Protein AF-0000000083391655 (afdb_homodimer)

Organism: Coprinellus micaceus (NCBI:txid71717)

InterPro domains:
  IPR000073 Alpha/beta hydrolase fold-1 [PF00561] (102-287)
  IPR013595 Peptidase S33 tripeptidyl aminopeptidase-like, C-terminal [PF08386] (429-527)
  IPR029058 Alpha/Beta hydrolase fold [G3DSA:3.40.50.1820] (92-511)
  IPR029058 Alpha/Beta hydrolase fold [SSF53474] (101-500)
  IPR051601 Serine protease/Carboxylesterase S33 [PTHR43248] (58-519)

Radius of gyration: 35.99 Å; Cα contacts (8 Å, |Δi|>4): 2440; chains: 2; bounding box: 152×105×74 Å

Structure (mmCIF, N/CA/C/O backbone):
data_AF-0000000083391655-model_v1
#
loop_
_entity.id
_entity.type
_entity.pdbx_description
1 polymer Alpha/beta-hydrolase
#
loop_
_atom_site.group_PDB
_atom_site.id
_atom_site.type_symbol
_atom_site.label_atom_id
_atom_site.label_alt_id
_atom_site.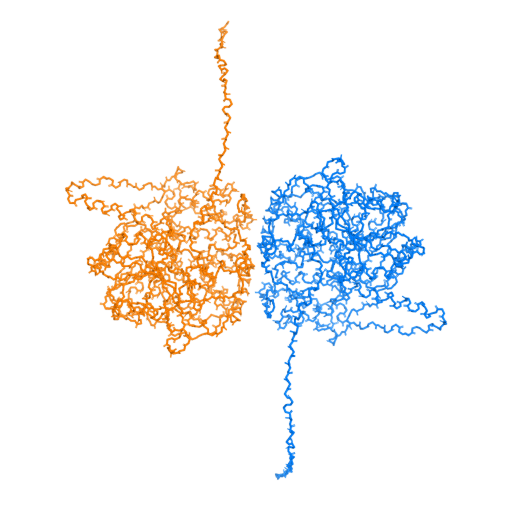label_comp_id
_atom_site.label_asym_id
_atom_site.label_entity_id
_atom_site.label_seq_id
_atom_site.pdbx_PDB_ins_code
_atom_site.Cartn_x
_atom_site.Cartn_y
_atom_site.Cartn_z
_atom_site.occupancy
_atom_site.B_iso_or_equiv
_atom_site.auth_seq_id
_atom_site.auth_comp_id
_atom_site.auth_asym_id
_atom_site.auth_atom_id
_atom_site.pdbx_PDB_model_num
ATOM 1 N N . MET A 1 1 ? -73.75 -12.852 11.758 1 25.83 1 MET A N 1
ATOM 2 C CA . MET A 1 1 ? -74.375 -12.477 10.508 1 25.83 1 MET A CA 1
ATOM 3 C C . MET A 1 1 ? -73.562 -11.414 9.773 1 25.83 1 MET A C 1
ATOM 5 O O . MET A 1 1 ? -73.125 -10.453 10.391 1 25.83 1 MET A O 1
ATOM 9 N N . PRO A 1 2 ? -73.25 -11.711 8.469 1 28.41 2 PRO A N 1
ATOM 10 C CA . PRO A 1 2 ? -72.188 -11.391 7.52 1 28.41 2 PRO A CA 1
ATOM 11 C C . PRO A 1 2 ? -72.375 -10.039 6.832 1 28.41 2 PRO A C 1
ATOM 13 O O . PRO A 1 2 ? -73.375 -9.875 6.066 1 28.41 2 PRO A O 1
ATOM 16 N N . LEU A 1 3 ? -72.438 -8.977 7.676 1 23.72 3 LEU A N 1
ATOM 17 C CA . LEU A 1 3 ? -72.812 -7.723 7.02 1 23.72 3 LEU A CA 1
ATOM 18 C C . LEU A 1 3 ? -71.875 -7.469 5.832 1 23.72 3 LEU A C 1
ATOM 20 O O . LEU A 1 3 ? -70.625 -7.457 5.98 1 23.72 3 LEU A O 1
ATOM 24 N N . LYS A 1 4 ? -72.438 -7.613 4.594 1 23.05 4 LYS A N 1
ATOM 25 C CA . LYS A 1 4 ? -72.062 -7.621 3.178 1 23.05 4 LYS A CA 1
ATOM 26 C C . LYS A 1 4 ? -71.625 -6.246 2.713 1 23.05 4 LYS A C 1
ATOM 28 O O . LYS A 1 4 ? -72.438 -5.391 2.369 1 23.05 4 LYS A O 1
ATOM 33 N N . LEU A 1 5 ? -70.688 -5.496 3.426 1 23.28 5 LEU A N 1
ATOM 34 C CA . LEU A 1 5 ? -70.5 -4.094 3.082 1 23.28 5 LEU A CA 1
ATOM 35 C C . LEU A 1 5 ? -70 -3.955 1.646 1 23.28 5 LEU A C 1
ATOM 37 O O . LEU A 1 5 ? -69 -4.555 1.271 1 23.28 5 LEU A O 1
ATOM 41 N N . THR A 1 6 ? -70.875 -3.666 0.737 1 23.81 6 THR A N 1
ATOM 42 C CA . THR A 1 6 ? -70.812 -3.537 -0.716 1 23.81 6 THR A CA 1
ATOM 43 C C . THR A 1 6 ? -69.875 -2.436 -1.142 1 23.81 6 THR A C 1
ATOM 45 O O . THR A 1 6 ? -70.125 -1.248 -0.982 1 23.81 6 THR A O 1
ATOM 48 N N . LEU A 1 7 ? -68.75 -2.201 -0.583 1 24.27 7 LEU A N 1
ATOM 49 C CA . LEU A 1 7 ? -68.062 -0.954 -0.898 1 24.27 7 LEU A CA 1
ATOM 50 C C . LEU A 1 7 ? -67.812 -0.833 -2.398 1 24.27 7 LEU A C 1
ATOM 52 O O . LEU A 1 7 ? -67.188 -1.735 -3.014 1 24.27 7 LEU A O 1
ATOM 56 N N . ARG A 1 8 ? -68.688 -0.028 -2.951 1 22.31 8 ARG A N 1
ATOM 57 C CA . ARG A 1 8 ? -68.875 0.4 -4.336 1 22.31 8 ARG A CA 1
ATOM 58 C C . ARG A 1 8 ? -67.5 0.636 -5.012 1 22.31 8 ARG A C 1
ATOM 60 O O . ARG A 1 8 ? -66.5 0.827 -4.34 1 22.31 8 ARG A O 1
ATOM 67 N N . THR A 1 9 ? -67.562 0.966 -6.289 1 24.11 9 THR A N 1
ATOM 68 C CA . THR A 1 9 ? -66.938 0.84 -7.609 1 24.11 9 THR A CA 1
ATOM 69 C C . THR A 1 9 ? -65.938 1.951 -7.844 1 24.11 9 THR A C 1
ATOM 71 O O . THR A 1 9 ? -66.312 3.105 -8.062 1 24.11 9 THR A O 1
ATOM 74 N N . ILE A 1 10 ? -65.062 2.365 -6.898 1 24.84 10 ILE A N 1
ATOM 75 C CA . ILE A 1 10 ? -64.312 3.594 -7.141 1 24.84 10 ILE A CA 1
ATOM 76 C C . ILE A 1 10 ? -63.625 3.514 -8.492 1 24.84 10 ILE A C 1
ATOM 78 O O . ILE A 1 10 ? -62.844 2.598 -8.734 1 24.84 10 ILE A O 1
ATOM 82 N N . SER A 1 11 ? -64.438 3.887 -9.477 1 22.22 11 SER A N 1
ATOM 83 C CA . SER A 1 11 ? -64 3.949 -10.875 1 22.22 11 SER A CA 1
ATOM 84 C C . SER A 1 11 ? -62.625 4.641 -11.008 1 22.22 11 SER A C 1
ATOM 86 O O . SER A 1 11 ? -62.438 5.762 -10.531 1 22.22 11 SER A O 1
ATOM 88 N N . ALA A 1 12 ? -61.625 3.895 -10.984 1 25.08 12 ALA A N 1
ATOM 89 C CA . ALA A 1 12 ? -60.219 4.285 -11.078 1 25.08 12 ALA A CA 1
ATOM 90 C C . ALA A 1 12 ? -59.938 5.086 -12.344 1 25.08 12 ALA A C 1
ATOM 92 O O . ALA A 1 12 ? -60.125 4.586 -13.453 1 25.08 12 ALA A O 1
ATOM 93 N N . ILE A 1 13 ? -60.406 6.371 -12.266 1 25.03 13 ILE A N 1
ATOM 94 C CA . ILE A 1 13 ? -60.125 7.328 -13.336 1 25.03 13 ILE A CA 1
ATOM 95 C C . ILE A 1 13 ? -58.719 7.102 -13.906 1 25.03 13 ILE A C 1
ATOM 97 O O . ILE A 1 13 ? -57.781 6.887 -13.148 1 25.03 13 ILE A O 1
ATOM 101 N N . SER A 1 14 ? -58.75 6.715 -15.125 1 23.45 14 SER A N 1
ATOM 102 C CA . SER A 1 14 ? -57.719 6.418 -16.109 1 23.45 14 SER A CA 1
ATOM 103 C C . SER A 1 14 ? -56.719 7.57 -16.234 1 23.45 14 SER A C 1
ATOM 105 O O . SER A 1 14 ? -57.062 8.625 -16.781 1 23.45 14 SER A O 1
ATOM 107 N N . LEU A 1 15 ? -56.125 7.891 -15.047 1 23.47 15 LEU A N 1
ATOM 108 C CA . LEU A 1 15 ? -55.219 9.016 -15.156 1 23.47 15 LEU A CA 1
ATOM 109 C C . LEU A 1 15 ? -54.312 8.867 -16.375 1 23.47 15 LEU A C 1
ATOM 111 O O . LEU A 1 15 ? -53.625 7.852 -16.531 1 23.47 15 LEU A O 1
ATOM 115 N N . ALA A 1 16 ? -54.812 9.406 -17.484 1 24.67 16 ALA A N 1
ATOM 116 C CA . ALA A 1 16 ? -54.125 9.578 -18.75 1 24.67 16 ALA A CA 1
ATOM 117 C C . ALA A 1 16 ? -52.719 10.078 -18.547 1 24.67 16 ALA A C 1
ATOM 119 O O . ALA A 1 16 ? -52.5 11.258 -18.266 1 24.67 16 ALA A O 1
ATOM 120 N N . LEU A 1 17 ? -52.031 9.469 -17.625 1 24.33 17 LEU A N 1
ATOM 121 C CA . LEU A 1 17 ? -50.75 10.117 -17.438 1 24.33 17 LEU A CA 1
ATOM 122 C C . LEU A 1 17 ? -50 10.242 -18.766 1 24.33 17 LEU A C 1
ATOM 124 O O . LEU A 1 17 ? -49.688 9.227 -19.391 1 24.33 17 LEU A O 1
ATOM 128 N N . SER A 1 18 ? -50.469 11.203 -19.578 1 24.89 18 SER A N 1
ATOM 129 C CA . SER A 1 18 ? -49.75 11.57 -20.781 1 24.89 18 SER A CA 1
ATOM 130 C C . SER A 1 18 ? -48.219 11.516 -20.562 1 24.89 18 SER A C 1
ATOM 132 O O . SER A 1 18 ? -47.75 11.875 -19.5 1 24.89 18 SER A O 1
ATOM 134 N N . HIS A 1 19 ? -47.656 10.523 -21.203 1 26.23 19 HIS A N 1
ATOM 135 C CA . HIS A 1 19 ? -46.25 10.195 -21.297 1 26.23 19 HIS A CA 1
ATOM 136 C C . HIS A 1 19 ? -45.438 11.414 -21.734 1 26.23 19 HIS A C 1
ATOM 138 O O . HIS A 1 19 ? -45.562 11.875 -22.875 1 26.23 19 HIS A O 1
ATOM 144 N N . LEU A 1 20 ? -45.656 12.523 -20.969 1 27.97 20 LEU A N 1
ATOM 145 C CA . LEU A 1 20 ? -44.812 13.578 -21.5 1 27.97 20 LEU A CA 1
ATOM 146 C C . LEU A 1 20 ? -43.406 13.055 -21.766 1 27.97 20 LEU A C 1
ATOM 148 O O . LEU A 1 20 ? -42.812 12.359 -20.938 1 27.97 20 LEU A O 1
ATOM 152 N N . PRO A 1 21 ? -43.125 12.984 -23.094 1 28.03 21 PRO A N 1
ATOM 153 C CA . PRO A 1 21 ? -41.812 12.5 -23.484 1 28.03 21 PRO A CA 1
ATOM 154 C C . PRO A 1 21 ? -40.688 13.195 -22.719 1 28.03 21 PRO A C 1
ATOM 156 O O . PRO A 1 21 ? -40.594 14.422 -22.75 1 28.03 21 PRO A O 1
ATOM 159 N N . LEU A 1 22 ? -40.5 12.867 -21.484 1 24.36 22 LEU A N 1
ATOM 160 C CA . LEU A 1 22 ? -39.406 13.586 -20.875 1 24.36 22 LEU A CA 1
ATOM 161 C C . LEU A 1 22 ? -38.125 13.453 -21.719 1 24.36 22 LEU A C 1
ATOM 163 O O . LEU A 1 22 ? -37.531 12.375 -21.797 1 24.36 22 LEU A O 1
ATOM 167 N N . ALA A 1 23 ? -38.156 13.945 -22.891 1 26.12 23 ALA A N 1
ATOM 168 C CA . ALA A 1 23 ? -36.875 14.008 -23.594 1 26.12 23 ALA A CA 1
ATOM 169 C C . ALA A 1 23 ? -35.812 14.633 -22.719 1 26.12 23 ALA A C 1
ATOM 171 O O . ALA A 1 23 ? -35.812 15.836 -22.484 1 26.12 23 ALA A O 1
ATOM 172 N N . PHE A 1 24 ? -35.562 14.031 -21.625 1 24.94 24 PHE A N 1
ATOM 173 C CA . PHE A 1 24 ? -34.469 14.648 -20.891 1 24.94 24 PHE A CA 1
ATOM 174 C C . PHE A 1 24 ? -33.25 14.758 -21.75 1 24.94 24 PHE A C 1
ATOM 176 O O . PHE A 1 24 ? -32.594 13.758 -22.047 1 24.94 24 PHE A O 1
ATOM 183 N N . GLY A 1 25 ? -33.375 15.5 -22.797 1 24.89 25 GLY A N 1
ATOM 184 C CA . GLY A 1 25 ? -32.188 15.805 -23.594 1 24.89 25 GLY A CA 1
ATOM 185 C C . GLY A 1 25 ? -31.031 16.328 -22.75 1 24.89 25 GLY A C 1
ATOM 186 O O . GLY A 1 25 ? -30.906 17.547 -22.547 1 24.89 25 GLY A O 1
ATOM 187 N N . SER A 1 26 ? -30.906 15.992 -21.516 1 24.52 26 SER A N 1
ATOM 188 C CA . SER A 1 26 ? -29.844 16.828 -20.969 1 24.52 26 SER A CA 1
ATOM 189 C C . SER A 1 26 ? -28.562 16.688 -21.766 1 24.52 26 SER A C 1
ATOM 191 O O . SER A 1 26 ? -27.906 15.641 -21.719 1 24.52 26 SER A O 1
ATOM 193 N N . SER A 1 27 ? -28.594 17.078 -22.984 1 26.95 27 SER A N 1
ATOM 194 C CA . SER A 1 27 ? -27.328 17.328 -23.656 1 26.95 27 SER A CA 1
ATOM 195 C C . SER A 1 27 ? -26.359 18.078 -22.734 1 26.95 27 SER A C 1
ATOM 197 O O . SER A 1 27 ? -26.562 19.25 -22.438 1 26.95 27 SER A O 1
ATOM 199 N N . CYS A 1 28 ? -25.969 17.422 -21.672 1 26.75 28 CYS A N 1
ATOM 200 C CA . CYS A 1 28 ? -24.844 18.094 -21.031 1 26.75 28 CYS A CA 1
ATOM 201 C C . CYS A 1 28 ? -23.844 18.594 -22.078 1 26.75 28 CYS A C 1
ATOM 203 O O . CYS A 1 28 ? -23.219 17.781 -22.781 1 26.75 28 CYS A O 1
ATOM 205 N N . ASP A 1 29 ? -24.328 19.562 -22.812 1 26.3 29 ASP A N 1
ATOM 206 C CA . ASP A 1 29 ? -23.406 20.375 -23.609 1 26.3 29 ASP A CA 1
ATOM 207 C C . ASP A 1 29 ? -22.125 20.656 -22.844 1 26.3 29 ASP A C 1
ATOM 209 O O . ASP A 1 29 ? -22.078 21.547 -21.984 1 26.3 29 ASP A O 1
ATOM 213 N N . PHE A 1 30 ? -21.438 19.625 -22.531 1 26.75 30 PHE A N 1
ATOM 214 C CA . PHE A 1 30 ? -20.016 19.812 -22.219 1 26.75 30 PHE A CA 1
ATOM 215 C C . PHE A 1 30 ? -19.359 20.719 -23.266 1 26.75 30 PHE A C 1
ATOM 217 O O . PHE A 1 30 ? -18.703 20.219 -24.188 1 26.75 30 PHE A O 1
ATOM 224 N N . SER A 1 31 ? -20.047 21.609 -23.938 1 28.62 31 SER A N 1
ATOM 225 C CA . SER A 1 31 ? -19.281 22.641 -24.641 1 28.62 31 SER A CA 1
ATOM 226 C C . SER A 1 31 ? -18.016 23 -23.891 1 28.62 31 SER A C 1
ATOM 228 O O . SER A 1 31 ? -18.016 23.141 -22.672 1 28.62 31 SER A O 1
ATOM 230 N N . LYS A 1 32 ? -16.891 22.781 -24.594 1 30.56 32 LYS A N 1
ATOM 231 C CA . LYS A 1 32 ? -15.492 23.203 -24.547 1 30.56 32 LYS A CA 1
ATOM 232 C C . LYS A 1 32 ? -15.375 24.688 -24.188 1 30.56 32 LYS A C 1
ATOM 234 O O . LYS A 1 32 ? -15.266 25.547 -25.062 1 30.56 32 LYS A O 1
ATOM 239 N N . ARG A 1 33 ? -16.297 25.312 -23.703 1 28.95 33 ARG A N 1
ATOM 240 C CA . ARG A 1 33 ? -15.688 26.609 -23.453 1 28.95 33 ARG A CA 1
ATOM 241 C C . ARG A 1 33 ? -14.297 26.438 -22.844 1 28.95 33 ARG A C 1
ATOM 243 O O . ARG A 1 33 ? -14.133 25.781 -21.812 1 28.95 33 ARG A O 1
ATOM 250 N N . ALA A 1 34 ? -13.211 26.469 -23.609 1 33.47 34 ALA A N 1
ATOM 251 C CA . ALA A 1 34 ? -11.805 26.734 -23.328 1 33.47 34 ALA A CA 1
ATOM 252 C C . ALA A 1 34 ? -11.633 27.531 -22.047 1 33.47 34 ALA A C 1
ATOM 254 O O . ALA A 1 34 ? -11.68 28.766 -22.062 1 33.47 34 ALA A O 1
ATOM 255 N N . ASN A 1 35 ? -12.367 27.453 -21.188 1 33.75 35 ASN A N 1
ATOM 256 C CA . ASN A 1 35 ? -12.125 28.219 -19.969 1 33.75 35 ASN A CA 1
ATOM 257 C C . ASN A 1 35 ? -10.648 28.172 -19.562 1 33.75 35 ASN A C 1
ATOM 259 O O . ASN A 1 35 ? -10.062 27.094 -19.453 1 33.75 35 ASN A O 1
ATOM 263 N N . THR A 1 36 ? -9.781 29.188 -19.812 1 43.34 36 THR A N 1
ATOM 264 C CA . THR A 1 36 ? -8.445 29.75 -19.656 1 43.34 36 THR A CA 1
ATOM 265 C C . THR A 1 36 ? -7.93 29.516 -18.234 1 43.34 36 THR A C 1
ATOM 267 O O . THR A 1 36 ? -7.145 30.312 -17.703 1 43.34 36 THR A O 1
ATOM 270 N N . THR A 1 37 ? -8.492 28.891 -17.375 1 50.72 37 THR A N 1
ATOM 271 C CA . THR A 1 37 ? -8 28.656 -16.016 1 50.72 37 THR A CA 1
ATOM 272 C C . THR A 1 37 ? -6.621 28.016 -16.047 1 50.72 37 THR A C 1
ATOM 274 O O . THR A 1 37 ? -6.449 26.922 -16.594 1 50.72 37 THR A O 1
ATOM 277 N N . LYS A 1 38 ? -5.715 28.844 -15.75 1 60.44 38 LYS A N 1
ATOM 278 C CA . LYS A 1 38 ? -4.34 28.359 -15.68 1 60.44 38 LYS A CA 1
ATOM 279 C C . LYS A 1 38 ? -4.215 27.203 -14.695 1 60.44 38 LYS A C 1
ATOM 281 O O . LYS A 1 38 ? -4.758 27.266 -13.586 1 60.44 38 LYS A O 1
ATOM 286 N N . THR A 1 39 ? -3.625 26.266 -15.141 1 71.88 39 THR A N 1
ATOM 287 C CA . THR A 1 39 ? -3.219 25.172 -14.258 1 71.88 39 THR A CA 1
ATOM 288 C C . THR A 1 39 ? -2.219 25.672 -13.211 1 71.88 39 THR A C 1
ATOM 290 O O . THR A 1 39 ? -1.712 26.797 -13.32 1 71.88 39 THR A O 1
ATOM 293 N N . GLU A 1 40 ? -2.143 25 -12.102 1 82.5 40 GLU A N 1
ATOM 294 C CA . GLU A 1 40 ? -1.107 25.312 -11.125 1 82.5 40 GLU A CA 1
ATOM 295 C C . GLU A 1 40 ? 0.254 25.484 -11.789 1 82.5 40 GLU A C 1
ATOM 297 O O . GLU A 1 40 ? 1.01 26.391 -11.445 1 82.5 40 GLU A O 1
ATOM 302 N N . ALA A 1 41 ? 0.476 24.656 -12.812 1 79.06 41 ALA A N 1
ATOM 303 C CA . ALA A 1 41 ? 1.75 24.703 -13.523 1 79.06 41 ALA A CA 1
ATOM 304 C C . ALA A 1 41 ? 1.901 26.016 -14.297 1 79.06 41 ALA A C 1
ATOM 306 O O . ALA A 1 41 ? 2.988 26.594 -14.336 1 79.06 41 ALA A O 1
ATOM 307 N N . GLU A 1 42 ? 0.851 26.484 -14.852 1 81.12 42 GLU A N 1
ATOM 308 C CA . GLU A 1 42 ? 0.891 27.734 -15.586 1 81.12 42 GLU A CA 1
ATOM 309 C C . GLU A 1 42 ? 1.055 28.922 -14.648 1 81.12 42 GLU A C 1
ATOM 311 O O . GLU A 1 42 ? 1.771 29.875 -14.961 1 81.12 42 GLU A O 1
ATOM 316 N N . THR A 1 43 ? 0.42 28.766 -13.492 1 87.56 43 THR A N 1
ATOM 317 C CA . THR A 1 43 ? 0.482 29.859 -12.539 1 87.56 43 THR A CA 1
ATOM 318 C C . THR A 1 43 ? 1.88 29.969 -11.938 1 87.56 43 THR A C 1
ATOM 320 O O . THR A 1 43 ? 2.564 30.984 -12.125 1 87.56 43 THR A O 1
ATOM 323 N N . TRP A 1 44 ? 2.32 29.031 -11.391 1 92.94 44 TRP A N 1
ATOM 324 C CA . TRP A 1 44 ? 3.551 29.094 -10.609 1 92.94 44 TRP A CA 1
ATOM 325 C C . TRP A 1 44 ? 4.773 28.906 -11.5 1 92.94 44 TRP A C 1
ATOM 327 O O . TRP A 1 44 ? 5.84 29.469 -11.227 1 92.94 44 TRP A O 1
ATOM 337 N N . GLY A 1 45 ? 4.641 28.062 -12.531 1 89.44 45 GLY A N 1
ATOM 338 C CA . GLY A 1 45 ? 5.719 27.938 -13.5 1 89.44 45 GLY A CA 1
ATOM 339 C C . GLY A 1 45 ? 5.961 29.219 -14.289 1 89.44 45 GLY A C 1
ATOM 340 O O . GLY A 1 45 ? 7.066 29.438 -14.781 1 89.44 45 GLY A O 1
ATOM 341 N N . GLY A 1 46 ? 4.996 30.031 -14.367 1 91.38 46 GLY A N 1
ATOM 342 C CA . GLY A 1 46 ? 5.086 31.266 -15.117 1 91.38 46 GLY A CA 1
ATOM 343 C C . GLY A 1 46 ? 5.629 32.438 -14.305 1 91.38 46 GLY A C 1
ATOM 344 O O . GLY A 1 46 ? 5.945 33.469 -14.859 1 91.38 46 GLY A O 1
ATOM 345 N N . ILE A 1 47 ? 5.746 32.281 -13.055 1 95.88 47 ILE A N 1
ATOM 346 C CA . ILE A 1 47 ? 6.258 33.344 -12.203 1 95.88 47 ILE A CA 1
ATOM 347 C C . ILE A 1 47 ? 7.734 33.125 -11.898 1 95.88 47 ILE A C 1
ATOM 349 O O . ILE A 1 47 ? 8.078 32.156 -11.203 1 95.88 47 ILE A O 1
ATOM 353 N N . THR A 1 48 ? 8.57 33.969 -12.398 1 96.25 48 THR A N 1
ATOM 354 C CA . THR A 1 48 ? 10 33.906 -12.109 1 96.25 48 THR A CA 1
ATOM 355 C C . THR A 1 48 ? 10.297 34.469 -10.727 1 96.25 48 THR A C 1
ATOM 357 O O . THR A 1 48 ? 9.859 35.562 -10.383 1 96.25 48 THR A O 1
ATOM 360 N N . PRO A 1 49 ? 10.977 33.688 -9.938 1 97.81 49 PRO A N 1
ATOM 361 C CA . PRO A 1 49 ? 11.344 34.219 -8.625 1 97.81 49 PRO A CA 1
ATOM 362 C C . PRO A 1 49 ? 12.195 35.469 -8.727 1 97.81 49 PRO A C 1
ATOM 364 O O . PRO A 1 49 ? 13.07 35.562 -9.594 1 97.81 49 PRO A O 1
ATOM 367 N N . THR A 1 50 ? 11.961 36.438 -7.852 1 97.81 50 THR A N 1
ATOM 368 C CA . THR A 1 50 ? 12.719 37.688 -7.836 1 97.81 50 THR A CA 1
ATOM 369 C C . THR A 1 50 ? 13.086 38.062 -6.41 1 97.81 50 THR A C 1
ATOM 371 O O . THR A 1 50 ? 12.453 37.625 -5.453 1 97.81 50 THR A O 1
ATOM 374 N N . LYS A 1 51 ? 14.055 38.906 -6.25 1 96.31 51 LYS A N 1
ATOM 375 C CA . LYS A 1 51 ? 14.484 39.406 -4.945 1 96.31 51 LYS A CA 1
ATOM 376 C C . LYS A 1 51 ? 13.547 40.469 -4.418 1 96.31 51 LYS A C 1
ATOM 378 O O . LYS A 1 51 ? 13.438 40.688 -3.205 1 96.31 51 LYS A O 1
ATOM 383 N N . ASP A 1 52 ? 12.945 41.156 -5.43 1 96.38 52 ASP A N 1
ATOM 384 C CA . ASP A 1 52 ? 11.867 42.062 -5.059 1 96.38 52 ASP A CA 1
ATOM 385 C C . ASP A 1 52 ? 10.508 41.375 -5.129 1 96.38 52 ASP A C 1
ATOM 387 O O . ASP A 1 52 ? 10.32 40.438 -5.902 1 96.38 52 ASP A O 1
ATOM 391 N N . LEU A 1 53 ? 9.664 41.812 -4.266 1 96.44 53 LEU A N 1
ATOM 392 C CA . LEU A 1 53 ? 8.32 41.25 -4.285 1 96.44 53 LEU A CA 1
ATOM 393 C C . LEU A 1 53 ? 7.512 41.812 -5.449 1 96.44 53 LEU A C 1
ATOM 395 O O . LEU A 1 53 ? 7.137 42.969 -5.445 1 96.44 53 LEU A O 1
ATOM 399 N N . VAL A 1 54 ? 7.281 41 -6.488 1 97.31 54 VAL A N 1
ATOM 400 C CA . VAL A 1 54 ? 6.508 41.375 -7.672 1 97.31 54 VAL A CA 1
ATOM 401 C C . VAL A 1 54 ? 5.238 40.531 -7.742 1 97.31 54 VAL A C 1
ATOM 403 O O . VAL A 1 54 ? 5.301 39.312 -7.93 1 97.31 54 VAL A O 1
ATOM 406 N N . TRP A 1 55 ? 4.133 41.188 -7.645 1 97.5 55 TRP A N 1
ATOM 407 C CA . TRP A 1 55 ? 2.848 40.5 -7.582 1 97.5 55 TRP A CA 1
ATOM 408 C C . TRP A 1 55 ? 2.258 40.312 -8.977 1 97.5 55 TRP A C 1
ATOM 410 O O . TRP A 1 55 ? 2.346 41.219 -9.812 1 97.5 55 TRP A O 1
ATOM 420 N N . HIS A 1 56 ? 1.67 39.156 -9.219 1 96.81 56 HIS A N 1
ATOM 421 C CA . HIS A 1 56 ? 0.976 38.812 -10.453 1 96.81 56 HIS A CA 1
ATOM 422 C C . HIS A 1 56 ? -0.436 38.312 -10.172 1 96.81 56 HIS A C 1
ATOM 424 O O . HIS A 1 56 ? -0.653 37.562 -9.219 1 96.81 56 HIS A O 1
ATOM 430 N N . PRO A 1 57 ? -1.421 38.75 -11.047 1 95.88 57 PRO A N 1
ATOM 431 C CA . PRO A 1 57 ? -2.746 38.156 -10.867 1 95.88 57 PRO A CA 1
ATOM 432 C C . PRO A 1 57 ? -2.732 36.656 -10.984 1 95.88 57 PRO A C 1
ATOM 434 O O . PRO A 1 57 ? -2.031 36.094 -11.836 1 95.88 57 PRO A O 1
ATOM 437 N N . CYS A 1 58 ? -3.412 36 -10.125 1 95.31 58 CYS A N 1
ATOM 438 C CA . CYS A 1 58 ? -3.477 34.531 -10.133 1 95.31 58 CYS A CA 1
ATOM 439 C C . CYS A 1 58 ? -4.82 34.031 -9.602 1 95.31 58 CYS A C 1
ATOM 441 O O . CYS A 1 58 ? -5.559 34.812 -8.977 1 95.31 58 CYS A O 1
ATOM 443 N N . TYR A 1 59 ? -5.184 32.812 -9.961 1 94.38 59 TYR A N 1
ATOM 444 C CA . TYR A 1 59 ? -6.383 32.125 -9.508 1 94.38 59 TYR A CA 1
ATOM 445 C C . TYR A 1 59 ? -7.625 32.969 -9.758 1 94.38 59 TYR A C 1
ATOM 447 O O . TYR A 1 59 ? -8.445 33.156 -8.852 1 94.38 59 TYR A O 1
ATOM 455 N N . ALA A 1 60 ? -7.781 33.469 -10.891 1 91 60 ALA A N 1
ATOM 456 C CA . ALA A 1 60 ? -8.859 34.375 -11.25 1 91 60 ALA A CA 1
ATOM 457 C C . ALA A 1 60 ? -10.219 33.688 -11.172 1 91 60 ALA A C 1
ATOM 459 O O . ALA A 1 60 ? -11.25 34.312 -10.977 1 91 60 ALA A O 1
ATOM 460 N N . GLN A 1 61 ? -10.164 32.344 -11.25 1 86.81 61 GLN A N 1
ATOM 461 C CA . GLN A 1 61 ? -11.406 31.594 -11.219 1 86.81 61 GLN A CA 1
ATOM 462 C C . GLN A 1 61 ? -11.938 31.469 -9.789 1 86.81 61 GLN A C 1
ATOM 464 O O . GLN A 1 61 ? -13.109 31.156 -9.586 1 86.81 61 GLN A O 1
ATOM 469 N N . VAL A 1 62 ? -11.109 31.672 -8.898 1 88.44 62 VAL A N 1
ATOM 470 C CA . VAL A 1 62 ? -11.484 31.516 -7.5 1 88.44 62 VAL A CA 1
ATOM 471 C C . VAL A 1 62 ? -11.828 32.875 -6.906 1 88.44 62 VAL A C 1
ATOM 473 O O . VAL A 1 62 ? -12.789 33 -6.148 1 88.44 62 VAL A O 1
ATOM 476 N N . GLY A 1 63 ? -11.055 33.906 -7.203 1 90.75 63 GLY A N 1
ATOM 477 C CA . GLY A 1 63 ? -11.234 35.25 -6.672 1 90.75 63 GLY A CA 1
ATOM 478 C C . GLY A 1 63 ? -10.156 36.219 -7.121 1 90.75 63 GLY A C 1
ATOM 479 O O . GLY A 1 63 ? -9.484 35.969 -8.125 1 90.75 63 GLY A O 1
ATOM 480 N N . THR A 1 64 ? -10.18 37.312 -6.398 1 93.25 64 THR A N 1
ATOM 481 C CA . THR A 1 64 ? -9.164 38.312 -6.684 1 93.25 64 THR A CA 1
ATOM 482 C C . THR A 1 64 ? -7.93 38.094 -5.812 1 93.25 64 THR A C 1
ATOM 484 O O . THR A 1 64 ? -7.906 38.5 -4.648 1 93.25 64 THR A O 1
ATOM 487 N N . PHE A 1 65 ? -6.922 37.469 -6.434 1 97 65 PHE A N 1
ATOM 488 C CA . PHE A 1 65 ? -5.684 37.156 -5.723 1 97 65 PHE A CA 1
ATOM 489 C C . PHE A 1 65 ? -4.473 37.594 -6.551 1 97 65 PHE A C 1
ATOM 491 O O . PHE A 1 65 ? -4.578 37.781 -7.766 1 97 65 PHE A O 1
ATOM 498 N N . GLU A 1 66 ? -3.432 37.812 -5.871 1 97.75 66 GLU A N 1
ATOM 499 C CA . GLU A 1 66 ? -2.119 38.031 -6.477 1 97.75 66 GLU A CA 1
ATOM 500 C C . GLU A 1 66 ? -1.09 37.062 -5.895 1 97.75 66 GLU A C 1
ATOM 502 O O . GLU A 1 66 ? -1.139 36.75 -4.707 1 97.75 66 GLU A O 1
ATOM 507 N N . CYS A 1 67 ? -0.218 36.562 -6.773 1 98 67 CYS A N 1
ATOM 508 C CA . CYS A 1 67 ? 0.804 35.625 -6.371 1 98 67 CYS A CA 1
ATOM 509 C C . CYS A 1 67 ? 2.199 36.125 -6.707 1 98 67 CYS A C 1
ATOM 511 O O . CYS A 1 67 ? 2.354 37 -7.582 1 98 67 CYS A O 1
ATOM 513 N N . ALA A 1 68 ? 3.152 35.656 -6.023 1 98.44 68 ALA A N 1
ATOM 514 C CA . ALA A 1 68 ? 4.551 36 -6.25 1 98.44 68 ALA A CA 1
ATOM 515 C C . ALA A 1 68 ? 5.477 34.875 -5.84 1 98.44 68 ALA A C 1
ATOM 517 O O . ALA A 1 68 ? 5.102 34.031 -5.035 1 98.44 68 ALA A O 1
ATOM 518 N N . ARG A 1 69 ? 6.594 34.75 -6.422 1 98.44 69 ARG A N 1
ATOM 519 C CA . ARG A 1 69 ? 7.711 33.938 -5.969 1 98.44 69 ARG A CA 1
ATOM 520 C C . ARG A 1 69 ? 8.883 34.781 -5.52 1 98.44 69 ARG A C 1
ATOM 522 O O . ARG A 1 69 ? 9.539 35.438 -6.348 1 98.44 69 ARG A O 1
ATOM 529 N N . PHE A 1 70 ? 9.125 34.812 -4.254 1 98.75 70 PHE A N 1
ATOM 530 C CA . PHE A 1 70 ? 10.078 35.688 -3.609 1 98.75 70 PHE A CA 1
ATOM 531 C C . PHE A 1 70 ? 11.398 34.969 -3.338 1 98.75 70 PHE A C 1
ATOM 533 O O . PHE A 1 70 ? 11.422 33.938 -2.66 1 98.75 70 PHE A O 1
ATOM 540 N N . GLN A 1 71 ? 12.484 35.5 -3.877 1 98.44 71 GLN A N 1
ATOM 541 C CA . GLN A 1 71 ? 13.789 34.875 -3.75 1 98.44 71 GLN A CA 1
ATOM 542 C C . GLN A 1 71 ? 14.469 35.281 -2.443 1 98.44 71 GLN A C 1
ATOM 544 O O . GLN A 1 71 ? 14.586 36.469 -2.139 1 98.44 71 GLN A O 1
ATOM 549 N N . VAL A 1 72 ? 14.906 34.281 -1.683 1 98.56 72 VAL A N 1
ATOM 550 C CA . VAL A 1 72 ? 15.641 34.469 -0.437 1 98.56 72 VAL A CA 1
ATOM 551 C C . VAL A 1 72 ? 16.828 33.5 -0.383 1 98.56 72 VAL A C 1
ATOM 553 O O . VAL A 1 72 ? 16.859 32.531 -1.12 1 98.56 72 VAL A O 1
ATOM 556 N N . PRO A 1 73 ? 17.828 33.844 0.51 1 97.94 73 PRO A N 1
ATOM 557 C CA . PRO A 1 73 ? 18.906 32.875 0.646 1 97.94 73 PRO A CA 1
ATOM 558 C C . PRO A 1 73 ? 18.422 31.531 1.157 1 97.94 73 PRO A C 1
ATOM 560 O O . PRO A 1 73 ? 17.562 31.469 2.051 1 97.94 73 PRO A O 1
ATOM 563 N N . LEU A 1 74 ? 18.906 30.453 0.561 1 97.81 74 LEU A N 1
ATOM 564 C CA . LEU A 1 74 ? 18.609 29.125 1.093 1 97.81 74 LEU A CA 1
ATOM 565 C C . LEU A 1 74 ? 19.203 28.969 2.49 1 97.81 74 LEU A C 1
ATOM 567 O O . LEU A 1 74 ? 18.578 28.359 3.363 1 97.81 74 LEU A O 1
ATOM 571 N N . ASP A 1 75 ? 20.359 29.453 2.648 1 95.81 75 ASP A N 1
ATOM 572 C CA . ASP A 1 75 ? 21.094 29.516 3.908 1 95.81 75 ASP A CA 1
ATOM 573 C C . ASP A 1 75 ? 21.406 30.953 4.289 1 95.81 75 ASP A C 1
ATOM 575 O O . ASP A 1 75 ? 22.281 31.578 3.68 1 95.81 75 ASP A O 1
ATOM 579 N N . TYR A 1 76 ? 20.828 31.406 5.312 1 96 76 TYR A N 1
ATOM 580 C CA . TYR A 1 76 ? 21.016 32.812 5.688 1 96 76 TYR A CA 1
ATOM 581 C C . TYR A 1 76 ? 22.422 33.031 6.242 1 96 76 TYR A C 1
ATOM 583 O O . TYR A 1 76 ? 22.859 34.188 6.359 1 96 76 TYR A O 1
ATOM 591 N N . SER A 1 77 ? 23.109 32.031 6.625 1 93.69 77 SER A N 1
ATOM 592 C CA . SER A 1 77 ? 24.516 32.188 7.035 1 93.69 77 SER A CA 1
ATOM 593 C C . SER A 1 77 ? 25.438 32.312 5.828 1 93.69 77 SER A C 1
ATOM 595 O O . SER A 1 77 ? 26.594 32.719 5.969 1 93.69 77 SER A O 1
ATOM 597 N N . ASP A 1 78 ? 24.922 31.938 4.723 1 95.06 78 ASP A N 1
ATOM 598 C CA . ASP A 1 78 ? 25.609 32.125 3.447 1 95.06 78 ASP A CA 1
ATOM 599 C C . ASP A 1 78 ? 24.703 32.812 2.436 1 95.06 78 ASP A C 1
ATOM 601 O O . ASP A 1 78 ? 24.297 32.219 1.436 1 95.06 78 ASP A O 1
ATOM 605 N N . PRO A 1 79 ? 24.484 34.062 2.594 1 95.19 79 PRO A N 1
ATOM 606 C CA . PRO A 1 79 ? 23.453 34.781 1.819 1 95.19 79 PRO A CA 1
ATOM 607 C C . PRO A 1 79 ? 23.797 34.844 0.332 1 95.19 79 PRO A C 1
ATOM 609 O O . PRO A 1 79 ? 22.922 35.125 -0.49 1 95.19 79 PRO A O 1
ATOM 612 N N . ASP A 1 80 ? 25.062 34.625 -0.083 1 95.25 80 ASP A N 1
ATOM 613 C CA . ASP A 1 80 ? 25.469 34.719 -1.483 1 95.25 80 ASP A CA 1
ATOM 614 C C . ASP A 1 80 ? 25.438 33.344 -2.135 1 95.25 80 ASP A C 1
ATOM 616 O O . ASP A 1 80 ? 25.766 33.188 -3.316 1 95.25 80 ASP A O 1
ATOM 620 N N . GLY A 1 81 ? 25.062 32.375 -1.361 1 96.19 81 GLY A N 1
ATOM 621 C CA . GLY A 1 81 ? 24.969 31.031 -1.894 1 96.19 81 GLY A CA 1
ATOM 622 C C . GLY A 1 81 ? 23.703 30.781 -2.678 1 96.19 81 GLY A C 1
ATOM 623 O O . GLY A 1 81 ? 23.234 31.672 -3.398 1 96.19 81 GLY A O 1
ATOM 624 N N . ARG A 1 82 ? 23.203 29.531 -2.598 1 96.69 82 ARG A N 1
ATOM 625 C CA . ARG A 1 82 ? 21.984 29.125 -3.295 1 96.69 82 ARG A CA 1
ATOM 626 C C . ARG A 1 82 ? 20.766 29.844 -2.73 1 96.69 82 ARG A C 1
ATOM 628 O O . ARG A 1 82 ? 20.75 30.234 -1.562 1 96.69 82 ARG A O 1
ATOM 635 N N . ASP A 1 83 ? 19.766 30.016 -3.561 1 98 83 ASP A N 1
ATOM 636 C CA . ASP A 1 83 ? 18.531 30.688 -3.154 1 98 83 ASP A CA 1
ATOM 637 C C . ASP A 1 83 ? 17.375 29.703 -3.01 1 98 83 ASP A C 1
ATOM 639 O O . ASP A 1 83 ? 17.438 28.594 -3.537 1 98 83 ASP A O 1
ATOM 643 N N . ALA A 1 84 ? 16.469 30.141 -2.203 1 98.44 84 ALA A N 1
ATOM 644 C CA . ALA A 1 84 ? 15.141 29.562 -2.18 1 98.44 84 ALA A CA 1
ATOM 645 C C . ALA A 1 84 ? 14.102 30.516 -2.758 1 98.44 84 ALA A C 1
ATOM 647 O O . ALA A 1 84 ? 14.312 31.734 -2.766 1 98.44 84 ALA A O 1
ATOM 648 N N . ALA A 1 85 ? 13.07 29.969 -3.361 1 98.44 85 ALA A N 1
ATOM 649 C CA . ALA A 1 85 ? 11.938 30.75 -3.85 1 98.44 85 ALA A CA 1
ATOM 650 C C . ALA A 1 85 ? 10.688 30.484 -3.025 1 98.44 85 ALA A C 1
ATOM 652 O O . ALA A 1 85 ? 10.148 29.375 -3.041 1 98.44 85 ALA A O 1
ATOM 653 N N . ILE A 1 86 ? 10.227 31.516 -2.342 1 98.81 86 ILE A N 1
ATOM 654 C CA . ILE A 1 86 ? 9.062 31.391 -1.474 1 98.81 86 ILE A CA 1
ATOM 655 C C . ILE A 1 86 ? 7.805 31.797 -2.244 1 98.81 86 ILE A C 1
ATOM 657 O O . ILE A 1 86 ? 7.711 32.906 -2.748 1 98.81 86 ILE A O 1
ATOM 661 N N . ALA A 1 87 ? 6.82 30.859 -2.312 1 98.44 87 ALA A N 1
ATOM 662 C CA . ALA A 1 87 ? 5.555 31.141 -2.984 1 98.44 87 ALA A CA 1
ATOM 663 C C . ALA A 1 87 ? 4.605 31.906 -2.066 1 98.44 87 ALA A C 1
ATOM 665 O O . ALA A 1 87 ? 4.305 31.453 -0.958 1 98.44 87 ALA A O 1
ATOM 666 N N . LEU A 1 88 ? 4.094 33.031 -2.527 1 98.69 88 LEU A N 1
ATOM 667 C CA . LEU A 1 88 ? 3.188 33.875 -1.751 1 98.69 88 LEU A CA 1
ATOM 668 C C . LEU A 1 88 ? 1.868 34.094 -2.49 1 98.69 88 LEU A C 1
ATOM 670 O O . LEU A 1 88 ? 1.828 34.031 -3.721 1 98.69 88 LEU A O 1
ATOM 674 N N . ILE A 1 89 ? 0.871 34.281 -1.67 1 98.38 89 ILE A N 1
ATOM 675 C CA . ILE A 1 89 ? -0.434 34.688 -2.176 1 98.38 89 ILE A CA 1
ATOM 676 C C . ILE A 1 89 ? -0.965 35.875 -1.339 1 98.38 89 ILE A C 1
ATOM 678 O O . ILE A 1 89 ? -0.723 35.938 -0.131 1 98.38 89 ILE A O 1
ATOM 682 N N . ARG A 1 90 ? -1.67 36.75 -1.973 1 97.88 90 ARG A N 1
ATOM 683 C CA . ARG A 1 90 ? -2.25 37.906 -1.291 1 97.88 90 ARG A CA 1
ATOM 684 C C . ARG A 1 90 ? -3.664 38.188 -1.787 1 97.88 90 ARG A C 1
A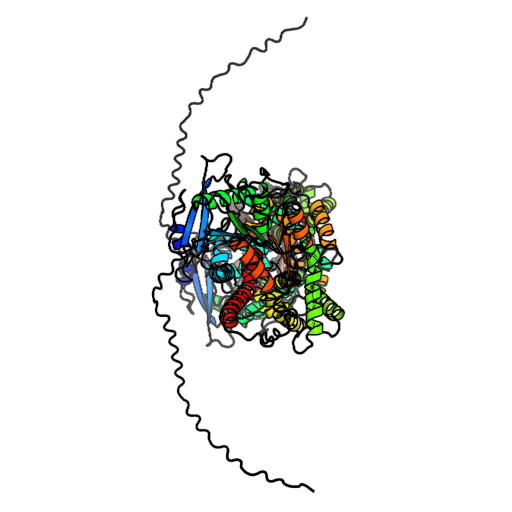TOM 686 O O . ARG A 1 90 ? -3.941 38.062 -2.984 1 97.88 90 ARG A O 1
ATOM 693 N N . LYS A 1 91 ? -4.52 38.344 -0.85 1 97.5 91 LYS A N 1
ATOM 694 C CA . LYS A 1 91 ? -5.77 39.031 -1.115 1 97.5 91 LYS A CA 1
ATOM 695 C C . LYS A 1 91 ? -5.637 40.531 -0.803 1 97.5 91 LYS A C 1
ATOM 697 O O . LYS A 1 91 ? -5.637 40.906 0.364 1 97.5 91 LYS A O 1
ATOM 702 N N . PRO A 1 92 ? -5.656 41.344 -1.836 1 96.75 92 PRO A N 1
ATOM 703 C CA . PRO A 1 92 ? -5.395 42.75 -1.601 1 96.75 92 PRO A CA 1
ATOM 704 C C . PRO A 1 92 ? -6.508 43.438 -0.814 1 96.75 92 PRO A C 1
ATOM 706 O O . PRO A 1 92 ? -7.684 43.125 -0.997 1 96.75 92 PRO A O 1
ATOM 709 N N . ALA A 1 93 ? -6.004 44.406 -0.019 1 96.56 93 ALA A N 1
ATOM 710 C CA . ALA A 1 93 ? -6.965 45.281 0.655 1 96.56 93 ALA A CA 1
ATOM 711 C C . ALA A 1 93 ? -7.891 45.969 -0.352 1 96.56 93 ALA A C 1
ATOM 713 O O . ALA A 1 93 ? -7.465 46.312 -1.454 1 96.56 93 ALA A O 1
ATOM 714 N N . THR A 1 94 ? -9.102 46.094 0.051 1 92.88 94 THR A N 1
ATOM 715 C CA . THR A 1 94 ? -10.047 46.75 -0.861 1 92.88 94 THR A CA 1
ATOM 716 C C . THR A 1 94 ? -10.195 48.219 -0.539 1 92.88 94 THR A C 1
ATOM 718 O O . THR A 1 94 ? -10.719 49 -1.353 1 92.88 94 THR A O 1
ATOM 721 N N . THR A 1 95 ? -9.844 48.594 0.596 1 88.56 95 THR A N 1
ATOM 722 C CA . THR A 1 95 ? -9.875 50 0.982 1 88.56 95 THR A CA 1
ATOM 723 C C . THR A 1 95 ? -8.484 50.594 0.912 1 88.56 95 THR A C 1
ATOM 725 O O . THR A 1 95 ? -7.555 50.125 1.572 1 88.56 95 THR A O 1
ATOM 728 N N . LYS A 1 96 ? -8.414 51.719 0.144 1 86.44 96 LYS A N 1
ATOM 729 C CA . LYS A 1 96 ? -7.109 52.375 0.002 1 86.44 96 LYS A CA 1
ATOM 730 C C . LYS A 1 96 ? -6.898 53.438 1.088 1 86.44 96 LYS A C 1
ATOM 732 O O . LYS A 1 96 ? -5.789 53.594 1.605 1 86.44 96 LYS A O 1
ATOM 737 N N . GLU A 1 97 ? -7.98 54.094 1.412 1 88.81 97 GLU A N 1
ATOM 738 C CA . GLU A 1 97 ? -7.891 55.062 2.504 1 88.81 97 GLU A CA 1
ATOM 739 C C . GLU A 1 97 ? -7.727 54.344 3.85 1 88.81 97 GLU A C 1
ATOM 741 O O . GLU A 1 97 ? -8.562 53.531 4.23 1 88.81 97 GLU A O 1
ATOM 746 N N . GLY A 1 98 ? -6.566 54.562 4.453 1 90.75 98 GLY A N 1
ATOM 747 C CA . GLY A 1 98 ? -6.324 53.938 5.742 1 90.75 98 GLY A CA 1
ATOM 748 C C . GLY A 1 98 ? -5.637 52.562 5.625 1 90.75 98 GLY A C 1
ATOM 749 O O . GLY A 1 98 ? -5.672 51.781 6.559 1 90.75 98 GLY A O 1
ATOM 750 N N . TYR A 1 99 ? -5.129 52.375 4.52 1 94.12 99 TYR A N 1
ATOM 751 C CA . TYR A 1 99 ? -4.367 51.156 4.305 1 94.12 99 TYR A CA 1
ATOM 752 C C . TYR A 1 99 ? -3.426 50.875 5.473 1 94.12 99 TYR A C 1
ATOM 754 O O . TYR A 1 99 ? -2.727 51.781 5.938 1 94.12 99 TYR A O 1
ATOM 762 N N . ARG A 1 100 ? -3.463 49.625 5.93 1 95.25 100 ARG A N 1
ATOM 763 C CA . ARG A 1 100 ? -2.717 49.281 7.141 1 95.25 100 ARG A CA 1
ATOM 764 C C . ARG A 1 100 ? -1.699 48.188 6.875 1 95.25 100 ARG A C 1
ATOM 766 O O . ARG A 1 100 ? -1.17 47.594 7.816 1 95.25 100 ARG A O 1
ATOM 773 N N . GLY A 1 101 ? -1.438 47.812 5.66 1 95.69 101 GLY A N 1
ATOM 774 C CA . GLY A 1 101 ? -0.375 46.875 5.324 1 95.69 101 GLY A CA 1
ATOM 775 C C . GLY A 1 101 ? -0.817 45.438 5.375 1 95.69 101 GLY A C 1
ATOM 776 O O . GLY A 1 101 ? -2.01 45.156 5.504 1 95.69 101 GLY A O 1
ATOM 777 N N . PRO A 1 102 ? 0.178 44.5 5.246 1 98.06 102 PRO A N 1
ATOM 778 C CA . PRO A 1 102 ? -0.117 43.062 5.188 1 98.06 102 PRO A CA 1
ATOM 779 C C . PRO A 1 102 ? -0.186 42.438 6.57 1 98.06 102 PRO A C 1
ATOM 781 O O . PRO A 1 102 ? 0.578 42.812 7.465 1 98.06 102 PRO A O 1
ATOM 784 N N . ILE A 1 103 ? -1.077 41.5 6.734 1 98.75 103 ILE A N 1
ATOM 785 C CA . ILE A 1 103 ? -1.041 40.531 7.809 1 98.75 103 ILE A CA 1
ATOM 786 C C . ILE A 1 103 ? -0.619 39.156 7.246 1 98.75 103 ILE A C 1
ATOM 788 O O . ILE A 1 103 ? -1.252 38.656 6.328 1 98.75 103 ILE A O 1
ATOM 792 N N . LEU A 1 104 ? 0.453 38.594 7.746 1 98.88 104 LEU A N 1
ATOM 793 C CA . LEU A 1 104 ? 0.928 37.281 7.32 1 98.88 104 LEU A CA 1
ATOM 794 C C . LEU A 1 104 ? 0.215 36.188 8.086 1 98.88 104 LEU A C 1
ATOM 796 O O . LEU A 1 104 ? 0.014 36.281 9.297 1 98.88 104 LEU A O 1
ATOM 800 N N . PHE A 1 105 ? -0.12 35.125 7.328 1 98.62 105 PHE A N 1
ATOM 801 C CA . PHE A 1 105 ? -0.796 33.969 7.918 1 98.62 105 PHE A CA 1
ATOM 802 C C . PHE A 1 105 ? 0.032 32.688 7.734 1 98.62 105 PHE A C 1
ATOM 804 O O . PHE A 1 105 ? 0.798 32.594 6.773 1 98.62 105 PHE A O 1
ATOM 811 N N . ASN A 1 106 ? -0.093 31.797 8.609 1 98.19 106 ASN A N 1
ATOM 812 C CA . ASN A 1 106 ? 0.424 30.438 8.492 1 98.19 106 ASN A CA 1
ATOM 813 C C . ASN A 1 106 ? -0.586 29.406 8.992 1 98.19 106 ASN A C 1
ATOM 815 O O . ASN A 1 106 ? -1.072 29.5 10.117 1 98.19 106 ASN A O 1
ATOM 819 N N . PRO A 1 107 ? -0.883 28.422 8.195 1 95.69 107 PRO A N 1
ATOM 820 C CA . PRO A 1 107 ? -1.947 27.484 8.539 1 95.69 107 PRO A CA 1
ATOM 821 C C . PRO A 1 107 ? -1.488 26.406 9.523 1 95.69 107 PRO A C 1
ATOM 823 O O . PRO A 1 107 ? -2.314 25.672 10.07 1 95.69 107 PRO A O 1
ATOM 826 N N . GLY A 1 108 ? -0.283 26.281 9.711 1 95.88 108 GLY A N 1
ATOM 827 C CA . GLY A 1 108 ? 0.227 25.219 10.562 1 95.88 108 GLY A CA 1
ATOM 828 C C . GLY A 1 108 ? 0.73 24.016 9.781 1 95.88 108 GLY A C 1
ATOM 829 O O . GLY A 1 108 ? 1.295 24.172 8.695 1 95.88 108 GLY A O 1
ATOM 830 N N . GLY A 1 109 ? 0.658 22.969 10.414 1 92.12 109 GLY A N 1
ATOM 831 C CA . GLY A 1 109 ? 1.237 21.719 9.945 1 92.12 109 GLY A CA 1
ATOM 832 C C . GLY A 1 109 ? 2.201 21.094 10.938 1 92.12 109 GLY A C 1
ATOM 833 O O . GLY A 1 109 ? 1.787 20.609 11.992 1 92.12 109 GLY A O 1
ATOM 834 N N . PRO A 1 110 ? 3.455 21.5 10.906 1 93.56 110 PRO A N 1
ATOM 835 C CA . PRO A 1 110 ? 4.133 22.125 9.773 1 93.56 110 PRO A CA 1
ATOM 836 C C . PRO A 1 110 ? 3.918 21.375 8.461 1 93.56 110 PRO A C 1
ATOM 838 O O . PRO A 1 110 ? 3.523 20.219 8.469 1 93.56 110 PRO A O 1
ATOM 841 N N . GLY A 1 111 ? 4.074 22.125 7.438 1 94 111 GLY A N 1
ATOM 842 C CA . GLY A 1 111 ? 3.916 21.547 6.113 1 94 111 GLY A CA 1
ATOM 843 C C . GLY A 1 111 ? 2.662 22.031 5.406 1 94 111 GLY A C 1
ATOM 844 O O . GLY A 1 111 ? 2.432 21.688 4.242 1 94 111 GLY A O 1
ATOM 845 N N . GLY A 1 112 ? 1.857 22.766 6.129 1 94.69 112 GLY A N 1
ATOM 846 C CA . GLY A 1 112 ? 0.662 23.312 5.508 1 94.69 112 GLY A CA 1
ATOM 847 C C . GLY A 1 112 ? 0.96 24.406 4.496 1 94.69 112 GLY A C 1
ATOM 848 O O . GLY A 1 112 ? 1.887 25.188 4.684 1 94.69 112 GLY A O 1
ATOM 849 N N . SER A 1 113 ? 0.09 24.484 3.498 1 95.5 113 SER A N 1
ATOM 850 C CA . SER A 1 113 ? 0.249 25.484 2.447 1 95.5 113 SER A CA 1
ATOM 851 C C . SER A 1 113 ? -0.486 26.781 2.799 1 95.5 113 SER A C 1
ATOM 853 O O . SER A 1 113 ? -1.706 26.781 2.969 1 95.5 113 SER A O 1
ATOM 855 N N . GLY A 1 114 ? 0.268 27.812 2.842 1 97.12 114 GLY A N 1
ATOM 856 C CA . GLY A 1 114 ? -0.358 29.125 3.039 1 97.12 114 GLY A CA 1
ATOM 857 C C . GLY A 1 114 ? -1.173 29.578 1.843 1 97.12 114 GLY A C 1
ATOM 858 O O . GLY A 1 114 ? -2.16 30.297 1.998 1 97.12 114 GLY A O 1
ATOM 859 N N . VAL A 1 115 ? -0.742 29.156 0.666 1 96.56 115 VAL A N 1
ATOM 860 C CA . VAL A 1 115 ? -1.492 29.484 -0.543 1 96.56 115 VAL A CA 1
ATOM 861 C C . VAL A 1 115 ? -2.875 28.844 -0.482 1 96.56 115 VAL A C 1
ATOM 863 O O . VAL A 1 115 ? -3.887 29.5 -0.734 1 96.56 115 VAL A O 1
ATOM 866 N N . ASP A 1 116 ? -2.9 27.594 -0.079 1 94 116 ASP A N 1
ATOM 867 C CA . ASP A 1 116 ? -4.18 26.906 0.029 1 94 116 ASP A CA 1
ATOM 868 C C . ASP A 1 116 ? -5.062 27.547 1.097 1 94 116 ASP A C 1
ATOM 870 O O . ASP A 1 116 ? -6.285 27.609 0.944 1 94 116 ASP A O 1
ATOM 874 N N . LEU A 1 117 ? -4.438 27.984 2.174 1 95.06 117 LEU A N 1
ATOM 875 C CA . LEU A 1 117 ? -5.18 28.625 3.252 1 95.06 117 LEU A CA 1
ATOM 876 C C . LEU A 1 117 ? -5.922 29.859 2.74 1 95.06 117 LEU A C 1
ATOM 878 O O . LEU A 1 117 ? -7.117 30.016 2.998 1 95.06 117 LEU A O 1
ATOM 882 N N . ILE A 1 118 ? -5.25 30.719 2.021 1 96.62 118 ILE A N 1
ATOM 883 C CA . ILE A 1 118 ? -5.828 31.984 1.588 1 96.62 118 ILE A CA 1
ATOM 884 C C . ILE A 1 118 ? -6.844 31.734 0.477 1 96.62 118 ILE A C 1
ATOM 886 O O . ILE A 1 118 ? -7.867 32.438 0.398 1 96.62 118 ILE A O 1
ATOM 890 N N . LEU A 1 119 ? -6.562 30.75 -0.372 1 94.19 119 LEU A N 1
ATOM 891 C CA . LEU A 1 119 ? -7.547 30.406 -1.396 1 94.19 119 LEU A CA 1
ATOM 892 C C . LEU A 1 119 ? -8.867 29.984 -0.762 1 94.19 119 LEU A C 1
ATOM 894 O O . LEU A 1 119 ? -9.938 30.312 -1.28 1 94.19 119 LEU A O 1
ATOM 898 N N . ALA A 1 120 ? -8.742 29.359 0.369 1 92.56 120 ALA A N 1
ATOM 899 C CA . ALA A 1 120 ? -9.938 28.812 1.008 1 92.56 120 ALA A CA 1
ATOM 900 C C . ALA A 1 120 ? -10.594 29.859 1.906 1 92.56 120 ALA A C 1
ATOM 902 O O . ALA A 1 120 ? -11.828 29.922 1.994 1 92.56 120 ALA A O 1
ATOM 903 N N . LEU A 1 121 ? -9.766 30.703 2.627 1 94.38 121 LEU A N 1
ATOM 904 C CA . LEU A 1 121 ? -10.336 31.469 3.736 1 94.38 121 LEU A CA 1
ATOM 905 C C . LEU A 1 121 ? -9.984 32.938 3.625 1 94.38 121 LEU A C 1
ATOM 907 O O . LEU A 1 121 ? -10.344 33.75 4.496 1 94.38 121 LEU A O 1
ATOM 911 N N . GLY A 1 122 ? -9.336 33.344 2.609 1 94.75 122 GLY A N 1
ATOM 912 C CA . GLY A 1 122 ? -8.883 34.719 2.467 1 94.75 122 GLY A CA 1
ATOM 913 C C . GLY A 1 122 ? -10.008 35.75 2.559 1 94.75 122 GLY A C 1
ATOM 914 O O . GLY A 1 122 ? -9.859 36.781 3.201 1 94.75 122 GLY A O 1
ATOM 915 N N . ASP A 1 123 ? -11.125 35.438 1.931 1 93.31 123 ASP A N 1
ATOM 916 C CA . ASP A 1 123 ? -12.266 36.344 1.955 1 93.31 123 ASP A CA 1
ATOM 917 C C . ASP A 1 123 ? -12.828 36.469 3.369 1 93.31 123 ASP A C 1
ATOM 919 O O . ASP A 1 123 ? -13.141 37.594 3.812 1 93.31 123 ASP A O 1
ATOM 923 N N . ALA A 1 124 ? -12.938 35.375 4.047 1 93.38 124 ALA A N 1
ATOM 924 C CA . ALA A 1 124 ? -13.469 35.375 5.41 1 93.38 124 ALA A CA 1
ATOM 925 C C . ALA A 1 124 ? -12.531 36.125 6.352 1 93.38 124 ALA A C 1
ATOM 927 O O . ALA A 1 124 ? -12.984 36.875 7.219 1 93.38 124 ALA A O 1
ATOM 928 N N . PHE A 1 125 ? -11.242 36 6.211 1 95.44 125 PHE A N 1
ATOM 929 C CA . PHE A 1 125 ? -10.266 36.688 7.047 1 95.44 125 PHE A CA 1
ATOM 930 C C . PHE A 1 125 ? -10.328 38.188 6.797 1 95.44 125 PHE A C 1
ATOM 932 O O . PHE A 1 125 ? -10.234 39 7.738 1 95.44 125 PHE A O 1
ATOM 939 N N . ALA A 1 126 ? -10.469 38.531 5.543 1 94.62 126 ALA A N 1
ATOM 940 C CA . ALA A 1 126 ? -10.578 39.969 5.215 1 94.62 126 ALA A CA 1
ATOM 941 C C . ALA A 1 126 ? -11.805 40.594 5.875 1 94.62 126 ALA A C 1
ATOM 943 O O . ALA A 1 126 ? -11.758 41.719 6.336 1 94.62 126 ALA A O 1
ATOM 944 N N . THR A 1 127 ? -12.844 39.781 5.883 1 92.94 127 THR A N 1
ATOM 945 C CA . THR A 1 127 ? -14.07 40.281 6.52 1 92.94 127 THR A CA 1
ATOM 946 C C . THR A 1 127 ? -13.883 40.406 8.023 1 92.94 127 THR A C 1
ATOM 948 O O . THR A 1 127 ? -14.312 41.375 8.625 1 92.94 127 THR A O 1
ATOM 951 N N . ILE A 1 128 ? -13.273 39.5 8.656 1 93.44 128 ILE A N 1
ATOM 952 C CA . ILE A 1 128 ? -13.086 39.469 10.102 1 93.44 128 ILE A CA 1
ATOM 953 C C . ILE A 1 128 ? -12.172 40.594 10.539 1 93.44 128 ILE A C 1
ATOM 955 O O . ILE A 1 128 ? -12.453 41.281 11.516 1 93.44 128 ILE A O 1
ATOM 959 N N . LEU A 1 129 ? -11.117 40.812 9.805 1 95.94 129 LEU A N 1
ATOM 960 C CA . LEU A 1 129 ? -10.062 41.719 10.258 1 95.94 129 LEU A CA 1
ATOM 961 C C . LEU A 1 129 ? -10.312 43.125 9.766 1 95.94 129 LEU A C 1
ATOM 963 O O . LEU A 1 129 ? -9.875 44.094 10.406 1 95.94 129 LEU A O 1
ATOM 967 N N . GLY A 1 130 ? -10.898 43.219 8.578 1 93.38 130 GLY A N 1
ATOM 968 C CA . GLY A 1 130 ? -11.148 44.531 7.988 1 93.38 130 GLY A CA 1
ATOM 969 C C . GLY A 1 130 ? -10.562 44.688 6.594 1 93.38 130 GLY A C 1
ATOM 970 O O . GLY A 1 130 ? -9.562 44.031 6.266 1 93.38 130 GLY A O 1
ATOM 971 N N . SER A 1 131 ? -11.062 45.594 5.797 1 92.44 131 SER A N 1
ATOM 972 C CA . SER A 1 131 ? -10.75 45.75 4.383 1 92.44 131 SER A CA 1
ATOM 973 C C . SER A 1 131 ? -9.477 46.562 4.191 1 92.44 131 SER A C 1
ATOM 975 O O . SER A 1 131 ? -9.008 46.75 3.066 1 92.44 131 SER A O 1
ATOM 977 N N . GLN A 1 132 ? -8.914 47.031 5.254 1 95.69 132 GLN A N 1
ATOM 978 C CA . GLN A 1 132 ? -7.738 47.906 5.184 1 95.69 132 GLN A CA 1
ATOM 979 C C . GLN A 1 132 ? -6.453 47.062 5.164 1 95.69 132 GLN A C 1
ATOM 981 O O . GLN A 1 132 ? -5.355 47.625 5.043 1 95.69 132 GLN A O 1
ATOM 986 N N . PHE A 1 133 ? -6.559 45.781 5.328 1 97.62 133 PHE A N 1
ATOM 987 C CA . PHE A 1 133 ? -5.379 44.906 5.391 1 97.62 133 PHE A CA 1
ATOM 988 C C . PHE A 1 133 ? -5.246 44.094 4.121 1 97.62 133 PHE A C 1
ATOM 990 O O . PHE A 1 133 ? -6.246 43.625 3.562 1 97.62 133 PHE A O 1
ATOM 997 N N . ASP A 1 134 ? -3.977 43.875 3.627 1 97.88 134 ASP A N 1
ATOM 998 C CA . ASP A 1 134 ? -3.686 42.75 2.748 1 97.88 134 ASP A CA 1
ATOM 999 C C . ASP A 1 134 ? -3.648 41.438 3.533 1 97.88 134 ASP A C 1
ATOM 1001 O O . ASP A 1 134 ? -3.004 41.344 4.582 1 97.88 134 ASP A O 1
ATOM 1005 N N . ILE A 1 135 ? -4.406 40.5 3.047 1 98.25 135 ILE A N 1
ATOM 1006 C CA . ILE A 1 135 ? -4.34 39.156 3.619 1 98.25 135 ILE A CA 1
ATOM 1007 C C . ILE A 1 135 ? -3.305 38.312 2.865 1 98.25 135 ILE A C 1
ATOM 1009 O O . ILE A 1 135 ? -3.531 37.938 1.717 1 98.25 135 ILE A O 1
ATOM 1013 N N . VAL A 1 136 ? -2.191 38.062 3.553 1 98.75 136 VAL A N 1
ATOM 1014 C CA . VAL A 1 136 ? -1.047 37.469 2.867 1 98.75 136 VAL A CA 1
ATOM 1015 C C . VAL A 1 136 ? -0.66 36.156 3.541 1 98.75 136 VAL A C 1
ATOM 1017 O O . VAL A 1 136 ? -0.67 36.031 4.77 1 98.75 136 VAL A O 1
ATOM 1020 N N . SER A 1 137 ? -0.452 35.125 2.787 1 98.62 137 SER A N 1
ATOM 1021 C CA . SER A 1 137 ? 0.198 33.906 3.277 1 98.62 137 SER A CA 1
ATOM 1022 C C . SER A 1 137 ? 1.262 33.438 2.301 1 98.62 137 SER A C 1
ATOM 1024 O O . SER A 1 137 ? 1.545 34.094 1.3 1 98.62 137 SER A O 1
ATOM 1026 N N . PHE A 1 138 ? 1.909 32.406 2.668 1 98.75 138 PHE A N 1
ATOM 1027 C CA . PHE A 1 138 ? 3.01 31.828 1.892 1 98.75 138 PHE A CA 1
ATOM 1028 C C . PHE A 1 138 ? 3.16 30.344 2.168 1 98.75 138 PHE A C 1
ATOM 1030 O O . PHE A 1 138 ? 2.719 29.844 3.209 1 98.75 138 PHE A O 1
ATOM 1037 N N . ASP A 1 139 ? 3.635 29.672 1.146 1 98 139 ASP A N 1
ATOM 1038 C CA . ASP A 1 139 ? 4.152 28.328 1.403 1 98 139 ASP A CA 1
ATOM 1039 C C . ASP A 1 139 ? 5.543 28.391 2.027 1 98 139 ASP A C 1
ATOM 1041 O O . ASP A 1 139 ? 6.496 28.859 1.391 1 98 139 ASP A O 1
ATOM 1045 N N . PRO A 1 140 ? 5.648 27.953 3.246 1 98.38 140 PRO A N 1
ATOM 1046 C CA . PRO A 1 140 ? 6.984 27.984 3.844 1 98.38 140 PRO A CA 1
ATOM 1047 C C . PRO A 1 140 ? 8.039 27.297 2.979 1 98.38 140 PRO A C 1
ATOM 1049 O O . PRO A 1 140 ? 7.695 26.516 2.096 1 98.38 140 PRO A O 1
ATOM 1052 N N . ARG A 1 141 ? 9.305 27.719 3.219 1 98.19 141 ARG A N 1
ATOM 1053 C CA . ARG A 1 141 ? 10.383 27.047 2.51 1 98.19 141 ARG A CA 1
ATOM 1054 C C . ARG A 1 141 ? 10.234 25.531 2.615 1 98.19 141 ARG A C 1
ATOM 1056 O O . ARG A 1 141 ? 9.922 25 3.684 1 98.19 141 ARG A O 1
ATOM 1063 N N . GLY A 1 142 ? 10.391 24.844 1.438 1 96.94 142 GLY A N 1
ATOM 1064 C CA . GLY A 1 142 ? 10.32 23.391 1.389 1 96.94 142 GLY A CA 1
ATOM 1065 C C . GLY A 1 142 ? 8.914 22.875 1.221 1 96.94 142 GLY A C 1
ATOM 1066 O O . GLY A 1 142 ? 8.711 21.672 1.016 1 96.94 142 GLY A O 1
ATOM 1067 N N . ILE A 1 143 ? 7.922 23.75 1.26 1 96.75 143 ILE A N 1
ATOM 1068 C CA . ILE A 1 143 ? 6.539 23.297 1.331 1 96.75 143 ILE A CA 1
ATOM 1069 C C . ILE A 1 143 ? 5.805 23.672 0.046 1 96.75 143 ILE A C 1
ATOM 1071 O O . ILE A 1 143 ? 5.863 24.828 -0.396 1 96.75 143 ILE A O 1
ATOM 1075 N N . ALA A 1 144 ? 5.07 22.719 -0.507 1 94.44 144 ALA A N 1
ATOM 1076 C CA . ALA A 1 144 ? 4.133 22.906 -1.611 1 94.44 144 ALA A CA 1
ATOM 1077 C C . ALA A 1 144 ? 4.797 23.625 -2.781 1 94.44 144 ALA A C 1
ATOM 1079 O O . ALA A 1 144 ? 5.68 23.078 -3.441 1 94.44 144 ALA A O 1
ATOM 1080 N N . ARG A 1 145 ? 4.457 24.984 -3.021 1 96.06 145 ARG A N 1
ATOM 1081 C CA . ARG A 1 145 ? 4.879 25.688 -4.23 1 96.06 145 ARG A CA 1
ATOM 1082 C C . ARG A 1 145 ? 6.23 26.359 -4.035 1 96.06 145 ARG A C 1
ATOM 1084 O O . ARG A 1 145 ? 6.816 26.875 -4.988 1 96.06 145 ARG A O 1
ATOM 1091 N N . SER A 1 146 ? 6.715 26.281 -2.863 1 97.5 146 SER A N 1
ATOM 1092 C CA . SER A 1 146 ? 8.047 26.828 -2.625 1 97.5 146 SER A CA 1
ATOM 1093 C C . SER A 1 146 ? 9.133 25.828 -3.018 1 97.5 146 SER A C 1
ATOM 1095 O O . SER A 1 146 ? 8.906 24.609 -2.977 1 97.5 146 SER A O 1
ATOM 1097 N N . THR A 1 147 ? 10.312 26.391 -3.436 1 96.06 147 THR A N 1
ATOM 1098 C CA . THR A 1 147 ? 11.398 25.547 -3.908 1 96.06 147 THR A CA 1
ATOM 1099 C C . THR A 1 147 ? 12.719 25.938 -3.27 1 96.06 147 THR A C 1
ATOM 1101 O O . THR A 1 147 ? 12.961 27.125 -3.008 1 96.06 147 THR A O 1
ATOM 1104 N N . PRO A 1 148 ? 13.609 25.047 -3.053 1 95.94 148 PRO A N 1
ATOM 1105 C CA . PRO A 1 148 ? 13.422 23.609 -3.238 1 95.94 148 PRO A CA 1
ATOM 1106 C C . PRO A 1 148 ? 12.375 23.016 -2.287 1 95.94 148 PRO A C 1
ATOM 1108 O O . PRO A 1 148 ? 12.164 23.562 -1.198 1 95.94 148 PRO A O 1
ATOM 1111 N N . ARG A 1 149 ? 11.797 21.891 -2.672 1 93.81 149 ARG A N 1
ATOM 1112 C CA . ARG A 1 149 ? 10.734 21.234 -1.915 1 93.81 149 ARG A CA 1
ATOM 1113 C C . ARG A 1 149 ? 11.273 20.062 -1.124 1 93.81 149 ARG A C 1
ATOM 1115 O O . ARG A 1 149 ? 12.125 19.312 -1.617 1 93.81 149 ARG A O 1
ATOM 1122 N N . GLY A 1 150 ? 10.773 19.984 0.131 1 93.5 150 GLY A N 1
ATOM 1123 C CA . GLY A 1 150 ? 11.016 18.719 0.798 1 93.5 150 GLY A CA 1
ATOM 1124 C C . GLY A 1 150 ? 10.367 17.547 0.094 1 93.5 150 GLY A C 1
ATOM 1125 O O . GLY A 1 150 ? 9.148 17.359 0.167 1 93.5 150 GLY A O 1
ATOM 1126 N N . ASN A 1 151 ? 11.109 16.812 -0.653 1 92.94 151 ASN A N 1
ATOM 1127 C CA . ASN A 1 151 ? 10.656 15.688 -1.468 1 92.94 151 ASN A CA 1
ATOM 1128 C C . ASN A 1 151 ? 11.555 14.461 -1.278 1 92.94 151 ASN A C 1
ATOM 1130 O O . ASN A 1 151 ? 12.742 14.508 -1.593 1 92.94 151 ASN A O 1
ATOM 1134 N N . HIS A 1 152 ? 10.906 13.398 -0.843 1 95.19 152 HIS A N 1
ATOM 1135 C CA . HIS A 1 152 ? 11.711 12.242 -0.467 1 95.19 152 HIS A CA 1
ATOM 1136 C C . HIS A 1 152 ? 11.5 11.078 -1.436 1 95.19 152 HIS A C 1
ATOM 1138 O O . HIS A 1 152 ? 12 9.977 -1.208 1 95.19 152 HIS A O 1
ATOM 1144 N N . PHE A 1 153 ? 10.75 11.297 -2.498 1 93.25 153 PHE A N 1
ATOM 1145 C CA . PHE A 1 153 ? 10.422 10.25 -3.463 1 93.25 153 PHE A CA 1
ATOM 1146 C C . PHE A 1 153 ? 10.586 10.766 -4.891 1 93.25 153 PHE A C 1
ATOM 1148 O O . PHE A 1 153 ? 10.477 11.969 -5.137 1 93.25 153 PHE A O 1
ATOM 1155 N N . ASP A 1 154 ? 10.766 9.891 -5.805 1 90.25 154 ASP A N 1
ATOM 1156 C CA . ASP A 1 154 ? 10.945 10.273 -7.203 1 90.25 154 ASP A CA 1
ATOM 1157 C C . ASP A 1 154 ? 9.602 10.578 -7.863 1 90.25 154 ASP A C 1
ATOM 1159 O O . ASP A 1 154 ? 9.523 11.422 -8.758 1 90.25 154 ASP A O 1
ATOM 1163 N N . THR A 1 155 ? 8.586 9.828 -7.477 1 89.19 155 THR A N 1
ATOM 1164 C CA . THR A 1 155 ? 7.273 9.984 -8.102 1 89.19 155 THR A CA 1
ATOM 1165 C C . THR A 1 155 ? 6.168 9.992 -7.055 1 89.19 155 THR A C 1
ATOM 1167 O O . THR A 1 155 ? 6.367 9.523 -5.934 1 89.19 155 THR A O 1
ATOM 1170 N N . ASP A 1 156 ? 5.004 10.492 -7.43 1 88.69 156 ASP A N 1
ATOM 1171 C CA . ASP A 1 156 ? 3.855 10.539 -6.531 1 88.69 156 ASP A CA 1
ATOM 1172 C C . ASP A 1 156 ? 3.338 9.133 -6.227 1 88.69 156 ASP A C 1
ATOM 1174 O O . ASP A 1 156 ? 2.867 8.859 -5.121 1 88.69 156 ASP A O 1
ATOM 1178 N N . VAL A 1 157 ? 3.383 8.273 -7.207 1 90.06 157 VAL A N 1
ATOM 1179 C CA . VAL A 1 157 ? 2.902 6.918 -6.98 1 90.06 157 VAL A CA 1
ATOM 1180 C C . VAL A 1 157 ? 3.814 6.207 -5.984 1 90.06 157 VAL A C 1
ATOM 1182 O O . VAL A 1 157 ? 3.348 5.422 -5.156 1 90.06 157 VAL A O 1
ATOM 1185 N N . GLU A 1 158 ? 5.117 6.445 -6.086 1 91.75 158 GLU A N 1
ATOM 1186 C CA . GLU A 1 158 ? 6.051 5.871 -5.121 1 91.75 158 GLU A CA 1
ATOM 1187 C C . GLU A 1 158 ? 5.723 6.324 -3.701 1 91.75 158 GLU A C 1
ATOM 1189 O O . GLU A 1 158 ? 5.73 5.516 -2.77 1 91.75 158 GLU A O 1
ATOM 1194 N N . ARG A 1 159 ? 5.414 7.594 -3.555 1 92.5 159 ARG A N 1
ATOM 1195 C CA . ARG A 1 159 ? 5.02 8.148 -2.266 1 92.5 159 ARG A CA 1
ATOM 1196 C C . ARG A 1 159 ? 3.752 7.484 -1.743 1 92.5 159 ARG A C 1
ATOM 1198 O O . ARG A 1 159 ? 3.67 7.133 -0.564 1 92.5 159 ARG A O 1
ATOM 1205 N N . THR A 1 160 ? 2.838 7.332 -2.631 1 91.44 160 THR A N 1
ATOM 1206 C CA . THR A 1 160 ? 1.552 6.746 -2.27 1 91.44 160 THR A CA 1
ATOM 1207 C C . THR A 1 160 ? 1.719 5.281 -1.864 1 91.44 160 THR A C 1
ATOM 1209 O O . THR A 1 160 ? 1.136 4.836 -0.874 1 91.44 160 THR A O 1
ATOM 1212 N N . LEU A 1 161 ? 2.49 4.566 -2.641 1 92.88 161 LEU A N 1
ATOM 1213 C CA . LEU A 1 161 ? 2.723 3.158 -2.338 1 92.88 161 LEU A CA 1
ATOM 1214 C C . LEU A 1 161 ? 3.52 3.002 -1.047 1 92.88 161 LEU A C 1
ATOM 1216 O O . LEU A 1 161 ? 3.303 2.053 -0.29 1 92.88 161 LEU A O 1
ATOM 1220 N N . PHE A 1 162 ? 4.449 3.885 -0.799 1 94.69 162 PHE A N 1
ATOM 1221 C CA . PHE A 1 162 ? 5.199 3.863 0.452 1 94.69 162 PHE A CA 1
ATOM 1222 C C . PHE A 1 162 ? 4.262 3.996 1.646 1 94.69 162 PHE A C 1
ATOM 1224 O O . PHE A 1 162 ? 4.391 3.264 2.629 1 94.69 162 PHE A O 1
ATOM 1231 N N . ALA A 1 163 ? 3.375 4.914 1.527 1 92.12 163 ALA A N 1
ATOM 1232 C CA . ALA A 1 163 ? 2.396 5.121 2.594 1 92.12 163 ALA A CA 1
ATOM 1233 C C . ALA A 1 163 ? 1.533 3.879 2.791 1 92.12 163 ALA A C 1
ATOM 1235 O O . ALA A 1 163 ? 1.279 3.465 3.924 1 92.12 163 ALA A O 1
ATOM 1236 N N . ALA A 1 164 ? 1.068 3.295 1.733 1 90.88 164 ALA A N 1
ATOM 1237 C CA . ALA A 1 164 ? 0.249 2.088 1.806 1 90.88 164 ALA A CA 1
ATOM 1238 C C . ALA A 1 164 ? 1.014 0.945 2.467 1 90.88 164 ALA A C 1
ATOM 1240 O O . ALA A 1 164 ? 0.455 0.204 3.281 1 90.88 164 ALA A O 1
ATOM 1241 N N . ASN A 1 165 ? 2.266 0.853 2.191 1 90.5 165 ASN A N 1
ATOM 1242 C CA . ASN A 1 165 ? 3.094 -0.237 2.695 1 90.5 165 ASN A CA 1
ATOM 1243 C C . ASN A 1 165 ? 3.48 -0.021 4.156 1 90.5 165 ASN A C 1
ATOM 1245 O O . ASN A 1 165 ? 3.959 -0.943 4.816 1 90.5 165 ASN A O 1
ATOM 1249 N N . THR A 1 166 ? 3.428 1.167 4.59 1 87.31 166 THR A N 1
ATOM 1250 C CA . THR A 1 166 ? 3.709 1.422 6 1 87.31 166 THR A CA 1
ATOM 1251 C C . THR A 1 166 ? 2.676 0.737 6.891 1 87.31 166 THR A C 1
ATOM 1253 O O . THR A 1 166 ? 3.008 0.247 7.969 1 87.31 166 THR A O 1
ATOM 1256 N N . GLY A 1 167 ? 1.473 0.636 6.383 1 80.12 167 GLY A N 1
ATOM 1257 C CA . GLY A 1 167 ? 0.481 -0.137 7.113 1 80.12 167 GLY A CA 1
ATOM 1258 C C . GLY A 1 167 ? -0.343 0.702 8.07 1 80.12 167 GLY A C 1
ATOM 1259 O O . GLY A 1 167 ? -0.294 1.933 8.023 1 80.12 167 GLY A O 1
ATOM 1260 N N . PRO A 1 168 ? -1.032 -0.005 8.945 1 82 168 PRO A N 1
ATOM 1261 C CA . PRO A 1 168 ? -1.949 0.669 9.867 1 82 168 PRO A CA 1
ATOM 1262 C C . PRO A 1 168 ? -1.23 1.299 11.062 1 82 168 PRO A C 1
ATOM 1264 O O . PRO A 1 168 ? -0.06 1 11.305 1 82 168 PRO A O 1
ATOM 1267 N N . LEU A 1 169 ? -1.979 2.146 11.75 1 86.88 169 LEU A N 1
ATOM 1268 C CA . LEU A 1 169 ? -1.495 2.68 13.016 1 86.88 169 LEU A CA 1
ATOM 1269 C C . LEU A 1 169 ? -1.344 1.568 14.047 1 86.88 169 LEU A C 1
ATOM 1271 O O . LEU A 1 169 ? -2.018 0.54 13.969 1 86.88 169 LEU A O 1
ATOM 1275 N N . PRO A 1 170 ? -0.425 1.774 14.992 1 89.44 170 PRO A N 1
ATOM 1276 C CA . PRO A 1 170 ? -0.305 0.785 16.062 1 89.44 170 PRO A CA 1
ATOM 1277 C C . PRO A 1 170 ? -1.55 0.715 16.938 1 89.44 170 PRO A C 1
ATOM 1279 O O . PRO A 1 170 ? -2.379 1.629 16.922 1 89.44 170 PRO A O 1
ATOM 1282 N N . LEU A 1 171 ? -1.651 -0.366 17.641 1 88.5 171 LEU A N 1
ATOM 1283 C CA . LEU A 1 171 ? -2.736 -0.543 18.594 1 88.5 171 LEU A CA 1
ATOM 1284 C C . LEU A 1 171 ? -2.338 -0.014 19.969 1 88.5 171 LEU A C 1
ATOM 1286 O O . LEU A 1 171 ? -1.258 -0.331 20.469 1 88.5 171 LEU A O 1
ATOM 1290 N N . ILE A 1 172 ? -3.148 0.823 20.469 1 90.06 172 ILE A N 1
ATOM 1291 C CA . ILE A 1 172 ? -2.965 1.273 21.844 1 90.06 172 ILE A CA 1
ATOM 1292 C C . ILE A 1 172 ? -4.082 0.717 22.719 1 90.06 172 ILE A C 1
ATOM 1294 O O . ILE A 1 172 ? -5.258 1.022 22.5 1 90.06 172 ILE A O 1
ATOM 1298 N N . LYS A 1 173 ? -3.732 -0.065 23.594 1 86.19 173 LYS A N 1
ATOM 1299 C CA . LYS A 1 173 ? -4.668 -0.641 24.562 1 86.19 173 LYS A CA 1
ATOM 1300 C C . LYS A 1 173 ? -4.086 -0.622 25.969 1 86.19 173 LYS A C 1
ATOM 1302 O O . LYS A 1 173 ? -2.979 -1.108 26.203 1 86.19 173 LYS A O 1
ATOM 1307 N N . ASP A 1 174 ? -4.832 -0.057 26.875 1 85.06 174 ASP A N 1
ATOM 1308 C CA . ASP A 1 174 ? -4.488 0.004 28.297 1 85.06 174 ASP A CA 1
ATOM 1309 C C . ASP A 1 174 ? -3.088 0.582 28.484 1 85.06 174 ASP A C 1
ATOM 1311 O O . ASP A 1 174 ? -2.291 0.042 29.266 1 85.06 174 ASP A O 1
ATOM 1315 N N . GLY A 1 175 ? -2.775 1.539 27.734 1 86.62 175 GLY A N 1
ATOM 1316 C CA . GLY A 1 175 ? -1.526 2.266 27.906 1 86.62 175 GLY A CA 1
ATOM 1317 C C . GLY A 1 175 ? -0.339 1.56 27.281 1 86.62 175 GLY A C 1
ATOM 1318 O O . GLY A 1 175 ? 0.81 1.946 27.5 1 86.62 175 GLY A O 1
ATOM 1319 N N . VAL A 1 176 ? -0.651 0.539 26.531 1 89.12 176 VAL A N 1
ATOM 1320 C CA . VAL A 1 176 ? 0.42 -0.208 25.891 1 89.12 176 VAL A CA 1
ATOM 1321 C C . VAL A 1 176 ? 0.262 -0.123 24.375 1 89.12 176 VAL A C 1
ATOM 1323 O O . VAL A 1 176 ? -0.843 -0.284 23.844 1 89.12 176 VAL A O 1
ATOM 1326 N N . VAL A 1 177 ? 1.384 0.164 23.719 1 91.69 177 VAL A N 1
ATOM 1327 C CA . VAL A 1 177 ? 1.377 0.253 22.266 1 91.69 177 VAL A CA 1
ATOM 1328 C C . VAL A 1 177 ? 1.976 -1.019 21.672 1 91.69 177 VAL A C 1
ATOM 1330 O O . VAL A 1 177 ? 3.002 -1.513 22.141 1 91.69 177 VAL A O 1
ATOM 1333 N N . THR A 1 178 ? 1.325 -1.578 20.688 1 89.81 178 THR A N 1
ATOM 1334 C CA . THR A 1 178 ? 1.837 -2.762 20 1 89.81 178 THR A CA 1
ATOM 1335 C C . THR A 1 178 ? 1.817 -2.562 18.484 1 89.81 178 THR A C 1
ATOM 1337 O O . THR A 1 178 ? 1.041 -1.755 17.969 1 89.81 178 THR A O 1
ATOM 1340 N N . GLY A 1 179 ? 2.752 -3.207 17.812 1 88.81 179 GLY A N 1
ATOM 1341 C CA . GLY A 1 179 ? 2.746 -3.193 16.359 1 88.81 179 GLY A CA 1
ATOM 1342 C C . GLY A 1 179 ? 3.49 -2.008 15.766 1 88.81 179 GLY A C 1
ATOM 1343 O O . GLY A 1 179 ? 3.07 -1.444 14.75 1 88.81 179 GLY A O 1
ATOM 1344 N N . ILE A 1 180 ? 4.598 -1.578 16.422 1 93.56 180 ILE A N 1
ATOM 1345 C CA . ILE A 1 180 ? 5.277 -0.375 15.953 1 93.56 180 ILE A CA 1
ATOM 1346 C C . ILE A 1 180 ? 6.438 -0.761 15.039 1 93.56 180 ILE A C 1
ATOM 1348 O O . ILE A 1 180 ? 7.051 0.103 14.414 1 93.56 180 ILE A O 1
ATOM 1352 N N . GLU A 1 181 ? 6.742 -2.113 14.906 1 93.19 181 GLU A N 1
ATOM 1353 C CA . GLU A 1 181 ? 7.957 -2.592 14.25 1 93.19 181 GLU A CA 1
ATOM 1354 C C . GLU A 1 181 ? 8 -2.164 12.789 1 93.19 181 GLU A C 1
ATOM 1356 O O . GLU A 1 181 ? 9.023 -1.678 12.305 1 93.19 181 GLU A O 1
ATOM 1361 N N . ARG A 1 182 ? 6.934 -2.33 12.141 1 89.69 182 ARG A N 1
ATOM 1362 C CA . ARG A 1 182 ? 6.906 -1.96 10.734 1 89.69 182 ARG A CA 1
ATOM 1363 C C . ARG A 1 182 ? 6.996 -0.447 10.562 1 89.69 182 ARG A C 1
ATOM 1365 O O . ARG A 1 182 ? 7.645 0.041 9.633 1 89.69 182 ARG A O 1
ATOM 1372 N N . ILE A 1 183 ? 6.281 0.306 11.398 1 93.75 183 ILE A N 1
ATOM 1373 C CA . ILE A 1 183 ? 6.355 1.762 11.344 1 93.75 183 ILE A CA 1
ATOM 1374 C C . ILE A 1 183 ? 7.797 2.211 11.578 1 93.75 183 ILE A C 1
ATOM 1376 O O . ILE A 1 183 ? 8.297 3.102 10.883 1 93.75 183 ILE A O 1
ATOM 1380 N N . TRP A 1 184 ? 8.43 1.596 12.531 1 96.38 184 TRP A N 1
ATOM 1381 C CA . TRP A 1 184 ? 9.828 1.892 12.805 1 96.38 184 TRP A CA 1
ATOM 1382 C C . TRP A 1 184 ? 10.695 1.626 11.57 1 96.38 184 TRP A C 1
ATOM 1384 O O . TRP A 1 184 ? 11.469 2.486 11.156 1 96.38 184 TRP A O 1
ATOM 1394 N N . ALA A 1 185 ? 10.57 0.473 10.977 1 95.94 185 ALA A N 1
ATOM 1395 C CA . ALA A 1 185 ? 11.391 0.107 9.82 1 95.94 185 ALA A CA 1
ATOM 1396 C C . ALA A 1 185 ? 11.156 1.064 8.656 1 95.94 185 ALA A C 1
ATOM 1398 O O . ALA A 1 185 ? 12.102 1.492 7.996 1 95.94 185 ALA A O 1
ATOM 1399 N N . GLN A 1 186 ? 9.93 1.355 8.438 1 95.38 186 GLN A N 1
ATOM 1400 C CA . GLN A 1 186 ? 9.586 2.291 7.371 1 95.38 186 GLN A CA 1
ATOM 1401 C C . GLN A 1 186 ? 10.141 3.682 7.66 1 95.38 186 GLN A C 1
ATOM 1403 O O . GLN A 1 186 ? 10.523 4.41 6.738 1 95.38 186 GLN A O 1
ATOM 1408 N N . SER A 1 187 ? 10.141 4.039 8.914 1 96.75 187 SER A N 1
ATOM 1409 C CA . SER A 1 187 ? 10.719 5.32 9.297 1 96.75 187 SER A CA 1
ATOM 1410 C C . SER A 1 187 ? 12.219 5.348 9.055 1 96.75 187 SER A C 1
ATOM 1412 O O . SER A 1 187 ? 12.766 6.355 8.594 1 96.75 187 SER A O 1
ATOM 1414 N N . GLN A 1 188 ? 12.883 4.207 9.359 1 96.88 188 GLN A N 1
ATOM 1415 C CA . GLN A 1 188 ? 14.297 4.098 9.031 1 96.88 188 GLN A CA 1
ATOM 1416 C C . GLN A 1 188 ? 14.531 4.266 7.535 1 96.88 188 GLN A C 1
ATOM 1418 O O . GLN A 1 188 ? 15.461 4.965 7.125 1 96.88 188 GLN A O 1
ATOM 1423 N N . LEU A 1 189 ? 13.711 3.648 6.824 1 96.44 189 LEU A N 1
ATOM 1424 C CA . LEU A 1 189 ? 13.812 3.725 5.371 1 96.44 189 LEU A CA 1
ATOM 1425 C C . LEU A 1 189 ? 13.555 5.145 4.883 1 96.44 189 LEU A C 1
ATOM 1427 O O . LEU A 1 189 ? 14.242 5.633 3.98 1 96.44 189 LEU A O 1
ATOM 1431 N N . LEU A 1 190 ? 12.586 5.789 5.438 1 96.94 190 LEU A N 1
ATOM 1432 C CA . LEU A 1 190 ? 12.258 7.16 5.066 1 96.94 190 LEU A CA 1
ATOM 1433 C C . LEU A 1 190 ? 13.453 8.086 5.277 1 96.94 190 LEU A C 1
ATOM 1435 O O . LEU A 1 190 ? 13.742 8.938 4.434 1 96.94 190 LEU A O 1
ATOM 1439 N N . GLY A 1 191 ? 14.109 7.945 6.414 1 96.88 191 GLY A N 1
ATOM 1440 C CA . GLY A 1 191 ? 15.32 8.727 6.645 1 96.88 191 GLY A CA 1
ATOM 1441 C C . GLY A 1 191 ? 16.375 8.508 5.586 1 96.88 191 GLY A C 1
ATOM 1442 O O . GLY A 1 191 ? 17.016 9.461 5.133 1 96.88 191 GLY A O 1
ATOM 1443 N N . SER A 1 192 ? 16.5 7.266 5.164 1 96.31 192 SER A N 1
ATOM 1444 C CA . SER A 1 192 ? 17.469 6.941 4.121 1 96.31 192 SER A CA 1
ATOM 1445 C C . SER A 1 192 ? 17.062 7.547 2.781 1 96.31 192 SER A C 1
ATOM 1447 O O . SER A 1 192 ? 17.922 8 2.014 1 96.31 192 SER A O 1
ATOM 1449 N N . LEU A 1 193 ? 15.836 7.523 2.506 1 97 193 LEU A N 1
ATOM 1450 C CA . LEU A 1 193 ? 15.336 8.109 1.269 1 97 193 LEU A CA 1
ATOM 1451 C C . LEU A 1 193 ? 15.508 9.625 1.279 1 97 193 LEU A C 1
ATOM 1453 O O . LEU A 1 193 ? 15.875 10.227 0.263 1 97 193 LEU A O 1
ATOM 1457 N N . ALA A 1 194 ? 15.234 10.211 2.4 1 97.12 194 ALA A N 1
ATOM 1458 C CA . ALA A 1 194 ? 15.445 11.648 2.539 1 97.12 194 ALA A CA 1
ATOM 1459 C C . ALA A 1 194 ? 16.906 12.016 2.271 1 97.12 194 ALA A C 1
ATOM 1461 O O . ALA A 1 194 ? 17.188 12.977 1.559 1 97.12 194 ALA A O 1
ATOM 1462 N N . ALA A 1 195 ? 17.797 11.25 2.773 1 96.5 195 ALA A N 1
ATOM 1463 C CA . ALA A 1 195 ? 19.219 11.484 2.566 1 96.5 195 ALA A CA 1
ATOM 1464 C C . ALA A 1 195 ? 19.594 11.344 1.091 1 96.5 195 ALA A C 1
ATOM 1466 O O . ALA A 1 195 ? 20.359 12.148 0.562 1 96.5 195 ALA A O 1
ATOM 1467 N N . SER A 1 196 ? 19 10.359 0.465 1 96 196 SER A N 1
ATOM 1468 C CA . SER A 1 196 ? 19.344 10.078 -0.927 1 96 196 SER A CA 1
ATOM 1469 C C . SER A 1 196 ? 18.812 11.164 -1.855 1 96 196 SER A C 1
ATOM 1471 O O . SER A 1 196 ? 19.297 11.336 -2.971 1 96 196 SER A O 1
ATOM 1473 N N . HIS A 1 197 ? 17.812 11.891 -1.395 1 95.44 197 HIS A N 1
ATOM 1474 C CA . HIS A 1 197 ? 17.188 12.914 -2.232 1 95.44 197 HIS A CA 1
ATOM 1475 C C . HIS A 1 197 ? 17.656 14.305 -1.834 1 95.44 197 HIS A C 1
ATOM 1477 O O . HIS A 1 197 ? 17.109 15.312 -2.297 1 95.44 197 HIS A O 1
ATOM 1483 N N . ASP A 1 198 ? 18.609 14.391 -0.984 1 95.62 198 ASP A N 1
ATOM 1484 C CA . ASP A 1 198 ? 19.109 15.656 -0.483 1 95.62 198 ASP A CA 1
ATOM 1485 C C . ASP A 1 198 ? 20.406 16.047 -1.199 1 95.62 198 ASP A C 1
ATOM 1487 O O . ASP A 1 198 ? 21.391 15.32 -1.148 1 95.62 198 ASP A O 1
ATOM 1491 N N . ASP A 1 199 ? 20.406 17.125 -1.895 1 95.06 199 ASP A N 1
ATOM 1492 C CA . ASP A 1 199 ? 21.641 17.641 -2.498 1 95.06 199 ASP A CA 1
ATOM 1493 C C . ASP A 1 199 ? 22.234 18.766 -1.653 1 95.06 199 ASP A C 1
ATOM 1495 O O . ASP A 1 199 ? 22.984 19.594 -2.162 1 95.06 199 ASP A O 1
ATOM 1499 N N . GLY A 1 200 ? 21.797 18.828 -0.435 1 94.5 200 GLY A N 1
ATOM 1500 C CA . GLY A 1 200 ? 22.312 19.812 0.493 1 94.5 200 GLY A CA 1
ATOM 1501 C C . GLY A 1 200 ? 21.281 20.828 0.931 1 94.5 200 GLY A C 1
ATOM 1502 O O . GLY A 1 200 ? 21.531 21.625 1.839 1 94.5 200 GLY A O 1
ATOM 1503 N N . TYR A 1 201 ? 20.094 20.828 0.395 1 95.81 201 TYR A N 1
ATOM 1504 C CA . TYR A 1 201 ? 19.078 21.844 0.669 1 95.81 201 TYR A CA 1
ATOM 1505 C C . TYR A 1 201 ? 18.281 21.5 1.923 1 95.81 201 TYR A C 1
ATOM 1507 O O . TYR A 1 201 ? 17.719 22.375 2.574 1 95.81 201 TYR A O 1
ATOM 1515 N N . LEU A 1 202 ? 18.172 20.234 2.285 1 96.38 202 LEU A N 1
ATOM 1516 C CA . LEU A 1 202 ? 17.203 19.719 3.244 1 96.38 202 LEU A CA 1
ATOM 1517 C C . LEU A 1 202 ? 17.406 20.328 4.621 1 96.38 202 LEU A C 1
ATOM 1519 O O . LEU A 1 202 ? 16.438 20.688 5.301 1 96.38 202 LEU A O 1
ATOM 1523 N N . GLN A 1 203 ? 18.641 20.5 5.004 1 95.62 203 GLN A N 1
ATOM 1524 C CA . GLN A 1 203 ? 18.969 20.984 6.344 1 95.62 203 GLN A CA 1
ATOM 1525 C C . GLN A 1 203 ? 18.531 22.422 6.535 1 95.62 203 GLN A C 1
ATOM 1527 O O . GLN A 1 203 ? 18.469 22.922 7.664 1 95.62 203 GLN A O 1
ATOM 1532 N N . HIS A 1 204 ? 18.203 23.141 5.48 1 96.69 204 HIS A N 1
ATOM 1533 C CA . HIS A 1 204 ? 17.875 24.562 5.566 1 96.69 204 HIS A CA 1
ATOM 1534 C C . HIS A 1 204 ? 16.359 24.781 5.617 1 96.69 204 HIS A C 1
ATOM 1536 O O . HIS A 1 204 ? 15.898 25.906 5.727 1 96.69 204 HIS A O 1
ATOM 1542 N N . ILE A 1 205 ? 15.617 23.703 5.492 1 97 205 ILE A N 1
ATOM 1543 C CA . ILE A 1 205 ? 14.172 23.781 5.688 1 97 205 ILE A CA 1
ATOM 1544 C C . ILE A 1 205 ? 13.844 23.672 7.176 1 97 205 ILE A C 1
ATOM 1546 O O . ILE A 1 205 ? 13.555 22.578 7.676 1 97 205 ILE A O 1
ATOM 1550 N N . THR A 1 206 ? 13.906 24.859 7.848 1 96.94 206 THR A N 1
ATOM 1551 C CA . THR A 1 206 ? 13.719 24.938 9.289 1 96.94 206 THR A CA 1
ATOM 1552 C C . THR A 1 206 ? 12.75 26.062 9.648 1 96.94 206 THR A C 1
ATOM 1554 O O . THR A 1 206 ? 12.539 26.969 8.852 1 96.94 206 THR A O 1
ATOM 1557 N N . THR A 1 207 ? 12.188 25.891 10.836 1 97.75 207 THR A N 1
ATOM 1558 C CA . THR A 1 207 ? 11.328 26.938 11.359 1 97.75 207 THR A CA 1
ATOM 1559 C C . THR A 1 207 ? 12.117 28.234 11.57 1 97.75 207 THR A C 1
ATOM 1561 O O . THR A 1 207 ? 11.602 29.328 11.352 1 97.75 207 THR A O 1
ATOM 1564 N N . GLN A 1 208 ? 13.359 28.203 11.945 1 97.69 208 GLN A N 1
ATOM 1565 C CA . GLN A 1 208 ? 14.203 29.391 12.117 1 97.69 208 GLN A CA 1
ATOM 1566 C C . GLN A 1 208 ? 14.352 30.156 10.805 1 97.69 208 GLN A C 1
ATOM 1568 O O . GLN A 1 208 ? 14.164 31.359 10.766 1 97.69 208 GLN A O 1
ATOM 1573 N N . ASN A 1 209 ? 14.75 29.391 9.797 1 97.75 209 ASN A N 1
ATOM 1574 C CA . ASN A 1 209 ? 14.906 30.047 8.5 1 97.75 209 ASN A CA 1
ATOM 1575 C C . ASN A 1 209 ? 13.578 30.578 7.969 1 97.75 209 ASN A C 1
ATOM 1577 O O . ASN A 1 209 ? 13.539 31.609 7.312 1 97.75 209 ASN A O 1
ATOM 1581 N N . THR A 1 210 ? 12.516 29.844 8.203 1 98.5 210 THR A N 1
ATOM 1582 C CA . THR A 1 210 ? 11.188 30.297 7.801 1 98.5 210 THR A CA 1
ATOM 1583 C C . THR A 1 210 ? 10.836 31.609 8.516 1 98.5 210 THR A C 1
ATOM 1585 O O . THR A 1 210 ? 10.234 32.5 7.926 1 98.5 210 THR A O 1
ATOM 1588 N N . ALA A 1 211 ? 11.156 31.719 9.781 1 98.62 211 ALA A N 1
ATOM 1589 C CA . ALA A 1 211 ? 10.945 32.969 10.523 1 98.62 211 ALA A CA 1
ATOM 1590 C C . ALA A 1 211 ? 11.711 34.125 9.875 1 98.62 211 ALA A C 1
ATOM 1592 O O . ALA A 1 211 ? 11.195 35.25 9.781 1 98.62 211 ALA A O 1
ATOM 1593 N N . THR A 1 212 ? 12.906 33.906 9.469 1 98.31 212 THR A N 1
ATOM 1594 C CA . THR A 1 212 ? 13.68 34.938 8.789 1 98.31 212 THR A CA 1
ATOM 1595 C C . THR A 1 212 ? 13.07 35.25 7.434 1 98.31 212 THR A C 1
ATOM 1597 O O . THR A 1 212 ? 13.102 36.406 7 1 98.31 212 THR A O 1
ATOM 1600 N N . ASP A 1 213 ? 12.555 34.188 6.719 1 98.81 213 ASP A N 1
ATOM 1601 C CA . ASP A 1 213 ? 11.805 34.469 5.5 1 98.81 213 ASP A CA 1
ATOM 1602 C C . ASP A 1 213 ? 10.688 35.469 5.766 1 98.81 213 ASP A C 1
ATOM 1604 O O . ASP A 1 213 ? 10.461 36.375 4.969 1 98.81 213 ASP A O 1
ATOM 1608 N N . MET A 1 214 ? 9.969 35.281 6.879 1 98.88 214 MET A N 1
ATOM 1609 C CA . MET A 1 214 ? 8.883 36.188 7.234 1 98.88 214 MET A CA 1
ATOM 1610 C C . MET A 1 214 ? 9.398 37.594 7.406 1 98.88 214 MET A C 1
ATOM 1612 O O . MET A 1 214 ? 8.758 38.562 6.953 1 98.88 214 MET A O 1
ATOM 1616 N N . LEU A 1 215 ? 10.508 37.781 8.047 1 98.69 215 LEU A N 1
ATOM 1617 C CA . LEU A 1 215 ? 11.102 39.094 8.211 1 98.69 215 LEU A CA 1
ATOM 1618 C C . LEU A 1 215 ? 11.414 39.719 6.859 1 98.69 215 LEU A C 1
ATOM 1620 O O . LEU A 1 215 ? 11.125 40.906 6.641 1 98.69 215 LEU A O 1
ATOM 1624 N N . ARG A 1 216 ? 11.977 38.938 5.969 1 98.56 216 ARG A N 1
ATOM 1625 C CA . ARG A 1 216 ? 12.32 39.438 4.641 1 98.56 216 ARG A CA 1
ATOM 1626 C C . ARG A 1 216 ? 11.062 39.812 3.863 1 98.56 216 ARG A C 1
ATOM 1628 O O . ARG A 1 216 ? 11.062 40.781 3.115 1 98.56 216 ARG A O 1
ATOM 1635 N N . ILE A 1 217 ? 10.031 39 3.986 1 98.75 217 ILE A N 1
ATOM 1636 C CA . ILE A 1 217 ? 8.766 39.281 3.324 1 98.75 217 ILE A CA 1
ATOM 1637 C C . ILE A 1 217 ? 8.227 40.625 3.816 1 98.75 217 ILE A C 1
ATOM 1639 O O . ILE A 1 217 ? 7.77 41.438 3.02 1 98.75 217 ILE A O 1
ATOM 1643 N N . VAL A 1 218 ? 8.25 40.875 5.102 1 98.12 218 VAL A N 1
ATOM 1644 C CA . VAL A 1 218 ? 7.777 42.125 5.719 1 98.12 218 VAL A CA 1
ATOM 1645 C C . VAL A 1 218 ? 8.586 43.312 5.199 1 98.12 218 VAL A C 1
ATOM 1647 O O . VAL A 1 218 ? 8.023 44.312 4.805 1 98.12 218 VAL A O 1
ATOM 1650 N N . GLU A 1 219 ? 9.875 43.156 5.16 1 97.88 219 GLU A N 1
ATOM 1651 C CA . GLU A 1 219 ? 10.766 44.219 4.672 1 97.88 219 GLU A CA 1
ATOM 1652 C C . GLU A 1 219 ? 10.5 44.5 3.197 1 97.88 219 GLU A C 1
ATOM 1654 O O . GLU A 1 219 ? 10.523 45.656 2.781 1 97.88 219 GLU A O 1
ATOM 1659 N N . ALA A 1 220 ? 10.234 43.469 2.488 1 98 220 ALA A N 1
ATOM 1660 C CA . ALA A 1 220 ? 9.977 43.656 1.06 1 98 220 ALA A CA 1
ATOM 1661 C C . ALA A 1 220 ? 8.664 44.375 0.823 1 98 220 ALA A C 1
ATOM 1663 O O . ALA A 1 220 ? 8.461 45 -0.233 1 98 220 ALA A O 1
ATOM 1664 N N . HIS A 1 221 ? 7.758 44.344 1.781 1 97.12 221 HIS A N 1
ATOM 1665 C CA . HIS A 1 221 ? 6.512 45.094 1.718 1 97.12 221 HIS A CA 1
ATOM 1666 C C . HIS A 1 221 ? 6.715 46.562 2.158 1 97.12 221 HIS A C 1
ATOM 1668 O O . HIS A 1 221 ? 5.785 47.344 2.107 1 97.12 221 HIS A O 1
ATOM 1674 N N . GLY A 1 222 ? 7.895 46.906 2.59 1 96.25 222 GLY A N 1
ATOM 1675 C CA . GLY A 1 222 ? 8.195 48.25 3.059 1 96.25 222 GLY A CA 1
ATOM 1676 C C . GLY A 1 222 ? 7.832 48.469 4.516 1 96.25 222 GLY A C 1
ATOM 1677 O O . GLY A 1 222 ? 7.762 49.594 4.98 1 96.25 222 GLY A O 1
ATOM 1678 N N . GLU A 1 223 ? 7.551 47.406 5.207 1 97.06 223 GLU A N 1
ATOM 1679 C CA . GLU A 1 223 ? 7.188 47.469 6.621 1 97.06 223 GLU A CA 1
ATOM 1680 C C . GLU A 1 223 ? 8.391 47.188 7.516 1 97.06 223 GLU A C 1
ATOM 1682 O O . GLU A 1 223 ? 9.281 46.438 7.137 1 97.06 223 GLU A O 1
ATOM 1687 N N . GLU A 1 224 ? 8.352 47.75 8.711 1 97.19 224 GLU A N 1
ATOM 1688 C CA . GLU A 1 224 ? 9.422 47.5 9.672 1 97.19 224 GLU A CA 1
ATOM 1689 C C . GLU A 1 224 ? 9.062 46.406 10.648 1 97.19 224 GLU A C 1
ATOM 1691 O O . GLU A 1 224 ? 9.945 45.719 11.18 1 97.19 224 GLU A O 1
ATOM 1696 N N . LYS A 1 225 ? 7.805 46.312 10.953 1 98.62 225 LYS A N 1
ATOM 1697 C CA . LYS A 1 225 ? 7.328 45.344 11.953 1 98.62 225 LYS A CA 1
ATOM 1698 C C . LYS A 1 225 ? 6.246 44.438 11.367 1 98.62 225 LYS A C 1
ATOM 1700 O O . LYS A 1 225 ? 5.492 44.844 10.484 1 98.62 225 LYS A O 1
ATOM 1705 N N . ILE A 1 226 ? 6.141 43.25 11.961 1 98.81 226 ILE A N 1
ATOM 1706 C CA . ILE A 1 226 ? 5.285 42.219 11.383 1 98.81 226 ILE A CA 1
ATOM 1707 C C . ILE A 1 226 ? 3.904 42.281 12.039 1 98.81 226 ILE A C 1
ATOM 1709 O O . ILE A 1 226 ? 3.781 42.594 13.219 1 98.81 226 ILE A O 1
ATOM 1713 N N . LYS A 1 227 ? 2.889 42.094 11.281 1 98.88 227 LYS A N 1
ATOM 1714 C CA . LYS A 1 227 ? 1.583 41.594 11.703 1 98.88 227 LYS A CA 1
ATOM 1715 C C . LYS A 1 227 ? 1.391 40.125 11.281 1 98.88 227 LYS A C 1
ATOM 1717 O O . LYS A 1 227 ? 1.542 39.812 10.102 1 98.88 227 LYS A O 1
ATOM 1722 N N . PHE A 1 228 ? 1.073 39.281 12.266 1 98.81 228 PHE A N 1
ATOM 1723 C CA . PHE A 1 228 ? 1.107 37.844 11.992 1 98.81 228 PHE A CA 1
ATOM 1724 C C . PHE A 1 228 ? -0.011 37.125 12.742 1 98.81 228 PHE A C 1
ATOM 1726 O O . PHE A 1 228 ? -0.289 37.438 13.898 1 98.81 228 PHE A O 1
ATOM 1733 N N . TRP A 1 229 ? -0.679 36.219 12.055 1 98.81 229 TRP A N 1
ATOM 1734 C CA . TRP A 1 229 ? -1.628 35.281 12.641 1 98.81 229 TRP A CA 1
ATOM 1735 C C . TRP A 1 229 ? -1.276 33.844 12.266 1 98.81 229 TRP A C 1
ATOM 1737 O O . TRP A 1 229 ? -1.518 33.406 11.133 1 98.81 229 TRP A O 1
ATOM 1747 N N . GLY A 1 230 ? -0.709 33.094 13.211 1 98.56 230 GLY A N 1
ATOM 1748 C CA . GLY A 1 230 ? -0.275 31.734 12.969 1 98.56 230 GLY A CA 1
ATOM 1749 C C . GLY A 1 230 ? -1.106 30.703 13.711 1 98.56 230 GLY A C 1
ATOM 1750 O O . GLY A 1 230 ? -1.372 30.859 14.906 1 98.56 230 GLY A O 1
ATOM 1751 N N . PHE A 1 231 ? -1.458 29.594 13 1 97.62 231 PHE A N 1
ATOM 1752 C CA . PHE A 1 231 ? -2.307 28.547 13.562 1 97.62 231 PHE A CA 1
ATOM 1753 C C . PHE A 1 231 ? -1.508 27.281 13.805 1 97.62 231 PHE A C 1
ATOM 1755 O O . PHE A 1 231 ? -0.674 26.891 12.984 1 97.62 231 PHE A O 1
ATOM 1762 N N . SER A 1 232 ? -1.827 26.625 14.953 1 96.94 232 SER A N 1
ATOM 1763 C CA . SER A 1 232 ? -1.182 25.344 15.203 1 96.94 232 SER A CA 1
ATOM 1764 C C . SER A 1 232 ? 0.335 25.453 15.109 1 96.94 232 SER A C 1
ATOM 1766 O O . SER A 1 232 ? 0.943 26.297 15.781 1 96.94 232 SER A O 1
ATOM 1768 N N . TYR A 1 233 ? 0.974 24.703 14.289 1 96.94 233 TYR A N 1
ATOM 1769 C CA . TYR A 1 233 ? 2.408 24.859 14.07 1 96.94 233 TYR A CA 1
ATOM 1770 C C . TYR A 1 233 ? 2.756 26.328 13.805 1 96.94 233 TYR A C 1
ATOM 1772 O O . TYR A 1 233 ? 3.848 26.781 14.156 1 96.94 233 TYR A O 1
ATOM 1780 N N . GLY A 1 234 ? 1.885 27.062 13.219 1 98.44 234 GLY A N 1
ATOM 1781 C CA . GLY A 1 234 ? 2.094 28.484 13.047 1 98.44 234 GLY A CA 1
ATOM 1782 C C . GLY A 1 234 ? 2.379 29.219 14.352 1 98.44 234 GLY A C 1
ATOM 1783 O O . GLY A 1 234 ? 3.029 30.266 14.352 1 98.44 234 GLY A O 1
ATOM 1784 N N . SER A 1 235 ? 1.877 28.672 15.414 1 98.75 235 SER A N 1
ATOM 1785 C CA . SER A 1 235 ? 2.189 29.25 16.719 1 98.75 235 SER A CA 1
ATOM 1786 C C . SER A 1 235 ? 3.656 29.031 17.078 1 98.75 235 SER A C 1
ATOM 1788 O O . SER A 1 235 ? 4.266 29.875 17.75 1 98.75 235 SER A O 1
ATOM 1790 N N . VAL A 1 236 ? 4.219 27.875 16.656 1 98.5 236 VAL A N 1
ATOM 1791 C CA . VAL A 1 236 ? 5.648 27.641 16.844 1 98.5 236 VAL A CA 1
ATOM 1792 C C . VAL A 1 236 ? 6.449 28.641 16.016 1 98.5 236 VAL A C 1
ATOM 1794 O O . VAL A 1 236 ? 7.434 29.203 16.5 1 98.5 236 VAL A O 1
ATOM 1797 N N . LEU A 1 237 ? 5.996 28.812 14.812 1 98.75 237 LEU A N 1
ATOM 1798 C CA . LEU A 1 237 ? 6.656 29.766 13.914 1 98.75 237 LEU A CA 1
ATOM 1799 C C . LEU A 1 237 ? 6.605 31.172 14.484 1 98.75 237 LEU A C 1
ATOM 1801 O O . LEU A 1 237 ? 7.617 31.875 14.5 1 98.75 237 LEU A O 1
ATOM 1805 N N . GLY A 1 238 ? 5.441 31.609 14.945 1 98.88 238 GLY A N 1
ATOM 1806 C CA . GLY A 1 238 ? 5.305 32.906 15.578 1 98.88 238 GLY A CA 1
ATOM 1807 C C . GLY A 1 238 ? 6.164 33.062 16.812 1 98.88 238 GLY A C 1
ATOM 1808 O O . GLY A 1 238 ? 6.84 34.094 16.984 1 98.88 238 GLY A O 1
ATOM 1809 N N . ALA A 1 239 ? 6.145 32.062 17.672 1 98.81 239 ALA A N 1
ATOM 1810 C CA . ALA A 1 239 ? 6.953 32.094 18.891 1 98.81 239 ALA A CA 1
ATOM 1811 C C . ALA A 1 239 ? 8.438 32.156 18.562 1 98.81 239 ALA A C 1
ATOM 1813 O O . ALA A 1 239 ? 9.203 32.844 19.234 1 98.81 239 ALA A O 1
ATOM 1814 N N . THR A 1 240 ? 8.836 31.406 17.578 1 98.62 240 THR A N 1
ATOM 1815 C CA . THR A 1 240 ? 10.227 31.422 17.141 1 98.62 240 THR A CA 1
ATOM 1816 C C . THR A 1 240 ? 10.602 32.812 16.625 1 98.62 240 THR A C 1
ATOM 1818 O O . THR A 1 240 ? 11.656 33.344 16.969 1 98.62 240 THR A O 1
ATOM 1821 N N . PHE A 1 241 ? 9.742 33.375 15.797 1 98.75 241 PHE A N 1
ATOM 1822 C CA . PHE A 1 241 ? 9.977 34.75 15.297 1 98.75 241 PHE A CA 1
ATOM 1823 C C . PHE A 1 241 ? 10.109 35.719 16.453 1 98.75 241 PHE A C 1
ATOM 1825 O O . PHE A 1 241 ? 11.031 36.531 16.469 1 98.75 241 PHE A O 1
ATOM 1832 N N . ALA A 1 242 ? 9.203 35.656 17.406 1 98.81 242 ALA A N 1
ATOM 1833 C CA . ALA A 1 242 ? 9.18 36.594 18.531 1 98.81 242 ALA A CA 1
ATOM 1834 C C . ALA A 1 242 ? 10.445 36.469 19.375 1 98.81 242 ALA A C 1
ATOM 1836 O O . ALA A 1 242 ? 10.93 37.469 19.938 1 98.81 242 ALA A O 1
ATOM 1837 N N . ALA A 1 243 ? 10.914 35.281 19.484 1 98.44 243 ALA A N 1
ATOM 1838 C CA . ALA A 1 243 ? 12.148 35.062 20.25 1 98.44 243 ALA A CA 1
ATOM 1839 C C . ALA A 1 243 ? 13.359 35.594 19.5 1 98.44 243 ALA A C 1
ATOM 1841 O O . ALA A 1 243 ? 14.266 36.156 20.125 1 98.44 243 ALA A O 1
ATOM 1842 N N . LEU A 1 244 ? 13.391 35.469 18.219 1 97.69 244 LEU A N 1
ATOM 1843 C CA . LEU A 1 244 ? 14.531 35.875 17.406 1 97.69 244 LEU A CA 1
ATOM 1844 C C . LEU A 1 244 ? 14.516 37.375 17.172 1 97.69 244 LEU A C 1
ATOM 1846 O O . LEU A 1 244 ? 15.578 38.031 17.109 1 97.69 244 LEU A O 1
ATOM 1850 N N . TYR A 1 245 ? 13.312 37.938 17 1 98.25 245 TYR A N 1
ATOM 1851 C CA . TYR A 1 245 ? 13.164 39.312 16.594 1 98.25 245 TYR A CA 1
ATOM 1852 C C . TYR A 1 245 ? 12.102 40.031 17.438 1 98.25 245 TYR A C 1
ATOM 1854 O O . TYR A 1 245 ? 11.141 40.594 16.906 1 98.25 245 TYR A O 1
ATOM 1862 N N . PRO A 1 246 ? 12.305 40.156 18.688 1 98.31 246 PRO A N 1
ATOM 1863 C CA . PRO A 1 246 ? 11.289 40.688 19.578 1 98.31 246 PRO A CA 1
ATOM 1864 C C . PRO A 1 246 ? 10.945 42.156 19.25 1 98.31 246 PRO A C 1
ATOM 1866 O O . PRO A 1 246 ? 9.844 42.625 19.547 1 98.31 246 PRO A O 1
ATOM 1869 N N . ASP A 1 247 ? 11.812 42.906 18.578 1 98.38 247 ASP A N 1
ATOM 1870 C CA . ASP A 1 247 ? 11.602 44.312 18.312 1 98.38 247 ASP A CA 1
ATOM 1871 C C . ASP A 1 247 ? 10.891 44.5 16.969 1 98.38 247 ASP A C 1
ATOM 1873 O O . ASP A 1 247 ? 10.594 45.625 16.578 1 98.38 247 ASP A O 1
ATOM 1877 N N . LYS A 1 248 ? 10.539 43.469 16.312 1 98.75 248 LYS A N 1
ATOM 1878 C CA . LYS A 1 248 ? 9.961 43.562 14.977 1 98.75 248 LYS A CA 1
ATOM 1879 C C . LYS A 1 248 ? 8.492 43.125 14.984 1 98.75 248 LYS A C 1
ATOM 1881 O O . LYS A 1 248 ? 7.961 42.719 13.953 1 98.75 248 LYS A O 1
ATOM 1886 N N . ILE A 1 249 ? 7.816 43.281 16.109 1 98.75 249 ILE A N 1
ATOM 1887 C CA . ILE A 1 249 ? 6.438 42.844 16.219 1 98.75 249 ILE A CA 1
ATOM 1888 C C . ILE A 1 249 ? 5.504 44.031 16.359 1 98.75 249 ILE A C 1
ATOM 1890 O O . ILE A 1 249 ? 5.59 44.781 17.344 1 98.75 249 ILE A O 1
ATOM 1894 N N . GLU A 1 250 ? 4.672 44.219 15.391 1 98.69 250 GLU A N 1
ATOM 1895 C CA . GLU A 1 250 ? 3.578 45.188 15.531 1 98.69 250 GLU A CA 1
ATOM 1896 C C . GLU A 1 250 ? 2.342 44.531 16.141 1 98.69 250 GLU A C 1
ATOM 1898 O O . GLU A 1 250 ? 1.747 45.062 17.078 1 98.69 250 GLU A O 1
ATOM 1903 N N . ARG A 1 251 ? 1.942 43.438 15.562 1 98.81 251 ARG A N 1
ATOM 1904 C CA . ARG A 1 251 ? 0.875 42.562 16.047 1 98.81 251 ARG A CA 1
ATOM 1905 C C . ARG A 1 251 ? 1.198 41.094 15.773 1 98.81 251 ARG A C 1
ATOM 1907 O O . ARG A 1 251 ? 1.67 40.75 14.695 1 98.81 251 ARG A O 1
ATOM 1914 N N . MET A 1 252 ? 0.93 40.25 16.812 1 98.88 252 MET A N 1
ATOM 1915 C CA . MET A 1 252 ? 1.129 38.812 16.594 1 98.88 252 MET A CA 1
ATOM 1916 C C . MET A 1 252 ? 0.122 38 17.391 1 98.88 252 MET A C 1
ATOM 1918 O O . MET A 1 252 ? 0.102 38.062 18.625 1 98.88 252 MET A O 1
ATOM 1922 N N . VAL A 1 253 ? -0.618 37.281 16.656 1 98.94 253 VAL A N 1
ATOM 1923 C CA . VAL A 1 253 ? -1.531 36.281 17.25 1 98.94 253 VAL A CA 1
ATOM 1924 C C . VAL A 1 253 ? -1.007 34.875 17 1 98.94 253 VAL A C 1
ATOM 1926 O O . VAL A 1 253 ? -0.788 34.469 15.859 1 98.94 253 VAL A O 1
ATOM 1929 N N . ILE A 1 254 ? -0.765 34.125 18.016 1 98.88 254 ILE A N 1
ATOM 1930 C CA . ILE A 1 254 ? -0.546 32.688 17.891 1 98.88 254 ILE A CA 1
ATOM 1931 C C . ILE A 1 254 ? -1.768 31.938 18.422 1 98.88 254 ILE A C 1
ATOM 1933 O O . ILE A 1 254 ? -2.295 32.281 19.484 1 98.88 254 ILE A O 1
ATOM 1937 N N . ASP A 1 255 ? -2.236 31.031 17.609 1 98.5 255 ASP A N 1
ATOM 1938 C CA . ASP A 1 255 ? -3.559 30.453 17.781 1 98.5 255 ASP A CA 1
ATOM 1939 C C . ASP A 1 255 ? -3.496 28.922 17.688 1 98.5 255 ASP A C 1
ATOM 1941 O O . ASP A 1 255 ? -2.982 28.375 16.719 1 98.5 255 ASP A O 1
ATOM 1945 N N . GLY A 1 256 ? -4.219 28.234 18.734 1 97.94 256 GLY A N 1
ATOM 1946 C CA . GLY A 1 256 ? -3.924 26.812 18.828 1 97.94 256 GLY A CA 1
ATOM 1947 C C . GLY A 1 256 ? -2.463 26.531 19.125 1 97.94 256 GLY A C 1
ATOM 1948 O O . GLY A 1 256 ? -1.751 25.984 18.266 1 97.94 256 GLY A O 1
ATOM 1949 N N . VAL A 1 257 ? -2.113 26.75 20.312 1 98.69 257 VAL A N 1
ATOM 1950 C CA . VAL A 1 257 ? -0.722 27.062 20.625 1 98.69 257 VAL A CA 1
ATOM 1951 C C . VAL A 1 257 ? 0.007 25.781 21.031 1 98.69 257 VAL A C 1
ATOM 1953 O O . VAL A 1 257 ? -0.385 25.109 21.984 1 98.69 257 VAL A O 1
ATOM 1956 N N . VAL A 1 258 ? 1.048 25.516 20.312 1 98.06 258 VAL A N 1
ATOM 1957 C CA . VAL A 1 258 ? 1.909 24.359 20.578 1 98.06 258 VAL A CA 1
ATOM 1958 C C . VAL A 1 258 ? 2.896 24.703 21.688 1 98.06 258 VAL A C 1
ATOM 1960 O O . VAL A 1 258 ? 3.361 25.844 21.797 1 98.06 258 VAL A O 1
ATOM 1963 N N . ASP A 1 259 ? 3.125 23.781 22.578 1 98.06 259 ASP A N 1
ATOM 1964 C CA . ASP A 1 259 ? 4.27 23.875 23.484 1 98.06 259 ASP A CA 1
ATOM 1965 C C . ASP A 1 259 ? 5.582 23.828 22.703 1 98.06 259 ASP A C 1
ATOM 1967 O O . ASP A 1 259 ? 6.109 22.734 22.453 1 98.06 259 ASP A O 1
ATOM 1971 N N . SER A 1 260 ? 6.164 25 22.438 1 98.19 260 SER A N 1
ATOM 1972 C CA . SER A 1 260 ? 7.285 25.078 21.5 1 98.19 260 SER A CA 1
ATOM 1973 C C . SER A 1 260 ? 8.5 24.328 22.031 1 98.19 260 SER A C 1
ATOM 1975 O O . SER A 1 260 ? 9.211 23.656 21.281 1 98.19 260 SER A O 1
ATOM 1977 N N . PRO A 1 261 ? 8.836 24.453 23.344 1 97.44 261 PRO A N 1
ATOM 1978 C CA . PRO A 1 261 ? 9.945 23.656 23.844 1 97.44 261 PRO A CA 1
ATOM 1979 C C . PRO A 1 261 ? 9.727 22.156 23.641 1 97.44 261 PRO A C 1
ATOM 1981 O O . PRO A 1 261 ? 10.664 21.422 23.297 1 97.44 261 PRO A O 1
ATOM 1984 N N . ASP A 1 262 ? 8.531 21.672 23.891 1 96.38 262 ASP A N 1
ATOM 1985 C CA . ASP A 1 262 ? 8.195 20.266 23.688 1 96.38 262 ASP A CA 1
ATOM 1986 C C . ASP A 1 262 ? 8.344 19.891 22.203 1 96.38 262 ASP A C 1
ATOM 1988 O O . ASP A 1 262 ? 8.844 18.797 21.891 1 96.38 262 ASP A O 1
ATOM 1992 N N . TYR A 1 263 ? 7.898 20.75 21.328 1 96.06 263 TYR A N 1
ATOM 1993 C CA . TYR A 1 263 ? 8.016 20.562 19.891 1 96.06 263 TYR A CA 1
ATOM 1994 C C . TYR A 1 263 ? 9.477 20.422 19.484 1 96.06 263 TYR A C 1
ATOM 1996 O O . TYR A 1 263 ? 9.852 19.469 18.797 1 96.06 263 TYR A O 1
ATOM 2004 N N . TYR A 1 264 ? 10.312 21.328 19.875 1 96.81 264 TYR A N 1
ATOM 2005 C CA . TYR A 1 264 ? 11.711 21.359 19.484 1 96.81 264 TYR A CA 1
ATOM 2006 C C . TYR A 1 264 ? 12.477 20.203 20.125 1 96.81 264 TYR A C 1
ATOM 2008 O O . TYR A 1 264 ? 13.547 19.812 19.641 1 96.81 264 TYR A O 1
ATOM 2016 N N . ALA A 1 265 ? 11.922 19.641 21.188 1 95.5 265 ALA A N 1
ATOM 2017 C CA . ALA A 1 265 ? 12.523 18.469 21.828 1 95.5 265 ALA A CA 1
ATOM 2018 C C . ALA A 1 265 ? 12.047 17.188 21.156 1 95.5 265 ALA A C 1
ATOM 2020 O O . ALA A 1 265 ? 12.453 16.094 21.547 1 95.5 265 ALA A O 1
ATOM 2021 N N . THR A 1 266 ? 11.203 17.25 20.156 1 93.94 266 THR A N 1
ATOM 2022 C CA . THR A 1 266 ? 10.617 16.141 19.406 1 93.94 266 THR A CA 1
ATOM 2023 C C . THR A 1 266 ? 9.852 15.195 20.344 1 93.94 266 THR A C 1
ATOM 2025 O O . THR A 1 266 ? 9.914 13.977 20.188 1 93.94 266 THR A O 1
ATOM 2028 N N . LEU A 1 267 ? 9.156 15.703 21.328 1 92.06 267 LEU A N 1
ATOM 2029 C CA . LEU A 1 267 ? 8.492 14.867 22.328 1 92.06 267 LEU A CA 1
ATOM 2030 C C . LEU A 1 267 ? 6.996 14.781 22.047 1 92.06 267 LEU A C 1
ATOM 2032 O O . LEU A 1 267 ? 6.391 13.719 22.219 1 92.06 267 LEU A O 1
ATOM 2036 N N . TRP A 1 268 ? 6.402 15.844 21.688 1 88.81 268 TRP A N 1
ATOM 2037 C CA . TRP A 1 268 ? 4.977 15.906 21.375 1 88.81 268 TRP A CA 1
ATOM 2038 C C . TRP A 1 268 ? 4.141 15.422 22.547 1 88.81 268 TRP A C 1
ATOM 2040 O O . TRP A 1 268 ? 2.992 15.008 22.375 1 88.81 268 TRP A O 1
ATOM 2050 N N . ARG A 1 269 ? 4.543 15.391 23.703 1 89.81 269 ARG A N 1
ATOM 2051 C CA . ARG A 1 269 ? 3.93 14.805 24.891 1 89.81 269 ARG A CA 1
ATOM 2052 C C . ARG A 1 269 ? 2.766 15.664 25.375 1 89.81 269 ARG A C 1
ATOM 2054 O O . ARG A 1 269 ? 1.728 15.133 25.781 1 89.81 269 ARG A O 1
ATOM 2061 N N . THR A 1 270 ? 2.865 16.906 25.344 1 93.69 270 THR A N 1
ATOM 2062 C CA . THR A 1 270 ? 1.882 17.812 25.922 1 93.69 270 THR A CA 1
ATOM 2063 C C . THR A 1 270 ? 0.69 17.984 24.984 1 93.69 270 THR A C 1
ATOM 2065 O O . THR A 1 270 ? -0.361 18.484 25.406 1 93.69 270 THR A O 1
ATOM 2068 N N . ALA A 1 271 ? 0.814 17.594 23.75 1 91.62 271 ALA A N 1
ATOM 2069 C CA . ALA A 1 271 ? -0.187 17.844 22.719 1 91.62 271 ALA A CA 1
ATOM 2070 C C . ALA A 1 271 ? -1.51 17.156 23.062 1 91.62 271 ALA A C 1
ATOM 2072 O O . ALA A 1 271 ? -2.582 17.688 22.734 1 91.62 271 ALA A O 1
ATOM 2073 N N . LEU A 1 272 ? -1.494 16.062 23.766 1 89.06 272 LEU A N 1
ATOM 2074 C CA . LEU A 1 272 ? -2.676 15.211 23.797 1 89.06 272 LEU A CA 1
ATOM 2075 C C . LEU A 1 272 ? -3.367 15.305 25.156 1 89.06 272 LEU A C 1
ATOM 2077 O O . LEU A 1 272 ? -4.348 14.602 25.406 1 89.06 272 LEU A O 1
ATOM 2081 N N . ILE A 1 273 ? -3.016 16.219 25.969 1 92.69 273 ILE A N 1
ATOM 2082 C CA . ILE A 1 273 ? -3.457 16.281 27.359 1 92.69 273 ILE A CA 1
ATOM 2083 C C . ILE A 1 273 ? -4.957 16.562 27.406 1 92.69 273 ILE A C 1
ATOM 2085 O O . ILE A 1 273 ? -5.652 16.078 28.312 1 92.69 273 ILE A O 1
ATOM 2089 N N . ASP A 1 274 ? -5.473 17.312 26.391 1 94.38 274 ASP A N 1
ATOM 2090 C CA . ASP A 1 274 ? -6.879 17.703 26.438 1 94.38 274 ASP A CA 1
ATOM 2091 C C . ASP A 1 274 ? -7.688 16.969 25.375 1 94.38 274 ASP A C 1
ATOM 2093 O O . ASP A 1 274 ? -8.836 17.328 25.094 1 94.38 274 ASP A O 1
ATOM 2097 N N . SER A 1 275 ? -7.113 15.953 24.734 1 93.62 275 SER A N 1
ATOM 2098 C CA . SER A 1 275 ? -7.844 15.203 23.719 1 93.62 275 SER A CA 1
ATOM 2099 C C . SER A 1 275 ? -9.078 14.523 24.297 1 93.62 275 SER A C 1
ATOM 2101 O O . SER A 1 275 ? -10.164 14.594 23.719 1 93.62 275 SER A O 1
ATOM 2103 N N . ASP A 1 276 ? -8.875 13.953 25.453 1 93.62 276 ASP A N 1
ATOM 2104 C CA . ASP A 1 276 ? -9.984 13.258 26.109 1 93.62 276 ASP A CA 1
ATOM 2105 C C . ASP A 1 276 ? -11.055 14.234 26.562 1 93.62 276 ASP A C 1
ATOM 2107 O O . ASP A 1 276 ? -12.242 13.898 26.609 1 93.62 276 ASP A O 1
ATOM 2111 N N . LYS A 1 277 ? -10.594 15.43 26.859 1 96.38 277 LYS A N 1
ATOM 2112 C CA . LYS A 1 277 ? -11.547 16.453 27.281 1 96.38 277 LYS A CA 1
ATOM 2113 C C . LYS A 1 277 ? -12.523 16.797 26.172 1 96.38 277 LYS A C 1
ATOM 2115 O O . LYS A 1 277 ? -13.727 16.938 26.406 1 96.38 277 LYS A O 1
ATOM 2120 N N . THR A 1 278 ? -12 16.953 25 1 96.81 278 THR A N 1
ATOM 2121 C CA . THR A 1 278 ? -12.859 17.234 23.859 1 96.81 278 THR A CA 1
ATOM 2122 C C . THR A 1 278 ? -13.742 16.047 23.531 1 96.81 278 THR A C 1
ATOM 2124 O O . THR A 1 278 ? -14.914 16.203 23.172 1 96.81 278 THR A O 1
ATOM 2127 N N . LEU A 1 279 ? -13.195 14.812 23.609 1 97.38 279 LEU A N 1
ATOM 2128 C CA . LEU A 1 279 ? -14.008 13.617 23.391 1 97.38 279 LEU A CA 1
ATOM 2129 C C . LEU A 1 279 ? -15.141 13.539 24.422 1 97.38 279 LEU A C 1
ATOM 2131 O O . LEU A 1 279 ? -16.25 13.141 24.078 1 97.38 279 LEU A O 1
ATOM 2135 N N . GLN A 1 280 ? -14.867 13.922 25.641 1 97.81 280 GLN A N 1
ATOM 2136 C CA . GLN A 1 280 ? -15.898 13.953 26.688 1 97.81 280 GLN A CA 1
ATOM 2137 C C . GLN A 1 280 ? -17 14.945 26.328 1 97.81 280 GLN A C 1
ATOM 2139 O O . GLN A 1 280 ? -18.172 14.711 26.609 1 97.81 280 GLN A O 1
ATOM 2144 N N . LEU A 1 281 ? -16.625 16.062 25.719 1 97.94 281 LEU A N 1
ATOM 2145 C CA . LEU A 1 281 ? -17.641 17.016 25.25 1 97.94 281 LEU A CA 1
ATOM 2146 C C . LEU A 1 281 ? -18.594 16.359 24.266 1 97.94 281 LEU A C 1
ATOM 2148 O O . LEU A 1 281 ? -19.797 16.672 24.281 1 97.94 281 LEU A O 1
ATOM 2152 N N . PHE A 1 282 ? -18.125 15.523 23.391 1 98.19 282 PHE A N 1
ATOM 2153 C CA . PHE A 1 282 ? -18.984 14.797 22.469 1 98.19 282 PHE A CA 1
ATOM 2154 C C . PHE A 1 282 ? -20.031 13.984 23.234 1 98.19 282 PHE A C 1
ATOM 2156 O O . PHE A 1 282 ? -21.219 14.031 22.906 1 98.19 282 PHE A O 1
ATOM 2163 N N . PHE A 1 283 ? -19.562 13.203 24.297 1 98.75 283 PHE A N 1
ATOM 2164 C CA . PHE A 1 283 ? -20.453 12.359 25.078 1 98.75 283 PHE A CA 1
ATOM 2165 C C . PHE A 1 283 ? -21.484 13.203 25.812 1 98.75 283 PHE A C 1
ATOM 2167 O O . PHE A 1 283 ? -22.688 12.898 25.781 1 98.75 283 PHE A O 1
ATOM 2174 N N . ASP A 1 284 ? -21.016 14.273 26.406 1 98.5 284 ASP A N 1
ATOM 2175 C CA . ASP A 1 284 ? -21.891 15.133 27.188 1 98.5 284 ASP A CA 1
ATOM 2176 C C . ASP A 1 284 ? -22.938 15.797 26.297 1 98.5 284 ASP A C 1
ATOM 2178 O O . ASP A 1 284 ? -24.125 15.812 26.641 1 98.5 284 ASP A O 1
ATOM 2182 N N . ASN A 1 285 ? -22.469 16.328 25.188 1 98.12 285 ASN A N 1
ATOM 2183 C CA . ASN A 1 285 ? -23.359 17.047 24.281 1 98.12 285 ASN A CA 1
ATOM 2184 C C . ASN A 1 285 ? -24.375 16.109 23.641 1 98.12 285 ASN A C 1
ATOM 2186 O O . ASN A 1 285 ? -25.531 16.484 23.438 1 98.12 285 ASN A O 1
ATOM 2190 N N . CYS A 1 286 ? -23.953 14.961 23.312 1 98.5 286 CYS A N 1
ATOM 2191 C CA . CYS A 1 286 ? -24.844 13.977 22.719 1 98.5 286 CYS A CA 1
ATOM 2192 C C . CYS A 1 286 ? -25.922 13.562 23.719 1 98.5 286 CYS A C 1
ATOM 2194 O O . CYS A 1 286 ? -27.109 13.523 23.375 1 98.5 286 CYS A O 1
ATOM 2196 N N . ALA A 1 287 ? -25.5 13.258 24.906 1 98.5 287 ALA A N 1
ATOM 2197 C CA . ALA A 1 287 ? -26.453 12.883 25.953 1 98.5 287 ALA A CA 1
ATOM 2198 C C . ALA A 1 287 ? -27.469 14 26.203 1 98.5 287 ALA A C 1
ATOM 2200 O O . ALA A 1 287 ? -28.656 13.75 26.328 1 98.5 287 ALA A O 1
ATOM 2201 N N . GLU A 1 288 ? -27.016 15.203 26.25 1 97.81 288 GLU A N 1
ATOM 2202 C CA . GLU A 1 288 ? -27.859 16.359 26.484 1 97.81 288 GLU A CA 1
ATOM 2203 C C . GLU A 1 288 ? -28.859 16.578 25.344 1 97.81 288 GLU A C 1
ATOM 2205 O O . GLU A 1 288 ? -30 16.938 25.594 1 97.81 288 GLU A O 1
ATOM 2210 N N . ALA A 1 289 ? -28.391 16.328 24.156 1 97.38 289 ALA A N 1
ATOM 2211 C CA . ALA A 1 289 ? -29.188 16.625 22.953 1 97.38 289 ALA A CA 1
ATOM 2212 C C . ALA A 1 289 ? -30.344 15.641 22.812 1 97.38 289 ALA A C 1
ATOM 2214 O O . ALA A 1 289 ? -31.375 15.969 22.234 1 97.38 289 ALA A O 1
ATOM 2215 N N . GLY A 1 290 ? -30.188 14.438 23.281 1 97.5 290 GLY A N 1
ATOM 2216 C CA . GLY A 1 290 ? -31.234 13.438 23.203 1 97.5 290 GLY A CA 1
ATOM 2217 C C . GLY A 1 290 ? -31.188 12.633 21.906 1 97.5 290 GLY A C 1
ATOM 2218 O O . GLY A 1 290 ? -30.422 12.945 21 1 97.5 290 GLY A O 1
ATOM 2219 N N . PRO A 1 291 ? -32 11.594 21.844 1 96.69 291 PRO A N 1
ATOM 2220 C CA . PRO A 1 291 ? -31.922 10.609 20.75 1 96.69 291 PRO A CA 1
ATOM 2221 C C . PRO A 1 291 ? -32.375 11.188 19.406 1 96.69 291 PRO A C 1
ATOM 2223 O O . PRO A 1 291 ? -31.969 10.68 18.359 1 96.69 291 PRO A O 1
ATOM 2226 N N . SER A 1 292 ? -33.156 12.273 19.391 1 96.38 292 SER A N 1
ATOM 2227 C CA . SER A 1 292 ? -33.625 12.852 18.141 1 96.38 292 SER A CA 1
ATOM 2228 C C . SER A 1 292 ? -32.531 13.656 17.453 1 96.38 292 SER A C 1
ATOM 2230 O O . SER A 1 292 ? -32.531 13.805 16.234 1 96.38 292 SER A O 1
ATOM 2232 N N . GLN A 1 293 ? -31.547 14.125 18.234 1 96.44 293 GLN A N 1
ATOM 2233 C CA . GLN A 1 293 ? -30.516 15.008 17.703 1 96.44 293 GLN A CA 1
ATOM 2234 C C . GLN A 1 293 ? -29.172 14.281 17.594 1 96.44 293 GLN A C 1
ATOM 2236 O O . GLN A 1 293 ? -28.312 14.688 16.812 1 96.44 293 GLN A O 1
ATOM 2241 N N . CYS A 1 294 ? -29.016 13.297 18.344 1 98.25 294 CYS A N 1
ATOM 2242 C CA . CYS A 1 294 ? -27.797 12.516 18.312 1 98.25 294 CYS A CA 1
ATOM 2243 C C . CYS A 1 294 ? -28.094 11.031 18.109 1 98.25 294 CYS A C 1
ATOM 2245 O O . CYS A 1 294 ? -28.438 10.32 19.047 1 98.25 294 CYS A O 1
ATOM 2247 N N . PRO A 1 295 ? -27.781 10.516 16.938 1 98.25 295 PRO A N 1
ATOM 2248 C CA . PRO A 1 295 ? -28.109 9.133 16.609 1 98.25 295 PRO A CA 1
ATOM 2249 C C . PRO A 1 295 ? -27.297 8.125 17.422 1 98.25 295 PRO A C 1
ATOM 2251 O O . PRO A 1 295 ? -27.656 6.949 17.5 1 98.25 295 PRO A O 1
ATOM 2254 N N . PHE A 1 296 ? -26.203 8.539 18.016 1 98.5 296 PHE A N 1
ATOM 2255 C CA . PHE A 1 296 ? -25.375 7.664 18.828 1 98.5 296 PHE A CA 1
ATOM 2256 C C . PHE A 1 296 ? -25.672 7.871 20.312 1 98.5 296 PHE A C 1
ATOM 2258 O O . PHE A 1 296 ? -24.781 7.688 21.156 1 98.5 296 PHE A O 1
ATOM 2265 N N . TYR A 1 297 ? -26.812 8.203 20.594 1 98.25 297 TYR A N 1
ATOM 2266 C CA . TYR A 1 297 ? -27.297 8.68 21.891 1 98.25 297 TYR A CA 1
ATOM 2267 C C . TYR A 1 297 ? -27.344 7.547 22.906 1 98.25 297 TYR A C 1
ATOM 2269 O O . TYR A 1 297 ? -27.594 6.395 22.547 1 98.25 297 TYR A O 1
ATOM 2277 N N . ALA A 1 298 ? -27.047 7.852 24.078 1 98.44 298 ALA A N 1
ATOM 2278 C CA . ALA A 1 298 ? -27.422 7.191 25.328 1 98.44 298 ALA A CA 1
ATOM 2279 C C . ALA A 1 298 ? -27.703 8.211 26.422 1 98.44 298 ALA A C 1
ATOM 2281 O O . ALA A 1 298 ? -27.203 9.336 26.375 1 98.44 298 ALA A O 1
ATOM 2282 N N . PRO A 1 299 ? -28.516 7.867 27.375 1 97.88 299 PRO A N 1
ATOM 2283 C CA . PRO A 1 299 ? -28.891 8.852 28.391 1 97.88 299 PRO A CA 1
ATOM 2284 C C . PRO A 1 299 ? -27.719 9.281 29.266 1 97.88 299 PRO A C 1
ATOM 2286 O O . PRO A 1 299 ? -27.656 10.422 29.719 1 97.88 299 PRO A O 1
ATOM 2289 N N . ASP A 1 300 ? -26.797 8.445 29.516 1 98.44 300 ASP A N 1
ATOM 2290 C CA . ASP A 1 300 ? -25.625 8.727 30.312 1 98.44 300 ASP A CA 1
ATOM 2291 C C . ASP A 1 300 ? -24.375 8.836 29.438 1 98.44 300 ASP A C 1
ATOM 2293 O O . ASP A 1 300 ? -24.047 7.906 28.688 1 98.44 300 ASP A O 1
ATOM 2297 N N . PRO A 1 301 ? -23.656 9.984 29.547 1 98.5 301 PRO A N 1
ATOM 2298 C CA . PRO A 1 301 ? -22.422 10.125 28.766 1 98.5 301 PRO A CA 1
ATOM 2299 C C . PRO A 1 301 ? -21.484 8.938 28.938 1 98.5 301 PRO A C 1
ATOM 2301 O O . PRO A 1 301 ? -20.781 8.562 28 1 98.5 301 PRO A O 1
ATOM 2304 N N . ALA A 1 302 ? -21.453 8.32 30.109 1 98.38 302 ALA A N 1
ATOM 2305 C CA . ALA A 1 302 ? -20.578 7.176 30.359 1 98.38 302 ALA A CA 1
ATOM 2306 C C . ALA A 1 302 ? -20.984 5.988 29.484 1 98.38 302 ALA A C 1
ATOM 2308 O O . ALA A 1 302 ? -20.125 5.203 29.062 1 98.38 302 ALA A O 1
ATOM 2309 N N . ASP A 1 303 ? -22.25 5.875 29.234 1 98.56 303 ASP A N 1
ATOM 2310 C CA . ASP A 1 303 ? -22.734 4.805 28.359 1 98.56 303 ASP A CA 1
ATOM 2311 C C . ASP A 1 303 ? -22.328 5.059 26.906 1 98.56 303 ASP A C 1
ATOM 2313 O O . ASP A 1 303 ? -22.031 4.121 26.172 1 98.56 303 ASP A O 1
ATOM 2317 N N . ILE A 1 304 ? -22.391 6.293 26.5 1 98.69 304 ILE A N 1
ATOM 2318 C CA . ILE A 1 304 ? -21.953 6.641 25.156 1 98.69 304 ILE A CA 1
ATOM 2319 C C . ILE A 1 304 ? -20.484 6.293 24.984 1 98.69 304 ILE A C 1
ATOM 2321 O O . ILE A 1 304 ? -20.094 5.734 23.953 1 98.69 304 ILE A O 1
ATOM 2325 N N . ARG A 1 305 ? -19.703 6.609 25.953 1 98.19 305 ARG A N 1
ATOM 2326 C CA . ARG A 1 305 ? -18.281 6.254 25.938 1 98.19 305 ARG A CA 1
ATOM 2327 C C . ARG A 1 305 ? -18.094 4.746 25.844 1 98.19 305 ARG A C 1
ATOM 2329 O O . ARG A 1 305 ? -17.266 4.273 25.062 1 98.19 305 ARG A O 1
ATOM 2336 N N . ARG A 1 306 ? -18.812 3.965 26.625 1 98.06 306 ARG A N 1
ATOM 2337 C CA . ARG A 1 306 ? -18.734 2.508 26.594 1 98.06 306 ARG A CA 1
ATOM 2338 C C . ARG A 1 306 ? -19.109 1.975 25.203 1 98.06 306 ARG A C 1
ATOM 2340 O O . ARG A 1 306 ? -18.469 1.054 24.703 1 98.06 306 ARG A O 1
ATOM 2347 N N . ASN A 1 307 ? -20.172 2.562 24.672 1 98.44 307 ASN A N 1
ATOM 2348 C CA . ASN A 1 307 ? -20.594 2.154 23.344 1 98.44 307 ASN A CA 1
ATOM 2349 C C . ASN A 1 307 ? -19.5 2.43 22.297 1 98.44 307 ASN A C 1
ATOM 2351 O O . ASN A 1 307 ? -19.266 1.605 21.422 1 98.44 307 ASN A O 1
ATOM 2355 N N . LEU A 1 308 ? -18.906 3.596 22.391 1 98.31 308 LEU A N 1
ATOM 2356 C CA . LEU A 1 308 ? -17.828 3.947 21.469 1 98.31 308 LEU A CA 1
ATOM 2357 C C . LEU A 1 308 ? -16.656 2.975 21.609 1 98.31 308 LEU A C 1
ATOM 2359 O O . LEU A 1 308 ? -16.109 2.512 20.609 1 98.31 308 LEU A O 1
ATOM 2363 N N . THR A 1 309 ? -16.281 2.672 22.844 1 96 309 THR A N 1
ATOM 2364 C CA . THR A 1 309 ? -15.172 1.759 23.109 1 96 309 THR A CA 1
ATOM 2365 C C . THR A 1 309 ? -15.484 0.363 22.578 1 96 309 THR A C 1
ATOM 2367 O O . THR A 1 309 ? -14.617 -0.291 21.984 1 96 309 THR A O 1
ATOM 2370 N N . ALA A 1 310 ? -16.703 -0.069 22.781 1 97.19 310 ALA A N 1
ATOM 2371 C CA . ALA A 1 310 ? -17.125 -1.375 22.281 1 97.19 310 ALA A CA 1
ATOM 2372 C C . ALA A 1 310 ? -17.062 -1.427 20.766 1 97.19 310 ALA A C 1
ATOM 2374 O O . ALA A 1 310 ? -16.641 -2.436 20.188 1 97.19 310 ALA A O 1
ATOM 2375 N N . LEU A 1 311 ? -17.5 -0.36 20.156 1 97.69 311 LEU A N 1
ATOM 2376 C CA . LEU A 1 311 ? -17.469 -0.275 18.703 1 97.69 311 LEU A CA 1
ATOM 2377 C C . LEU A 1 311 ? -16.031 -0.304 18.203 1 97.69 311 LEU A C 1
ATOM 2379 O O . LEU A 1 311 ? -15.719 -1.016 17.234 1 97.69 311 LEU A O 1
ATOM 2383 N N . GLN A 1 312 ? -15.172 0.443 18.781 1 95.56 312 GLN A N 1
ATOM 2384 C CA . GLN A 1 312 ? -13.758 0.444 18.438 1 95.56 312 GLN A CA 1
ATOM 2385 C C . GLN A 1 312 ? -13.148 -0.95 18.578 1 95.56 312 GLN A C 1
ATOM 2387 O O . GLN A 1 312 ? -12.414 -1.409 17.703 1 95.56 312 GLN A O 1
ATOM 2392 N N . ASN A 1 313 ? -13.438 -1.614 19.688 1 94.38 313 ASN A N 1
ATOM 2393 C CA . ASN A 1 313 ? -12.922 -2.949 19.953 1 94.38 313 ASN A CA 1
ATOM 2394 C C . ASN A 1 313 ? -13.438 -3.969 18.953 1 94.38 313 ASN A C 1
ATOM 2396 O O . ASN A 1 313 ? -12.727 -4.906 18.594 1 94.38 313 ASN A O 1
ATOM 2400 N N . SER A 1 314 ? -14.633 -3.785 18.531 1 95.5 314 SER A N 1
ATOM 2401 C CA . SER A 1 314 ? -15.203 -4.715 17.562 1 95.5 314 SER A CA 1
ATOM 2402 C C . SER A 1 314 ? -14.438 -4.676 16.25 1 95.5 314 SER A C 1
ATOM 2404 O O . SER A 1 314 ? -14.367 -5.68 15.531 1 95.5 314 SER A O 1
ATOM 2406 N N . LEU A 1 315 ? -13.812 -3.572 15.93 1 94.88 315 LEU A N 1
ATOM 2407 C CA . LEU A 1 315 ? -13.102 -3.398 14.672 1 94.88 315 LEU A CA 1
ATOM 2408 C C . LEU A 1 315 ? -11.75 -4.113 14.703 1 94.88 315 LEU A C 1
ATOM 2410 O O . LEU A 1 315 ? -11.141 -4.344 13.664 1 94.88 315 LEU A O 1
ATOM 2414 N N . LEU A 1 316 ? -11.266 -4.434 15.945 1 89.44 316 LEU A N 1
ATOM 2415 C CA . LEU A 1 316 ? -10.039 -5.215 16.078 1 89.44 316 LEU A CA 1
ATOM 2416 C C . LEU A 1 316 ? -10.266 -6.656 15.641 1 89.44 316 LEU A C 1
ATOM 2418 O O . LEU A 1 316 ? -9.336 -7.316 15.18 1 89.44 316 LEU A O 1
ATOM 2422 N N . VAL A 1 317 ? -11.5 -7.023 15.773 1 88.69 317 VAL A N 1
ATOM 2423 C CA . VAL A 1 317 ? -11.828 -8.422 15.516 1 88.69 317 VAL A CA 1
ATOM 2424 C C . VAL A 1 317 ? -12.453 -8.555 14.133 1 88.69 317 VAL A C 1
ATOM 2426 O O . VAL A 1 317 ? -12.203 -9.531 13.422 1 88.69 317 VAL A O 1
ATOM 2429 N N . GLU A 1 318 ? -13.258 -7.609 13.82 1 93.62 318 GLU A N 1
ATOM 2430 C CA . GLU A 1 318 ? -13.945 -7.668 12.539 1 93.62 318 GLU A CA 1
ATOM 2431 C C . GLU A 1 318 ? -14.039 -6.289 11.891 1 93.62 318 GLU A C 1
ATOM 2433 O O . GLU A 1 318 ? -15.023 -5.574 12.078 1 93.62 318 GLU A O 1
ATOM 2438 N N . PRO A 1 319 ? -13.094 -5.957 11.07 1 95.69 319 PRO A N 1
ATOM 2439 C CA . PRO A 1 319 ? -13.195 -4.699 10.328 1 95.69 319 PRO A CA 1
ATOM 2440 C C . PRO A 1 319 ? -14.414 -4.652 9.406 1 95.69 319 PRO A C 1
ATOM 2442 O O . PRO A 1 319 ? -14.977 -5.695 9.062 1 95.69 319 PRO A O 1
ATOM 2445 N N . VAL A 1 320 ? -14.844 -3.467 9.047 1 97.12 320 VAL A N 1
ATOM 2446 C CA . VAL A 1 320 ? -16.031 -3.293 8.219 1 97.12 320 VAL A CA 1
ATOM 2447 C C . VAL A 1 320 ? -15.633 -2.805 6.832 1 97.12 320 VAL A C 1
ATOM 2449 O O . VAL A 1 320 ? -14.906 -1.819 6.699 1 97.12 320 VAL A O 1
ATOM 2452 N N . ILE A 1 321 ? -16.094 -3.471 5.785 1 95.88 321 ILE A N 1
ATOM 2453 C CA . ILE A 1 321 ? -15.75 -3.08 4.422 1 95.88 321 ILE A CA 1
ATOM 2454 C C . ILE A 1 321 ? -16.672 -1.959 3.957 1 95.88 321 ILE A C 1
ATOM 2456 O O . ILE A 1 321 ? -17.828 -1.882 4.387 1 95.88 321 ILE A O 1
ATOM 2460 N N . VAL A 1 322 ? -16.172 -1.077 3.174 1 96.62 322 VAL A N 1
ATOM 2461 C CA . VAL A 1 322 ? -16.906 0.003 2.516 1 96.62 322 VAL A CA 1
ATOM 2462 C C . VAL A 1 322 ? -16.719 -0.102 1.003 1 96.62 322 VAL A C 1
ATOM 2464 O O . VAL A 1 322 ? -15.602 -0.215 0.511 1 96.62 322 VAL A O 1
ATOM 2467 N N . LYS A 1 323 ? -17.766 -0.135 0.26 1 95.38 323 LYS A N 1
ATOM 2468 C CA . LYS A 1 323 ? -17.734 -0.091 -1.198 1 95.38 323 LYS A CA 1
ATOM 2469 C C . LYS A 1 323 ? -18.828 0.804 -1.752 1 95.38 323 LYS A C 1
ATOM 2471 O O . LYS A 1 323 ? -20.016 0.569 -1.495 1 95.38 323 LYS A O 1
ATOM 2476 N N . THR A 1 324 ? -18.438 1.822 -2.33 1 94.88 324 THR A N 1
ATOM 2477 C CA . THR A 1 324 ? -19.344 2.709 -3.061 1 94.88 324 THR A CA 1
ATOM 2478 C C . THR A 1 324 ? -19.016 2.693 -4.555 1 94.88 324 THR A C 1
ATOM 2480 O O . THR A 1 324 ? -18.219 1.885 -5.012 1 94.88 324 THR A O 1
ATOM 2483 N N . ASP A 1 325 ? -19.703 3.547 -5.309 1 91.19 325 ASP A N 1
ATOM 2484 C CA . ASP A 1 325 ? -19.453 3.625 -6.746 1 91.19 325 ASP A CA 1
ATOM 2485 C C . ASP A 1 325 ? -18.141 4.348 -7.035 1 91.19 325 ASP A C 1
ATOM 2487 O O . ASP A 1 325 ? -17.547 4.168 -8.102 1 91.19 325 ASP A O 1
ATOM 2491 N N . THR A 1 326 ? -17.688 5.113 -5.996 1 91 326 THR A N 1
ATOM 2492 C CA . THR A 1 326 ? -16.547 5.973 -6.316 1 91 326 THR A CA 1
ATOM 2493 C C . THR A 1 326 ? -15.328 5.598 -5.48 1 91 326 THR A C 1
ATOM 2495 O O . THR A 1 326 ? -14.203 5.973 -5.812 1 91 326 THR A O 1
ATOM 2498 N N . PHE A 1 327 ? -15.57 4.91 -4.391 1 93.31 327 PHE A N 1
ATOM 2499 C CA . PHE A 1 327 ? -14.438 4.523 -3.568 1 93.31 327 PHE A CA 1
ATOM 2500 C C . PHE A 1 327 ? -14.75 3.266 -2.766 1 93.31 327 PHE A C 1
ATOM 2502 O O . PHE A 1 327 ? -15.914 2.883 -2.637 1 93.31 327 PHE A O 1
ATOM 2509 N N . TYR A 1 328 ? -13.742 2.609 -2.273 1 95.56 328 TYR A N 1
ATOM 2510 C CA . TYR A 1 328 ? -13.875 1.467 -1.377 1 95.56 328 TYR A CA 1
ATOM 2511 C C . TYR A 1 328 ? -12.727 1.428 -0.371 1 95.56 328 TYR A C 1
ATOM 2513 O O . TYR A 1 328 ? -11.727 2.125 -0.535 1 95.56 328 TYR A O 1
ATOM 2521 N N . GLY A 1 329 ? -12.891 0.74 0.647 1 94.62 329 GLY A N 1
ATOM 2522 C CA . GLY A 1 329 ? -11.867 0.562 1.663 1 94.62 329 GLY A CA 1
ATOM 2523 C C . GLY A 1 329 ? -12.344 -0.25 2.854 1 94.62 329 GLY A C 1
ATOM 2524 O O . GLY A 1 329 ? -13.344 -0.965 2.766 1 94.62 329 GLY A O 1
ATOM 2525 N N . VAL A 1 330 ? -11.523 -0.284 3.924 1 94.75 330 VAL A N 1
ATOM 2526 C CA . VAL A 1 330 ? -11.812 -1.042 5.137 1 94.75 330 VAL A CA 1
ATOM 2527 C C . VAL A 1 330 ? -11.781 -0.114 6.348 1 94.75 330 VAL A C 1
ATOM 2529 O O . VAL A 1 330 ? -10.805 0.617 6.547 1 94.75 330 VAL A O 1
ATOM 2532 N N . VAL A 1 331 ? -12.867 -0.095 7.09 1 96.56 331 VAL A N 1
ATOM 2533 C CA . VAL A 1 331 ? -12.859 0.582 8.383 1 96.56 331 VAL A CA 1
ATOM 2534 C C . VAL A 1 331 ? -12.344 -0.37 9.461 1 96.56 331 VAL A C 1
ATOM 2536 O O . VAL A 1 331 ? -13.078 -1.254 9.914 1 96.56 331 VAL A O 1
ATOM 2539 N N . ASP A 1 332 ? -11.094 -0.195 9.805 1 94.06 332 ASP A N 1
ATOM 2540 C CA . ASP A 1 332 ? -10.477 -0.931 10.906 1 94.06 332 ASP A CA 1
ATOM 2541 C C . ASP A 1 332 ? -10.133 -0.001 12.062 1 94.06 332 ASP A C 1
ATOM 2543 O O . ASP A 1 332 ? -10.602 1.139 12.117 1 94.06 332 ASP A O 1
ATOM 2547 N N . TYR A 1 333 ? -9.461 -0.512 13.047 1 92.75 333 TYR A N 1
ATOM 2548 C CA . TYR A 1 333 ? -9.078 0.252 14.227 1 92.75 333 TYR A CA 1
ATOM 2549 C C . TYR A 1 333 ? -8.344 1.53 13.836 1 92.75 333 TYR A C 1
ATOM 2551 O O . TYR A 1 333 ? -8.602 2.598 14.391 1 92.75 333 TYR A O 1
ATOM 2559 N N . SER A 1 334 ? -7.461 1.431 12.852 1 90.88 334 SER A N 1
ATOM 2560 C CA . SER A 1 334 ? -6.637 2.561 12.438 1 90.88 334 SER A CA 1
ATOM 2561 C C . SER A 1 334 ? -7.492 3.682 11.859 1 90.88 334 SER A C 1
ATOM 2563 O O . SER A 1 334 ? -7.352 4.844 12.25 1 90.88 334 SER A O 1
ATOM 2565 N N . ILE A 1 335 ? -8.375 3.344 10.906 1 93 335 ILE A N 1
ATOM 2566 C CA . ILE A 1 335 ? -9.227 4.336 10.266 1 93 335 ILE A CA 1
ATOM 2567 C C . ILE A 1 335 ? -10.18 4.934 11.297 1 93 335 ILE A C 1
ATOM 2569 O O . ILE A 1 335 ? -10.445 6.137 11.281 1 93 335 ILE A O 1
ATOM 2573 N N . PHE A 1 336 ? -10.688 4.109 12.18 1 95.56 336 PHE A N 1
ATOM 2574 C CA . PHE A 1 336 ? -11.57 4.578 13.25 1 95.56 336 PHE A CA 1
ATOM 2575 C C . PHE A 1 336 ? -10.875 5.629 14.102 1 95.56 336 PHE A C 1
ATOM 2577 O O . PHE A 1 336 ? -11.43 6.707 14.336 1 95.56 336 PHE A O 1
ATOM 2584 N N . SER A 1 337 ? -9.672 5.312 14.531 1 92.69 337 SER A N 1
ATOM 2585 C CA . SER A 1 337 ? -8.922 6.199 15.414 1 92.69 337 SER A CA 1
ATOM 2586 C C . SER A 1 337 ? -8.57 7.512 14.719 1 92.69 337 SER A C 1
ATOM 2588 O O . SER A 1 337 ? -8.672 8.586 15.312 1 92.69 337 SER A O 1
ATOM 2590 N N . LEU A 1 338 ? -8.203 7.418 13.5 1 90.62 338 LEU A N 1
ATOM 2591 C CA . LEU A 1 338 ? -7.832 8.602 12.734 1 90.62 338 LEU A CA 1
ATOM 2592 C C . LEU A 1 338 ? -9.039 9.516 12.531 1 90.62 338 LEU A C 1
ATOM 2594 O O . LEU A 1 338 ? -8.93 10.734 12.695 1 90.62 338 LEU A O 1
ATOM 2598 N N . GLN A 1 339 ? -10.141 8.906 12.164 1 93.5 339 GLN A N 1
ATOM 2599 C CA . GLN A 1 339 ? -11.352 9.695 11.93 1 93.5 339 GLN A CA 1
ATOM 2600 C C . GLN A 1 339 ? -11.875 10.305 13.219 1 93.5 339 GLN A C 1
ATOM 2602 O O . GLN A 1 339 ? -12.406 11.414 13.219 1 93.5 339 GLN A O 1
ATOM 2607 N N . LEU A 1 340 ? -11.734 9.562 14.273 1 95.06 340 LEU A N 1
ATOM 2608 C CA . LEU A 1 340 ? -12.188 10.07 15.562 1 95.06 340 LEU A CA 1
ATOM 2609 C C . LEU A 1 340 ? -11.375 11.289 15.977 1 95.06 340 LEU A C 1
ATOM 2611 O O . LEU A 1 340 ? -11.938 12.328 16.344 1 95.06 340 LEU A O 1
ATOM 2615 N N . LEU A 1 341 ? -10.086 11.172 15.914 1 92.25 341 LEU A N 1
ATOM 2616 C CA . LEU A 1 341 ? -9.242 12.32 16.266 1 92.25 341 LEU A CA 1
ATOM 2617 C C . LEU A 1 341 ? -9.516 13.492 15.328 1 92.25 341 LEU A C 1
ATOM 2619 O O . LEU A 1 341 ? -9.594 14.641 15.773 1 92.25 341 LEU A O 1
ATOM 2623 N N . GLY A 1 342 ? -9.648 13.211 14.023 1 91.69 342 GLY A N 1
ATOM 2624 C CA . GLY A 1 342 ? -9.969 14.25 13.062 1 91.69 342 GLY A CA 1
ATOM 2625 C C . GLY A 1 342 ? -11.25 15 13.406 1 91.69 342 GLY A C 1
ATOM 2626 O O . GLY A 1 342 ? -11.328 16.219 13.227 1 91.69 342 GLY A O 1
ATOM 2627 N N . ALA A 1 343 ? -12.188 14.289 13.875 1 94 343 ALA A N 1
ATOM 2628 C CA . ALA A 1 343 ? -13.469 14.898 14.219 1 94 343 ALA A CA 1
ATOM 2629 C C . ALA A 1 343 ? -13.336 15.836 15.406 1 94 343 ALA A C 1
ATOM 2631 O O . ALA A 1 343 ? -14.047 16.844 15.5 1 94 343 ALA A O 1
ATOM 2632 N N . LEU A 1 344 ? -12.422 15.547 16.25 1 94.94 344 LEU A N 1
ATOM 2633 C CA . LEU A 1 344 ? -12.242 16.359 17.453 1 94.94 344 LEU A CA 1
ATOM 2634 C C . LEU A 1 344 ? -11.641 17.719 17.109 1 94.94 344 LEU A C 1
ATOM 2636 O O . LEU A 1 344 ? -11.688 18.641 17.922 1 94.94 344 LEU A O 1
ATOM 2640 N N . TYR A 1 345 ? -11.156 17.906 15.906 1 93.25 345 TYR A N 1
ATOM 2641 C CA . TYR A 1 345 ? -10.594 19.172 15.477 1 93.25 345 TYR A CA 1
ATOM 2642 C C . TYR A 1 345 ? -11.688 20.219 15.281 1 93.25 345 TYR A C 1
ATOM 2644 O O . TYR A 1 345 ? -11.43 21.422 15.391 1 93.25 345 TYR A O 1
ATOM 2652 N N . SER A 1 346 ? -12.883 19.734 14.969 1 93.31 346 SER A N 1
ATOM 2653 C CA . SER A 1 346 ? -13.938 20.688 14.609 1 93.31 346 SER A CA 1
ATOM 2654 C C . SER A 1 346 ? -15.297 20.234 15.133 1 93.31 346 SER A C 1
ATOM 2656 O O . SER A 1 346 ? -16.219 20 14.352 1 93.31 346 SER A O 1
ATOM 2658 N N . PRO A 1 347 ? -15.445 20.281 16.406 1 93.69 347 PRO A N 1
ATOM 2659 C CA . PRO A 1 347 ? -16.703 19.828 16.984 1 93.69 347 PRO A CA 1
ATOM 2660 C C . PRO A 1 347 ? -17.922 20.516 16.359 1 93.69 347 PRO A C 1
ATOM 2662 O O . PRO A 1 347 ? -18.922 19.844 16.078 1 93.69 347 PRO A O 1
ATOM 2665 N N . PHE A 1 348 ? -17.812 21.75 16.078 1 92.44 348 PHE A N 1
ATOM 2666 C CA . PHE A 1 348 ? -18.922 22.5 15.508 1 92.44 348 PHE A CA 1
ATOM 2667 C C . PHE A 1 348 ? -19.391 21.891 14.195 1 92.44 348 PHE A C 1
ATOM 2669 O O . PHE A 1 348 ? -20.594 21.75 13.969 1 92.44 348 PHE A O 1
ATOM 2676 N N . ALA A 1 349 ? -18.469 21.453 13.438 1 91.06 349 ALA A N 1
ATOM 2677 C CA . ALA A 1 349 ? -18.797 20.984 12.094 1 91.06 349 ALA A CA 1
ATOM 2678 C C . ALA A 1 349 ? -18.984 19.469 12.07 1 91.06 349 ALA A C 1
ATOM 2680 O O . ALA A 1 349 ? -19.719 18.953 11.219 1 91.06 349 ALA A O 1
ATOM 2681 N N . THR A 1 350 ? -18.406 18.703 13.023 1 94 350 THR A N 1
ATOM 2682 C CA . THR A 1 350 ? -18.234 17.281 12.734 1 94 350 THR A CA 1
ATOM 2683 C C . THR A 1 350 ? -18.938 16.438 13.781 1 94 350 THR A C 1
ATOM 2685 O O . THR A 1 350 ? -19.125 15.227 13.578 1 94 350 THR A O 1
ATOM 2688 N N . PHE A 1 351 ? -19.359 16.969 14.938 1 96.38 351 PHE A N 1
ATOM 2689 C CA . PHE A 1 351 ? -19.938 16.125 15.977 1 96.38 351 PHE A CA 1
ATOM 2690 C C . PHE A 1 351 ? -21.219 15.461 15.484 1 96.38 351 PHE A C 1
ATOM 2692 O O . PHE A 1 351 ? -21.438 14.273 15.719 1 96.38 351 PHE A O 1
ATOM 2699 N N . LYS A 1 352 ? -22.062 16.203 14.773 1 96.06 352 LYS A N 1
ATOM 2700 C CA . LYS A 1 352 ? -23.312 15.633 14.289 1 96.06 352 LYS A CA 1
ATOM 2701 C C . LYS A 1 352 ? -23.047 14.547 13.25 1 96.06 352 LYS A C 1
ATOM 2703 O O . LYS A 1 352 ? -23.531 13.422 13.383 1 96.06 352 LYS A O 1
ATOM 2708 N N . PRO A 1 353 ? -22.219 14.82 12.211 1 96.12 353 PRO A N 1
ATOM 2709 C CA . PRO A 1 353 ? -21.938 13.734 11.273 1 96.12 353 PRO A CA 1
ATOM 2710 C C . PRO A 1 353 ? -21.188 12.57 11.922 1 96.12 353 PRO A C 1
ATOM 2712 O O . PRO A 1 353 ? -21.359 11.422 11.523 1 96.12 353 PRO A O 1
ATOM 2715 N N . LEU A 1 354 ? -20.344 12.844 12.891 1 97.81 354 LEU A N 1
ATOM 2716 C CA . LEU A 1 354 ? -19.656 11.766 13.602 1 97.81 354 LEU A CA 1
ATOM 2717 C C . LEU A 1 354 ? -20.656 10.852 14.297 1 97.81 354 LEU A C 1
ATOM 2719 O O . LEU A 1 354 ? -20.547 9.625 14.211 1 97.81 354 LEU A O 1
ATOM 2723 N N . ALA A 1 355 ? -21.625 11.484 14.992 1 98.69 355 ALA A N 1
ATOM 2724 C CA . ALA A 1 355 ? -22.641 10.695 15.688 1 98.69 355 ALA A CA 1
ATOM 2725 C C . ALA A 1 355 ? -23.391 9.797 14.719 1 98.69 355 ALA A C 1
ATOM 2727 O O . ALA A 1 355 ? -23.641 8.625 15.016 1 98.69 355 ALA A O 1
ATOM 2728 N N . GLN A 1 356 ? -23.75 10.352 13.594 1 98.44 356 GLN A N 1
ATOM 2729 C CA . GLN A 1 356 ? -24.438 9.57 12.578 1 98.44 356 GLN A CA 1
ATOM 2730 C C . GLN A 1 356 ? -23.547 8.445 12.055 1 98.44 356 GLN A C 1
ATOM 2732 O O . GLN A 1 356 ? -24 7.309 11.891 1 98.44 356 GLN A O 1
ATOM 2737 N N . ALA A 1 357 ? -22.328 8.758 11.773 1 98.5 357 ALA A N 1
ATOM 2738 C CA . ALA A 1 357 ? -21.375 7.781 11.242 1 98.5 357 ALA A CA 1
ATOM 2739 C C . ALA A 1 357 ? -21.172 6.625 12.219 1 98.5 357 ALA A C 1
ATOM 2741 O O . ALA A 1 357 ? -21.078 5.465 11.805 1 98.5 357 ALA A O 1
ATOM 2742 N N . LEU A 1 358 ? -21.078 6.945 13.516 1 98.81 358 LEU A N 1
ATOM 2743 C CA . LEU A 1 358 ? -20.891 5.926 14.539 1 98.81 358 LEU A CA 1
ATOM 2744 C C . LEU A 1 358 ? -22.109 5.031 14.648 1 98.81 358 LEU A C 1
ATOM 2746 O O . LEU A 1 358 ? -21.984 3.812 14.789 1 98.81 358 LEU A O 1
ATOM 2750 N N . ALA A 1 359 ? -23.281 5.645 14.609 1 98.75 359 ALA A N 1
ATOM 2751 C CA . ALA A 1 359 ? -24.516 4.863 14.641 1 98.75 359 ALA A CA 1
ATOM 2752 C C . ALA A 1 359 ? -24.609 3.936 13.43 1 98.75 359 ALA A C 1
ATOM 2754 O O . ALA A 1 359 ? -24.969 2.766 13.57 1 98.75 359 ALA A O 1
ATOM 2755 N N . ASP A 1 360 ? -24.297 4.457 12.258 1 98.56 360 ASP A N 1
ATOM 2756 C CA . ASP A 1 360 ? -24.312 3.654 11.031 1 98.56 360 ASP A CA 1
ATOM 2757 C C . ASP A 1 360 ? -23.312 2.504 11.125 1 98.56 360 ASP A C 1
ATOM 2759 O O . ASP A 1 360 ? -23.609 1.382 10.711 1 98.56 360 ASP A O 1
ATOM 2763 N N . LEU A 1 361 ? -22.109 2.793 11.625 1 98.56 361 LEU A N 1
ATOM 2764 C CA . LEU A 1 361 ? -21.078 1.771 11.766 1 98.56 361 LEU A CA 1
ATOM 2765 C C . LEU A 1 361 ? -21.547 0.658 12.703 1 98.56 361 LEU A C 1
ATOM 2767 O O . LEU A 1 361 ? -21.297 -0.521 12.438 1 98.56 361 LEU A O 1
ATOM 2771 N N . ALA A 1 362 ? -22.172 1.08 13.82 1 98.19 362 ALA A N 1
ATOM 2772 C CA . ALA A 1 362 ? -22.703 0.103 14.773 1 98.19 362 ALA A CA 1
ATOM 2773 C C . ALA A 1 362 ? -23.719 -0.811 14.094 1 98.19 362 ALA A C 1
ATOM 2775 O O . ALA A 1 362 ? -23.891 -1.966 14.5 1 98.19 362 ALA A O 1
ATOM 2776 N N . ALA A 1 363 ? -24.359 -0.298 13.047 1 97.75 363 ALA A N 1
ATOM 2777 C CA . ALA A 1 363 ? -25.328 -1.077 12.297 1 97.75 363 ALA A CA 1
ATOM 2778 C C . ALA A 1 363 ? -24.672 -1.796 11.125 1 97.75 363 ALA A C 1
ATOM 2780 O O . ALA A 1 363 ? -25.359 -2.406 10.297 1 97.75 363 ALA A O 1
ATOM 2781 N N . GLY A 1 364 ? -23.406 -1.629 10.93 1 96.38 364 GLY A N 1
ATOM 2782 C CA . GLY A 1 364 ? -22.672 -2.398 9.938 1 96.38 364 GLY A CA 1
ATOM 2783 C C . GLY A 1 364 ? -22.328 -1.598 8.695 1 96.38 364 GLY A C 1
ATOM 2784 O O . GLY A 1 364 ? -21.828 -2.15 7.715 1 96.38 364 GLY A O 1
ATOM 2785 N N . ASN A 1 365 ? -22.594 -0.296 8.727 1 97.94 365 ASN A N 1
ATOM 2786 C CA . ASN A 1 365 ? -22.297 0.567 7.586 1 97.94 365 ASN A CA 1
ATOM 2787 C C . ASN A 1 365 ? -21.172 1.543 7.906 1 97.94 365 ASN A C 1
ATOM 2789 O O . ASN A 1 365 ? -21.391 2.541 8.594 1 97.94 365 ASN A O 1
ATOM 2793 N N . GLY A 1 366 ? -20.031 1.331 7.316 1 97.88 366 GLY A N 1
ATOM 2794 C CA . GLY A 1 366 ? -18.844 2.127 7.641 1 97.88 366 GLY A CA 1
ATOM 2795 C C . GLY A 1 366 ? -18.641 3.291 6.691 1 97.88 366 GLY A C 1
ATOM 2796 O O . GLY A 1 366 ? -17.656 4.023 6.805 1 97.88 366 GLY A O 1
ATOM 2797 N N . THR A 1 367 ? -19.531 3.574 5.742 1 97.31 367 THR A N 1
ATOM 2798 C CA . THR A 1 367 ? -19.328 4.543 4.672 1 97.31 367 THR A CA 1
ATOM 2799 C C . THR A 1 367 ? -19.172 5.949 5.238 1 97.31 367 THR A C 1
ATOM 2801 O O . THR A 1 367 ? -18.266 6.684 4.848 1 97.31 367 THR A O 1
ATOM 2804 N N . GLY A 1 368 ? -20.047 6.32 6.164 1 97.06 368 GLY A N 1
ATOM 2805 C CA . GLY A 1 368 ? -19.984 7.648 6.754 1 97.06 368 GLY A CA 1
ATOM 2806 C C . GLY A 1 368 ? -18.703 7.922 7.504 1 97.06 368 GLY A C 1
ATOM 2807 O O . GLY A 1 368 ? -18.125 9.008 7.395 1 97.06 368 GLY A O 1
ATOM 2808 N N . LEU A 1 369 ? -18.219 6.93 8.266 1 97.44 369 LEU A N 1
ATOM 2809 C CA . LEU A 1 369 ? -16.984 7.121 9.023 1 97.44 369 LEU A CA 1
ATOM 2810 C C . LEU A 1 369 ? -15.789 7.184 8.094 1 97.44 369 LEU A C 1
ATOM 2812 O O . LEU A 1 369 ? -14.883 8 8.289 1 97.44 369 LEU A O 1
ATOM 2816 N N . PHE A 1 370 ? -15.781 6.301 7.086 1 95.38 370 PHE A N 1
ATOM 2817 C CA . PHE A 1 370 ? -14.664 6.238 6.148 1 95.38 370 PHE A CA 1
ATOM 2818 C C . PHE A 1 370 ? -14.492 7.566 5.426 1 95.38 370 PHE A C 1
ATOM 2820 O O . PHE A 1 370 ? -13.367 7.957 5.102 1 95.38 370 PHE A O 1
ATOM 2827 N N . SER A 1 371 ? -15.555 8.305 5.223 1 92.38 371 SER A N 1
ATOM 2828 C CA . SER A 1 371 ? -15.516 9.531 4.43 1 92.38 371 SER A CA 1
ATOM 2829 C C . SER A 1 371 ? -15.75 10.758 5.301 1 92.38 371 SER A C 1
ATOM 2831 O O . SER A 1 371 ? -16.109 11.828 4.793 1 92.38 371 SER A O 1
ATOM 2833 N N . LEU A 1 372 ? -15.617 10.609 6.574 1 91.94 372 LEU A N 1
ATOM 2834 C CA . LEU A 1 372 ? -16.031 11.656 7.504 1 91.94 372 LEU A CA 1
ATOM 2835 C C . LEU A 1 372 ? -15.219 12.93 7.273 1 91.94 372 LEU A C 1
ATOM 2837 O O . LEU A 1 372 ? -15.773 14.031 7.238 1 91.94 372 LEU A O 1
ATOM 2841 N N . SER A 1 373 ? -13.914 12.773 7.098 1 83.56 373 SER A N 1
ATOM 2842 C CA . SER A 1 373 ? -13.047 13.938 6.949 1 83.56 373 SER A CA 1
ATOM 2843 C C . SER A 1 373 ? -13.117 14.5 5.531 1 83.56 373 SER A C 1
ATOM 2845 O O . SER A 1 373 ? -13.133 15.719 5.344 1 83.56 373 SER A O 1
ATOM 2847 N N . ALA A 1 374 ? -13.109 13.68 4.602 1 76.81 374 ALA A N 1
ATOM 2848 C CA . ALA A 1 374 ? -13.188 14.039 3.188 1 76.81 374 ALA A CA 1
ATOM 2849 C C . ALA A 1 374 ? -13.586 12.836 2.338 1 76.81 374 ALA A C 1
ATOM 2851 O O . ALA A 1 374 ? -13.312 11.688 2.707 1 76.81 374 ALA A O 1
ATOM 2852 N N . GLU A 1 375 ? -14.18 13.219 1.314 1 76.75 375 GLU A N 1
ATOM 2853 C CA . GLU A 1 375 ? -14.453 12.133 0.376 1 76.75 375 GLU A CA 1
ATOM 2854 C C . GLU A 1 375 ? -13.156 11.5 -0.129 1 76.75 375 GLU A C 1
ATOM 2856 O O . GLU A 1 375 ? -12.281 12.195 -0.644 1 76.75 375 GLU A O 1
ATOM 2861 N N . PRO A 1 376 ? -13.125 10.18 0.016 1 84.12 376 PRO A N 1
ATOM 2862 C CA . PRO A 1 376 ? -11.898 9.516 -0.438 1 84.12 376 PRO A CA 1
ATOM 2863 C C . PRO A 1 376 ? -11.742 9.555 -1.956 1 84.12 376 PRO A C 1
ATOM 2865 O O . PRO A 1 376 ? -12.727 9.438 -2.689 1 84.12 376 PRO A O 1
ATOM 2868 N N . VAL A 1 377 ? -10.57 9.867 -2.344 1 79.12 377 VAL A N 1
ATOM 2869 C CA . VAL A 1 377 ? -10.242 9.82 -3.766 1 79.12 377 VAL A CA 1
ATOM 2870 C C . VAL A 1 377 ? -9.25 8.695 -4.031 1 79.12 377 VAL A C 1
ATOM 2872 O O . VAL A 1 377 ? -8.172 8.656 -3.438 1 79.12 377 VAL A O 1
ATOM 2875 N N . MET A 1 378 ? -9.641 7.848 -4.93 1 87.44 378 MET A N 1
ATOM 2876 C CA . MET A 1 378 ? -8.734 6.762 -5.297 1 87.44 378 MET A CA 1
ATOM 2877 C C . MET A 1 378 ? -7.605 7.27 -6.188 1 87.44 378 MET A C 1
ATOM 2879 O O . MET A 1 378 ? -7.848 8.008 -7.145 1 87.44 378 MET A O 1
ATOM 2883 N N . TYR A 1 379 ? -6.391 6.918 -5.844 1 87.94 379 TYR A N 1
ATOM 2884 C CA . TYR A 1 379 ? -5.238 7.379 -6.609 1 87.94 379 TYR A CA 1
ATOM 2885 C C . TYR A 1 379 ? -5.336 6.934 -8.062 1 87.94 379 TYR A C 1
ATOM 2887 O O . TYR A 1 379 ? -5.715 5.793 -8.344 1 87.94 379 TYR A O 1
ATOM 2895 N N . GLN A 1 380 ? -5.008 7.824 -8.984 1 86.12 380 GLN A N 1
ATOM 2896 C CA . GLN A 1 380 ? -4.922 7.531 -10.406 1 86.12 380 GLN A CA 1
ATOM 2897 C C . GLN A 1 380 ? -3.615 8.055 -11 1 86.12 380 GLN A C 1
ATOM 2899 O O . GLN A 1 380 ? -3.139 9.125 -10.617 1 86.12 380 GLN A O 1
ATOM 2904 N N . CYS A 1 381 ? -3.033 7.199 -11.82 1 85.06 381 CYS A N 1
ATOM 2905 C CA . CYS A 1 381 ? -1.852 7.676 -12.531 1 85.06 381 CYS A CA 1
ATOM 2906 C C . CYS A 1 381 ? -2.199 8.844 -13.445 1 85.06 381 CYS A C 1
ATOM 2908 O O . CYS A 1 381 ? -3.26 8.859 -14.07 1 85.06 381 CYS A O 1
ATOM 2910 N N . ASP A 1 382 ? -1.375 9.867 -13.227 1 76.94 382 ASP A N 1
ATOM 2911 C CA . ASP A 1 382 ? -1.523 11.023 -14.102 1 76.94 382 ASP A CA 1
ATOM 2912 C C . ASP A 1 382 ? -0.412 11.062 -15.148 1 76.94 382 ASP A C 1
ATOM 2914 O O . ASP A 1 382 ? 0.758 10.844 -14.828 1 76.94 382 ASP A O 1
ATOM 2918 N N . CYS A 1 383 ? -0.815 11.188 -16.406 1 72.06 383 CYS A N 1
ATOM 2919 C CA . CYS A 1 383 ? 0.177 11.203 -17.469 1 72.06 383 CYS A CA 1
ATOM 2920 C C . CYS A 1 383 ? 0.856 12.562 -17.562 1 72.06 383 CYS A C 1
ATOM 2922 O O . CYS A 1 383 ? 1.854 12.719 -18.266 1 72.06 383 CYS A O 1
ATOM 2924 N N . ASP A 1 384 ? 0.221 13.453 -16.797 1 68.5 384 ASP A N 1
ATOM 2925 C CA . ASP A 1 384 ? 0.836 14.773 -16.797 1 68.5 384 ASP A CA 1
ATOM 2926 C C . ASP A 1 384 ? 1.869 14.898 -15.68 1 68.5 384 ASP A C 1
ATOM 2928 O O . ASP A 1 384 ? 1.512 14.984 -14.5 1 68.5 384 ASP A O 1
ATOM 2932 N N . GLU A 1 385 ? 3.092 14.805 -16.094 1 60.72 385 GLU A N 1
ATOM 2933 C CA . GLU A 1 385 ? 4.195 14.891 -15.141 1 60.72 385 GLU A CA 1
ATOM 2934 C C . GLU A 1 385 ? 4.09 16.141 -14.281 1 60.72 385 GLU A C 1
ATOM 2936 O O . GLU A 1 385 ? 4.566 16.172 -13.148 1 60.72 385 GLU A O 1
ATOM 2941 N N . ASP A 1 386 ? 3.467 17.109 -14.828 1 64.94 386 ASP A N 1
ATOM 2942 C CA . ASP A 1 386 ? 3.412 18.406 -14.156 1 64.94 386 ASP A CA 1
ATOM 2943 C C . ASP A 1 386 ? 2.191 18.5 -13.242 1 64.94 386 ASP A C 1
ATOM 2945 O O . ASP A 1 386 ? 2.066 19.438 -12.461 1 64.94 386 ASP A O 1
ATOM 2949 N N . ALA A 1 387 ? 1.469 17.5 -13.367 1 63.81 387 ALA A N 1
ATOM 2950 C CA . ALA A 1 387 ? 0.199 17.562 -12.648 1 63.81 387 ALA A CA 1
ATOM 2951 C C . ALA A 1 387 ? 0.426 17.703 -11.148 1 63.81 387 ALA A C 1
ATOM 2953 O O . ALA A 1 387 ? -0.356 18.359 -10.453 1 63.81 387 ALA A O 1
ATOM 2954 N N . HIS A 1 388 ? 1.576 17.297 -10.719 1 74.25 388 HIS A N 1
ATOM 2955 C CA . HIS A 1 388 ? 1.768 17.312 -9.273 1 74.25 388 HIS A CA 1
ATOM 2956 C C . HIS A 1 388 ? 3.025 18.094 -8.898 1 74.25 388 HIS A C 1
ATOM 2958 O O . HIS A 1 388 ? 3.461 18.047 -7.742 1 74.25 388 HIS A O 1
ATOM 2964 N N . ALA A 1 389 ? 3.418 18.844 -9.781 1 78.75 389 ALA A N 1
ATOM 2965 C CA . ALA A 1 389 ? 4.691 19.531 -9.562 1 78.75 389 ALA A CA 1
ATOM 2966 C C . ALA A 1 389 ? 4.562 20.609 -8.492 1 78.75 389 ALA A C 1
ATOM 2968 O O . ALA A 1 389 ? 5.555 20.984 -7.863 1 78.75 389 ALA A O 1
ATOM 2969 N N . TRP A 1 390 ? 3.363 21.047 -8.234 1 86.88 390 TRP A N 1
ATOM 2970 C CA . TRP A 1 390 ? 3.184 22.141 -7.293 1 86.88 390 TRP A CA 1
ATOM 2971 C C . TRP A 1 390 ? 2.223 21.75 -6.176 1 86.88 390 TRP A C 1
ATOM 2973 O O . TRP A 1 390 ? 1.751 22.609 -5.426 1 86.88 390 TRP A O 1
ATOM 2983 N N . ALA A 1 391 ? 1.994 20.453 -6.117 1 84.62 391 ALA A N 1
ATOM 2984 C CA . ALA A 1 391 ? 1.061 19.969 -5.102 1 84.62 391 ALA A CA 1
ATOM 2985 C C . ALA A 1 391 ? 1.718 19.922 -3.727 1 84.62 391 ALA A C 1
ATOM 2987 O O . ALA A 1 391 ? 2.943 19.828 -3.619 1 84.62 391 ALA A O 1
ATOM 2988 N N . SER A 1 392 ? 0.893 20.141 -2.756 1 86.44 392 SER A N 1
ATOM 2989 C CA . SER A 1 392 ? 1.372 19.891 -1.399 1 86.44 392 SER A CA 1
ATOM 2990 C C . SER A 1 392 ? 1.712 18.422 -1.187 1 86.44 392 SER A C 1
ATOM 2992 O O . SER A 1 392 ? 0.955 17.547 -1.596 1 86.44 392 SER A O 1
ATOM 2994 N N . LEU A 1 393 ? 2.873 18.281 -0.668 1 85.06 393 LEU A N 1
ATOM 2995 C CA . LEU A 1 393 ? 3.324 16.906 -0.423 1 85.06 393 LEU A CA 1
ATOM 2996 C C . LEU A 1 393 ? 3.186 16.547 1.052 1 85.06 393 LEU A C 1
ATOM 2998 O O . LEU A 1 393 ? 3.316 17.406 1.922 1 85.06 393 LEU A O 1
ATOM 3002 N N . THR A 1 394 ? 2.988 15.266 1.299 1 84.25 394 THR A N 1
ATOM 3003 C CA . THR A 1 394 ? 2.904 14.773 2.666 1 84.25 394 THR A CA 1
ATOM 3004 C C . THR A 1 394 ? 4.273 14.797 3.338 1 84.25 394 THR A C 1
ATOM 3006 O O . THR A 1 394 ? 4.375 14.695 4.562 1 84.25 394 THR A O 1
ATOM 3009 N N . ASP A 1 395 ? 5.285 15.055 2.598 1 89.38 395 ASP A N 1
ATOM 3010 C CA . ASP A 1 395 ? 6.66 15.031 3.086 1 89.38 395 ASP A CA 1
ATOM 3011 C C . ASP A 1 395 ? 6.938 16.234 3.996 1 89.38 395 ASP A C 1
ATOM 3013 O O . ASP A 1 395 ? 7.879 16.203 4.793 1 89.38 395 ASP A O 1
ATOM 3017 N N . GLY A 1 396 ? 6.156 17.281 3.814 1 91.88 396 GLY A N 1
ATOM 3018 C CA . GLY A 1 396 ? 6.445 18.562 4.434 1 91.88 396 GLY A CA 1
ATOM 3019 C C . GLY A 1 396 ? 6.477 18.5 5.949 1 91.88 396 GLY A C 1
ATOM 3020 O O . GLY A 1 396 ? 7.383 19.062 6.582 1 91.88 396 GLY A O 1
ATOM 3021 N N . LEU A 1 397 ? 5.516 17.797 6.52 1 93.25 397 LEU A N 1
ATOM 3022 C CA . LEU A 1 397 ? 5.445 17.703 7.977 1 93.25 397 LEU A CA 1
ATOM 3023 C C . LEU A 1 397 ? 6.703 17.062 8.539 1 93.25 397 LEU A C 1
ATOM 3025 O O . LEU A 1 397 ? 7.348 17.609 9.43 1 93.25 397 LEU A O 1
ATOM 3029 N N . THR A 1 398 ? 7.07 15.938 7.973 1 94.44 398 THR A N 1
ATOM 3030 C CA . THR A 1 398 ? 8.242 15.203 8.445 1 94.44 398 THR A CA 1
ATOM 3031 C C . THR A 1 398 ? 9.508 16.031 8.258 1 94.44 398 THR A C 1
ATOM 3033 O O . THR A 1 398 ? 10.367 16.078 9.141 1 94.44 398 THR A O 1
ATOM 3036 N N . THR A 1 399 ? 9.594 16.703 7.141 1 96.06 399 THR A N 1
ATOM 3037 C CA . THR A 1 399 ? 10.781 17.484 6.82 1 96.06 399 THR A CA 1
ATOM 3038 C C . THR A 1 399 ? 11.016 18.578 7.871 1 96.06 399 THR A C 1
ATOM 3040 O O . THR A 1 399 ? 12.094 18.656 8.461 1 96.06 399 THR A O 1
ATOM 3043 N N . VAL A 1 400 ? 10.023 19.375 8.133 1 96.5 400 VAL A N 1
ATOM 3044 C CA . VAL A 1 400 ? 10.18 20.516 9.039 1 96.5 400 VAL A CA 1
ATOM 3045 C C . VAL A 1 400 ? 10.336 20.016 10.469 1 96.5 400 VAL A C 1
ATOM 3047 O O . VAL A 1 400 ? 11.242 20.438 11.188 1 96.5 400 VAL A O 1
ATOM 3050 N N . ALA A 1 401 ? 9.516 19.078 10.906 1 95.44 401 ALA A N 1
ATOM 3051 C CA . ALA A 1 401 ? 9.539 18.594 12.289 1 95.44 401 ALA A CA 1
ATOM 3052 C C . ALA A 1 401 ? 10.875 17.922 12.617 1 95.44 401 ALA A C 1
ATOM 3054 O O . ALA A 1 401 ? 11.422 18.125 13.703 1 95.44 401 ALA A O 1
ATOM 3055 N N . CYS A 1 402 ? 11.375 17.172 11.703 1 96.19 402 CYS A N 1
ATOM 3056 C CA . CYS A 1 402 ? 12.609 16.422 11.977 1 96.19 402 CYS A CA 1
ATOM 3057 C C . CYS A 1 402 ? 13.828 17.344 11.859 1 96.19 402 CYS A C 1
ATOM 3059 O O . CYS A 1 402 ? 14.828 17.125 12.547 1 96.19 402 CYS A O 1
ATOM 3061 N N . ASN A 1 403 ? 13.773 18.328 11 1 96.56 403 ASN A N 1
ATOM 3062 C CA . ASN A 1 403 ? 14.867 19.297 10.898 1 96.56 403 ASN A CA 1
ATOM 3063 C C . ASN A 1 403 ? 14.938 20.188 12.133 1 96.56 403 ASN A C 1
ATOM 3065 O O . ASN A 1 403 ? 16.031 20.594 12.547 1 96.56 403 ASN A O 1
ATOM 3069 N N . ASP A 1 404 ? 13.828 20.547 12.688 1 96.75 404 ASP A N 1
ATOM 3070 C CA . ASP A 1 404 ? 13.758 21.438 13.852 1 96.75 404 ASP A CA 1
ATOM 3071 C C . ASP A 1 404 ? 14.133 20.688 15.133 1 96.75 404 ASP A C 1
ATOM 3073 O O . ASP A 1 404 ? 14.867 21.219 15.969 1 96.75 404 ASP A O 1
ATOM 3077 N N . GLY A 1 405 ? 13.594 19.516 15.258 1 95.44 405 GLY A N 1
ATOM 3078 C CA . GLY A 1 405 ? 13.656 18.781 16.516 1 95.44 405 GLY A CA 1
ATOM 3079 C C . GLY A 1 405 ? 15.023 18.188 16.797 1 95.44 405 GLY A C 1
ATOM 3080 O O . GLY A 1 405 ? 15.812 17.969 15.867 1 95.44 405 GLY A O 1
ATOM 3081 N N . VAL A 1 406 ? 15.227 17.938 18.047 1 94.5 406 VAL A N 1
ATOM 3082 C CA . VAL A 1 406 ? 16.469 17.266 18.438 1 94.5 406 VAL A CA 1
ATOM 3083 C C . VAL A 1 406 ? 16.531 15.898 17.781 1 94.5 406 VAL A C 1
ATOM 3085 O O . VAL A 1 406 ? 15.508 15.344 17.375 1 94.5 406 VAL A O 1
ATOM 3088 N N . GLU A 1 407 ? 17.781 15.438 17.688 1 93.81 407 GLU A N 1
ATOM 3089 C CA . GLU A 1 407 ? 17.984 14.133 17.062 1 93.81 407 GLU A CA 1
ATOM 3090 C C . GLU A 1 407 ? 17.312 13.023 17.859 1 93.81 407 GLU A C 1
ATOM 3092 O O . GLU A 1 407 ? 17.344 13.016 19.094 1 93.81 407 GLU A O 1
ATOM 3097 N N . VAL A 1 408 ? 16.656 12.125 17.156 1 95.19 408 VAL A N 1
ATOM 3098 C CA . VAL A 1 408 ? 15.961 10.992 17.766 1 95.19 408 VAL A CA 1
ATOM 3099 C C . VAL A 1 408 ? 16.75 9.711 17.516 1 95.19 408 VAL A C 1
ATOM 3101 O O . VAL A 1 408 ? 17.203 9.461 16.391 1 95.19 408 VAL A O 1
ATOM 3104 N N . SER A 1 409 ? 16.844 8.898 18.562 1 94.94 409 SER A N 1
ATOM 3105 C CA . SER A 1 409 ? 17.562 7.629 18.469 1 94.94 409 SER A CA 1
ATOM 3106 C C . SER A 1 409 ? 16.875 6.684 17.484 1 94.94 409 SER A C 1
ATOM 3108 O O . SER A 1 409 ? 15.641 6.648 17.406 1 94.94 409 SER A O 1
ATOM 3110 N N . SER A 1 410 ? 17.719 5.895 16.781 1 94.5 410 SER A N 1
ATOM 3111 C CA . SER A 1 410 ? 17.203 4.906 15.852 1 94.5 410 SER A CA 1
ATOM 3112 C C . SER A 1 410 ? 16.828 3.609 16.562 1 94.5 410 SER A C 1
ATOM 3114 O O . SER A 1 410 ? 16.391 2.646 15.93 1 94.5 410 SER A O 1
ATOM 3116 N N . SER A 1 411 ? 16.906 3.559 17.828 1 96.06 411 SER A N 1
ATOM 3117 C CA . SER A 1 411 ? 16.625 2.35 18.594 1 96.06 411 SER A CA 1
ATOM 3118 C C . SER A 1 411 ? 15.133 2.051 18.641 1 96.06 411 SER A C 1
ATOM 3120 O O . SER A 1 411 ? 14.344 2.861 19.141 1 96.06 411 SER A O 1
ATOM 3122 N N . LEU A 1 412 ? 14.781 0.872 18.188 1 95.75 412 LEU A N 1
ATOM 3123 C CA . LEU A 1 412 ? 13.391 0.439 18.266 1 95.75 412 LEU A CA 1
ATOM 3124 C C . LEU A 1 412 ? 12.914 0.373 19.703 1 95.75 412 LEU A C 1
ATOM 3126 O O . LEU A 1 412 ? 11.773 0.739 20.016 1 95.75 412 LEU A O 1
ATOM 3130 N N . GLN A 1 413 ? 13.742 -0.106 20.578 1 95.44 413 GLN A N 1
ATOM 3131 C CA . GLN A 1 413 ? 13.406 -0.222 21.984 1 95.44 413 GLN A CA 1
ATOM 3132 C C . GLN A 1 413 ? 13.102 1.145 22.594 1 95.44 413 GLN A C 1
ATOM 3134 O O . GLN A 1 413 ? 12.133 1.296 23.344 1 95.44 413 GLN A O 1
ATOM 3139 N N . GLU A 1 414 ? 13.922 2.156 22.281 1 96.44 414 GLU A N 1
ATOM 3140 C CA . GLU A 1 414 ? 13.695 3.5 22.797 1 96.44 414 GLU A CA 1
ATOM 3141 C C . GLU A 1 414 ? 12.406 4.094 22.25 1 96.44 414 GLU A C 1
ATOM 3143 O O . GLU A 1 414 ? 11.68 4.793 22.969 1 96.44 414 GLU A O 1
ATOM 3148 N N . LEU A 1 415 ? 12.164 3.805 21 1 96 415 LEU A N 1
ATOM 3149 C CA . LEU A 1 415 ? 10.914 4.281 20.422 1 96 415 LEU A CA 1
ATOM 3150 C C . LEU A 1 415 ? 9.711 3.645 21.109 1 96 415 LEU A C 1
ATOM 3152 O O . LEU A 1 415 ? 8.719 4.32 21.375 1 96 415 LEU A O 1
ATOM 3156 N N . GLN A 1 416 ? 9.805 2.35 21.391 1 95.75 416 GLN A N 1
ATOM 3157 C CA . GLN A 1 416 ? 8.75 1.64 22.094 1 95.75 416 GLN A CA 1
ATOM 3158 C C . GLN A 1 416 ? 8.492 2.26 23.469 1 95.75 416 GLN A C 1
ATOM 3160 O O . GLN A 1 416 ? 7.344 2.465 23.859 1 95.75 416 GLN A O 1
ATOM 3165 N N . GLU A 1 417 ? 9.508 2.521 24.172 1 95.75 417 GLU A N 1
ATOM 3166 C CA . GLU A 1 417 ? 9.398 3.115 25.5 1 95.75 417 GLU A CA 1
ATOM 3167 C C . GLU A 1 417 ? 8.758 4.5 25.422 1 95.75 417 GLU A C 1
ATOM 3169 O O . GLU A 1 417 ? 7.875 4.824 26.219 1 95.75 417 GLU A O 1
ATOM 3174 N N . PHE A 1 418 ? 9.234 5.23 24.531 1 95.38 418 PHE A N 1
ATOM 3175 C CA . PHE A 1 418 ? 8.68 6.566 24.328 1 95.38 418 PHE A CA 1
ATOM 3176 C C . PHE A 1 418 ? 7.188 6.492 24.047 1 95.38 418 PHE A C 1
ATOM 3178 O O . PHE A 1 418 ? 6.398 7.23 24.641 1 95.38 418 PHE A O 1
ATOM 3185 N N . TRP A 1 419 ? 6.84 5.629 23.078 1 95.12 419 TRP A N 1
ATOM 3186 C CA . TRP A 1 419 ? 5.449 5.516 22.641 1 95.12 419 TRP A CA 1
ATOM 3187 C C . TRP A 1 419 ? 4.57 5.008 23.781 1 95.12 419 TRP A C 1
ATOM 3189 O O . TRP A 1 419 ? 3.426 5.445 23.938 1 95.12 419 TRP A O 1
ATOM 3199 N N . ASN A 1 420 ? 5.043 4.113 24.594 1 95.44 420 ASN A N 1
ATOM 3200 C CA . ASN A 1 420 ? 4.312 3.666 25.781 1 95.44 420 ASN A CA 1
ATOM 3201 C C . ASN A 1 420 ? 4.074 4.812 26.75 1 95.44 420 ASN A C 1
ATOM 3203 O O . ASN A 1 420 ? 2.996 4.914 27.344 1 95.44 420 ASN A O 1
ATOM 3207 N N . ASP A 1 421 ? 5.066 5.617 26.922 1 94 421 ASP A N 1
ATOM 3208 C CA . ASP A 1 421 ? 4.914 6.785 27.781 1 94 421 ASP A CA 1
ATOM 3209 C C . ASP A 1 421 ? 3.83 7.723 27.25 1 94 421 ASP A C 1
ATOM 3211 O O . ASP A 1 421 ? 2.992 8.203 28.016 1 94 421 ASP A O 1
ATOM 3215 N N . LEU A 1 422 ? 3.877 7.957 25.953 1 93.5 422 LEU A N 1
ATOM 3216 C CA . LEU A 1 422 ? 2.873 8.812 25.312 1 93.5 422 LEU A CA 1
ATOM 3217 C C . LEU A 1 422 ? 1.48 8.203 25.469 1 93.5 422 LEU A C 1
ATOM 3219 O O . LEU A 1 422 ? 0.498 8.938 25.625 1 93.5 422 LEU A O 1
ATOM 3223 N N . ALA A 1 423 ? 1.424 6.895 25.391 1 93 423 ALA A N 1
ATOM 3224 C CA . ALA A 1 423 ? 0.149 6.184 25.438 1 93 423 ALA A CA 1
ATOM 3225 C C . ALA A 1 423 ? -0.493 6.316 26.812 1 93 423 ALA A C 1
ATOM 3227 O O . ALA A 1 423 ? -1.705 6.141 26.969 1 93 423 ALA A O 1
ATOM 3228 N N . THR A 1 424 ? 0.293 6.633 27.828 1 92.06 424 THR A N 1
ATOM 3229 C CA . THR A 1 424 ? -0.264 6.848 29.156 1 92.06 424 THR A CA 1
ATOM 3230 C C . THR A 1 424 ? -0.98 8.195 29.234 1 92.06 424 THR A C 1
ATOM 3232 O O . THR A 1 424 ? -1.806 8.414 30.125 1 92.06 424 THR A O 1
ATOM 3235 N N . VAL A 1 425 ? -0.686 9.055 28.297 1 90.62 425 VAL A N 1
ATOM 3236 C CA . VAL A 1 425 ? -1.282 10.383 28.281 1 90.62 425 VAL A CA 1
ATOM 3237 C C . VAL A 1 425 ? -2.639 10.336 27.594 1 90.62 425 VAL A C 1
ATOM 3239 O O . VAL A 1 425 ? -3.607 10.938 28.062 1 90.62 425 VAL A O 1
ATOM 3242 N N . SER A 1 426 ? -2.656 9.641 26.484 1 90.38 426 SER A N 1
ATOM 3243 C CA . SER A 1 426 ? -3.889 9.602 25.703 1 90.38 426 SER A CA 1
ATOM 3244 C C . SER A 1 426 ? -3.938 8.367 24.797 1 90.38 426 SER A C 1
ATOM 3246 O O . SER A 1 426 ? -2.902 7.898 24.328 1 90.38 426 SER A O 1
ATOM 3248 N N . PRO A 1 427 ? -5.184 7.895 24.531 1 88.31 427 PRO A N 1
ATOM 3249 C CA . PRO A 1 427 ? -5.316 6.809 23.562 1 88.31 427 PRO A CA 1
ATOM 3250 C C . PRO A 1 427 ? -5.031 7.262 22.141 1 88.31 427 PRO A C 1
ATOM 3252 O O . PRO A 1 427 ? -4.91 6.43 21.234 1 88.31 427 PRO A O 1
ATOM 3255 N N . PHE A 1 428 ? -4.824 8.562 21.922 1 88.94 428 PHE A N 1
ATOM 3256 C CA . PHE A 1 428 ? -4.543 9.094 20.594 1 88.94 428 PHE A CA 1
ATOM 3257 C C . PHE A 1 428 ? -3.041 9.25 20.391 1 88.94 428 PHE A C 1
ATOM 3259 O O . PHE A 1 428 ? -2.611 9.945 19.453 1 88.94 428 PHE A O 1
ATOM 3266 N N . ALA A 1 429 ? -2.268 8.586 21.172 1 91.56 429 ALA A N 1
ATOM 3267 C CA . ALA A 1 429 ? -0.81 8.664 21.125 1 91.56 429 ALA A CA 1
ATOM 3268 C C . ALA A 1 429 ? -0.278 8.109 19.812 1 91.56 429 ALA A C 1
ATOM 3270 O O . ALA A 1 429 ? 0.876 8.344 19.453 1 91.56 429 ALA A O 1
ATOM 3271 N N . ASP A 1 430 ? -1.059 7.352 19.094 1 86.56 430 ASP A N 1
ATOM 3272 C CA . ASP A 1 430 ? -0.615 6.715 17.859 1 86.56 430 ASP A CA 1
ATOM 3273 C C . ASP A 1 430 ? -0.214 7.758 16.812 1 86.56 430 ASP A C 1
ATOM 3275 O O . ASP A 1 430 ? 0.778 7.582 16.109 1 86.56 430 ASP A O 1
ATOM 3279 N N . PHE A 1 431 ? -0.869 8.867 16.781 1 83.19 431 PHE A N 1
ATOM 3280 C CA . PHE A 1 431 ? -0.593 9.883 15.773 1 83.19 431 PHE A CA 1
ATOM 3281 C C . PHE A 1 431 ? 0.708 10.617 16.078 1 83.19 431 PHE A C 1
ATOM 3283 O O . PHE A 1 431 ? 1.589 10.719 15.227 1 83.19 431 PHE A O 1
ATOM 3290 N N . MET A 1 432 ? 0.844 11.117 17.297 1 87.75 432 MET A N 1
ATOM 3291 C CA . MET A 1 432 ? 2.029 11.883 17.672 1 87.75 432 MET A CA 1
ATOM 3292 C C . MET A 1 432 ? 3.266 10.992 17.703 1 87.75 432 MET A C 1
ATOM 3294 O O . MET A 1 432 ? 4.363 11.43 17.344 1 87.75 432 MET A O 1
ATOM 3298 N N . GLY A 1 433 ? 3.066 9.766 18.141 1 91.69 433 GLY A N 1
ATOM 3299 C CA . GLY A 1 433 ? 4.168 8.812 18.125 1 91.69 433 GLY A CA 1
ATOM 3300 C C . GLY A 1 433 ? 4.723 8.562 16.734 1 91.69 433 GLY A C 1
ATOM 3301 O O . GLY A 1 433 ? 5.93 8.383 16.578 1 91.69 433 GLY A O 1
ATOM 3302 N N . THR A 1 434 ? 3.904 8.602 15.805 1 92.19 434 THR A N 1
ATOM 3303 C CA . THR A 1 434 ? 4.324 8.367 14.43 1 92.19 434 THR A CA 1
ATOM 3304 C C . THR A 1 434 ? 5.207 9.516 13.938 1 92.19 434 THR A C 1
ATOM 3306 O O . THR A 1 434 ? 6.141 9.297 13.164 1 92.19 434 THR A O 1
ATOM 3309 N N . ILE A 1 435 ? 4.91 10.75 14.305 1 92.12 435 ILE A N 1
ATOM 3310 C CA . ILE A 1 435 ? 5.727 11.891 13.906 1 92.12 435 ILE A CA 1
ATOM 3311 C C . ILE A 1 435 ? 7.156 11.703 14.422 1 92.12 435 ILE A C 1
ATOM 3313 O O . ILE A 1 435 ? 8.117 11.875 13.664 1 92.12 435 ILE A O 1
ATOM 3317 N N . ARG A 1 436 ? 7.27 11.352 15.672 1 94.38 436 ARG A N 1
ATOM 3318 C CA . ARG A 1 436 ? 8.602 11.117 16.234 1 94.38 436 ARG A CA 1
ATOM 3319 C C . ARG A 1 436 ? 9.273 9.922 15.547 1 94.38 436 ARG A C 1
ATOM 3321 O O . ARG A 1 436 ? 10.477 9.953 15.289 1 94.38 436 ARG A O 1
ATOM 3328 N N . ALA A 1 437 ? 8.508 8.844 15.344 1 96.06 437 ALA A N 1
ATOM 3329 C CA . ALA A 1 437 ? 9.062 7.66 14.688 1 96.06 437 ALA A CA 1
ATOM 3330 C C . ALA A 1 437 ? 9.719 8.031 13.359 1 96.06 437 ALA A C 1
ATOM 3332 O O . ALA A 1 437 ? 10.805 7.535 13.039 1 96.06 437 ALA A O 1
ATOM 3333 N N . ARG A 1 438 ? 9.133 8.898 12.617 1 96.06 438 ARG A N 1
ATOM 3334 C CA . ARG A 1 438 ? 9.625 9.281 11.297 1 96.06 438 ARG A CA 1
ATOM 3335 C C . ARG A 1 438 ? 10.93 10.055 11.406 1 96.06 438 ARG A C 1
ATOM 3337 O O . ARG A 1 438 ? 11.648 10.211 10.414 1 96.06 438 ARG A O 1
ATOM 3344 N N . CYS A 1 439 ? 11.203 10.547 12.57 1 96.38 439 CYS A N 1
ATOM 3345 C CA . CYS A 1 439 ? 12.43 11.312 12.758 1 96.38 439 CYS A CA 1
ATOM 3346 C C . CYS A 1 439 ? 13.578 10.414 13.188 1 96.38 439 CYS A C 1
ATOM 3348 O O . CYS A 1 439 ? 14.711 10.875 13.32 1 96.38 439 CYS A O 1
ATOM 3350 N N . THR A 1 440 ? 13.195 9.07 13.297 1 95.25 440 THR A N 1
ATOM 3351 C CA . THR A 1 440 ? 14.273 8.133 13.617 1 95.25 440 THR A CA 1
ATOM 3352 C C . THR A 1 440 ? 15.172 7.91 12.406 1 95.25 440 THR A C 1
ATOM 3354 O O . THR A 1 440 ? 14.688 7.668 11.297 1 95.25 440 THR A O 1
ATOM 3357 N N . ASN A 1 441 ? 16.375 8.109 12.367 1 95.19 441 ASN A N 1
ATOM 3358 C CA . ASN A 1 441 ? 17.375 7.969 11.312 1 95.19 441 ASN A CA 1
ATOM 3359 C C . ASN A 1 441 ? 17.312 9.133 10.328 1 95.19 441 ASN A C 1
ATOM 3361 O O . ASN A 1 441 ? 17.578 8.961 9.133 1 95.19 441 ASN A O 1
ATOM 3365 N N . TRP A 1 442 ? 16.766 10.25 10.781 1 96.25 442 TRP A N 1
ATOM 3366 C CA . TRP A 1 442 ? 16.719 11.43 9.93 1 96.25 442 TRP A CA 1
ATOM 3367 C C . TRP A 1 442 ? 18.109 11.992 9.68 1 96.25 442 TRP A C 1
ATOM 3369 O O . TRP A 1 442 ? 18.969 11.945 10.555 1 96.25 442 TRP A O 1
ATOM 3379 N N . PRO A 1 443 ? 18.391 12.492 8.43 1 95.44 443 PRO A N 1
ATOM 3380 C CA . PRO A 1 443 ? 19.703 13.062 8.156 1 95.44 443 PRO A CA 1
ATOM 3381 C C . PRO A 1 443 ? 20.125 14.102 9.195 1 95.44 443 PRO A C 1
ATOM 3383 O O . PRO A 1 443 ? 19.312 14.945 9.594 1 95.44 443 PRO A O 1
ATOM 3386 N N . LYS A 1 444 ? 21.375 14 9.57 1 91.12 444 LYS A N 1
ATOM 3387 C CA . LYS A 1 444 ? 21.891 14.922 10.578 1 91.12 444 LYS A CA 1
ATOM 3388 C C . LYS A 1 444 ? 21.984 16.344 10.031 1 91.12 444 LYS A C 1
ATOM 3390 O O . LYS A 1 444 ? 22.359 16.547 8.875 1 91.12 444 LYS A O 1
ATOM 3395 N N . ASN A 1 445 ? 21.531 17.219 10.812 1 87.25 445 ASN A N 1
ATOM 3396 C CA . ASN A 1 445 ? 21.625 18.625 10.43 1 87.25 445 ASN A CA 1
ATOM 3397 C C . ASN A 1 445 ? 21.938 19.516 11.633 1 87.25 445 ASN A C 1
ATOM 3399 O O . ASN A 1 445 ? 21.906 19.062 12.773 1 87.25 445 ASN A O 1
ATOM 3403 N N . LYS A 1 446 ? 22.375 20.688 11.219 1 80.94 446 LYS A N 1
ATOM 3404 C CA . LYS A 1 446 ? 22.594 21.688 12.273 1 80.94 446 LYS A CA 1
ATOM 3405 C C . LYS A 1 446 ? 21.281 22.188 12.852 1 80.94 446 LYS A C 1
ATOM 3407 O O . LYS A 1 446 ? 20.281 22.266 12.148 1 80.94 446 LYS A O 1
ATOM 3412 N N . LYS A 1 447 ? 21.156 22.125 14.227 1 76.88 447 LYS A N 1
ATOM 3413 C CA . LYS A 1 447 ? 19.953 22.562 14.945 1 76.88 447 LYS A CA 1
ATOM 3414 C C . LYS A 1 447 ? 20.156 23.953 15.547 1 76.88 447 LYS A C 1
ATOM 3416 O O . LYS A 1 447 ? 20.344 24.094 16.75 1 76.88 447 LYS A O 1
ATOM 3421 N N . PRO A 1 448 ? 19.922 24.891 14.625 1 68.88 448 PRO A N 1
ATOM 3422 C CA . PRO A 1 448 ? 20.453 26.188 15.047 1 68.88 448 PRO A CA 1
ATOM 3423 C C . PRO A 1 448 ? 19.609 26.859 16.125 1 68.88 448 PRO A C 1
ATOM 3425 O O . PRO A 1 448 ? 20.125 27.656 16.906 1 68.88 448 PRO A O 1
ATOM 3428 N N . PHE A 1 449 ? 18.359 26.656 16.188 1 89.06 449 PHE A N 1
ATOM 3429 C CA . PHE A 1 449 ? 17.516 27.328 17.172 1 89.06 449 PHE A CA 1
ATOM 3430 C C . PHE A 1 449 ? 16.703 26.328 17.984 1 89.06 449 PHE A C 1
ATOM 3432 O O . PHE A 1 449 ? 16 25.5 17.422 1 89.06 449 PHE A O 1
ATOM 3439 N N . GLN A 1 450 ? 16.812 26.453 19.344 1 91.69 450 GLN A N 1
ATOM 3440 C CA . GLN A 1 450 ? 16.094 25.547 20.234 1 91.69 450 GLN A CA 1
ATOM 3441 C C . GLN A 1 450 ? 15.398 26.328 21.344 1 91.69 450 GLN A C 1
ATOM 3443 O O . GLN A 1 450 ? 14.828 25.734 22.266 1 91.69 450 GLN A O 1
ATOM 3448 N N . GLY A 1 451 ? 15.266 27.625 21.203 1 92 451 GLY A N 1
ATOM 3449 C CA . GLY A 1 451 ? 14.781 28.516 22.266 1 92 451 GLY A CA 1
ATOM 3450 C C . GLY A 1 451 ? 15.883 29.312 22.906 1 92 451 GLY A C 1
ATOM 3451 O O . GLY A 1 451 ? 16.969 29.484 22.344 1 92 451 GLY A O 1
ATOM 3452 N N . PRO A 1 452 ? 15.68 29.922 24.031 1 95.75 452 PRO A N 1
ATOM 3453 C CA . PRO A 1 452 ? 14.422 29.875 24.781 1 95.75 452 PRO A CA 1
ATOM 3454 C C . PRO A 1 452 ? 13.32 30.703 24.125 1 95.75 452 PRO A C 1
ATOM 3456 O O . PRO A 1 452 ? 13.602 31.562 23.281 1 95.75 452 PRO A O 1
ATOM 3459 N N . PHE A 1 453 ? 12.18 30.438 24.484 1 97.75 453 PHE A N 1
ATOM 3460 C CA . PHE A 1 453 ? 11.008 31.156 24 1 97.75 453 PHE A CA 1
ATOM 3461 C C . PHE A 1 453 ? 10.539 32.188 25 1 97.75 453 PHE A C 1
ATOM 3463 O O . PHE A 1 453 ? 9.469 32.062 25.594 1 97.75 453 PHE A O 1
ATOM 3470 N N . VAL A 1 454 ? 11.406 33.188 25.125 1 96.69 454 VAL A N 1
ATOM 3471 C CA . VAL A 1 454 ? 11.195 34.344 26 1 96.69 454 VAL A CA 1
ATOM 3472 C C . VAL A 1 454 ? 11.539 35.625 25.25 1 96.69 454 VAL A C 1
ATOM 3474 O O . VAL A 1 454 ? 12.305 35.594 24.281 1 96.69 454 VAL A O 1
ATOM 3477 N N . GLY A 1 455 ? 10.867 36.688 25.672 1 95.69 455 GLY A N 1
ATOM 3478 C CA . GLY A 1 455 ? 11.227 37.969 25.062 1 95.69 455 GLY A CA 1
ATOM 3479 C C . GLY A 1 455 ? 10.344 39.094 25.516 1 95.69 455 GLY A C 1
ATOM 3480 O O . GLY A 1 455 ? 9.242 38.875 26.016 1 95.69 455 GLY A O 1
ATOM 3481 N N . ASN A 1 456 ? 10.953 40.281 25.438 1 97.69 456 ASN A N 1
ATOM 3482 C CA . ASN A 1 456 ? 10.203 41.531 25.531 1 97.69 456 ASN A CA 1
ATOM 3483 C C . ASN A 1 456 ? 9.891 42.125 24.156 1 97.69 456 ASN A C 1
ATOM 3485 O O . ASN A 1 456 ? 10.648 42.938 23.625 1 97.69 456 ASN A O 1
ATOM 3489 N N . THR A 1 457 ? 8.711 41.781 23.625 1 98.31 457 THR A N 1
ATOM 3490 C CA . THR A 1 457 ? 8.359 42.125 22.25 1 98.31 457 THR A CA 1
ATOM 3491 C C . THR A 1 457 ? 7.93 43.594 22.125 1 98.31 457 THR A C 1
ATOM 3493 O O . THR A 1 457 ? 7.484 44.188 23.109 1 98.31 457 THR A O 1
ATOM 3496 N N . SER A 1 458 ? 8.117 44.156 20.969 1 98.31 458 SER A N 1
ATOM 3497 C CA . SER A 1 458 ? 7.785 45.562 20.734 1 98.31 458 SER A CA 1
ATOM 3498 C C . SER A 1 458 ? 6.301 45.812 20.953 1 98.31 458 SER A C 1
ATOM 3500 O O . SER A 1 458 ? 5.895 46.938 21.234 1 98.31 458 SER A O 1
ATOM 3502 N N . HIS A 1 459 ? 5.531 44.844 20.75 1 98.38 459 HIS A N 1
ATOM 3503 C CA . HIS A 1 459 ? 4.125 44.812 21.141 1 98.38 459 HIS A CA 1
ATOM 3504 C C . HIS A 1 459 ? 3.744 43.469 21.75 1 98.38 459 HIS A C 1
ATOM 3506 O O . HIS A 1 459 ? 4.188 42.438 21.266 1 98.38 459 HIS A O 1
ATOM 3512 N N . PRO A 1 460 ? 2.975 43.469 22.797 1 98.62 460 PRO A N 1
ATOM 3513 C CA . PRO A 1 460 ? 2.641 42.188 23.422 1 98.62 460 PRO A CA 1
ATOM 3514 C C . PRO A 1 460 ? 1.859 41.25 22.5 1 98.62 460 PRO A C 1
ATOM 3516 O O . PRO A 1 460 ? 1.012 41.719 21.734 1 98.62 460 PRO A O 1
ATOM 3519 N N . LEU A 1 461 ? 2.072 39.969 22.672 1 98.88 461 LEU A N 1
ATOM 3520 C CA . LEU A 1 461 ? 1.414 38.969 21.859 1 98.88 461 LEU A CA 1
ATOM 3521 C C . LEU A 1 461 ? -0.008 38.688 22.344 1 98.88 461 LEU A C 1
ATOM 3523 O O . LEU A 1 461 ? -0.296 38.844 23.531 1 98.88 461 LEU A O 1
ATOM 3527 N N . LEU A 1 462 ? -0.885 38.344 21.422 1 98.94 462 LEU A N 1
ATOM 3528 C CA . LEU A 1 462 ? -2.176 37.75 21.75 1 98.94 462 LEU A CA 1
ATOM 3529 C C . LEU A 1 462 ? -2.139 36.25 21.516 1 98.94 462 LEU A C 1
ATOM 3531 O O . LEU A 1 462 ? -1.886 35.781 20.406 1 98.94 462 LEU A O 1
ATOM 3535 N N . VAL A 1 463 ? -2.369 35.5 22.578 1 98.94 463 VAL A N 1
ATOM 3536 C CA . VAL A 1 463 ? -2.311 34.031 22.547 1 98.94 463 VAL A CA 1
ATOM 3537 C C . VAL A 1 463 ? -3.721 33.469 22.656 1 98.94 463 VAL A C 1
ATOM 3539 O O . VAL A 1 463 ? -4.406 33.656 23.672 1 98.94 463 VAL A O 1
ATOM 3542 N N . VAL A 1 464 ? -4.148 32.719 21.609 1 98.81 464 VAL A N 1
ATOM 3543 C CA . VAL A 1 464 ? -5.539 32.312 21.547 1 98.81 464 VAL A CA 1
ATOM 3544 C C . VAL A 1 464 ? -5.613 30.781 21.609 1 98.81 464 VAL A C 1
ATOM 3546 O O . VAL A 1 464 ? -4.797 30.078 20.984 1 98.81 464 VAL A O 1
ATOM 3549 N N . SER A 1 465 ? -6.508 30.203 22.328 1 98.31 465 SER A N 1
ATOM 3550 C CA . SER A 1 465 ? -6.707 28.766 22.453 1 98.31 465 SER A CA 1
ATOM 3551 C C . SER A 1 465 ? -8.133 28.438 22.875 1 98.31 465 SER A C 1
ATOM 3553 O O . SER A 1 465 ? -8.844 29.297 23.406 1 98.31 465 SER A O 1
ATOM 3555 N N . THR A 1 466 ? -8.562 27.266 22.594 1 97.81 466 THR A N 1
ATOM 3556 C CA . THR A 1 466 ? -9.797 26.75 23.172 1 97.81 466 THR A CA 1
ATOM 3557 C C . THR A 1 466 ? -9.508 26.031 24.5 1 97.81 466 THR A C 1
ATOM 3559 O O . THR A 1 466 ? -8.367 25.656 24.766 1 97.81 466 THR A O 1
ATOM 3562 N N . THR A 1 467 ? -10.539 25.906 25.312 1 98 467 THR A N 1
ATOM 3563 C CA . THR A 1 467 ? -10.336 25.312 26.641 1 98 467 THR A CA 1
ATOM 3564 C C . THR A 1 467 ? -10.172 23.797 26.531 1 98 467 THR A C 1
ATOM 3566 O O . THR A 1 467 ? -9.664 23.156 27.453 1 98 467 THR A O 1
ATOM 3569 N N . ALA A 1 468 ? -10.617 23.234 25.406 1 97.56 468 ALA A N 1
ATOM 3570 C CA . ALA A 1 468 ? -10.492 21.797 25.156 1 97.56 468 ALA A CA 1
ATOM 3571 C C . ALA A 1 468 ? -9.922 21.516 23.781 1 97.56 468 ALA A C 1
ATOM 3573 O O . ALA A 1 468 ? -10.5 20.734 23.016 1 97.56 468 ALA A O 1
ATOM 3574 N N . ASP A 1 469 ? -8.836 22.078 23.531 1 97.19 469 ASP A N 1
ATOM 3575 C CA . ASP A 1 469 ? -8.148 21.812 22.281 1 97.19 469 ASP A CA 1
ATOM 3576 C C . ASP A 1 469 ? -7.543 20.422 22.266 1 97.19 469 ASP A C 1
ATOM 3578 O O . ASP A 1 469 ? -6.699 20.094 23.094 1 97.19 469 ASP A O 1
ATOM 3582 N N . PRO A 1 470 ? -7.895 19.625 21.312 1 95.19 470 PRO A N 1
ATOM 3583 C CA . PRO A 1 470 ? -7.504 18.203 21.375 1 95.19 470 PRO A CA 1
ATOM 3584 C C . PRO A 1 470 ? -6.051 17.984 20.953 1 95.19 470 PRO A C 1
ATOM 3586 O O . PRO A 1 470 ? -5.523 16.875 21.109 1 95.19 470 PRO A O 1
ATOM 3589 N N . VAL A 1 471 ? -5.367 19 20.469 1 94.31 471 VAL A N 1
ATOM 3590 C CA . VAL A 1 471 ? -4.035 18.781 19.906 1 94.31 471 VAL A CA 1
ATOM 3591 C C . VAL A 1 471 ? -3.049 19.766 20.531 1 94.31 471 VAL A C 1
ATOM 3593 O O . VAL A 1 471 ? -1.848 19.5 20.609 1 94.31 471 VAL A O 1
ATOM 3596 N N . THR A 1 472 ? -3.535 20.953 20.875 1 96.88 472 THR A N 1
ATOM 3597 C CA . THR A 1 472 ? -2.748 21.984 21.547 1 96.88 472 THR A CA 1
ATOM 3598 C C . THR A 1 472 ? -3.48 22.516 22.766 1 96.88 472 THR A C 1
ATOM 3600 O O . THR A 1 472 ? -4.078 23.594 22.734 1 96.88 472 THR A O 1
ATOM 3603 N N . PRO A 1 473 ? -3.295 21.875 23.844 1 97.62 473 PRO A N 1
ATOM 3604 C CA . PRO A 1 473 ? -4.098 22.188 25.031 1 97.62 473 PRO A CA 1
ATOM 3605 C C . PRO A 1 473 ? -3.859 23.594 25.562 1 97.62 473 PRO A C 1
ATOM 3607 O O . PRO A 1 473 ? -2.781 24.156 25.359 1 97.62 473 PRO A O 1
ATOM 3610 N N . LEU A 1 474 ? -4.863 24.125 26.25 1 98 474 LEU A N 1
ATOM 3611 C CA . LEU A 1 474 ? -4.828 25.484 26.797 1 98 474 LEU A CA 1
ATOM 3612 C C . LEU A 1 474 ? -3.584 25.688 27.656 1 98 474 LEU A C 1
ATOM 3614 O O . LEU A 1 474 ? -3.02 26.781 27.672 1 98 474 LEU A O 1
ATOM 3618 N N . VAL A 1 475 ? -3.129 24.672 28.344 1 98 475 VAL A N 1
ATOM 3619 C CA . VAL A 1 475 ? -1.964 24.781 29.219 1 98 475 VAL A CA 1
ATOM 3620 C C . VAL A 1 475 ? -0.739 25.172 28.391 1 98 475 VAL A C 1
ATOM 3622 O O . VAL A 1 475 ? 0.127 25.906 28.859 1 98 475 VAL A O 1
ATOM 3625 N N . SER A 1 476 ? -0.671 24.703 27.172 1 98.38 476 SER A N 1
ATOM 3626 C CA . SER A 1 476 ? 0.427 25.094 26.281 1 98.38 476 SER A CA 1
ATOM 3627 C C . SER A 1 476 ? 0.378 26.578 25.953 1 98.38 476 SER A C 1
ATOM 3629 O O . SER A 1 476 ? 1.417 27.234 25.906 1 98.38 476 SER A O 1
ATOM 3631 N N . ALA A 1 477 ? -0.798 27.109 25.703 1 98.62 477 ALA A N 1
ATOM 3632 C CA . ALA A 1 477 ? -0.968 28.531 25.469 1 98.62 477 ALA A CA 1
ATOM 3633 C C . ALA A 1 477 ? -0.499 29.359 26.672 1 98.62 477 ALA A C 1
ATOM 3635 O O . ALA A 1 477 ? 0.194 30.359 26.5 1 98.62 477 ALA A O 1
ATOM 3636 N N . GLN A 1 478 ? -0.9 28.938 27.797 1 98.56 478 GLN A N 1
ATOM 3637 C CA . GLN A 1 478 ? -0.521 29.625 29.031 1 98.56 478 GLN A CA 1
ATOM 3638 C C . GLN A 1 478 ? 0.991 29.594 29.234 1 98.56 478 GLN A C 1
ATOM 3640 O O . GLN A 1 478 ? 1.597 30.609 29.578 1 98.56 478 GLN A O 1
ATOM 3645 N N . LYS A 1 479 ? 1.518 28.422 29 1 98.31 479 LYS A N 1
ATOM 3646 C CA . LYS A 1 479 ? 2.963 28.281 29.125 1 98.31 479 LYS A CA 1
ATOM 3647 C C . LYS A 1 479 ? 3.703 29.203 28.172 1 98.31 479 LYS A C 1
ATOM 3649 O O . LYS A 1 479 ? 4.645 29.891 28.562 1 98.31 479 LYS A O 1
ATOM 3654 N N . MET A 1 480 ? 3.326 29.234 26.922 1 98.75 480 MET A N 1
ATOM 3655 C CA . MET A 1 480 ? 4.008 30.062 25.938 1 98.75 480 MET A CA 1
ATOM 3656 C C . MET A 1 480 ? 3.814 31.547 26.219 1 98.75 480 MET A C 1
ATOM 3658 O O . MET A 1 480 ? 4.738 32.344 26.047 1 98.75 480 MET A O 1
ATOM 3662 N N . ALA A 1 481 ? 2.625 31.969 26.641 1 98.75 481 ALA A N 1
ATOM 3663 C CA . ALA A 1 481 ? 2.361 33.375 26.969 1 98.75 481 ALA A CA 1
ATOM 3664 C C . ALA A 1 481 ? 3.277 33.844 28.094 1 98.75 481 ALA A C 1
ATOM 3666 O O . ALA A 1 481 ? 3.74 34.969 28.078 1 98.75 481 ALA A O 1
ATOM 3667 N N . ALA A 1 482 ? 3.523 33.031 29 1 98.38 482 ALA A N 1
ATOM 3668 C CA . ALA A 1 482 ? 4.344 33.375 30.156 1 98.38 482 ALA A CA 1
ATOM 3669 C C . ALA A 1 482 ? 5.766 33.719 29.734 1 98.38 482 ALA A C 1
ATOM 3671 O O . ALA A 1 482 ? 6.48 34.438 30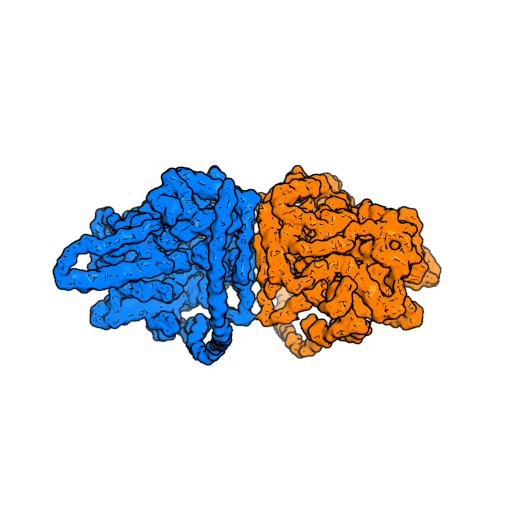.453 1 98.38 482 ALA A O 1
ATOM 3672 N N . GLY A 1 483 ? 6.16 33.281 28.594 1 98.5 483 GLY A N 1
ATOM 3673 C CA . GLY A 1 483 ? 7.512 33.531 28.109 1 98.5 483 GLY A CA 1
ATOM 3674 C C . GLY A 1 483 ? 7.664 34.875 27.469 1 98.5 483 GLY A C 1
ATOM 3675 O O . GLY A 1 483 ? 8.781 35.375 27.281 1 98.5 483 GLY A O 1
ATOM 3676 N N . PHE A 1 484 ? 6.605 35.562 27.125 1 98.62 484 PHE A N 1
ATOM 3677 C CA . PHE A 1 484 ? 6.656 36.844 26.438 1 98.62 484 PHE A CA 1
ATOM 3678 C C . PHE A 1 484 ? 5.969 37.906 27.266 1 98.62 484 PHE A C 1
ATOM 3680 O O . PHE A 1 484 ? 4.762 37.844 27.5 1 98.62 484 PHE A O 1
ATOM 3687 N N . ASN A 1 485 ? 6.754 38.875 27.625 1 98.06 485 ASN A N 1
ATOM 3688 C CA . ASN A 1 485 ? 6.273 39.938 28.547 1 98.06 485 ASN A CA 1
ATOM 3689 C C . ASN A 1 485 ? 5.035 40.625 27.984 1 98.06 485 ASN A C 1
ATOM 3691 O O . ASN A 1 485 ? 5.027 41.094 26.844 1 98.06 485 ASN A O 1
ATOM 3695 N N . GLY A 1 486 ? 3.967 40.625 28.812 1 98.12 486 GLY A N 1
ATOM 3696 C CA . GLY A 1 486 ? 2.764 41.344 28.469 1 98.12 486 GLY A CA 1
ATOM 3697 C C . GLY A 1 486 ? 1.791 40.562 27.625 1 98.12 486 GLY A C 1
ATOM 3698 O O . GLY A 1 486 ? 0.675 41 27.359 1 98.12 486 GLY A O 1
ATOM 3699 N N . ALA A 1 487 ? 2.205 39.375 27.156 1 98.75 487 ALA A N 1
ATOM 3700 C CA . ALA A 1 487 ? 1.307 38.562 26.359 1 98.75 487 ALA A CA 1
ATOM 3701 C C . ALA A 1 487 ? 0.039 38.219 27.125 1 98.75 487 ALA A C 1
ATOM 3703 O O . ALA A 1 487 ? 0.077 38.031 28.359 1 98.75 487 ALA A O 1
ATOM 3704 N N . VAL A 1 488 ? -1.088 38.094 26.422 1 98.81 488 VAL A N 1
ATOM 3705 C CA . VAL A 1 488 ? -2.365 37.781 27.047 1 98.81 488 VAL A CA 1
ATOM 3706 C C . VAL A 1 488 ? -3.002 36.594 26.359 1 98.81 488 VAL A C 1
ATOM 3708 O O . VAL A 1 488 ? -2.973 36.469 25.141 1 98.81 488 VAL A O 1
ATOM 3711 N N . VAL A 1 489 ? -3.533 35.656 27.203 1 98.81 489 VAL A N 1
ATOM 3712 C CA . VAL A 1 489 ? -4.242 34.5 26.703 1 98.81 489 VAL A CA 1
ATOM 3713 C C . VAL A 1 489 ? -5.73 34.812 26.562 1 98.81 489 VAL A C 1
ATOM 3715 O O . VAL A 1 489 ? -6.359 35.312 27.5 1 98.81 489 VAL A O 1
ATOM 3718 N N . LEU A 1 490 ? -6.23 34.625 25.375 1 98.88 490 LEU A N 1
ATOM 3719 C CA . LEU A 1 490 ? -7.66 34.656 25.094 1 98.88 490 LEU A CA 1
ATOM 3720 C C . LEU A 1 490 ? -8.188 33.219 24.891 1 98.88 490 LEU A C 1
ATOM 3722 O O . LEU A 1 490 ? -7.758 32.531 23.969 1 98.88 490 LEU A O 1
ATOM 3726 N N . ALA A 1 491 ? -9.102 32.781 25.703 1 98.62 491 ALA A N 1
ATOM 3727 C CA . ALA A 1 491 ? -9.633 31.438 25.609 1 98.62 491 ALA A CA 1
ATOM 3728 C C . ALA A 1 491 ? -11.062 31.438 25.078 1 98.62 491 ALA A C 1
ATOM 3730 O O . ALA A 1 491 ? -11.797 32.406 25.266 1 98.62 491 ALA A O 1
ATOM 3731 N N . ILE A 1 492 ? -11.375 30.469 24.344 1 97.88 492 ILE A N 1
ATOM 3732 C CA . ILE A 1 492 ? -12.75 30.156 23.953 1 97.88 492 ILE A CA 1
ATOM 3733 C C . ILE A 1 492 ? -13.211 28.891 24.672 1 97.88 492 ILE A C 1
ATOM 3735 O O . ILE A 1 492 ? -12.555 27.844 24.578 1 97.88 492 ILE A O 1
ATOM 3739 N N . ASP A 1 493 ? -14.305 28.953 25.391 1 97.69 493 ASP A N 1
ATOM 3740 C CA . ASP A 1 493 ? -14.797 27.812 26.141 1 97.69 493 ASP A CA 1
ATOM 3741 C C . ASP A 1 493 ? -15.469 26.781 25.219 1 97.69 493 ASP A C 1
ATOM 3743 O O . ASP A 1 493 ? -16.688 26.641 25.234 1 97.69 493 ASP A O 1
ATOM 3747 N N . ALA A 1 494 ? -14.672 26.016 24.562 1 96.5 494 ALA A N 1
ATOM 3748 C CA . ALA A 1 494 ? -15.102 25.047 23.562 1 96.5 494 ALA A CA 1
ATOM 3749 C C . ALA A 1 494 ? -13.977 24.062 23.25 1 96.5 494 ALA A C 1
ATOM 3751 O O . ALA A 1 494 ? -12.859 24.203 23.734 1 96.5 494 ALA A O 1
ATOM 3752 N N . GLY A 1 495 ? -14.406 23 22.562 1 95.25 495 GLY A N 1
ATOM 3753 C CA . GLY A 1 495 ? -13.414 22.188 21.875 1 95.25 495 GLY A CA 1
ATOM 3754 C C . GLY A 1 495 ? -13.117 22.672 20.469 1 95.25 495 GLY A C 1
ATOM 3755 O O . GLY A 1 495 ? -13.828 23.516 19.922 1 95.25 495 GLY A O 1
ATOM 3756 N N . GLY A 1 496 ? -12.023 22.078 19.922 1 94.19 496 GLY A N 1
ATOM 3757 C CA . GLY A 1 496 ? -11.656 22.422 18.562 1 94.19 496 GLY A CA 1
ATOM 3758 C C . GLY A 1 496 ? -10.219 22.875 18.422 1 94.19 496 GLY A C 1
ATOM 3759 O O . GLY A 1 496 ? -9.625 23.375 19.375 1 94.19 496 GLY A O 1
ATOM 3760 N N . HIS A 1 497 ? -9.664 22.672 17.281 1 94.69 497 HIS A N 1
ATOM 3761 C CA . HIS A 1 497 ? -8.289 23.031 16.969 1 94.69 497 HIS A CA 1
ATOM 3762 C C . HIS A 1 497 ? -8.148 23.469 15.516 1 94.69 497 HIS A C 1
ATOM 3764 O O . HIS A 1 497 ? -8.547 22.734 14.602 1 94.69 497 HIS A O 1
ATOM 3770 N N . PRO A 1 498 ? -7.598 24.703 15.164 1 94.81 498 PRO A N 1
ATOM 3771 C CA . PRO A 1 498 ? -7.332 25.719 16.188 1 94.81 498 PRO A CA 1
ATOM 3772 C C . PRO A 1 498 ? -8.594 26.469 16.609 1 94.81 498 PRO A C 1
ATOM 3774 O O . PRO A 1 498 ? -9.695 25.922 16.531 1 94.81 498 PRO A O 1
ATOM 3777 N N . SER A 1 499 ? -8.461 27.703 17.125 1 94.06 499 SER A N 1
ATOM 3778 C CA . SER A 1 499 ? -9.586 28.391 17.75 1 94.06 499 SER A CA 1
ATOM 3779 C C . SER A 1 499 ? -10.68 28.719 16.734 1 94.06 499 SER A C 1
ATOM 3781 O O . SER A 1 499 ? -11.859 28.797 17.078 1 94.06 499 SER A O 1
ATOM 3783 N N . VAL A 1 500 ? -10.297 28.797 15.438 1 92.75 500 VAL A N 1
ATOM 3784 C CA . VAL A 1 500 ? -11.25 29.172 14.398 1 92.75 500 VAL A CA 1
ATOM 3785 C C . VAL A 1 500 ? -12.266 28.047 14.203 1 92.75 500 VAL A C 1
ATOM 3787 O O . VAL A 1 500 ? -13.344 28.266 13.648 1 92.75 500 VAL A O 1
ATOM 3790 N N . ASN A 1 501 ? -11.961 26.891 14.641 1 92.69 501 ASN A N 1
ATOM 3791 C CA . ASN A 1 501 ? -12.891 25.766 14.555 1 92.69 501 ASN A CA 1
ATOM 3792 C C . ASN A 1 501 ? -13.906 25.781 15.688 1 92.69 501 ASN A C 1
ATOM 3794 O O . ASN A 1 501 ? -14.82 24.969 15.727 1 92.69 501 ASN A O 1
ATOM 3798 N N . ALA A 1 502 ? -13.789 26.734 16.578 1 93.25 502 ALA A N 1
ATOM 3799 C CA . ALA A 1 502 ? -14.758 27.078 17.609 1 93.25 502 ALA A CA 1
ATOM 3800 C C . ALA A 1 502 ? -15.297 28.5 17.406 1 93.25 502 ALA A C 1
ATOM 3802 O O . ALA A 1 502 ? -14.867 29.438 18.078 1 93.25 502 ALA A O 1
ATOM 3803 N N . PRO A 1 503 ? -16.25 28.594 16.562 1 92 503 PRO A N 1
ATOM 3804 C CA . PRO A 1 503 ? -16.688 29.953 16.188 1 92 503 PRO A CA 1
ATOM 3805 C C . PRO A 1 503 ? -17.188 30.75 17.391 1 92 503 PRO A C 1
ATOM 3807 O O . PRO A 1 503 ? -18.031 30.281 18.156 1 92 503 PRO A O 1
ATOM 3810 N N . SER A 1 504 ? -16.656 31.922 17.5 1 94.19 504 SER A N 1
ATOM 3811 C CA . SER A 1 504 ? -16.953 32.844 18.578 1 94.19 504 SER A CA 1
ATOM 3812 C C . SER A 1 504 ? -16.875 34.312 18.094 1 94.19 504 SER A C 1
ATOM 3814 O O . SER A 1 504 ? -15.797 34.75 17.719 1 94.19 504 SER A O 1
ATOM 3816 N N . THR A 1 505 ? -18 35.031 18.141 1 92.38 505 THR A N 1
ATOM 3817 C CA . THR A 1 505 ? -18 36.438 17.781 1 92.38 505 THR A CA 1
ATOM 3818 C C . THR A 1 505 ? -17.172 37.25 18.781 1 92.38 505 THR A C 1
ATOM 3820 O O . THR A 1 505 ? -16.453 38.156 18.406 1 92.38 505 THR A O 1
ATOM 3823 N N . CYS A 1 506 ? -17.312 36.875 20.016 1 94.5 506 CYS A N 1
ATOM 3824 C CA . CYS A 1 506 ? -16.531 37.5 21.078 1 94.5 506 CYS A CA 1
ATOM 3825 C C . CYS A 1 506 ? -15.039 37.406 20.781 1 94.5 506 CYS A C 1
ATOM 3827 O O . CYS A 1 506 ? -14.336 38.406 20.828 1 94.5 506 CYS A O 1
ATOM 3829 N N . ALA A 1 507 ? -14.555 36.281 20.516 1 96.38 507 ALA A N 1
ATOM 3830 C CA . ALA A 1 507 ? -13.125 36.062 20.266 1 96.38 507 ALA A CA 1
ATOM 3831 C C . ALA A 1 507 ? -12.672 36.844 19.031 1 96.38 507 ALA A C 1
ATOM 3833 O O . ALA A 1 507 ? -11.609 37.469 19.047 1 96.38 507 ALA A O 1
ATOM 3834 N N . GLN A 1 508 ? -13.453 36.875 18 1 94.5 508 GLN A N 1
ATOM 3835 C CA . GLN A 1 508 ? -13.062 37.531 16.75 1 94.5 508 GLN A CA 1
ATOM 3836 C C . GLN A 1 508 ? -13.031 39.062 16.922 1 94.5 508 GLN A C 1
ATOM 3838 O O . GLN A 1 508 ? -12.211 39.75 16.312 1 94.5 508 GLN A O 1
ATOM 3843 N N . GLN A 1 509 ? -13.922 39.531 17.75 1 95.19 509 GLN A N 1
ATOM 3844 C CA . GLN A 1 509 ? -13.898 40.969 18.031 1 95.19 509 GLN A CA 1
ATOM 3845 C C . GLN A 1 509 ? -12.609 41.344 18.75 1 95.19 509 GLN A C 1
ATOM 3847 O O . GLN A 1 509 ? -12.031 42.406 18.453 1 95.19 509 GLN A O 1
ATOM 3852 N N . HIS A 1 510 ? -12.203 40.531 19.656 1 97.44 510 HIS A N 1
ATOM 3853 C CA . HIS A 1 510 ? -10.945 40.812 20.328 1 97.44 510 HIS A CA 1
ATOM 3854 C C . HIS A 1 510 ? -9.766 40.719 19.375 1 97.44 510 HIS A C 1
ATOM 3856 O O . HIS A 1 510 ? -8.844 41.531 19.438 1 97.44 510 HIS A O 1
ATOM 3862 N N . ILE A 1 511 ? -9.742 39.781 18.5 1 97.94 511 ILE A N 1
ATOM 3863 C CA . ILE A 1 511 ? -8.664 39.594 17.531 1 97.94 511 ILE A CA 1
ATOM 3864 C C . ILE A 1 511 ? -8.641 40.812 16.578 1 97.94 511 ILE A C 1
ATOM 3866 O O . ILE A 1 511 ? -7.57 41.344 16.297 1 97.94 511 ILE A O 1
ATOM 3870 N N . ARG A 1 512 ? -9.805 41.219 16.109 1 96.69 512 ARG A N 1
ATOM 3871 C CA . ARG A 1 512 ? -9.898 42.406 15.25 1 96.69 512 ARG A CA 1
ATOM 3872 C C . ARG A 1 512 ? -9.359 43.625 15.945 1 96.69 512 ARG A C 1
ATOM 3874 O O . ARG A 1 512 ? -8.562 44.375 15.367 1 96.69 512 ARG A O 1
ATOM 3881 N N . ALA A 1 513 ? -9.82 43.844 17.172 1 97.69 513 ALA A N 1
ATOM 3882 C CA . ALA A 1 513 ? -9.367 45 17.938 1 97.69 513 ALA A CA 1
ATOM 3883 C C . ALA A 1 513 ? -7.852 44.969 18.125 1 97.69 513 ALA A C 1
ATOM 3885 O O . ALA A 1 513 ? -7.199 46.031 18.109 1 97.69 513 ALA A O 1
ATOM 3886 N N . TYR A 1 514 ? -7.348 43.844 18.312 1 98.5 514 TYR A N 1
ATOM 3887 C CA . TYR A 1 514 ? -5.906 43.719 18.484 1 98.5 514 TYR A CA 1
ATOM 3888 C C . TYR A 1 514 ? -5.168 44.094 17.203 1 98.5 514 TYR A C 1
ATOM 3890 O O . TYR A 1 514 ? -4.199 44.875 17.25 1 98.5 514 TYR A O 1
ATOM 3898 N N . PHE A 1 515 ? -5.562 43.562 16.125 1 98.38 515 PHE A N 1
ATOM 3899 C CA . PHE A 1 515 ? -4.871 43.844 14.867 1 98.38 515 PHE A CA 1
ATOM 3900 C C . PHE A 1 515 ? -5.062 45.312 14.469 1 98.38 515 PHE A C 1
ATOM 3902 O O . PHE A 1 515 ? -4.129 45.969 13.984 1 98.38 515 PHE A O 1
ATOM 3909 N N . GLN A 1 516 ? -6.234 45.875 14.648 1 96.56 516 GLN A N 1
ATOM 3910 C CA . GLN A 1 516 ? -6.547 47.188 14.172 1 96.56 516 GLN A CA 1
ATOM 3911 C C . GLN A 1 516 ? -5.988 48.281 15.109 1 96.56 516 GLN A C 1
ATOM 3913 O O . GLN A 1 516 ? -5.473 49.281 14.656 1 96.56 516 GLN A O 1
ATOM 3918 N N . ASP A 1 517 ? -6.066 47.938 16.453 1 96.88 517 ASP A N 1
ATOM 3919 C CA . ASP A 1 517 ? -5.812 49.031 17.375 1 96.88 517 ASP A CA 1
ATOM 3920 C C . ASP A 1 517 ? -4.73 48.656 18.391 1 96.88 517 ASP A C 1
ATOM 3922 O O . ASP A 1 517 ? -4.285 49.5 19.172 1 96.88 517 ASP A O 1
ATOM 3926 N N . GLY A 1 518 ? -4.363 47.438 18.391 1 97.94 518 GLY A N 1
ATOM 3927 C CA . GLY A 1 518 ? -3.357 47 19.344 1 97.94 518 GLY A CA 1
ATOM 3928 C C . GLY A 1 518 ? -3.916 46.75 20.734 1 97.94 518 GLY A C 1
ATOM 3929 O O . GLY A 1 518 ? -3.162 46.688 21.703 1 97.94 518 GLY A O 1
ATOM 3930 N N . VAL A 1 519 ? -5.215 46.562 20.828 1 98.19 519 VAL A N 1
ATOM 3931 C CA . VAL A 1 519 ? -5.871 46.406 22.125 1 98.19 519 VAL A CA 1
ATOM 3932 C C . VAL A 1 519 ? -5.945 44.938 22.5 1 98.19 519 VAL A C 1
ATOM 3934 O O . VAL A 1 519 ? -6.473 44.125 21.75 1 98.19 519 VAL A O 1
ATOM 3937 N N . LEU A 1 520 ? -5.398 44.625 23.641 1 98.56 520 LEU A N 1
ATOM 3938 C CA . LEU A 1 520 ? -5.477 43.281 24.188 1 98.56 520 LEU A CA 1
ATOM 3939 C C . LEU A 1 520 ? -6.691 43.125 25.094 1 98.56 520 LEU A C 1
ATOM 3941 O O . LEU A 1 520 ? -7.117 44.094 25.734 1 98.56 520 LEU A O 1
ATOM 3945 N N . PRO A 1 521 ? -7.215 41.969 25.094 1 98.31 521 PRO A N 1
ATOM 3946 C CA . PRO A 1 521 ? -8.25 41.75 26.094 1 98.31 521 PRO A CA 1
ATOM 3947 C C . PRO A 1 521 ? -7.695 41.75 27.531 1 98.31 521 PRO A C 1
ATOM 3949 O O . PRO A 1 521 ? -6.48 41.656 27.719 1 98.31 521 PRO A O 1
ATOM 3952 N N . GLU A 1 522 ? -8.664 41.844 28.469 1 97.31 522 GLU A N 1
ATOM 3953 C CA . GLU A 1 522 ? -8.273 41.719 29.875 1 97.31 522 GLU A CA 1
ATOM 3954 C C . GLU A 1 522 ? -7.734 40.312 30.156 1 97.31 522 GLU A C 1
ATOM 3956 O O . GLU A 1 522 ? -8.211 39.312 29.578 1 97.31 522 GLU A O 1
ATOM 3961 N N . GLU A 1 523 ? -6.715 40.281 31.031 1 96.5 523 GLU A N 1
ATOM 3962 C CA . GLU A 1 523 ? -6.199 38.969 31.453 1 96.5 523 GLU A CA 1
ATOM 3963 C C . GLU A 1 523 ? -7.316 38.094 32 1 96.5 523 GLU A C 1
ATOM 3965 O O . GLU A 1 523 ? -8.164 38.531 32.781 1 96.5 523 GLU A O 1
ATOM 3970 N N . GLY A 1 524 ? -7.352 36.844 31.484 1 95.75 524 GLY A N 1
ATOM 3971 C CA . GLY A 1 524 ? -8.336 35.906 31.969 1 95.75 524 GLY A CA 1
ATOM 3972 C C . GLY A 1 524 ? -9.617 35.875 31.156 1 95.75 524 GLY A C 1
ATOM 3973 O O . GLY A 1 524 ? -10.539 35.125 31.438 1 95.75 524 GLY A O 1
ATOM 3974 N N . THR A 1 525 ? -9.688 36.688 30.094 1 98 525 THR A N 1
ATOM 3975 C CA . THR A 1 525 ? -10.875 36.75 29.25 1 98 525 THR A CA 1
ATOM 3976 C C . THR A 1 525 ? -11.172 35.375 28.641 1 98 525 THR A C 1
ATOM 3978 O O . THR A 1 525 ? -10.289 34.75 28.062 1 98 525 THR A O 1
ATOM 3981 N N . VAL A 1 526 ? -12.398 34.906 28.812 1 98.31 526 VAL A N 1
ATOM 3982 C CA . VAL A 1 526 ? -12.898 33.688 28.203 1 98.31 526 VAL A CA 1
ATOM 3983 C C . VAL A 1 526 ? -14.148 34 27.375 1 98.31 526 VAL A C 1
ATOM 3985 O O . VAL A 1 526 ? -15.117 34.531 27.891 1 98.31 526 VAL A O 1
ATOM 3988 N N . CYS A 1 527 ? -14.117 33.688 26.109 1 97.62 527 CYS A N 1
ATOM 3989 C CA . CYS A 1 527 ? -15.234 33.906 25.188 1 97.62 527 CYS A CA 1
ATOM 3990 C C . CYS A 1 527 ? -16.094 32.656 25.047 1 97.62 527 CYS A C 1
ATOM 3992 O O . CYS A 1 527 ? -15.578 31.547 25.141 1 97.62 527 CYS A O 1
ATOM 3994 N N . ASP A 1 528 ? -17.359 32.906 24.812 1 95.12 528 ASP A N 1
ATOM 3995 C CA . ASP A 1 528 ? -18.266 31.797 24.5 1 95.12 528 ASP A CA 1
ATOM 3996 C C . ASP A 1 528 ? -18.297 31.531 23 1 95.12 528 ASP A C 1
ATOM 3998 O O . ASP A 1 528 ? -18.188 32.469 22.188 1 95.12 528 ASP A O 1
ATOM 4002 N N . PRO A 1 529 ? -18.422 30.203 22.688 1 94.25 529 PRO A N 1
ATOM 4003 C CA . PRO A 1 529 ? -18.719 29.922 21.281 1 94.25 529 PRO A CA 1
ATOM 4004 C C . PRO A 1 529 ? -20.125 30.328 20.875 1 94.25 529 PRO A C 1
ATOM 4006 O O . PRO A 1 529 ? -20.984 30.562 21.734 1 94.25 529 PRO A O 1
ATOM 4009 N N . ILE A 1 530 ? -20.375 30.438 19.594 1 90.12 530 ILE A N 1
ATOM 4010 C CA . ILE A 1 530 ? -21.688 30.828 19.125 1 90.12 530 ILE A CA 1
ATOM 4011 C C . ILE A 1 530 ? -22.703 29.719 19.391 1 90.12 530 ILE A C 1
ATOM 4013 O O . ILE A 1 530 ? -23.891 29.969 19.531 1 90.12 530 ILE A O 1
ATOM 4017 N N . VAL A 1 531 ? -22.172 28.5 19.359 1 89.25 531 VAL A N 1
ATOM 4018 C CA . VAL A 1 531 ? -22.969 27.312 19.672 1 89.25 531 VAL A CA 1
ATOM 4019 C C . VAL A 1 531 ? -22.266 26.484 20.75 1 89.25 531 VAL A C 1
ATOM 4021 O O . VAL A 1 531 ? -21.141 26.016 20.547 1 89.25 531 VAL A O 1
ATOM 4024 N N . ARG A 1 532 ? -22.922 26.375 21.828 1 89.62 532 ARG A N 1
ATOM 4025 C CA . ARG A 1 532 ? -22.312 25.625 22.938 1 89.62 532 ARG A CA 1
ATOM 4026 C C . ARG A 1 532 ? -22.422 24.125 22.703 1 89.62 532 ARG A C 1
ATOM 4028 O O . ARG A 1 532 ? -21.484 23.375 23.016 1 89.62 532 ARG A O 1
ATOM 4035 N N . ASN A 1 533 ? -23.562 23.625 22.281 1 95.06 533 ASN A N 1
ATOM 4036 C CA . ASN A 1 533 ? -23.812 22.234 21.938 1 95.06 533 ASN A CA 1
ATOM 4037 C C . ASN A 1 533 ? -24.047 22.062 20.438 1 95.06 533 ASN A C 1
ATOM 4039 O O . ASN A 1 533 ? -25.125 22.391 19.938 1 95.06 533 ASN A O 1
ATOM 4043 N N . PRO A 1 534 ? -23.078 21.484 19.766 1 93.56 534 PRO A N 1
ATOM 4044 C CA . PRO A 1 534 ? -23.141 21.406 18.297 1 93.56 534 PRO A CA 1
ATOM 4045 C C . PRO A 1 534 ? -24.344 20.594 17.812 1 93.56 534 PRO A C 1
ATOM 4047 O O . PRO A 1 534 ? -24.688 20.641 16.641 1 93.56 534 PRO A O 1
ATOM 4050 N N . PHE A 1 535 ? -24.969 19.859 18.656 1 95.69 535 PHE A N 1
ATOM 4051 C CA . PHE A 1 535 ? -26.125 19.062 18.266 1 95.69 535 PHE A CA 1
ATOM 4052 C C . PHE A 1 535 ? -27.406 19.906 18.297 1 95.69 535 PHE A C 1
ATOM 4054 O O . PHE A 1 535 ? -28.438 19.5 17.766 1 95.69 535 PHE A O 1
ATOM 4061 N N . LEU A 1 536 ? -27.297 20.984 18.953 1 91.5 536 LEU A N 1
ATOM 4062 C CA . LEU A 1 536 ? -28.484 21.797 19.156 1 91.5 536 LEU A CA 1
ATOM 4063 C C . LEU A 1 536 ? -28.391 23.094 18.344 1 91.5 536 LEU A C 1
ATOM 4065 O O . LEU A 1 536 ? -27.297 23.594 18.109 1 91.5 536 LEU A O 1
ATOM 4069 N N . ALA A 1 537 ? -29.484 23.516 17.641 1 72.5 537 ALA A N 1
ATOM 4070 C CA . ALA A 1 537 ? -29.516 24.766 16.891 1 72.5 537 ALA A CA 1
ATOM 4071 C C . ALA A 1 537 ? -29.141 25.953 17.766 1 72.5 537 ALA A C 1
ATOM 4073 O O . ALA A 1 537 ? -29.375 25.938 18.969 1 72.5 537 ALA A O 1
ATOM 4074 N N . PRO A 1 538 ? -28.297 26.812 17.016 1 67 538 PRO A N 1
ATOM 4075 C CA . PRO A 1 538 ? -27.953 28 17.797 1 67 538 PRO A CA 1
ATOM 4076 C C . PRO A 1 538 ? -29.172 28.703 18.391 1 67 538 PRO A C 1
ATOM 4078 O O . PRO A 1 538 ? -30.25 28.672 17.781 1 67 538 PRO A O 1
ATOM 4081 N N . ALA A 1 539 ? -29.25 28.953 19.562 1 49.38 539 ALA A N 1
ATOM 4082 C CA . ALA A 1 539 ? -30.312 29.766 20.125 1 49.38 539 ALA A CA 1
ATOM 4083 C C . ALA A 1 539 ? -30.516 31.047 19.312 1 49.38 539 ALA A C 1
ATOM 4085 O O . ALA A 1 539 ? -29.547 31.625 18.812 1 49.38 539 ALA A O 1
ATOM 4086 N N . SER A 1 540 ? -31.609 31.25 18.547 1 44.31 540 SER A N 1
ATOM 4087 C CA . SER A 1 540 ? -31.953 32.469 17.812 1 44.31 540 SER A CA 1
ATOM 4088 C C . SER A 1 540 ? -31.391 33.688 18.5 1 44.31 540 SER A C 1
ATOM 4090 O O . SER A 1 540 ? -31.547 33.875 19.719 1 44.31 540 SER A O 1
ATOM 4092 N N . ALA A 1 541 ? -30.328 34.281 17.922 1 42.78 541 ALA A N 1
ATOM 4093 C CA . ALA A 1 541 ? -29.844 35.562 18.359 1 42.78 541 ALA A CA 1
ATOM 4094 C C . ALA A 1 541 ? -31 36.562 18.516 1 42.78 541 ALA A C 1
ATOM 4096 O O . ALA A 1 541 ? -30.781 37.75 18.688 1 42.78 541 ALA A O 1
ATOM 4097 N N . THR A 1 542 ? -32.219 36.25 18.016 1 36.06 542 THR A N 1
ATOM 4098 C CA . THR A 1 542 ? -33.156 37.375 17.984 1 36.06 542 THR A CA 1
ATOM 4099 C C . THR A 1 542 ? -33.281 38 19.375 1 36.06 542 THR A C 1
ATOM 4101 O O . THR A 1 542 ? -33.781 39.094 19.516 1 36.06 542 THR A O 1
ATOM 4104 N N . GLU A 1 543 ? -33.281 37.312 20.438 1 34.59 543 GLU A N 1
ATOM 4105 C CA . GLU A 1 543 ? -34.156 37.938 21.422 1 34.59 543 GLU A CA 1
ATOM 4106 C C . GLU A 1 543 ? -33.5 39.125 22.078 1 34.59 543 GLU A C 1
ATOM 4108 O O . GLU A 1 543 ? -34.031 39.719 23.016 1 34.59 543 GLU A O 1
ATOM 4113 N N . GLY A 1 544 ? -32.156 39.438 22.031 1 30.77 544 GLY A N 1
ATOM 4114 C CA . GLY A 1 544 ? -31.953 40.656 22.812 1 30.77 544 GLY A CA 1
ATOM 4115 C C . GLY A 1 544 ? -32.344 41.906 22.047 1 30.77 544 GLY A C 1
ATOM 4116 O O . GLY A 1 544 ? -32.125 42 20.844 1 30.77 544 GLY A O 1
ATOM 4117 N N . GLY A 1 545 ? -33.375 42.719 22.406 1 30.52 545 GLY A N 1
ATOM 4118 C CA . GLY A 1 545 ? -34.156 43.906 22.125 1 30.52 545 GLY A CA 1
ATOM 4119 C C . GLY A 1 545 ? -33.281 45.125 21.844 1 30.52 545 GLY A C 1
ATOM 4120 O O . GLY A 1 545 ? -33.719 46.281 22.016 1 30.52 545 GLY A O 1
ATOM 4121 N N . ALA A 1 546 ? -32.031 45.156 21.75 1 32.72 546 ALA A N 1
ATOM 4122 C CA . ALA A 1 546 ? -31.594 46.562 21.812 1 32.72 546 ALA A CA 1
ATOM 4123 C C . ALA A 1 546 ? -32.094 47.344 20.609 1 32.72 546 ALA A C 1
ATOM 4125 O O . ALA A 1 546 ? -32.062 46.875 19.469 1 32.72 546 ALA A O 1
ATOM 4126 N N . GLY A 1 547 ? -32.906 48.438 20.75 1 29.42 547 GLY A N 1
ATOM 4127 C CA . GLY A 1 547 ? -33.594 49.469 20.016 1 29.42 547 GLY A CA 1
ATOM 4128 C C . GLY A 1 547 ? -32.781 50.031 18.859 1 29.42 547 GLY A C 1
ATOM 4129 O O . GLY A 1 547 ? -33.281 50.125 17.734 1 29.42 547 GLY A O 1
ATOM 4130 N N . GLY A 1 548 ? -31.922 51.156 19.141 1 29.69 548 GLY A N 1
ATOM 4131 C CA . GLY A 1 548 ? -31.828 52.312 18.281 1 29.69 548 GLY A CA 1
ATOM 4132 C C . GLY A 1 548 ? -31.062 52.062 17 1 29.69 548 GLY A C 1
ATOM 4133 O O . GLY A 1 548 ? -30.406 51.031 16.859 1 29.69 548 GLY A O 1
ATOM 4134 N N . ILE A 1 549 ? -31 53.094 16.016 1 37.09 549 ILE A N 1
ATOM 4135 C CA . ILE A 1 549 ? -30.5 53.312 14.664 1 37.09 549 ILE A CA 1
ATOM 4136 C C . ILE A 1 549 ? -29.062 52.812 14.547 1 37.09 549 ILE A C 1
ATOM 4138 O O . ILE A 1 549 ? -28.719 52.156 13.57 1 37.09 549 ILE A O 1
ATOM 4142 N N . GLY A 1 550 ? -28.172 53.281 15.422 1 36.44 550 GLY A N 1
ATOM 4143 C CA . GLY A 1 550 ? -26.766 52.875 15.445 1 36.44 550 GLY A CA 1
ATOM 4144 C C . GLY A 1 550 ? -26.578 51.375 15.531 1 36.44 550 GLY A C 1
ATOM 4145 O O . GLY A 1 550 ? -25.453 50.906 15.57 1 36.44 550 GLY A O 1
ATOM 4146 N N . LEU A 1 551 ? -27.547 50.656 15.867 1 42.09 551 LEU A N 1
ATOM 4147 C CA . LEU A 1 551 ? -27.672 49.219 16.156 1 42.09 551 LEU A CA 1
ATOM 4148 C C . LEU A 1 551 ? -27.781 48.406 14.867 1 42.09 551 LEU A C 1
ATOM 4150 O O . LEU A 1 551 ? -27.406 47.25 14.836 1 42.09 551 LEU A O 1
ATOM 4154 N N . VAL A 1 552 ? -28.344 49.125 13.836 1 43.31 552 VAL A N 1
ATOM 4155 C CA . VAL A 1 552 ? -28.531 48.375 12.602 1 43.31 552 VAL A CA 1
ATOM 4156 C C . VAL A 1 552 ? -27.172 48.094 11.961 1 43.31 552 VAL A C 1
ATOM 4158 O O . VAL A 1 552 ? -26.906 46.969 11.508 1 43.31 552 VAL A O 1
ATOM 4161 N N . GLY A 1 553 ? -26.328 49.188 11.773 1 42.94 553 GLY A N 1
ATOM 4162 C CA . GLY A 1 553 ? -25 48.969 11.227 1 42.94 553 GLY A CA 1
ATOM 4163 C C . GLY A 1 553 ? -24.188 47.938 12 1 42.94 553 GLY A C 1
ATOM 4164 O O . GLY A 1 553 ? -23.531 47.094 11.414 1 42.94 553 GLY A O 1
ATOM 4165 N N . ARG A 1 554 ? -24.234 48.156 13.234 1 56.38 554 ARG A N 1
ATOM 4166 C CA . ARG A 1 554 ? -23.547 47.219 14.117 1 56.38 554 ARG A CA 1
ATOM 4167 C C . ARG A 1 554 ? -24.141 45.812 13.992 1 56.38 554 ARG A C 1
ATOM 4169 O O . ARG A 1 554 ? -23.422 44.812 14.016 1 56.38 554 ARG A O 1
ATOM 4176 N N . GLN A 1 555 ? -25.438 45.938 13.648 1 65.19 555 GLN A N 1
ATOM 4177 C CA . GLN A 1 555 ? -26.109 44.656 13.492 1 65.19 555 GLN A CA 1
ATOM 4178 C C . GLN A 1 555 ? -25.688 43.969 12.195 1 65.19 555 GLN A C 1
ATOM 4180 O O . GLN A 1 555 ? -25.453 42.75 12.164 1 65.19 555 GLN A O 1
ATOM 4185 N N . GLU A 1 556 ? -25.578 44.875 11.172 1 74.44 556 GLU A N 1
ATOM 4186 C CA . GLU A 1 556 ? -25.156 44.312 9.891 1 74.44 556 GLU A CA 1
ATOM 4187 C C . GLU A 1 556 ? -23.703 43.812 9.969 1 74.44 556 GLU A C 1
ATOM 4189 O O . GLU A 1 556 ? -23.375 42.75 9.438 1 74.44 556 GLU A O 1
ATOM 4194 N N . GLU A 1 557 ? -22.969 44.688 10.555 1 78.62 557 GLU A N 1
ATOM 4195 C CA . GLU A 1 557 ? -21.578 44.281 10.703 1 78.62 557 GLU A CA 1
ATOM 4196 C C . GLU A 1 557 ? -21.438 43.031 11.562 1 78.62 557 GLU A C 1
ATOM 4198 O O . GLU A 1 557 ? -20.594 42.188 11.281 1 78.62 557 GLU A O 1
ATOM 4203 N N . ASP A 1 558 ? -22.203 42.969 12.5 1 79.12 558 ASP A N 1
ATOM 4204 C CA . ASP A 1 558 ? -22.188 41.812 13.375 1 79.12 558 ASP A CA 1
ATOM 4205 C C . ASP A 1 558 ? -22.641 40.562 12.625 1 79.12 558 ASP A C 1
ATOM 4207 O O . ASP A 1 558 ? -22.109 39.469 12.844 1 79.12 558 ASP A O 1
ATOM 4211 N N . ALA A 1 559 ? -23.594 40.812 11.773 1 84.5 559 ALA A N 1
ATOM 4212 C CA . ALA A 1 559 ? -24.094 39.688 10.977 1 84.5 559 ALA A CA 1
ATOM 4213 C C . ALA A 1 559 ? -23.047 39.219 9.992 1 84.5 559 ALA A C 1
ATOM 4215 O O . ALA A 1 559 ? -22.906 38 9.766 1 84.5 559 ALA A O 1
ATOM 4216 N N . LYS A 1 560 ? -22.375 40.156 9.461 1 87.12 560 LYS A N 1
ATOM 4217 C CA . LYS A 1 560 ? -21.312 39.812 8.531 1 87.12 560 LYS A CA 1
ATOM 4218 C C . LYS A 1 560 ? -20.188 39.062 9.242 1 87.12 560 LYS A C 1
ATOM 4220 O O . LYS A 1 560 ? -19.641 38.094 8.719 1 87.12 560 LYS A O 1
ATOM 4225 N N . LEU A 1 561 ? -19.891 39.531 10.344 1 84.56 561 LEU A N 1
ATOM 4226 C CA . LEU A 1 561 ? -18.859 38.875 11.141 1 84.56 561 LEU A CA 1
ATOM 4227 C C . LEU A 1 561 ? -19.266 37.469 11.516 1 84.56 561 LEU A C 1
ATOM 4229 O O . LEU A 1 561 ? -18.469 36.531 11.414 1 84.56 561 LEU A O 1
ATOM 4233 N N . LEU A 1 562 ? -20.453 37.344 11.93 1 85.44 562 LEU A N 1
ATOM 4234 C CA . LEU A 1 562 ? -20.969 36.031 12.305 1 85.44 562 LEU A CA 1
ATOM 4235 C C . LEU A 1 562 ? -20.906 35.094 11.117 1 85.44 562 LEU A C 1
ATOM 4237 O O . LEU A 1 562 ? -20.5 33.938 11.266 1 85.44 562 LEU A O 1
ATOM 4241 N N . ALA A 1 563 ? -21.297 35.562 9.969 1 87.25 563 ALA A N 1
ATOM 4242 C CA . ALA A 1 563 ? -21.281 34.719 8.766 1 87.25 563 ALA A CA 1
ATOM 4243 C C . ALA A 1 563 ? -19.859 34.312 8.422 1 87.25 563 ALA A C 1
ATOM 4245 O O . ALA A 1 563 ? -19.625 33.156 8.031 1 87.25 563 ALA A O 1
ATOM 4246 N N . ALA A 1 564 ? -18.953 35.188 8.531 1 87.31 564 ALA A N 1
ATOM 4247 C CA . ALA A 1 564 ? -17.562 34.906 8.242 1 87.31 564 ALA A CA 1
ATOM 4248 C C . ALA A 1 564 ? -17 33.875 9.227 1 87.31 564 ALA A C 1
ATOM 4250 O O . ALA A 1 564 ? -16.25 32.969 8.844 1 87.31 564 ALA A O 1
ATOM 4251 N N . VAL A 1 565 ? -17.344 34.031 10.43 1 82.75 565 VAL A N 1
ATOM 4252 C CA . VAL A 1 565 ? -16.875 33.125 11.484 1 82.75 565 VAL A CA 1
ATOM 4253 C C . VAL A 1 565 ? -17.406 31.719 11.234 1 82.75 565 VAL A C 1
ATOM 4255 O O . VAL A 1 565 ? -16.672 30.734 11.367 1 82.75 565 VAL A O 1
ATOM 4258 N N . LYS A 1 566 ? -18.578 31.656 10.828 1 84.88 566 LYS A N 1
ATOM 4259 C CA . LYS A 1 566 ? -19.172 30.359 10.516 1 84.88 566 LYS A CA 1
ATOM 4260 C C . LYS A 1 566 ? -18.531 29.75 9.281 1 84.88 566 LYS A C 1
ATOM 4262 O O . LYS A 1 566 ? -18.328 28.531 9.219 1 84.88 566 LYS A O 1
ATOM 4267 N N . GLU A 1 567 ? -18.281 30.562 8.391 1 86.19 567 GLU A N 1
ATOM 4268 C CA . GLU A 1 567 ? -17.641 30.094 7.168 1 86.19 567 GLU A CA 1
ATOM 4269 C C . GLU A 1 567 ? -16.266 29.5 7.465 1 86.19 567 GLU A C 1
ATOM 4271 O O . GLU A 1 567 ? -15.922 28.422 6.965 1 86.19 567 GLU A O 1
ATOM 4276 N N . VAL A 1 568 ? -15.5 30.141 8.242 1 86.19 568 VAL A N 1
ATOM 4277 C CA . VAL A 1 568 ? -14.172 29.672 8.602 1 86.19 568 VAL A CA 1
ATOM 4278 C C . VAL A 1 568 ? -14.273 28.328 9.328 1 86.19 568 VAL A C 1
ATOM 4280 O O . VAL A 1 568 ? -13.57 27.375 8.992 1 86.19 568 VAL A O 1
ATOM 4283 N N . ALA A 1 569 ? -15.164 28.281 10.219 1 84.25 569 ALA A N 1
ATOM 4284 C CA . ALA A 1 569 ? -15.32 27.062 11.008 1 84.25 569 ALA A CA 1
ATOM 4285 C C . ALA A 1 569 ? -15.82 25.906 10.141 1 84.25 569 ALA A C 1
ATOM 4287 O O . ALA A 1 569 ? -15.484 24.75 10.398 1 84.25 569 ALA A O 1
ATOM 4288 N N . GLY A 1 570 ? -16.562 26.219 9.164 1 79.81 570 GLY A N 1
ATOM 4289 C CA . GLY A 1 570 ? -17.094 25.203 8.266 1 79.81 570 GLY A CA 1
ATOM 4290 C C . GLY A 1 570 ? -16.047 24.641 7.32 1 79.81 570 GLY A C 1
ATOM 4291 O O . GLY A 1 570 ? -16.125 23.469 6.926 1 79.81 570 GLY A O 1
ATOM 4292 N N . LYS A 1 571 ? -15.055 25.438 7.027 1 76.88 571 LYS A N 1
ATOM 4293 C CA . LYS A 1 571 ? -14.062 25.031 6.039 1 76.88 571 LYS A CA 1
ATOM 4294 C C . LYS A 1 571 ? -12.75 24.641 6.711 1 76.88 571 LYS A C 1
ATOM 4296 O O . LYS A 1 571 ? -11.891 24 6.09 1 76.88 571 LYS A O 1
ATOM 4301 N N . ALA A 1 572 ? -12.633 24.984 7.883 1 72.56 572 ALA A N 1
ATOM 4302 C CA . ALA A 1 572 ? -11.359 24.891 8.594 1 72.56 572 ALA A CA 1
ATOM 4303 C C . ALA A 1 572 ? -10.938 23.422 8.75 1 72.56 572 ALA A C 1
ATOM 4305 O O . ALA A 1 572 ? -9.75 23.109 8.703 1 72.56 572 ALA A O 1
ATOM 4306 N N . GLY A 1 573 ? -11.852 22.594 8.852 1 66.5 573 GLY A N 1
ATOM 4307 C CA . GLY A 1 573 ? -11.508 21.188 9.039 1 66.5 573 GLY A CA 1
ATOM 4308 C C . GLY A 1 573 ? -10.664 20.625 7.91 1 66.5 573 GLY A C 1
ATOM 4309 O O . GLY A 1 573 ? -9.711 19.891 8.148 1 66.5 573 GLY A O 1
ATOM 4310 N N . SER A 1 574 ? -10.867 21 6.734 1 65.88 574 SER A N 1
ATOM 4311 C CA . SER A 1 574 ? -10.156 20.469 5.578 1 65.88 574 SER A CA 1
ATOM 4312 C C . SER A 1 574 ? -8.805 21.156 5.391 1 65.88 574 SER A C 1
ATOM 4314 O O . SER A 1 574 ? -7.863 20.562 4.871 1 65.88 574 SER A O 1
ATOM 4316 N N . VAL A 1 575 ? -8.734 22.359 5.883 1 66.25 575 VAL A N 1
ATOM 4317 C CA . VAL A 1 575 ? -7.555 23.172 5.621 1 66.25 575 VAL A CA 1
ATOM 4318 C C . VAL A 1 575 ? -6.488 22.891 6.68 1 66.25 575 VAL A C 1
ATOM 4320 O O . VAL A 1 575 ? -5.293 22.875 6.379 1 66.25 575 VAL A O 1
ATOM 4323 N N . PHE A 1 576 ? -6.941 22.672 7.848 1 64.62 576 PHE A N 1
ATOM 4324 C CA . PHE A 1 576 ? -5.996 22.594 8.953 1 64.62 576 PHE A CA 1
ATOM 4325 C C . PHE A 1 576 ? -5.621 21.156 9.25 1 64.62 576 PHE A C 1
ATOM 4327 O O . PHE A 1 576 ? -4.793 20.891 10.125 1 64.62 576 PHE A O 1
ATOM 4334 N N . ARG A 1 577 ? -6.129 20.266 8.453 1 57.81 577 ARG A N 1
ATOM 4335 C CA . ARG A 1 577 ? -5.727 18.859 8.609 1 57.81 577 ARG A CA 1
ATOM 4336 C C . ARG A 1 577 ? -4.539 18.531 7.707 1 57.81 577 ARG A C 1
ATOM 4338 O O . ARG A 1 577 ? -4.457 19.016 6.578 1 57.81 577 ARG A O 1
ATOM 4345 N N . ALA A 1 578 ? -3.586 17.969 8.352 1 50.88 578 ALA A N 1
ATOM 4346 C CA . ALA A 1 578 ? -2.373 17.609 7.625 1 50.88 578 ALA A CA 1
ATOM 4347 C C . ALA A 1 578 ? -2.705 16.828 6.359 1 50.88 578 ALA A C 1
ATOM 4349 O O . ALA A 1 578 ? -3.637 16.016 6.348 1 50.88 578 ALA A O 1
ATOM 4350 N N . PRO A 1 579 ? -2.059 17.219 5.207 1 41.16 579 PRO A N 1
ATOM 4351 C CA . PRO A 1 579 ? -2.277 16.484 3.957 1 41.16 579 PRO A CA 1
ATOM 4352 C C . PRO A 1 579 ? -2.182 14.969 4.137 1 41.16 579 PRO A C 1
ATOM 4354 O O . PRO A 1 579 ? -2.832 14.219 3.412 1 41.16 579 PRO A O 1
ATOM 4357 N N . SER A 1 580 ? -1.301 14.594 5.039 1 43.22 580 SER A N 1
ATOM 4358 C CA . SER A 1 580 ? -1.062 13.172 5.23 1 43.22 580 SER A CA 1
ATOM 4359 C C . SER A 1 580 ? -2.346 12.438 5.609 1 43.22 580 SER A C 1
ATOM 4361 O O . SER A 1 580 ? -2.529 11.273 5.262 1 43.22 580 SER A O 1
ATOM 4363 N N . ALA A 1 581 ? -3.057 13.242 6.406 1 41.97 581 ALA A N 1
ATOM 4364 C CA . ALA A 1 581 ? -4.285 12.586 6.844 1 41.97 581 ALA A CA 1
ATOM 4365 C C . ALA A 1 581 ? -5.293 12.484 5.699 1 41.97 581 ALA A C 1
ATOM 4367 O O . ALA A 1 581 ? -6.223 11.68 5.75 1 41.97 581 ALA A O 1
ATOM 4368 N N . ARG A 1 582 ? -5.09 13.477 4.719 1 39.16 582 ARG A N 1
ATOM 4369 C CA . ARG A 1 582 ? -6.039 13.484 3.613 1 39.16 582 ARG A CA 1
ATOM 4370 C C . ARG A 1 582 ? -5.754 12.344 2.641 1 39.16 582 ARG A C 1
ATOM 4372 O O . ARG A 1 582 ? -6.656 11.891 1.934 1 39.16 582 ARG A O 1
ATOM 4379 N N . ARG A 1 583 ? -4.387 12.055 2.529 1 40.31 583 ARG A N 1
ATOM 4380 C CA . ARG A 1 583 ? -4.047 11.172 1.417 1 40.31 583 ARG A CA 1
ATOM 4381 C C . ARG A 1 583 ? -3.727 9.766 1.912 1 40.31 583 ARG A C 1
ATOM 4383 O O . ARG A 1 583 ? -3.156 8.961 1.176 1 40.31 583 ARG A O 1
ATOM 4390 N N . ARG A 1 584 ? -3.674 9.625 3.127 1 39.41 584 ARG A N 1
ATOM 4391 C CA . ARG A 1 584 ? -3.41 8.195 3.256 1 39.41 584 ARG A CA 1
ATOM 4392 C C . ARG A 1 584 ? -4.207 7.398 2.23 1 39.41 584 ARG A C 1
ATOM 4394 O O . ARG A 1 584 ? -5.398 7.641 2.039 1 39.41 584 ARG A O 1
ATOM 4401 N N . GLY A 1 585 ? -3.58 7.129 1.094 1 35.56 585 GLY A N 1
ATOM 4402 C CA . GLY A 1 585 ? -4.082 6.117 0.173 1 35.56 585 GLY A CA 1
ATOM 4403 C C . GLY A 1 585 ? -5.105 5.191 0.801 1 35.56 585 GLY A C 1
ATOM 4404 O O . GLY A 1 585 ? -4.777 4.07 1.196 1 35.56 585 GLY A O 1
ATOM 4405 N N . LEU A 1 586 ? -5.648 5.734 1.795 1 31.84 586 LEU A N 1
ATOM 4406 C CA . LEU A 1 586 ? -6.84 4.914 2.004 1 31.84 586 LEU A CA 1
ATOM 4407 C C . LEU A 1 586 ? -7.734 4.934 0.771 1 31.84 586 LEU A C 1
ATOM 4409 O O . LEU A 1 586 ? -7.875 5.969 0.116 1 31.84 586 LEU A O 1
ATOM 4413 N N . MET B 1 1 ? 77 -4.254 18.969 1 24.33 1 MET B N 1
ATOM 4414 C CA . MET B 1 1 ? 77.438 -3.217 18.016 1 24.33 1 MET B CA 1
ATOM 4415 C C . MET B 1 1 ? 76.625 -3.332 16.719 1 24.33 1 MET B C 1
ATOM 4417 O O . MET B 1 1 ? 76.938 -2.633 15.742 1 24.33 1 MET B O 1
ATOM 4421 N N . PRO B 1 2 ? 75.812 -4.34 16.594 1 21.58 2 PRO B N 1
ATOM 4422 C CA . PRO B 1 2 ? 75.438 -4.883 15.281 1 21.58 2 PRO B CA 1
ATOM 4423 C C . PRO B 1 2 ? 74.875 -3.834 14.344 1 21.58 2 PRO B C 1
ATOM 4425 O O . PRO B 1 2 ? 74.438 -2.771 14.805 1 21.58 2 PRO B O 1
ATOM 4428 N N . LEU B 1 3 ? 74.812 -4.297 13.156 1 22.28 3 LEU B N 1
ATOM 4429 C CA . LEU B 1 3 ? 74.812 -3.957 11.742 1 22.28 3 LEU B CA 1
ATOM 4430 C C . LEU B 1 3 ? 73.562 -3.178 11.352 1 22.28 3 LEU B C 1
ATOM 4432 O O . LEU B 1 3 ? 72.438 -3.586 11.68 1 22.28 3 LEU B O 1
ATOM 4436 N N . LYS B 1 4 ? 73.75 -1.922 11.023 1 23.98 4 LYS B N 1
ATOM 4437 C CA . LYS B 1 4 ? 73.188 -0.721 10.414 1 23.98 4 LYS B CA 1
ATOM 4438 C C . LYS B 1 4 ? 72.5 -1.048 9.094 1 23.98 4 LYS B C 1
ATOM 4440 O O . LYS B 1 4 ? 73.188 -1.204 8.062 1 23.98 4 LYS B O 1
ATOM 4445 N N . LEU B 1 5 ? 71.5 -2.041 9.148 1 22.22 5 LEU B N 1
ATOM 4446 C CA . LEU B 1 5 ? 71 -2.59 7.898 1 22.22 5 LEU B CA 1
ATOM 4447 C C . LEU B 1 5 ? 70.5 -1.477 6.984 1 22.22 5 LEU B C 1
ATOM 4449 O O . LEU B 1 5 ? 69.625 -0.697 7.371 1 22.22 5 LEU B O 1
ATOM 4453 N N . THR B 1 6 ? 71.375 -0.992 6.191 1 24.62 6 THR B N 1
ATOM 4454 C CA . THR B 1 6 ? 71.25 0.104 5.234 1 24.62 6 THR B CA 1
ATOM 4455 C C . THR B 1 6 ? 70.125 -0.16 4.238 1 24.62 6 THR B C 1
ATOM 4457 O O . THR B 1 6 ? 70.188 -1.075 3.418 1 24.62 6 THR B O 1
ATOM 4460 N N . LEU B 1 7 ? 68.938 -0.302 4.684 1 23.48 7 LEU B N 1
ATOM 4461 C CA . LEU B 1 7 ? 67.875 -0.697 3.785 1 23.48 7 LEU B CA 1
ATOM 4462 C C . LEU B 1 7 ? 67.688 0.302 2.645 1 23.48 7 LEU B C 1
ATOM 4464 O O . LEU B 1 7 ? 67.312 1.443 2.861 1 23.48 7 LEU B O 1
ATOM 4468 N N . ARG B 1 8 ? 68.688 0.325 1.784 1 21.3 8 ARG B N 1
ATOM 4469 C CA . ARG B 1 8 ? 68.812 1.357 0.76 1 21.3 8 ARG B CA 1
ATOM 4470 C C . ARG B 1 8 ? 67.625 1.374 -0.154 1 21.3 8 ARG B C 1
ATOM 4472 O O . ARG B 1 8 ? 67.312 2.389 -0.791 1 21.3 8 ARG B O 1
ATOM 4479 N N . THR B 1 9 ? 67 0.165 -0.356 1 22.03 9 THR B N 1
ATOM 4480 C CA . THR B 1 9 ? 66.938 -0.101 -1.787 1 22.03 9 THR B CA 1
ATOM 4481 C C . THR B 1 9 ? 66.125 0.992 -2.492 1 22.03 9 THR B C 1
ATOM 4483 O O . THR B 1 9 ? 66.562 1.546 -3.498 1 22.03 9 THR B O 1
ATOM 4486 N N . ILE B 1 10 ? 64.875 0.776 -2.857 1 24.06 10 ILE B N 1
ATOM 4487 C CA . ILE B 1 10 ? 64.312 0.525 -4.188 1 24.06 10 ILE B CA 1
ATOM 4488 C C . ILE B 1 10 ? 63.75 1.826 -4.777 1 24.06 10 ILE B C 1
ATOM 4490 O O . ILE B 1 10 ? 63.094 2.609 -4.082 1 24.06 10 ILE B O 1
ATOM 4494 N N . SER B 1 11 ? 64.375 2.27 -5.844 1 21.97 11 SER B N 1
ATOM 4495 C CA . SER B 1 11 ? 64.25 3.367 -6.797 1 21.97 11 SER B CA 1
ATOM 4496 C C . SER B 1 11 ? 62.781 3.588 -7.199 1 21.97 11 SER B C 1
ATOM 4498 O O . SER B 1 11 ? 62.031 2.629 -7.395 1 21.97 11 SER B O 1
ATOM 4500 N N . ALA B 1 12 ? 62.281 4.688 -6.867 1 25.62 12 ALA B N 1
ATOM 4501 C CA . ALA B 1 12 ? 60.969 5.352 -7.059 1 25.62 12 ALA B CA 1
ATOM 4502 C C . ALA B 1 12 ? 60.656 5.484 -8.547 1 25.62 12 ALA B C 1
ATOM 4504 O O . ALA B 1 12 ? 61.219 6.32 -9.242 1 25.62 12 ALA B O 1
ATOM 4505 N N . ILE B 1 13 ? 60.812 4.316 -9.305 1 23.88 13 ILE B N 1
ATOM 4506 C CA . ILE B 1 13 ? 60.562 4.547 -10.727 1 23.88 13 ILE B CA 1
ATOM 4507 C C . ILE B 1 13 ? 59.25 5.324 -10.898 1 23.88 13 ILE B C 1
ATOM 4509 O O . ILE B 1 13 ? 58.219 4.957 -10.328 1 23.88 13 ILE B O 1
ATOM 4513 N N . SER B 1 14 ? 59.469 6.57 -11.109 1 23.47 14 SER B N 1
ATOM 4514 C CA . SER B 1 14 ? 58.5 7.613 -11.414 1 23.47 14 SER B CA 1
ATOM 4515 C C . SER B 1 14 ? 57.562 7.199 -12.555 1 23.47 14 SER B C 1
ATOM 4517 O O . SER B 1 14 ? 57.969 7.199 -13.719 1 23.47 14 SER B O 1
ATOM 4519 N N . LEU B 1 15 ? 57 5.945 -12.422 1 23.64 15 LEU B N 1
ATOM 4520 C CA . LEU B 1 15 ? 56.219 5.59 -13.586 1 23.64 15 LEU B CA 1
ATOM 4521 C C . LEU B 1 15 ? 55.281 6.727 -13.969 1 23.64 15 LEU B C 1
ATOM 4523 O O . LEU B 1 15 ? 54.5 7.191 -13.141 1 23.64 15 LEU B O 1
ATOM 4527 N N . ALA B 1 16 ? 55.844 7.594 -14.805 1 24.09 16 ALA B N 1
ATOM 4528 C CA . ALA B 1 16 ? 55.094 8.641 -15.508 1 24.09 16 ALA B CA 1
ATOM 4529 C C . ALA B 1 16 ? 53.781 8.109 -16.031 1 24.09 16 ALA B C 1
ATOM 4531 O O . ALA B 1 16 ? 53.75 7.297 -16.969 1 24.09 16 ALA B O 1
ATOM 4532 N N . LEU B 1 17 ? 52.969 7.656 -15.125 1 23.88 17 LEU B N 1
ATOM 4533 C CA . LEU B 1 17 ? 51.688 7.168 -15.641 1 23.88 17 LEU B CA 1
ATOM 4534 C C . LEU B 1 17 ? 51.062 8.188 -16.578 1 23.88 17 LEU B C 1
ATOM 4536 O O . LEU B 1 17 ? 50.781 9.32 -16.188 1 23.88 17 LEU B O 1
ATOM 4540 N N . SER B 1 18 ? 51.625 8.211 -17.859 1 25.08 18 SER B N 1
ATOM 4541 C CA . SER B 1 18 ? 51 8.961 -18.953 1 25.08 18 SER B CA 1
ATOM 4542 C C . SER B 1 18 ? 49.469 8.875 -18.859 1 25.08 18 SER B C 1
ATOM 4544 O O . SER B 1 18 ? 48.906 7.824 -18.531 1 25.08 18 SER B O 1
ATOM 4546 N N . HIS B 1 19 ? 48.938 10.016 -18.5 1 26.61 19 HIS B N 1
ATOM 4547 C CA . HIS B 1 19 ? 47.531 10.336 -18.422 1 26.61 19 HIS B CA 1
ATOM 4548 C C . HIS B 1 19 ? 46.781 9.953 -19.703 1 26.61 19 HIS B C 1
ATOM 4550 O O . HIS B 1 19 ? 47.031 10.57 -20.75 1 26.61 19 HIS B O 1
ATOM 4556 N N . LEU B 1 20 ? 47 8.656 -20.109 1 27.62 20 LEU B N 1
ATOM 4557 C CA . LEU B 1 20 ? 46.219 8.445 -21.328 1 27.62 20 LEU B CA 1
ATOM 4558 C C . LEU B 1 20 ? 44.812 9.008 -21.172 1 27.62 20 LEU B C 1
ATOM 4560 O O . LEU B 1 20 ? 44.188 8.797 -20.141 1 27.62 20 LEU B O 1
ATOM 4564 N N . PRO B 1 21 ? 44.594 10.102 -21.984 1 28.44 21 PRO B N 1
ATOM 4565 C CA . PRO B 1 21 ? 43.281 10.711 -21.938 1 28.44 21 PRO B CA 1
ATOM 4566 C C . PRO B 1 21 ? 42.156 9.68 -22.094 1 28.44 21 PRO B C 1
ATOM 4568 O O . PRO B 1 21 ? 42.156 8.906 -23.047 1 28.44 21 PRO B O 1
ATOM 4571 N N . LEU B 1 22 ? 41.844 8.969 -21.062 1 25.03 22 LEU B N 1
ATOM 4572 C CA . LEU B 1 22 ? 40.75 8.039 -21.297 1 25.03 22 LEU B CA 1
ATOM 4573 C C . LEU B 1 22 ? 39.531 8.773 -21.875 1 25.03 22 LEU B C 1
ATOM 4575 O O . LEU B 1 22 ? 38.875 9.547 -21.172 1 25.03 22 LEU B O 1
ATOM 4579 N N . ALA B 1 23 ? 39.688 9.312 -23.047 1 25.5 23 ALA B N 1
ATOM 4580 C CA . ALA B 1 23 ? 38.469 9.797 -23.688 1 25.5 23 ALA B CA 1
ATOM 4581 C C . ALA B 1 23 ? 37.375 8.727 -23.656 1 25.5 23 ALA B C 1
ATOM 4583 O O . ALA B 1 23 ? 37.406 7.766 -24.422 1 25.5 23 ALA B O 1
ATOM 4584 N N . PHE B 1 24 ? 37.094 8.219 -22.5 1 25.16 24 PHE B N 1
ATOM 4585 C CA . PHE B 1 24 ? 36 7.246 -22.594 1 25.16 24 PHE B CA 1
ATOM 4586 C C . PHE B 1 24 ? 34.781 7.855 -23.266 1 25.16 24 PHE B C 1
ATOM 4588 O O . PHE B 1 24 ? 34.062 8.648 -22.656 1 25.16 24 PHE B O 1
ATOM 4595 N N . GLY B 1 25 ? 35 8.32 -24.516 1 25.33 25 GLY B N 1
ATOM 4596 C CA . GLY B 1 25 ? 33.812 8.734 -25.25 1 25.33 25 GLY B CA 1
ATOM 4597 C C . GLY B 1 25 ? 32.719 7.668 -25.297 1 25.33 25 GLY B C 1
ATOM 4598 O O . GLY B 1 25 ? 32.719 6.797 -26.156 1 25.33 25 GLY B O 1
ATOM 4599 N N . SER B 1 26 ? 32.594 6.797 -24.344 1 24.77 26 SER B N 1
ATOM 4600 C CA . SER B 1 26 ? 31.594 5.844 -24.766 1 24.77 26 SER B CA 1
ATOM 4601 C C . SER B 1 26 ? 30.297 6.551 -25.156 1 24.77 26 SER B C 1
ATOM 4603 O O . SER B 1 26 ? 29.609 7.117 -24.297 1 24.77 26 SER B O 1
ATOM 4605 N N . SER B 1 27 ? 30.344 7.246 -26.297 1 27.81 27 SER B N 1
ATOM 4606 C CA . SER B 1 27 ? 29.109 7.551 -26.984 1 27.81 27 SER B CA 1
ATOM 4607 C C . SER B 1 27 ? 28.172 6.344 -27 1 27.81 27 SER B C 1
ATOM 4609 O O . SER B 1 27 ? 28.406 5.379 -27.734 1 27.81 27 SER B O 1
ATOM 4611 N N . CYS B 1 28 ? 27.766 5.918 -25.812 1 26.92 28 CYS B N 1
ATOM 4612 C CA . CYS B 1 28 ? 26.672 4.98 -26 1 26.92 28 CYS B CA 1
ATOM 4613 C C . CYS B 1 28 ? 25.688 5.484 -27.047 1 26.92 28 CYS B C 1
ATOM 4615 O O . CYS B 1 28 ? 25.031 6.508 -26.859 1 26.92 28 CYS B O 1
ATOM 4617 N N . ASP B 1 29 ? 26.219 5.465 -28.281 1 27.33 29 ASP B N 1
ATOM 4618 C CA . ASP B 1 29 ? 25.359 5.551 -29.453 1 27.33 29 ASP B CA 1
ATOM 4619 C C . ASP B 1 29 ? 24.078 4.738 -29.25 1 27.33 29 ASP B C 1
ATOM 4621 O O . ASP B 1 29 ? 24.078 3.521 -29.453 1 27.33 29 ASP B O 1
ATOM 4625 N N . PHE B 1 30 ? 23.375 5.141 -28.234 1 26.8 30 PHE B N 1
ATOM 4626 C CA . PHE B 1 30 ? 21.984 4.727 -28.266 1 26.8 30 PHE B CA 1
ATOM 4627 C C . PHE B 1 30 ? 21.344 5.062 -29.609 1 26.8 30 PHE B C 1
ATOM 4629 O O . PHE B 1 30 ? 20.828 6.168 -29.797 1 26.8 30 PHE B O 1
ATOM 4636 N N . SER B 1 31 ? 22.078 4.98 -30.719 1 29.5 31 SER B N 1
ATOM 4637 C CA . SER B 1 31 ? 21.328 4.941 -31.984 1 29.5 31 SER B CA 1
ATOM 4638 C C . SER B 1 31 ? 20 4.219 -31.812 1 29.5 31 SER B C 1
ATOM 4640 O O . SER B 1 31 ? 19.938 3.131 -31.234 1 29.5 31 SER B O 1
ATOM 4642 N N . LYS B 1 32 ? 18.969 4.98 -32.062 1 31.56 32 LYS B N 1
ATOM 4643 C CA . LYS B 1 32 ? 17.578 4.711 -32.406 1 31.56 32 LYS B CA 1
ATOM 4644 C C . LYS B 1 32 ? 17.484 3.555 -33.406 1 31.56 32 LYS B C 1
ATOM 4646 O O . LYS B 1 32 ? 17.266 3.771 -34.594 1 31.56 32 LYS B O 1
ATOM 4651 N N . ARG B 1 33 ? 18.422 2.783 -33.594 1 29.3 33 ARG B N 1
ATOM 4652 C CA . ARG B 1 33 ? 17.781 1.825 -34.469 1 29.3 33 ARG B CA 1
ATOM 4653 C C . ARG B 1 33 ? 16.359 1.525 -34.031 1 29.3 33 ARG B C 1
ATOM 4655 O O . ARG B 1 33 ? 16.141 1.079 -32.906 1 29.3 33 ARG B O 1
ATOM 4662 N N . ALA B 1 34 ? 15.375 2.223 -34.562 1 34.06 34 ALA B N 1
ATOM 4663 C CA . ALA B 1 34 ? 13.953 1.907 -34.688 1 34.06 34 ALA B CA 1
ATOM 4664 C C . ALA B 1 34 ? 13.719 0.4 -34.625 1 34.06 34 ALA B C 1
ATOM 4666 O O . ALA B 1 34 ? 13.789 -0.289 -35.625 1 34.06 34 ALA B O 1
ATOM 4667 N N . ASN B 1 35 ? 14.336 -0.309 -33.906 1 33.5 35 ASN B N 1
ATOM 4668 C CA . ASN B 1 35 ? 14.055 -1.733 -33.781 1 33.5 35 ASN B CA 1
ATOM 4669 C C . ASN B 1 35 ? 12.555 -1.997 -33.656 1 33.5 35 ASN B C 1
ATOM 4671 O O . ASN B 1 35 ? 11.875 -1.409 -32.812 1 33.5 35 ASN B O 1
ATOM 4675 N N . THR B 1 36 ? 11.797 -2.457 -34.688 1 42.94 36 THR B N 1
ATOM 4676 C CA . THR B 1 36 ? 10.492 -2.904 -35.156 1 42.94 36 THR B CA 1
ATOM 4677 C C . THR B 1 36 ? 9.844 -3.855 -34.156 1 42.94 36 THR B C 1
ATOM 4679 O O . THR B 1 36 ? 9 -4.672 -34.5 1 42.94 36 THR B O 1
ATOM 4682 N N . THR B 1 37 ? 10.328 -4.176 -33.062 1 51.19 37 THR B N 1
ATOM 4683 C CA . THR B 1 37 ? 9.742 -5.109 -32.125 1 51.19 37 THR B CA 1
ATOM 4684 C C . THR B 1 37 ? 8.344 -4.66 -31.703 1 51.19 37 THR B C 1
ATOM 4686 O O . THR B 1 37 ? 8.172 -3.566 -31.172 1 51.19 37 THR B O 1
ATOM 4689 N N . LYS B 1 38 ? 7.418 -5.383 -32.25 1 60.56 38 LYS B N 1
ATOM 4690 C CA . LYS B 1 38 ? 6.031 -5.105 -31.891 1 60.56 38 LYS B CA 1
ATOM 4691 C C . LYS B 1 38 ? 5.816 -5.191 -30.391 1 60.56 38 LYS B C 1
ATOM 4693 O O . LYS B 1 38 ? 6.309 -6.117 -29.734 1 60.56 38 LYS B O 1
ATOM 4698 N N . THR B 1 39 ? 5.215 -4.238 -29.938 1 71.94 39 THR B N 1
ATOM 4699 C CA . THR B 1 39 ? 4.734 -4.281 -28.562 1 71.94 39 THR B CA 1
ATOM 4700 C C . THR B 1 39 ? 3.697 -5.383 -28.391 1 71.94 39 THR B C 1
ATOM 4702 O O . THR B 1 39 ? 3.223 -5.961 -29.359 1 71.94 39 THR B O 1
ATOM 4705 N N . GLU B 1 40 ? 3.549 -5.859 -27.188 1 82.5 40 GLU B N 1
ATOM 4706 C CA . GLU B 1 40 ? 2.471 -6.801 -26.891 1 82.5 40 GLU B CA 1
ATOM 4707 C C . GLU B 1 40 ? 1.153 -6.336 -27.516 1 82.5 40 GLU B C 1
ATOM 4709 O O . GLU B 1 40 ? 0.408 -7.145 -28.078 1 82.5 40 GLU B O 1
ATOM 4714 N N . ALA B 1 41 ? 0.959 -5.027 -27.484 1 79.12 41 ALA B N 1
ATOM 4715 C CA . ALA B 1 41 ? -0.273 -4.453 -28.016 1 79.12 41 ALA B CA 1
ATOM 4716 C C . ALA B 1 41 ? -0.346 -4.629 -29.531 1 79.12 41 ALA B C 1
ATOM 4718 O O . ALA B 1 41 ? -1.412 -4.922 -30.078 1 79.12 41 ALA B O 1
ATOM 4719 N N . GLU B 1 42 ? 0.747 -4.492 -30.172 1 81.19 42 GLU B N 1
ATOM 4720 C CA . GLU B 1 42 ? 0.782 -4.66 -31.625 1 81.19 42 GLU B CA 1
ATOM 4721 C C . GLU B 1 42 ? 0.603 -6.125 -32 1 81.19 42 GLU B C 1
ATOM 4723 O O . GLU B 1 42 ? -0.073 -6.438 -33 1 81.19 42 GLU B O 1
ATOM 4728 N N . THR B 1 43 ? 1.172 -6.961 -31.156 1 87.56 43 THR B N 1
ATOM 4729 C CA . THR B 1 43 ? 1.09 -8.391 -31.453 1 87.56 43 THR B CA 1
ATOM 4730 C C . THR B 1 43 ? -0.333 -8.898 -31.25 1 87.56 43 THR B C 1
ATOM 4732 O O . THR B 1 43 ? -0.981 -9.336 -32.219 1 87.56 43 THR B O 1
ATOM 4735 N N . TRP B 1 44 ? -0.83 -8.758 -30.203 1 92.88 44 TRP B N 1
ATOM 4736 C CA . TRP B 1 44 ? -2.098 -9.383 -29.844 1 92.88 44 TRP B CA 1
ATOM 4737 C C . TRP B 1 44 ? -3.275 -8.531 -30.297 1 92.88 44 TRP B C 1
ATOM 4739 O O . TRP B 1 44 ? -4.34 -9.062 -30.625 1 92.88 44 TRP B O 1
ATOM 4749 N N . GLY B 1 45 ? -3.111 -7.203 -30.234 1 89.38 45 GLY B N 1
ATOM 4750 C CA . GLY B 1 45 ? -4.141 -6.328 -30.781 1 89.38 45 GLY B CA 1
ATOM 4751 C C . GLY B 1 45 ? -4.309 -6.469 -32.281 1 89.38 45 GLY B C 1
ATOM 4752 O O . GLY B 1 45 ? -5.379 -6.18 -32.812 1 89.38 45 GLY B O 1
ATOM 4753 N N . GLY B 1 46 ? -3.32 -6.934 -32.938 1 91.44 46 GLY B N 1
ATOM 4754 C CA . GLY B 1 46 ? -3.34 -7.082 -34.375 1 91.44 46 GLY B CA 1
ATOM 4755 C C . GLY B 1 46 ? -3.896 -8.414 -34.844 1 91.44 46 GLY B C 1
ATOM 4756 O O . GLY B 1 46 ? -4.156 -8.609 -36.031 1 91.44 46 GLY B O 1
ATOM 4757 N N . ILE B 1 47 ? -4.086 -9.312 -33.969 1 96 47 ILE B N 1
ATOM 4758 C CA . ILE B 1 47 ? -4.613 -10.625 -34.344 1 96 47 ILE B CA 1
ATOM 4759 C C . 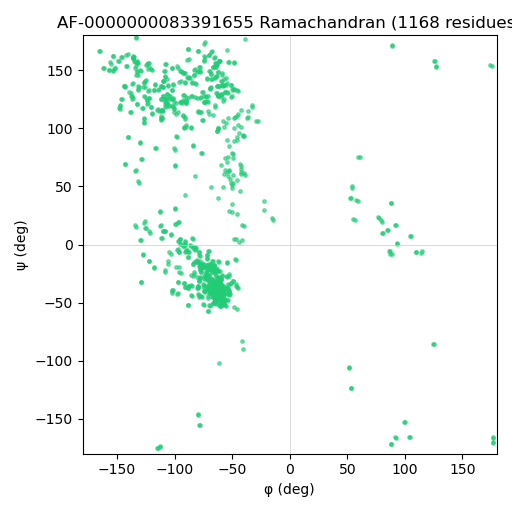ILE B 1 47 ? -6.109 -10.68 -34.031 1 96 47 ILE B C 1
ATOM 4761 O O . ILE B 1 47 ? -6.516 -10.633 -32.875 1 96 47 ILE B O 1
ATOM 4765 N N . THR B 1 48 ? -6.902 -10.781 -35.062 1 96.31 48 THR B N 1
ATOM 4766 C CA . THR B 1 48 ? -8.344 -10.93 -34.906 1 96.31 48 THR B CA 1
ATOM 4767 C C . THR B 1 48 ? -8.703 -12.367 -34.531 1 96.31 48 THR B C 1
ATOM 4769 O O . THR B 1 48 ? -8.258 -13.312 -35.156 1 96.31 48 THR B O 1
ATOM 4772 N N . PRO B 1 49 ? -9.422 -12.492 -33.469 1 97.81 49 PRO B N 1
ATOM 4773 C CA . PRO B 1 49 ? -9.844 -13.852 -33.125 1 97.81 49 PRO B CA 1
ATOM 4774 C C . PRO B 1 49 ? -10.656 -14.523 -34.219 1 97.81 49 PRO B C 1
ATOM 4776 O O . PRO B 1 49 ? -11.469 -13.859 -34.875 1 97.81 49 PRO B O 1
ATOM 4779 N N . THR B 1 50 ? -10.445 -15.789 -34.438 1 97.81 50 THR B N 1
ATOM 4780 C CA . THR B 1 50 ? -11.164 -16.547 -35.438 1 97.81 50 THR B CA 1
ATOM 4781 C C . THR B 1 50 ? -11.602 -17.906 -34.906 1 97.81 50 THR B C 1
ATOM 4783 O O . THR B 1 50 ? -11.031 -18.406 -33.938 1 97.81 50 THR B O 1
ATOM 4786 N N . LYS B 1 51 ? -12.562 -18.516 -35.531 1 96.38 51 LYS B N 1
ATOM 4787 C CA . LYS B 1 51 ? -13.055 -19.844 -35.156 1 96.38 51 LYS B CA 1
ATOM 4788 C C . LYS B 1 51 ? -12.117 -20.938 -35.656 1 96.38 51 LYS B C 1
ATOM 4790 O O . LYS B 1 51 ? -12.062 -22.031 -35.062 1 96.38 51 LYS B O 1
ATOM 4795 N N . ASP B 1 52 ? -11.438 -20.562 -36.781 1 96.38 52 ASP B N 1
ATOM 4796 C CA . ASP B 1 52 ? -10.359 -21.438 -37.219 1 96.38 52 ASP B CA 1
ATOM 4797 C C . ASP B 1 52 ? -9.016 -21 -36.656 1 96.38 52 ASP B C 1
ATOM 4799 O O . ASP B 1 52 ? -8.812 -19.812 -36.375 1 96.38 52 ASP B O 1
ATOM 4803 N N . LEU B 1 53 ? -8.203 -21.984 -36.438 1 96.38 53 LEU B N 1
ATOM 4804 C CA . LEU B 1 53 ? -6.879 -21.656 -35.906 1 96.38 53 LEU B CA 1
ATOM 4805 C C . LEU B 1 53 ? -5.996 -21.078 -37.031 1 96.38 53 LEU B C 1
ATOM 4807 O O . LEU B 1 53 ? -5.59 -21.812 -37.938 1 96.38 53 LEU B O 1
ATOM 4811 N N . VAL B 1 54 ? -5.734 -19.766 -37 1 97.25 54 VAL B N 1
ATOM 4812 C CA . VAL B 1 54 ? -4.891 -19.078 -37.969 1 97.25 54 VAL B CA 1
ATOM 4813 C C . VAL B 1 54 ? -3.643 -18.531 -37.281 1 97.25 54 VAL B C 1
ATOM 4815 O O . VAL B 1 54 ? -3.729 -17.641 -36.438 1 97.25 54 VAL B O 1
ATOM 4818 N N . TRP B 1 55 ? -2.527 -19.047 -37.688 1 97.5 55 TRP B N 1
ATOM 4819 C CA . TRP B 1 55 ? -1.267 -18.719 -37.031 1 97.5 55 TRP B CA 1
ATOM 4820 C C . TRP B 1 55 ? -0.609 -17.516 -37.688 1 97.5 55 TRP B C 1
ATOM 4822 O O . TRP B 1 55 ? -0.627 -17.391 -38.938 1 97.5 55 TRP B O 1
ATOM 4832 N N . HIS B 1 56 ? -0.044 -16.625 -36.906 1 96.81 56 HIS B N 1
ATOM 4833 C CA . HIS B 1 56 ? 0.706 -15.445 -37.344 1 96.81 56 HIS B CA 1
ATOM 4834 C C . HIS B 1 56 ? 2.09 -15.414 -36.688 1 96.81 56 HIS B C 1
ATOM 4836 O O . HIS B 1 56 ? 2.236 -15.719 -35.5 1 96.81 56 HIS B O 1
ATOM 4842 N N . PRO B 1 57 ? 3.131 -15.023 -37.531 1 95.88 57 PRO B N 1
ATOM 4843 C CA . PRO B 1 57 ? 4.43 -14.844 -36.875 1 95.88 57 PRO B CA 1
ATOM 4844 C C . PRO B 1 57 ? 4.383 -13.828 -35.719 1 95.88 57 PRO B C 1
ATOM 4846 O O . PRO B 1 57 ? 3.713 -12.797 -35.844 1 95.88 57 PRO B O 1
ATOM 4849 N N . CYS B 1 58 ? 4.996 -14.133 -34.656 1 95.31 58 CYS B N 1
ATOM 4850 C CA . CYS B 1 58 ? 5.023 -13.25 -33.5 1 95.31 58 CYS B CA 1
ATOM 4851 C C . CYS B 1 58 ? 6.328 -13.398 -32.719 1 95.31 58 CYS B C 1
ATOM 4853 O O . CYS B 1 58 ? 7.055 -14.375 -32.906 1 95.31 58 CYS B O 1
ATOM 4855 N N . TYR B 1 59 ? 6.68 -12.383 -31.953 1 94.38 59 TYR B N 1
ATOM 4856 C CA . TYR B 1 59 ? 7.836 -12.352 -31.062 1 94.38 59 TYR B CA 1
ATOM 4857 C C . TYR B 1 59 ? 9.109 -12.695 -31.828 1 94.38 59 TYR B C 1
ATOM 4859 O O . TYR B 1 59 ? 9.883 -13.555 -31.391 1 94.38 59 TYR B O 1
ATOM 4867 N N . ALA B 1 60 ? 9.328 -12.086 -32.875 1 91 60 ALA B N 1
ATOM 4868 C CA . ALA B 1 60 ? 10.453 -12.391 -33.781 1 91 60 ALA B CA 1
ATOM 4869 C C . ALA B 1 60 ? 11.781 -12.07 -33.094 1 91 60 ALA B C 1
ATOM 4871 O O . ALA B 1 60 ? 12.82 -12.648 -33.438 1 91 60 ALA B O 1
ATOM 4872 N N . GLN B 1 61 ? 11.711 -11.203 -32.094 1 86.62 61 GLN B N 1
ATOM 4873 C CA . GLN B 1 61 ? 12.922 -10.805 -31.406 1 86.62 61 GLN B CA 1
ATOM 4874 C C . GLN B 1 61 ? 13.375 -11.883 -30.422 1 86.62 61 GLN B C 1
ATOM 4876 O O . GLN B 1 61 ? 14.531 -11.891 -30 1 86.62 61 GLN B O 1
ATOM 4881 N N . VAL B 1 62 ? 12.5 -12.68 -30.078 1 88.31 62 VAL B N 1
ATOM 4882 C CA . VAL B 1 62 ? 12.805 -13.711 -29.094 1 88.31 62 VAL B CA 1
ATOM 4883 C C . VAL B 1 62 ? 13.141 -15.016 -29.797 1 88.31 62 VAL B C 1
ATOM 4885 O O . VAL B 1 62 ? 14.07 -15.727 -29.391 1 88.31 62 VAL B O 1
ATOM 4888 N N . GLY B 1 63 ? 12.422 -15.375 -30.828 1 90.69 63 GLY B N 1
ATOM 4889 C CA . GLY B 1 63 ? 12.602 -16.609 -31.562 1 90.69 63 GLY B CA 1
ATOM 4890 C C . GLY B 1 63 ? 11.57 -16.812 -32.656 1 90.69 63 GLY B C 1
ATOM 4891 O O . GLY B 1 63 ? 10.953 -15.852 -33.125 1 90.69 63 GLY B O 1
ATOM 4892 N N . THR B 1 64 ? 11.586 -18.062 -33.094 1 93.19 64 THR B N 1
ATOM 4893 C CA . THR B 1 64 ? 10.609 -18.406 -34.125 1 93.19 64 THR B CA 1
ATOM 4894 C C . THR B 1 64 ? 9.328 -18.938 -33.469 1 93.19 64 THR B C 1
ATOM 4896 O O . THR B 1 64 ? 9.258 -20.109 -33.094 1 93.19 64 THR B O 1
ATOM 4899 N N . PHE B 1 65 ? 8.336 -18.031 -33.406 1 97 65 PHE B N 1
ATOM 4900 C CA . PHE B 1 65 ? 7.059 -18.391 -32.812 1 97 65 PHE B CA 1
ATOM 4901 C C . PHE B 1 65 ? 5.902 -17.953 -33.719 1 97 65 PHE B C 1
ATOM 4903 O O . PHE B 1 65 ? 6.074 -17.109 -34.562 1 97 65 PHE B O 1
ATOM 4910 N N . GLU B 1 66 ? 4.84 -18.625 -33.531 1 97.75 66 GLU B N 1
ATOM 4911 C CA . GLU B 1 66 ? 3.564 -18.219 -34.125 1 97.75 66 GLU B CA 1
ATOM 4912 C C . GLU B 1 66 ? 2.482 -18.078 -33.062 1 97.75 66 GLU B C 1
ATOM 4914 O O . GLU B 1 66 ? 2.459 -18.828 -32.094 1 97.75 66 GLU B O 1
ATOM 4919 N N . CYS B 1 67 ? 1.646 -17.062 -33.25 1 98 67 CYS B N 1
ATOM 4920 C CA . CYS B 1 67 ? 0.579 -16.781 -32.312 1 98 67 CYS B CA 1
ATOM 4921 C C . CYS B 1 67 ? -0.782 -16.781 -33 1 98 67 CYS B C 1
ATOM 4923 O O . CYS B 1 67 ? -0.869 -16.594 -34.219 1 98 67 CYS B O 1
ATOM 4925 N N . ALA B 1 68 ? -1.776 -17.016 -32.25 1 98.44 68 ALA B N 1
ATOM 4926 C CA . ALA B 1 68 ? -3.152 -17.016 -32.75 1 98.44 68 ALA B CA 1
ATOM 4927 C C . ALA B 1 68 ? -4.129 -16.625 -31.641 1 98.44 68 ALA B C 1
ATOM 4929 O O . ALA B 1 68 ? -3.816 -16.75 -30.453 1 98.44 68 ALA B O 1
ATOM 4930 N N . ARG B 1 69 ? -5.215 -16.062 -31.953 1 98.44 69 ARG B N 1
ATOM 4931 C CA . ARG B 1 69 ? -6.371 -15.891 -31.078 1 98.44 69 ARG B CA 1
ATOM 4932 C C . ARG B 1 69 ? -7.547 -16.734 -31.562 1 98.44 69 ARG B C 1
ATOM 4934 O O . ARG B 1 69 ? -8.141 -16.453 -32.594 1 98.44 69 ARG B O 1
ATOM 4941 N N . PHE B 1 70 ? -7.848 -17.734 -30.812 1 98.75 70 PHE B N 1
ATOM 4942 C CA . PHE B 1 70 ? -8.812 -18.766 -31.188 1 98.75 70 PHE B CA 1
ATOM 4943 C C . PHE B 1 70 ? -10.156 -18.516 -30.516 1 98.75 70 PHE B C 1
ATOM 4945 O O . PHE B 1 70 ? -10.242 -18.422 -29.297 1 98.75 70 PHE B O 1
ATOM 4952 N N . GLN B 1 71 ? -11.195 -18.391 -31.328 1 98.44 71 GLN B N 1
ATOM 4953 C CA . GLN B 1 71 ? -12.531 -18.062 -30.812 1 98.44 71 GLN B CA 1
ATOM 4954 C C . GLN B 1 71 ? -13.266 -19.328 -30.375 1 98.44 71 GLN B C 1
ATOM 4956 O O . GLN B 1 71 ? -13.367 -20.297 -31.141 1 98.44 71 GLN B O 1
ATOM 4961 N N . VAL B 1 72 ? -13.766 -19.312 -29.141 1 98.56 72 VAL B N 1
ATOM 4962 C CA . VAL B 1 72 ? -14.562 -20.406 -28.578 1 98.56 72 VAL B CA 1
ATOM 4963 C C . VAL B 1 72 ? -15.766 -19.828 -27.844 1 98.56 72 VAL B C 1
ATOM 4965 O O . VAL B 1 72 ? -15.789 -18.641 -27.5 1 98.56 72 VAL B O 1
ATOM 4968 N N . PRO B 1 73 ? -16.797 -20.734 -27.625 1 97.94 73 PRO B N 1
ATOM 4969 C CA . PRO B 1 73 ? -17.906 -20.219 -26.812 1 97.94 73 PRO B CA 1
ATOM 4970 C C . PRO B 1 73 ? -17.484 -19.812 -25.406 1 97.94 73 PRO B C 1
ATOM 4972 O O . PRO B 1 73 ? -16.688 -20.516 -24.781 1 97.94 73 PRO B O 1
ATOM 4975 N N . LEU B 1 74 ? -17.953 -18.688 -24.938 1 97.88 74 LEU B N 1
ATOM 4976 C CA . LEU B 1 74 ? -17.734 -18.312 -23.547 1 97.88 74 LEU B CA 1
ATOM 4977 C C . LEU B 1 74 ? -18.391 -19.297 -22.609 1 97.88 74 LEU B C 1
ATOM 4979 O O . LEU B 1 74 ? -17.828 -19.641 -21.562 1 97.88 74 LEU B O 1
ATOM 4983 N N . ASP B 1 75 ? -19.547 -19.688 -22.953 1 95.75 75 ASP B N 1
ATOM 4984 C CA . ASP B 1 75 ? -20.344 -20.703 -22.281 1 95.75 75 ASP B CA 1
ATOM 4985 C C . ASP B 1 75 ? -20.656 -21.875 -23.203 1 95.75 75 ASP B C 1
ATOM 4987 O O . ASP B 1 75 ? -21.484 -21.75 -24.125 1 95.75 75 ASP B O 1
ATOM 4991 N N . TYR B 1 76 ? -20.125 -22.969 -22.922 1 96 76 TYR B N 1
ATOM 4992 C CA . TYR B 1 76 ? -20.297 -24.125 -23.812 1 96 76 TYR B CA 1
ATOM 4993 C C . TYR B 1 76 ? -21.719 -24.672 -23.734 1 96 76 TYR B C 1
ATOM 4995 O O . TYR B 1 76 ? -22.141 -25.438 -24.594 1 96 76 TYR B O 1
ATOM 5003 N N . SER B 1 77 ? -22.453 -24.344 -22.734 1 93.75 77 SER B N 1
ATOM 5004 C CA . SER B 1 77 ? -23.859 -24.719 -22.672 1 93.75 77 SER B CA 1
ATOM 5005 C C . SER B 1 77 ? -24.719 -23.812 -23.562 1 93.75 77 SER B C 1
ATOM 5007 O O . SER B 1 77 ? -25.875 -24.141 -23.859 1 93.75 77 SER B O 1
ATOM 5009 N N . ASP B 1 78 ? -24.156 -22.719 -23.922 1 95.12 78 ASP B N 1
ATOM 5010 C CA . ASP B 1 78 ? -24.781 -21.812 -24.875 1 95.12 78 ASP B CA 1
ATOM 5011 C C . ASP B 1 78 ? -23.797 -21.453 -26 1 95.12 78 ASP B C 1
ATOM 5013 O O . ASP B 1 78 ? -23.359 -20.312 -26.109 1 95.12 78 ASP B O 1
ATOM 5017 N N . PRO B 1 79 ? -23.547 -22.328 -26.875 1 95.31 79 PRO B N 1
ATOM 5018 C CA . PRO B 1 79 ? -22.469 -22.172 -27.859 1 95.31 79 PRO B CA 1
ATOM 5019 C C . PRO B 1 79 ? -22.734 -21.031 -28.844 1 95.31 79 PRO B C 1
ATOM 5021 O O . PRO B 1 79 ? -21.812 -20.578 -29.516 1 95.31 79 PRO B O 1
ATOM 5024 N N . ASP B 1 80 ? -23.969 -20.547 -28.984 1 95.31 80 ASP B N 1
ATOM 5025 C CA . ASP B 1 80 ? -24.297 -19.469 -29.906 1 95.31 80 ASP B CA 1
ATOM 5026 C C . ASP B 1 80 ? -24.281 -18.109 -29.203 1 95.31 80 ASP B C 1
ATOM 5028 O O . ASP B 1 80 ? -24.547 -17.078 -29.812 1 95.31 80 ASP B O 1
ATOM 5032 N N . GLY B 1 81 ? -23.984 -18.156 -27.953 1 96.19 81 GLY B N 1
ATOM 5033 C CA . GLY B 1 81 ? -23.906 -16.906 -27.203 1 96.19 81 GLY B CA 1
ATOM 5034 C C . GLY B 1 81 ? -22.594 -16.172 -27.422 1 96.19 81 GLY B C 1
ATOM 5035 O O . GLY B 1 81 ? -22.062 -16.141 -28.531 1 96.19 81 GLY B O 1
ATOM 5036 N N . ARG B 1 82 ? -22.125 -15.492 -26.344 1 96.69 82 ARG B N 1
ATOM 5037 C CA . ARG B 1 82 ? -20.875 -14.727 -26.375 1 96.69 82 ARG B CA 1
ATOM 5038 C C . ARG B 1 82 ? -19.672 -15.648 -26.547 1 96.69 82 ARG B C 1
ATOM 5040 O O . ARG B 1 82 ? -19.719 -16.812 -26.156 1 96.69 82 ARG B O 1
ATOM 5047 N N . ASP B 1 83 ? -18.625 -15.109 -27.125 1 98.06 83 ASP B N 1
ATOM 5048 C CA . ASP B 1 83 ? -17.406 -15.883 -27.359 1 98.06 83 ASP B CA 1
ATOM 5049 C C . ASP B 1 83 ? -16.281 -15.43 -26.422 1 98.06 83 ASP B C 1
ATOM 5051 O O . ASP B 1 83 ? -16.344 -14.336 -25.859 1 98.06 83 ASP B O 1
ATOM 5055 N N . ALA B 1 84 ? -15.422 -16.359 -26.234 1 98.44 84 ALA B N 1
ATOM 5056 C CA . ALA B 1 84 ? -14.109 -16.062 -25.688 1 98.44 84 ALA B CA 1
ATOM 5057 C C . ALA B 1 84 ? -13.016 -16.203 -26.75 1 98.44 84 ALA B C 1
ATOM 5059 O O . ALA B 1 84 ? -13.195 -16.938 -27.734 1 98.44 84 ALA B O 1
ATOM 5060 N N . ALA B 1 85 ? -11.961 -15.422 -26.625 1 98.5 85 ALA B N 1
ATOM 5061 C CA . ALA B 1 85 ? -10.789 -15.547 -27.484 1 98.5 85 ALA B CA 1
ATOM 5062 C C . ALA B 1 85 ? -9.586 -16.062 -26.719 1 98.5 85 ALA B C 1
ATOM 5064 O O . ALA B 1 85 ? -9.078 -15.398 -25.812 1 98.5 85 ALA B O 1
ATOM 5065 N N . ILE B 1 86 ? -9.125 -17.25 -27.094 1 98.81 86 ILE B N 1
ATOM 5066 C CA . ILE B 1 86 ? -8.008 -17.891 -26.422 1 98.81 86 ILE B CA 1
ATOM 5067 C C . ILE B 1 86 ? -6.707 -17.562 -27.141 1 98.81 86 ILE B C 1
ATOM 5069 O O . ILE B 1 86 ? -6.559 -17.844 -28.328 1 98.81 86 ILE B O 1
ATOM 5073 N N . ALA B 1 87 ? -5.754 -16.938 -26.391 1 98.5 87 ALA B N 1
ATOM 5074 C CA . ALA B 1 87 ? -4.445 -16.609 -26.953 1 98.5 87 ALA B CA 1
ATOM 5075 C C . ALA B 1 87 ? -3.525 -17.828 -26.953 1 98.5 87 ALA B C 1
ATOM 5077 O O . ALA B 1 87 ? -3.293 -18.438 -25.906 1 98.5 87 ALA B O 1
ATOM 5078 N N . LEU B 1 88 ? -2.969 -18.172 -28.109 1 98.69 88 LEU B N 1
ATOM 5079 C CA . LEU B 1 88 ? -2.084 -19.328 -28.25 1 98.69 88 LEU B CA 1
ATOM 5080 C C . LEU B 1 88 ? -0.723 -18.891 -28.797 1 98.69 88 LEU B C 1
ATOM 5082 O O . LEU B 1 88 ? -0.618 -17.891 -29.5 1 98.69 88 LEU B O 1
ATOM 5086 N N . ILE B 1 89 ? 0.233 -19.703 -28.406 1 98.38 89 ILE B N 1
ATOM 5087 C CA . ILE B 1 89 ? 1.572 -19.594 -28.984 1 98.38 89 ILE B CA 1
ATOM 5088 C C . ILE B 1 89 ? 2.088 -20.969 -29.375 1 98.38 89 ILE B C 1
ATOM 5090 O O . ILE B 1 89 ? 1.785 -21.969 -28.703 1 98.38 89 ILE B O 1
ATOM 5094 N N . ARG B 1 90 ? 2.842 -21.016 -30.438 1 97.88 90 ARG B N 1
ATOM 5095 C CA . ARG B 1 90 ? 3.414 -22.281 -30.906 1 97.88 90 ARG B CA 1
ATOM 5096 C C . ARG B 1 90 ? 4.859 -22.094 -31.344 1 97.88 90 ARG B C 1
ATOM 5098 O O . ARG B 1 90 ? 5.195 -21.078 -31.969 1 97.88 90 ARG B O 1
ATOM 5105 N N . LYS B 1 91 ? 5.668 -22.938 -30.859 1 97.5 91 LYS B N 1
ATOM 5106 C CA . LYS B 1 91 ? 6.945 -23.188 -31.516 1 97.5 91 LYS B CA 1
ATOM 5107 C C . LYS B 1 91 ? 6.84 -24.344 -32.5 1 97.5 91 LYS B C 1
ATOM 5109 O O . LYS B 1 91 ? 6.785 -25.516 -32.125 1 97.5 91 LYS B O 1
ATOM 5114 N N . PRO B 1 92 ? 6.938 -24.016 -33.781 1 96.75 92 PRO B N 1
ATOM 5115 C CA . PRO B 1 92 ? 6.699 -25.062 -34.781 1 96.75 92 PRO B CA 1
ATOM 5116 C C . PRO B 1 92 ? 7.789 -26.125 -34.781 1 96.75 92 PRO B C 1
ATOM 5118 O O . PRO B 1 92 ? 8.961 -25.828 -34.594 1 96.75 92 PRO B O 1
ATOM 5121 N N . ALA B 1 93 ? 7.266 -27.328 -35.094 1 96.56 93 ALA B N 1
ATOM 5122 C CA . ALA B 1 93 ? 8.211 -28.422 -35.344 1 96.56 93 ALA B CA 1
ATOM 5123 C C . ALA B 1 93 ? 9.203 -28.047 -36.438 1 96.56 93 ALA B C 1
ATOM 5125 O O . ALA B 1 93 ? 8.852 -27.375 -37.406 1 96.56 93 ALA B O 1
ATOM 5126 N N . THR B 1 94 ? 10.398 -28.5 -36.25 1 92.88 94 THR B N 1
ATOM 5127 C CA . THR B 1 94 ? 11.406 -28.172 -37.25 1 92.88 94 THR B CA 1
ATOM 5128 C C . THR B 1 94 ? 11.578 -29.344 -38.219 1 92.88 94 THR B C 1
ATOM 5130 O O . THR B 1 94 ? 12.156 -29.172 -39.312 1 92.88 94 THR B O 1
ATOM 5133 N N . THR B 1 95 ? 11.18 -30.438 -37.844 1 88.75 95 THR B N 1
ATOM 5134 C CA . THR B 1 95 ? 11.219 -31.609 -38.719 1 88.75 95 THR B CA 1
ATOM 5135 C C . THR B 1 95 ? 9.844 -31.891 -39.312 1 88.75 95 THR B C 1
ATOM 5137 O O . THR B 1 95 ? 8.883 -32.125 -38.594 1 88.75 95 THR B O 1
ATOM 5140 N N . LYS B 1 96 ? 9.82 -31.969 -40.688 1 86.44 96 LYS B N 1
ATOM 5141 C CA . LYS B 1 96 ? 8.547 -32.219 -41.344 1 86.44 96 LYS B CA 1
ATOM 5142 C C . LYS B 1 96 ? 8.312 -33.719 -41.531 1 86.44 96 LYS B C 1
ATOM 5144 O O . LYS B 1 96 ? 7.184 -34.188 -41.406 1 86.44 96 LYS B O 1
ATOM 5149 N N . GLU B 1 97 ? 9.406 -34.375 -41.812 1 88.88 97 GLU B N 1
ATOM 5150 C CA . GLU B 1 97 ? 9.289 -35.844 -41.938 1 88.88 97 GLU B CA 1
ATOM 5151 C C . GLU B 1 97 ? 9.039 -36.5 -40.594 1 88.88 97 GLU B C 1
ATOM 5153 O O . GLU B 1 97 ? 9.828 -36.312 -39.656 1 88.88 97 GLU B O 1
ATOM 5158 N N . GLY B 1 98 ? 7.855 -37.062 -40.438 1 90.94 98 GLY B N 1
ATOM 5159 C CA . GLY B 1 98 ? 7.523 -37.688 -39.188 1 90.94 98 GLY B CA 1
ATOM 5160 C C . GLY B 1 98 ? 6.812 -36.75 -38.219 1 90.94 98 GLY B C 1
ATOM 5161 O O . GLY B 1 98 ? 6.789 -37.031 -37 1 90.94 98 GLY B O 1
ATOM 5162 N N . TYR B 1 99 ? 6.355 -35.75 -38.75 1 94.19 99 TYR B N 1
ATOM 5163 C CA . TYR B 1 99 ? 5.578 -34.812 -37.938 1 94.19 99 TYR B CA 1
ATOM 5164 C C . TYR B 1 99 ? 4.57 -35.562 -37.062 1 94.19 99 TYR B C 1
ATOM 5166 O O . TYR B 1 99 ? 3.869 -36.469 -37.531 1 94.19 99 TYR B O 1
ATOM 5174 N N . ARG B 1 100 ? 4.551 -35.156 -35.781 1 95.25 100 ARG B N 1
ATOM 5175 C CA . ARG B 1 100 ? 3.73 -35.906 -34.812 1 95.25 100 ARG B CA 1
ATOM 5176 C C . ARG B 1 100 ? 2.705 -34.969 -34.156 1 95.25 100 ARG B C 1
ATOM 5178 O O . ARG B 1 100 ? 2.111 -35.344 -33.156 1 95.25 100 ARG B O 1
ATOM 5185 N N . GLY B 1 101 ? 2.502 -33.781 -34.625 1 95.69 101 GLY B N 1
ATOM 5186 C CA . GLY B 1 101 ? 1.433 -32.938 -34.156 1 95.69 101 GLY B CA 1
ATOM 5187 C C . GLY B 1 101 ? 1.832 -32.094 -32.938 1 95.69 101 GLY B C 1
ATOM 5188 O O . GLY B 1 101 ? 3.008 -32.062 -32.594 1 95.69 101 GLY B O 1
ATOM 5189 N N . PRO B 1 102 ? 0.821 -31.406 -32.344 1 98.06 102 PRO B N 1
ATOM 5190 C CA . PRO B 1 102 ? 1.079 -30.5 -31.203 1 98.06 102 PRO B CA 1
ATOM 5191 C C . PRO B 1 102 ? 1.061 -31.219 -29.859 1 98.06 102 PRO B C 1
ATOM 5193 O O . PRO B 1 102 ? 0.261 -32.125 -29.641 1 98.06 102 PRO B O 1
ATOM 5196 N N . ILE B 1 103 ? 1.92 -30.797 -28.984 1 98.75 103 ILE B N 1
ATOM 5197 C CA . ILE B 1 103 ? 1.807 -31.062 -27.547 1 98.75 103 ILE B CA 1
ATOM 5198 C C . ILE B 1 103 ? 1.38 -29.781 -26.828 1 98.75 103 ILE B C 1
ATOM 5200 O O . ILE B 1 103 ? 2.047 -28.75 -26.938 1 98.75 103 ILE B O 1
ATOM 5204 N N . LEU B 1 104 ? 0.266 -29.812 -26.125 1 98.88 104 LEU B N 1
ATOM 5205 C CA . LEU B 1 104 ? -0.221 -28.672 -25.375 1 98.88 104 LEU B CA 1
ATOM 5206 C C . LEU B 1 104 ? 0.422 -28.609 -23.984 1 98.88 104 LEU B C 1
ATOM 5208 O O . LEU B 1 104 ? 0.559 -29.641 -23.328 1 98.88 104 LEU B O 1
ATOM 5212 N N . PHE B 1 105 ? 0.773 -27.375 -23.578 1 98.62 105 PHE B N 1
ATOM 5213 C CA . PHE B 1 105 ? 1.39 -27.156 -22.281 1 98.62 105 PHE B CA 1
ATOM 5214 C C . PHE B 1 105 ? 0.542 -26.234 -21.422 1 98.62 105 PHE B C 1
ATOM 5216 O O . PHE B 1 105 ? -0.173 -25.375 -21.953 1 98.62 105 PHE B O 1
ATOM 5223 N N . ASN B 1 106 ? 0.597 -26.391 -20.172 1 98.19 106 ASN B N 1
ATOM 5224 C CA . ASN B 1 106 ? 0.053 -25.453 -19.188 1 98.19 106 ASN B CA 1
ATOM 5225 C C . ASN B 1 106 ? 1.011 -25.25 -18.016 1 98.19 106 ASN B C 1
ATOM 5227 O O . ASN B 1 106 ? 1.444 -26.219 -17.391 1 98.19 106 ASN B O 1
ATOM 5231 N N . PRO B 1 107 ? 1.329 -24.031 -17.703 1 95.69 107 PRO B N 1
ATOM 5232 C CA . PRO B 1 107 ? 2.35 -23.75 -16.688 1 95.69 107 PRO B CA 1
ATOM 5233 C C . PRO B 1 107 ? 1.813 -23.875 -15.258 1 95.69 107 PRO B C 1
ATOM 5235 O O . PRO B 1 107 ? 2.59 -23.875 -14.305 1 95.69 107 PRO B O 1
ATOM 5238 N N . GLY B 1 108 ? 0.593 -23.906 -15.109 1 95.94 108 GLY B N 1
ATOM 5239 C CA . GLY B 1 108 ? 0.014 -23.922 -13.781 1 95.94 108 GLY B CA 1
ATOM 5240 C C . GLY B 1 108 ? -0.474 -22.562 -13.328 1 95.94 108 GLY B C 1
ATOM 5241 O O . GLY B 1 108 ? -0.976 -21.781 -14.133 1 95.94 108 GLY B O 1
ATOM 5242 N N . GLY B 1 109 ? -0.465 -22.438 -12.094 1 92.19 109 GLY B N 1
ATOM 5243 C CA . GLY B 1 109 ? -1.047 -21.297 -11.414 1 92.19 109 GLY B CA 1
ATOM 5244 C C . GLY B 1 109 ? -2.074 -21.672 -10.367 1 92.19 109 GLY B C 1
ATOM 5245 O O . GLY B 1 109 ? -1.723 -22.219 -9.32 1 92.19 109 GLY B O 1
ATOM 5246 N N . PRO B 1 110 ? -3.312 -21.859 -10.758 1 93.69 110 PRO B N 1
ATOM 5247 C CA . PRO B 1 110 ? -3.914 -21.328 -11.984 1 93.69 110 PRO B CA 1
ATOM 5248 C C . PRO B 1 110 ? -3.654 -19.844 -12.18 1 93.69 110 PRO B C 1
ATOM 5250 O O . PRO B 1 110 ? -3.293 -19.141 -11.227 1 93.69 110 PRO B O 1
ATOM 5253 N N . GLY B 1 111 ? -3.738 -19.469 -13.398 1 94.06 111 GLY B N 1
ATOM 5254 C CA . GLY B 1 111 ? -3.525 -18.062 -13.742 1 94.06 111 GLY B CA 1
ATOM 5255 C C . GLY B 1 111 ? -2.227 -17.828 -14.484 1 94.06 111 GLY B C 1
ATOM 5256 O O . GLY B 1 111 ? -1.944 -16.703 -14.898 1 94.06 111 GLY B O 1
ATOM 5257 N N . GLY B 1 112 ? -1.448 -18.875 -14.586 1 94.69 112 GLY B N 1
ATOM 5258 C CA . GLY B 1 112 ? -0.209 -18.75 -15.336 1 94.69 112 GLY B CA 1
ATOM 5259 C C . GLY B 1 112 ? -0.427 -18.594 -16.828 1 94.69 112 GLY B C 1
ATOM 5260 O O . GLY B 1 112 ? -1.342 -19.203 -17.391 1 94.69 112 GLY B O 1
ATOM 5261 N N . SER B 1 113 ? 0.497 -17.875 -17.453 1 95.56 113 SER B N 1
ATOM 5262 C CA . SER B 1 113 ? 0.419 -17.641 -18.891 1 95.56 113 SER B CA 1
ATOM 5263 C C . SER B 1 113 ? 1.165 -18.734 -19.672 1 95.56 113 SER B C 1
ATOM 5265 O O . SER B 1 113 ? 2.375 -18.891 -19.5 1 95.56 113 SER B O 1
ATOM 5267 N N . GLY B 1 114 ? 0.434 -19.375 -20.516 1 97.12 114 GLY B N 1
ATOM 5268 C CA . GLY B 1 114 ? 1.079 -20.328 -21.391 1 97.12 114 GLY B CA 1
ATOM 5269 C C . GLY B 1 114 ? 1.968 -19.688 -22.438 1 97.12 114 GLY B C 1
ATOM 5270 O O . GLY B 1 114 ? 2.963 -20.266 -22.875 1 97.12 114 GLY B O 1
ATOM 5271 N N . VAL B 1 115 ? 1.592 -18.484 -22.844 1 96.56 115 VAL B N 1
ATOM 5272 C CA . VAL B 1 115 ? 2.412 -17.75 -23.781 1 96.56 115 VAL B CA 1
ATOM 5273 C C . VAL B 1 115 ? 3.773 -17.438 -23.172 1 96.56 115 VAL B C 1
ATOM 5275 O O . VAL B 1 115 ? 4.812 -17.672 -23.797 1 96.56 115 VAL B O 1
ATOM 5278 N N . ASP B 1 116 ? 3.748 -17 -21.938 1 94 116 ASP B N 1
ATOM 5279 C CA . ASP B 1 116 ? 5 -16.703 -21.266 1 94 116 ASP B CA 1
ATOM 5280 C C . ASP B 1 116 ? 5.844 -17.969 -21.078 1 94 116 ASP B C 1
ATOM 5282 O O . ASP B 1 116 ? 7.074 -17.906 -21.141 1 94 116 ASP B O 1
ATOM 5286 N N . LEU B 1 117 ? 5.176 -19.062 -20.797 1 95.12 117 LEU B N 1
ATOM 5287 C CA . LEU B 1 117 ? 5.875 -20.328 -20.625 1 95.12 117 LEU B CA 1
ATOM 5288 C C . LEU B 1 117 ? 6.672 -20.703 -21.875 1 95.12 117 LEU B C 1
ATOM 5290 O O . LEU B 1 117 ? 7.855 -21.031 -21.781 1 95.12 117 LEU B O 1
ATOM 5294 N N . ILE B 1 118 ? 6.062 -20.625 -23.031 1 96.62 118 ILE B N 1
ATOM 5295 C CA . ILE B 1 118 ? 6.691 -21.078 -24.266 1 96.62 118 ILE B CA 1
ATOM 5296 C C . ILE B 1 118 ? 7.762 -20.062 -24.688 1 96.62 118 ILE B C 1
ATOM 5298 O O . ILE B 1 118 ? 8.805 -20.438 -25.234 1 96.62 118 ILE B O 1
ATOM 5302 N N . LEU B 1 119 ? 7.496 -18.781 -24.422 1 94.12 119 LEU B N 1
ATOM 5303 C CA . LEU B 1 119 ? 8.523 -17.781 -24.734 1 94.12 119 LEU B CA 1
ATOM 5304 C C . LEU B 1 119 ? 9.797 -18.062 -23.938 1 94.12 119 LEU B C 1
ATOM 5306 O O . LEU B 1 119 ? 10.906 -17.875 -24.453 1 94.12 119 LEU B O 1
ATOM 5310 N N . ALA B 1 120 ? 9.594 -18.578 -22.766 1 92.5 120 ALA B N 1
ATOM 5311 C CA . ALA B 1 120 ? 10.742 -18.781 -21.891 1 92.5 120 ALA B CA 1
ATOM 5312 C C . ALA B 1 120 ? 11.383 -20.156 -22.141 1 92.5 120 ALA B C 1
ATOM 5314 O O . ALA B 1 120 ? 12.602 -20.297 -22.078 1 92.5 120 ALA B O 1
ATOM 5315 N N . LEU B 1 121 ? 10.539 -21.219 -22.422 1 94.31 121 LEU B N 1
ATOM 5316 C CA . LEU B 1 121 ? 11.07 -22.562 -22.328 1 94.31 121 LEU B CA 1
ATOM 5317 C C . LEU B 1 121 ? 10.758 -23.375 -23.594 1 94.31 121 LEU B C 1
ATOM 5319 O O . LEU B 1 121 ? 11.086 -24.547 -23.672 1 94.31 121 LEU B O 1
ATOM 5323 N N . GLY B 1 122 ? 10.18 -22.797 -24.547 1 94.75 122 GLY B N 1
ATOM 5324 C CA . GLY B 1 122 ? 9.766 -23.5 -25.75 1 94.75 122 GLY B CA 1
ATOM 5325 C C . GLY B 1 122 ? 10.906 -24.219 -26.453 1 94.75 122 GLY B C 1
ATOM 5326 O O . GLY B 1 122 ? 10.75 -25.359 -26.891 1 94.75 122 GLY B O 1
ATOM 5327 N N . ASP B 1 123 ? 12.039 -23.547 -26.531 1 93.25 123 ASP B N 1
ATOM 5328 C CA . ASP B 1 123 ? 13.203 -24.156 -27.172 1 93.25 123 ASP B CA 1
ATOM 5329 C C . ASP B 1 123 ? 13.695 -25.375 -26.406 1 93.25 123 ASP B C 1
ATOM 5331 O O . ASP B 1 123 ? 14.008 -26.406 -27 1 93.25 123 ASP B O 1
ATOM 5335 N N . ALA B 1 124 ? 13.75 -25.25 -25.109 1 93.31 124 ALA B N 1
ATOM 5336 C CA . ALA B 1 124 ? 14.211 -26.359 -24.266 1 93.31 124 ALA B CA 1
ATOM 5337 C C . ALA B 1 124 ? 13.242 -27.547 -24.344 1 93.31 124 ALA B C 1
ATOM 5339 O O . ALA B 1 124 ? 13.672 -28.703 -24.391 1 93.31 124 ALA B O 1
ATOM 5340 N N . PHE B 1 125 ? 11.953 -27.312 -24.375 1 95.44 125 PHE B N 1
ATOM 5341 C CA . PHE B 1 125 ? 10.961 -28.375 -24.484 1 95.44 125 PHE B CA 1
ATOM 5342 C C . PHE B 1 125 ? 11.07 -29.094 -25.812 1 95.44 125 PHE B C 1
ATOM 5344 O O . PHE B 1 125 ? 10.953 -30.312 -25.891 1 95.44 125 PHE B O 1
ATOM 5351 N N . ALA B 1 126 ? 11.281 -28.297 -26.859 1 94.56 126 ALA B N 1
ATOM 5352 C CA . ALA B 1 126 ? 11.445 -28.906 -28.172 1 94.56 126 ALA B CA 1
ATOM 5353 C C . ALA B 1 126 ? 12.656 -29.844 -28.203 1 94.56 126 ALA B C 1
ATOM 5355 O O . ALA B 1 126 ? 12.609 -30.891 -28.828 1 94.56 126 ALA B O 1
ATOM 5356 N N . THR B 1 127 ? 13.672 -29.391 -27.516 1 92.81 127 THR B N 1
ATOM 5357 C CA . THR B 1 127 ? 14.883 -30.203 -27.453 1 92.81 127 THR B CA 1
ATOM 5358 C C . THR B 1 127 ? 14.617 -31.484 -26.656 1 92.81 127 THR B C 1
ATOM 5360 O O . THR B 1 127 ? 15.039 -32.562 -27.062 1 92.81 127 THR B O 1
ATOM 5363 N N . ILE B 1 128 ? 13.953 -31.422 -25.578 1 93.25 128 ILE B N 1
ATOM 5364 C CA . ILE B 1 128 ? 13.695 -32.531 -24.688 1 93.25 128 ILE B CA 1
ATOM 5365 C C . ILE B 1 128 ? 12.789 -33.562 -25.375 1 93.25 128 ILE B C 1
ATOM 5367 O O . ILE B 1 128 ? 13.047 -34.75 -25.328 1 93.25 128 ILE B O 1
ATOM 5371 N N . LEU B 1 129 ? 11.773 -33.094 -26.047 1 95.81 129 LEU B N 1
ATOM 5372 C CA . LEU B 1 129 ? 10.719 -33.969 -26.547 1 95.81 129 LEU B CA 1
ATOM 5373 C C . LEU B 1 129 ? 11.023 -34.438 -27.953 1 95.81 129 LEU B C 1
ATOM 5375 O O . LEU B 1 129 ? 10.578 -35.531 -28.359 1 95.81 129 LEU B O 1
ATOM 5379 N N . GLY B 1 130 ? 11.672 -33.562 -28.719 1 93.19 130 GLY B N 1
ATOM 5380 C CA . GLY B 1 130 ? 11.984 -33.906 -30.094 1 93.19 130 GLY B CA 1
ATOM 5381 C C . GLY B 1 130 ? 11.477 -32.875 -31.094 1 93.19 130 GLY B C 1
ATOM 5382 O O . GLY B 1 130 ? 10.477 -32.188 -30.828 1 93.19 130 GLY B O 1
ATOM 5383 N N . SER B 1 131 ? 12.039 -32.812 -32.281 1 92.38 131 SER B N 1
ATOM 5384 C CA . SER B 1 131 ? 11.805 -31.766 -33.281 1 92.38 131 SER B CA 1
ATOM 5385 C C . SER B 1 131 ? 10.562 -32.094 -34.094 1 92.38 131 SER B C 1
ATOM 5387 O O . SER B 1 131 ? 10.164 -31.297 -34.969 1 92.38 131 SER B O 1
ATOM 5389 N N . GLN B 1 132 ? 9.953 -33.188 -33.844 1 95.69 132 GLN B N 1
ATOM 5390 C CA . GLN B 1 132 ? 8.797 -33.625 -34.625 1 95.69 132 GLN B CA 1
ATOM 5391 C C . GLN B 1 132 ? 7.5 -33.062 -34.062 1 95.69 132 GLN B C 1
ATOM 5393 O O . GLN B 1 132 ? 6.426 -33.281 -34.625 1 95.69 132 GLN B O 1
ATOM 5398 N N . PHE B 1 133 ? 7.57 -32.406 -32.938 1 97.62 133 PHE B N 1
ATOM 5399 C CA . PHE B 1 133 ? 6.371 -31.922 -32.281 1 97.62 133 PHE B CA 1
ATOM 5400 C C . PHE B 1 133 ? 6.281 -30.406 -32.375 1 97.62 133 PHE B C 1
ATOM 5402 O O . PHE B 1 133 ? 7.301 -29.703 -32.312 1 97.62 133 PHE B O 1
ATOM 5409 N N . ASP B 1 134 ? 5.031 -29.844 -32.594 1 97.88 134 ASP B N 1
ATOM 5410 C CA . ASP B 1 134 ? 4.762 -28.453 -32.219 1 97.88 134 ASP B CA 1
ATOM 5411 C C . ASP B 1 134 ? 4.648 -28.281 -30.719 1 97.88 134 ASP B C 1
ATOM 5413 O O . ASP B 1 134 ? 3.949 -29.047 -30.047 1 97.88 134 ASP B O 1
ATOM 5417 N N . ILE B 1 135 ? 5.406 -27.344 -30.234 1 98.25 135 ILE B N 1
ATOM 5418 C CA . ILE B 1 135 ? 5.277 -26.984 -28.828 1 98.25 135 ILE B CA 1
ATOM 5419 C C . ILE B 1 135 ? 4.262 -25.859 -28.672 1 98.25 135 ILE B C 1
ATOM 5421 O O . ILE B 1 135 ? 4.539 -24.719 -29.031 1 98.25 135 ILE B O 1
ATOM 5425 N N . VAL B 1 136 ? 3.111 -26.203 -28.094 1 98.75 136 VAL B N 1
ATOM 5426 C CA . VAL B 1 136 ? 1.988 -25.281 -28.094 1 98.75 136 VAL B CA 1
ATOM 5427 C C . VAL B 1 136 ? 1.535 -25 -26.672 1 98.75 136 VAL B C 1
ATOM 5429 O O . VAL B 1 136 ? 1.479 -25.922 -25.844 1 98.75 136 VAL B O 1
ATOM 5432 N N . SER B 1 137 ? 1.346 -23.781 -26.328 1 98.69 137 SER B N 1
ATOM 5433 C CA . SER B 1 137 ? 0.64 -23.422 -25.109 1 98.69 137 SER B CA 1
ATOM 5434 C C . SER B 1 137 ? -0.384 -22.328 -25.359 1 98.69 137 SER B C 1
ATOM 5436 O O . SER B 1 137 ? -0.599 -21.922 -26.5 1 98.69 137 SER B O 1
ATOM 5438 N N . PHE B 1 138 ? -1.081 -21.969 -24.344 1 98.75 138 PHE B N 1
ATOM 5439 C CA . PHE B 1 138 ? -2.152 -20.984 -24.422 1 98.75 138 PHE B CA 1
ATOM 5440 C C . PHE B 1 138 ? -2.354 -20.297 -23.078 1 98.75 138 PHE B C 1
ATOM 5442 O O . PHE B 1 138 ? -1.982 -20.828 -22.031 1 98.75 138 PHE B O 1
ATOM 5449 N N . ASP B 1 139 ? -2.783 -19.062 -23.188 1 98.06 139 ASP B N 1
ATOM 5450 C CA . ASP B 1 139 ? -3.348 -18.438 -22 1 98.06 139 ASP B CA 1
ATOM 5451 C C . ASP B 1 139 ? -4.77 -18.938 -21.734 1 98.06 139 ASP B C 1
ATOM 5453 O O . ASP B 1 139 ? -5.672 -18.688 -22.531 1 98.06 139 ASP B O 1
ATOM 5457 N N . PRO B 1 140 ? -4.945 -19.625 -20.656 1 98.38 140 PRO B N 1
ATOM 5458 C CA . PRO B 1 140 ? -6.309 -20.094 -20.391 1 98.38 140 PRO B CA 1
ATOM 5459 C C . PRO B 1 140 ? -7.332 -18.953 -20.422 1 98.38 140 PRO B C 1
ATOM 5461 O O . PRO B 1 140 ? -6.965 -17.781 -20.312 1 98.38 140 PRO B O 1
ATOM 5464 N N . ARG B 1 141 ? -8.594 -19.375 -20.672 1 98.19 141 ARG B N 1
ATOM 5465 C CA . ARG B 1 141 ? -9.656 -18.375 -20.609 1 98.19 141 ARG B CA 1
ATOM 5466 C C . ARG B 1 141 ? -9.547 -17.547 -19.344 1 98.19 141 ARG B C 1
ATOM 5468 O O . ARG B 1 141 ? -9.297 -18.078 -18.266 1 98.19 141 ARG B O 1
ATOM 5475 N N . GLY B 1 142 ? -9.664 -16.188 -19.516 1 96.94 142 GLY B N 1
ATOM 5476 C CA . GLY B 1 142 ? -9.633 -15.273 -18.391 1 96.94 142 GLY B CA 1
ATOM 5477 C C . GLY B 1 142 ? -8.227 -14.859 -18 1 96.94 142 GLY B C 1
ATOM 5478 O O . GLY B 1 142 ? -8.047 -13.977 -17.156 1 96.94 142 GLY B O 1
ATOM 5479 N N . ILE B 1 143 ? -7.219 -15.445 -18.625 1 96.75 143 ILE B N 1
ATOM 5480 C CA . ILE B 1 143 ? -5.852 -15.266 -18.156 1 96.75 143 ILE B CA 1
ATOM 5481 C C . ILE B 1 143 ? -5.039 -14.5 -19.203 1 96.75 143 ILE B C 1
ATOM 5483 O O . ILE B 1 143 ? -5.051 -14.844 -20.375 1 96.75 143 ILE B O 1
ATOM 5487 N N . ALA B 1 144 ? -4.293 -13.492 -18.734 1 94.44 144 ALA B N 1
ATOM 5488 C CA . ALA B 1 144 ? -3.295 -12.75 -19.5 1 94.44 144 ALA B CA 1
ATOM 5489 C C . ALA B 1 144 ? -3.879 -12.242 -20.828 1 94.44 144 ALA B C 1
ATOM 5491 O O . ALA B 1 144 ? -4.73 -11.352 -20.828 1 94.44 144 ALA B O 1
ATOM 5492 N N . ARG B 1 145 ? -3.502 -12.891 -22.016 1 96.06 145 ARG B N 1
ATOM 5493 C CA . ARG B 1 145 ? -3.838 -12.336 -23.328 1 96.06 145 ARG B CA 1
ATOM 5494 C C . ARG B 1 145 ? -5.184 -12.867 -23.812 1 96.06 145 ARG B C 1
ATOM 5496 O O . ARG B 1 145 ? -5.699 -12.406 -24.828 1 96.06 145 ARG B O 1
ATOM 5503 N N . SER B 1 146 ? -5.73 -13.742 -23.078 1 97.5 146 SER B N 1
ATOM 5504 C CA . SER B 1 146 ? -7.062 -14.227 -23.438 1 97.5 146 SER B CA 1
ATOM 5505 C C . SER B 1 146 ? -8.141 -13.273 -22.938 1 97.5 146 SER B C 1
ATOM 5507 O O . SER B 1 146 ? -7.953 -12.578 -21.938 1 97.5 146 SER B O 1
ATOM 5509 N N . THR B 1 147 ? -9.297 -13.258 -23.703 1 96.06 147 THR B N 1
ATOM 5510 C CA . THR B 1 147 ? -10.375 -12.336 -23.359 1 96.06 147 THR B CA 1
ATOM 5511 C C . THR B 1 147 ? -11.719 -13.055 -23.359 1 96.06 147 THR B C 1
ATOM 5513 O O . THR B 1 147 ? -11.945 -13.969 -24.156 1 96.06 147 THR B O 1
ATOM 5516 N N . PRO B 1 148 ? -12.648 -12.664 -22.562 1 95.94 148 PRO B N 1
ATOM 5517 C CA . PRO B 1 148 ? -12.477 -11.648 -21.516 1 95.94 148 PRO B CA 1
ATOM 5518 C C . PRO B 1 148 ? -11.5 -12.078 -20.422 1 95.94 148 PRO B C 1
ATOM 5520 O O . PRO B 1 148 ? -11.328 -13.273 -20.188 1 95.94 148 PRO B O 1
ATOM 5523 N N . ARG B 1 149 ? -10.922 -11.117 -19.734 1 93.81 149 ARG B N 1
ATOM 5524 C CA . ARG B 1 149 ? -9.922 -11.344 -18.703 1 93.81 149 ARG B CA 1
ATOM 5525 C C . ARG B 1 149 ? -10.539 -11.234 -17.312 1 93.81 149 ARG B C 1
ATOM 5527 O O . ARG B 1 149 ? -11.375 -10.367 -17.062 1 93.81 149 ARG B O 1
ATOM 5534 N N . GLY B 1 150 ? -10.102 -12.195 -16.469 1 93.5 150 GLY B N 1
ATOM 5535 C CA . GLY B 1 150 ? -10.414 -11.953 -15.078 1 93.5 150 GLY B CA 1
ATOM 5536 C C . GLY B 1 150 ? -9.758 -10.695 -14.531 1 93.5 150 GLY B C 1
ATOM 5537 O O . GLY B 1 150 ? -8.555 -10.68 -14.266 1 93.5 150 GLY B O 1
ATOM 5538 N N . ASN B 1 151 ? -10.477 -9.641 -14.445 1 92.94 151 ASN B N 1
ATOM 5539 C CA . ASN B 1 151 ? -10.008 -8.32 -14.023 1 92.94 151 ASN B CA 1
ATOM 5540 C C . ASN B 1 151 ? -10.945 -7.707 -12.984 1 92.94 151 ASN B C 1
ATOM 5542 O O . ASN B 1 151 ? -12.109 -7.438 -13.266 1 92.94 151 ASN B O 1
ATOM 5546 N N . HIS B 1 152 ? -10.352 -7.43 -11.828 1 95.19 152 HIS B N 1
ATOM 5547 C CA . HIS B 1 152 ? -11.211 -7.004 -10.727 1 95.19 152 HIS B CA 1
ATOM 5548 C C . HIS B 1 152 ? -10.977 -5.535 -10.383 1 95.19 152 HIS B C 1
ATOM 5550 O O . HIS B 1 152 ? -11.516 -5.031 -9.398 1 95.19 152 HIS B O 1
ATOM 5556 N N . PHE B 1 153 ? -10.164 -4.852 -11.156 1 93.25 153 PHE B N 1
ATOM 5557 C CA . PHE B 1 153 ? -9.82 -3.459 -10.891 1 93.25 153 PHE B CA 1
ATOM 5558 C C . PHE B 1 153 ? -9.898 -2.631 -12.164 1 93.25 153 PHE B C 1
ATOM 5560 O O . PHE B 1 153 ? -9.742 -3.162 -13.266 1 93.25 153 PHE B O 1
ATOM 5567 N N . ASP B 1 154 ? -10.062 -1.365 -12.031 1 90.31 154 ASP B N 1
ATOM 5568 C CA . ASP B 1 154 ? -10.156 -0.477 -13.188 1 90.31 154 ASP B CA 1
ATOM 5569 C C . ASP B 1 154 ? -8.773 -0.176 -13.758 1 90.31 154 ASP B C 1
ATOM 5571 O O . ASP B 1 154 ? -8.625 0.023 -14.969 1 90.31 154 ASP B O 1
ATOM 5575 N N . THR B 1 155 ? -7.785 -0.055 -12.891 1 89.19 155 THR B N 1
ATOM 5576 C CA . THR B 1 155 ? -6.445 0.311 -13.336 1 89.19 155 THR B CA 1
ATOM 5577 C C . THR B 1 155 ? -5.395 -0.558 -12.648 1 89.19 155 THR B C 1
ATOM 5579 O O . THR B 1 155 ? -5.664 -1.163 -11.609 1 89.19 155 THR B O 1
ATOM 5582 N N . ASP B 1 156 ? -4.199 -0.587 -13.203 1 88.62 156 ASP B N 1
ATOM 5583 C CA . ASP B 1 156 ? -3.096 -1.358 -12.633 1 88.62 156 ASP B CA 1
ATOM 5584 C C . ASP B 1 156 ? -2.629 -0.759 -11.312 1 88.62 156 ASP B C 1
ATOM 5586 O O . ASP B 1 156 ? -2.225 -1.487 -10.406 1 88.62 156 ASP B O 1
ATOM 5590 N N . VAL B 1 157 ? -2.648 0.542 -11.227 1 90 157 VAL B N 1
ATOM 5591 C CA . VAL B 1 157 ? -2.215 1.175 -9.984 1 90 157 VAL B CA 1
ATOM 5592 C C . VAL B 1 157 ? -3.195 0.839 -8.867 1 90 157 VAL B C 1
ATOM 5594 O O . VAL B 1 157 ? -2.791 0.649 -7.715 1 90 157 VAL B O 1
ATOM 5597 N N . GLU B 1 158 ? -4.48 0.804 -9.18 1 91.75 158 GLU B N 1
ATOM 5598 C CA . GLU B 1 158 ? -5.473 0.411 -8.188 1 91.75 158 GLU B CA 1
ATOM 5599 C C . GLU B 1 158 ? -5.211 -1.001 -7.676 1 91.75 158 GLU B C 1
ATOM 5601 O O . GLU B 1 158 ? -5.281 -1.251 -6.469 1 91.75 158 GLU B O 1
ATOM 5606 N N . ARG B 1 159 ? -4.879 -1.895 -8.578 1 92.44 159 ARG B N 1
ATOM 5607 C CA . ARG B 1 159 ? -4.535 -3.268 -8.219 1 92.44 159 ARG B CA 1
ATOM 5608 C C . ARG B 1 159 ? -3.312 -3.311 -7.312 1 92.44 159 ARG B C 1
ATOM 5610 O O . ARG B 1 159 ? -3.297 -4.035 -6.316 1 92.44 159 ARG B O 1
ATOM 5617 N N . THR B 1 160 ? -2.357 -2.543 -7.68 1 91.44 160 THR B N 1
ATOM 5618 C CA . THR B 1 160 ? -1.106 -2.508 -6.93 1 91.44 160 THR B CA 1
ATOM 5619 C C . THR B 1 160 ? -1.329 -1.938 -5.531 1 91.44 160 THR B C 1
ATOM 5621 O O . THR B 1 160 ? -0.808 -2.471 -4.551 1 91.44 160 THR B O 1
ATOM 5624 N N . LEU B 1 161 ? -2.078 -0.862 -5.469 1 92.81 161 LEU B N 1
ATOM 5625 C CA . LEU B 1 161 ? -2.359 -0.242 -4.176 1 92.81 161 LEU B CA 1
ATOM 5626 C C . LEU B 1 161 ? -3.223 -1.154 -3.311 1 92.81 161 LEU B C 1
ATOM 5628 O O . LEU B 1 161 ? -3.068 -1.184 -2.088 1 92.81 161 LEU B O 1
ATOM 5632 N N . PHE B 1 162 ? -4.148 -1.865 -3.91 1 94.56 162 PHE B N 1
ATOM 5633 C CA . PHE B 1 162 ? -4.953 -2.83 -3.172 1 94.56 162 PHE B CA 1
ATOM 5634 C C . PHE B 1 162 ? -4.074 -3.883 -2.514 1 94.56 162 PHE B C 1
ATOM 5636 O O . PHE B 1 162 ? -4.27 -4.223 -1.344 1 94.56 162 PHE B O 1
ATOM 5643 N N . ALA B 1 163 ? -3.158 -4.363 -3.273 1 92.12 163 ALA B N 1
ATOM 5644 C CA . ALA B 1 163 ? -2.23 -5.359 -2.746 1 92.12 163 ALA B CA 1
ATOM 5645 C C . ALA B 1 163 ? -1.407 -4.789 -1.595 1 92.12 163 ALA B C 1
ATOM 5647 O O . ALA B 1 163 ? -1.219 -5.449 -0.57 1 92.12 163 ALA B O 1
ATOM 5648 N N . ALA B 1 164 ? -0.908 -3.602 -1.742 1 90.88 164 ALA B N 1
ATOM 5649 C CA . ALA B 1 164 ? -0.124 -2.949 -0.696 1 90.88 164 ALA B CA 1
ATOM 5650 C C . ALA B 1 164 ? -0.95 -2.768 0.574 1 90.88 164 ALA B C 1
ATOM 5652 O O . ALA B 1 164 ? -0.453 -2.984 1.682 1 90.88 164 ALA B O 1
ATOM 5653 N N . ASN B 1 165 ? -2.189 -2.461 0.411 1 90.44 165 ASN B N 1
ATOM 5654 C CA . ASN B 1 165 ? -3.07 -2.18 1.54 1 90.44 165 ASN B CA 1
ATOM 5655 C C . ASN B 1 165 ? -3.525 -3.463 2.23 1 90.44 165 ASN B C 1
ATOM 5657 O O . ASN B 1 165 ? -4.059 -3.42 3.34 1 90.44 165 ASN B O 1
ATOM 5661 N N . THR B 1 166 ? -3.463 -4.531 1.561 1 87.38 166 THR B N 1
ATOM 5662 C CA . THR B 1 166 ? -3.809 -5.797 2.195 1 87.38 166 THR B CA 1
ATOM 5663 C C . THR B 1 166 ? -2.842 -6.113 3.332 1 87.38 166 THR B C 1
ATOM 5665 O O . THR B 1 166 ? -3.238 -6.676 4.355 1 87.38 166 THR B O 1
ATOM 5668 N N . GLY B 1 167 ? -1.617 -5.676 3.164 1 80 167 GLY B N 1
ATOM 5669 C CA . GLY B 1 167 ? -0.686 -5.812 4.273 1 80 167 GLY B CA 1
ATOM 5670 C C . GLY B 1 167 ? 0.111 -7.105 4.227 1 80 167 GLY B C 1
ATOM 5671 O O . GLY B 1 167 ? 0.096 -7.812 3.217 1 80 167 GLY B O 1
ATOM 5672 N N . PRO B 1 168 ? 0.739 -7.383 5.355 1 82.25 168 PRO B N 1
ATOM 5673 C CA . PRO B 1 168 ? 1.624 -8.547 5.422 1 82.25 168 PRO B CA 1
ATOM 5674 C C . PRO B 1 168 ? 0.863 -9.859 5.609 1 82.25 168 PRO B C 1
ATOM 5676 O O . PRO B 1 168 ? -0.325 -9.844 5.941 1 82.25 168 PRO B O 1
ATOM 5679 N N . LEU B 1 169 ? 1.588 -10.938 5.387 1 87 169 LEU B N 1
ATOM 5680 C CA . LEU B 1 169 ? 1.054 -12.258 5.707 1 87 169 LEU B CA 1
ATOM 5681 C C . LEU B 1 169 ? 0.823 -12.398 7.207 1 87 169 LEU B C 1
ATOM 5683 O O . LEU B 1 169 ? 1.478 -11.727 8.008 1 87 169 LEU B O 1
ATOM 5687 N N . PRO B 1 170 ? -0.135 -13.25 7.57 1 89.56 170 PRO B N 1
ATOM 5688 C CA . PRO B 1 170 ? -0.335 -13.5 9 1 89.56 170 PRO B CA 1
ATOM 5689 C C . PRO B 1 170 ? 0.859 -14.195 9.648 1 89.56 170 PRO B C 1
ATOM 5691 O O . PRO B 1 170 ? 1.704 -14.758 8.953 1 89.56 170 PRO B O 1
ATOM 5694 N N . LEU B 1 171 ? 0.898 -14.078 10.93 1 88.56 171 LEU B N 1
ATOM 5695 C CA . LEU B 1 171 ? 1.927 -14.758 11.711 1 88.56 171 LEU B CA 1
ATOM 5696 C C . LEU B 1 171 ? 1.472 -16.156 12.094 1 88.56 171 LEU B C 1
ATOM 5698 O O . LEU B 1 171 ? 0.36 -16.344 12.602 1 88.56 171 LEU B O 1
ATOM 5702 N N . ILE B 1 172 ? 2.279 -17.078 11.766 1 90.12 172 ILE B N 1
ATOM 5703 C CA . ILE B 1 172 ? 2.035 -18.438 12.227 1 90.12 172 ILE B CA 1
ATOM 5704 C C . ILE B 1 172 ? 3.09 -18.844 13.258 1 90.12 172 ILE B C 1
ATOM 5706 O O . ILE B 1 172 ? 4.281 -18.891 12.945 1 90.12 172 ILE B O 1
ATOM 5710 N N . LYS B 1 173 ? 2.678 -19.062 14.398 1 86.25 173 LYS B N 1
ATOM 5711 C CA . LYS B 1 173 ? 3.549 -19.5 15.484 1 86.25 173 LYS B CA 1
ATOM 5712 C C . LYS B 1 173 ? 2.895 -20.609 16.297 1 86.25 173 LYS B C 1
ATOM 5714 O O . LYS B 1 173 ? 1.767 -20.469 16.766 1 86.25 173 LYS B O 1
ATOM 5719 N N . ASP B 1 174 ? 3.59 -21.688 16.422 1 85.44 174 ASP B N 1
ATOM 5720 C CA . ASP B 1 174 ? 3.172 -22.844 17.219 1 85.44 174 ASP B CA 1
ATOM 5721 C C . ASP B 1 174 ? 1.778 -23.312 16.812 1 85.44 174 ASP B C 1
ATOM 5723 O O . ASP B 1 174 ? 0.928 -23.578 17.656 1 85.44 174 ASP B O 1
ATOM 5727 N N . GLY B 1 175 ? 1.534 -23.297 15.57 1 86.94 175 GLY B N 1
ATOM 5728 C CA . GLY B 1 175 ? 0.296 -23.828 15.031 1 86.94 175 GLY B CA 1
ATOM 5729 C C . GLY B 1 175 ? -0.875 -22.875 15.156 1 86.94 175 GLY B C 1
ATOM 5730 O O . GLY B 1 175 ? -2.023 -23.266 14.93 1 86.94 175 GLY B O 1
ATOM 5731 N N . VAL B 1 176 ? -0.551 -21.688 15.531 1 89.31 176 VAL B N 1
ATOM 5732 C CA . VAL B 1 176 ? -1.605 -20.688 15.68 1 89.31 176 VAL B CA 1
ATOM 5733 C C . VAL B 1 176 ? -1.363 -19.531 14.711 1 89.31 176 VAL B C 1
ATOM 5735 O O . VAL B 1 176 ? -0.235 -19.047 14.578 1 89.31 176 VAL B O 1
ATOM 5738 N N . VAL B 1 177 ? -2.439 -19.156 14.031 1 91.88 177 VAL B N 1
ATOM 5739 C CA . VAL B 1 177 ? -2.354 -18.047 13.086 1 91.88 177 VAL B CA 1
ATOM 5740 C C . VAL B 1 177 ? -2.949 -16.797 13.703 1 91.88 177 VAL B C 1
ATOM 5742 O O . VAL B 1 177 ? -4.008 -16.844 14.336 1 91.88 177 VAL B O 1
ATOM 5745 N N . THR B 1 178 ? -2.26 -15.68 13.594 1 89.88 178 THR B N 1
ATOM 5746 C CA . THR B 1 178 ? -2.764 -14.406 14.094 1 89.88 178 THR B CA 1
ATOM 5747 C C . THR B 1 178 ? -2.662 -13.328 13.023 1 89.88 178 THR B C 1
ATOM 5749 O O . THR B 1 178 ? -1.839 -13.43 12.109 1 89.88 178 THR B O 1
ATOM 5752 N N . GLY B 1 179 ? -3.58 -12.383 13.07 1 88.88 179 GLY B N 1
ATOM 5753 C CA . GLY B 1 179 ? -3.498 -11.234 12.18 1 88.88 179 GLY B CA 1
ATOM 5754 C C . GLY B 1 179 ? -4.18 -11.469 10.844 1 88.88 179 GLY B C 1
ATOM 5755 O O . GLY B 1 179 ? -3.691 -11.016 9.805 1 88.88 179 GLY B O 1
ATOM 5756 N N . ILE B 1 180 ? -5.312 -12.219 10.852 1 93.62 180 ILE B N 1
ATOM 5757 C CA . ILE B 1 180 ? -5.938 -12.555 9.57 1 93.62 180 ILE B CA 1
ATOM 5758 C C . ILE B 1 180 ? -7.055 -11.562 9.266 1 93.62 180 ILE B C 1
ATOM 5760 O O . ILE B 1 180 ? -7.613 -11.57 8.164 1 93.62 180 ILE B O 1
ATOM 5764 N N . GLU B 1 181 ? -7.387 -10.625 10.25 1 93.25 181 GLU B N 1
ATOM 5765 C CA . GLU B 1 181 ? -8.578 -9.781 10.164 1 93.25 181 GLU B CA 1
ATOM 5766 C C . GLU B 1 181 ? -8.539 -8.883 8.938 1 93.25 181 GLU B C 1
ATOM 5768 O O . GLU B 1 181 ? -9.523 -8.766 8.211 1 93.25 181 GLU B O 1
ATOM 5773 N N . ARG B 1 182 ? -7.438 -8.297 8.727 1 89.75 182 ARG B N 1
ATOM 5774 C CA . ARG B 1 182 ? -7.328 -7.402 7.578 1 89.75 182 ARG B CA 1
ATOM 5775 C C . ARG B 1 182 ? -7.375 -8.18 6.27 1 89.75 182 ARG B C 1
ATOM 5777 O O . ARG B 1 182 ? -7.965 -7.727 5.289 1 89.75 182 ARG B O 1
ATOM 5784 N N . ILE B 1 183 ? -6.688 -9.32 6.219 1 93.75 183 ILE B N 1
ATOM 5785 C CA . ILE B 1 183 ? -6.723 -10.164 5.027 1 93.75 183 ILE B CA 1
ATOM 5786 C C . ILE B 1 183 ? -8.164 -10.586 4.738 1 93.75 183 ILE B C 1
ATOM 5788 O O . ILE B 1 183 ? -8.602 -10.562 3.586 1 93.75 183 ILE B O 1
ATOM 5792 N N . TRP B 1 184 ? -8.859 -10.945 5.766 1 96.44 184 TRP B N 1
ATOM 5793 C CA . TRP B 1 184 ? -10.273 -11.305 5.621 1 96.44 184 TRP B CA 1
ATOM 5794 C C . TRP B 1 184 ? -11.07 -10.148 5.043 1 96.44 184 TRP B C 1
ATOM 5796 O O . TRP B 1 184 ? -11.805 -10.312 4.066 1 96.44 184 TRP B O 1
ATOM 5806 N N . ALA B 1 185 ? -10.953 -8.977 5.609 1 95.94 185 ALA B N 1
ATOM 5807 C CA . ALA B 1 185 ? -11.719 -7.816 5.16 1 95.94 185 ALA B CA 1
ATOM 5808 C C . ALA B 1 185 ? -11.398 -7.48 3.707 1 95.94 185 ALA B C 1
ATOM 5810 O O . ALA B 1 185 ? -12.297 -7.191 2.916 1 95.94 185 ALA B O 1
ATOM 5811 N N . GLN B 1 186 ? -10.156 -7.52 3.402 1 95.38 186 GLN B N 1
ATOM 5812 C CA . GLN B 1 186 ? -9.734 -7.25 2.031 1 95.38 186 GLN B CA 1
ATOM 5813 C C . GLN B 1 186 ? -10.273 -8.305 1.074 1 95.38 186 GLN B C 1
ATOM 5815 O O . GLN B 1 186 ? -10.594 -8.008 -0.079 1 95.38 186 GLN B O 1
ATOM 5820 N N . SER B 1 187 ? -10.328 -9.516 1.55 1 96.75 187 SER B N 1
ATOM 5821 C CA . SER B 1 187 ? -10.891 -10.586 0.736 1 96.75 187 SER B CA 1
ATOM 5822 C C . SER B 1 187 ? -12.383 -10.367 0.49 1 96.75 187 SER B C 1
ATOM 5824 O O . SER B 1 187 ? -12.875 -10.602 -0.616 1 96.75 187 SER B O 1
ATOM 5826 N N . GLN B 1 188 ? -13.086 -9.906 1.549 1 96.94 188 GLN B N 1
ATOM 5827 C CA . GLN B 1 188 ? -14.484 -9.539 1.365 1 96.94 188 GLN B CA 1
ATOM 5828 C C . GLN B 1 188 ? -14.641 -8.453 0.31 1 96.94 188 GLN B C 1
ATOM 5830 O O . GLN B 1 188 ? -15.531 -8.523 -0.542 1 96.94 188 GLN B O 1
ATOM 5835 N N . LEU B 1 189 ? -13.797 -7.527 0.41 1 96.5 189 LEU B N 1
ATOM 5836 C CA . LEU B 1 189 ? -13.82 -6.418 -0.536 1 96.5 189 LEU B CA 1
ATOM 5837 C C . LEU B 1 189 ? -13.5 -6.898 -1.947 1 96.5 189 LEU B C 1
ATOM 5839 O O . LEU B 1 189 ? -14.125 -6.461 -2.914 1 96.5 189 LEU B O 1
ATOM 5843 N N . LEU B 1 190 ? -12.547 -7.758 -2.07 1 96.94 190 LEU B N 1
ATOM 5844 C CA . LEU B 1 190 ? -12.164 -8.305 -3.367 1 96.94 190 LEU B CA 1
ATOM 5845 C C . LEU B 1 190 ? -13.344 -9.008 -4.031 1 96.94 190 LEU B C 1
ATOM 5847 O O . LEU B 1 190 ? -13.562 -8.844 -5.234 1 96.94 190 LEU B O 1
ATOM 5851 N N . GLY B 1 191 ? -14.062 -9.797 -3.268 1 96.94 191 GLY B N 1
ATOM 5852 C CA . GLY B 1 191 ? -15.258 -10.43 -3.807 1 96.94 191 GLY B CA 1
ATOM 5853 C C . GLY B 1 191 ? -16.266 -9.43 -4.332 1 96.94 191 GLY B C 1
ATOM 5854 O O . GLY B 1 191 ? -16.859 -9.633 -5.398 1 96.94 191 GLY B O 1
ATOM 5855 N N . SER B 1 192 ? -16.406 -8.336 -3.611 1 96.38 192 SER B N 1
ATOM 5856 C CA . SER B 1 192 ? -17.328 -7.285 -4.035 1 96.38 192 SER B CA 1
ATOM 5857 C C . SER B 1 192 ? -16.844 -6.602 -5.309 1 96.38 192 SER B C 1
ATOM 5859 O O . SER B 1 192 ? -17.641 -6.242 -6.172 1 96.38 192 SER B O 1
ATOM 5861 N N . LEU B 1 193 ? -15.594 -6.398 -5.391 1 97 193 LEU B N 1
ATOM 5862 C CA . LEU B 1 193 ? -15.016 -5.789 -6.582 1 97 193 LEU B CA 1
ATOM 5863 C C . LEU B 1 193 ? -15.148 -6.715 -7.785 1 97 193 LEU B C 1
ATOM 5865 O O . LEU B 1 193 ? -15.445 -6.258 -8.891 1 97 193 LEU B O 1
ATOM 5869 N N . ALA B 1 194 ? -14.914 -7.961 -7.555 1 97.12 194 ALA B N 1
ATOM 5870 C CA . ALA B 1 194 ? -15.094 -8.938 -8.625 1 97.12 194 ALA B CA 1
ATOM 5871 C C . ALA B 1 194 ? -16.531 -8.914 -9.148 1 97.12 194 ALA B C 1
ATOM 5873 O O . ALA B 1 194 ? -16.75 -8.93 -10.367 1 97.12 194 ALA B O 1
ATOM 5874 N N . ALA B 1 195 ? -17.469 -8.82 -8.289 1 96.5 195 ALA B N 1
ATOM 5875 C CA . ALA B 1 195 ? -18.875 -8.766 -8.672 1 96.5 195 ALA B CA 1
ATOM 5876 C C . ALA B 1 195 ? -19.172 -7.504 -9.477 1 96.5 195 ALA B C 1
ATOM 5878 O O . ALA B 1 195 ? -19.891 -7.551 -10.477 1 96.5 195 ALA B O 1
ATOM 5879 N N . SER B 1 196 ? -18.578 -6.414 -9.039 1 96 196 SER B N 1
ATOM 5880 C CA . SER B 1 196 ? -18.844 -5.129 -9.68 1 96 196 SER B CA 1
ATOM 5881 C C . SER B 1 196 ? -18.234 -5.066 -11.078 1 96 196 SER B C 1
ATOM 5883 O O . SER B 1 196 ? -18.672 -4.27 -11.914 1 96 196 SER B O 1
ATOM 5885 N N . HIS B 1 197 ? -17.25 -5.906 -11.328 1 95.5 197 HIS B N 1
ATOM 5886 C CA . HIS B 1 197 ? -16.562 -5.879 -12.617 1 95.5 197 HIS B CA 1
ATOM 5887 C C . HIS B 1 197 ? -17.016 -7.031 -13.5 1 95.5 197 HIS B C 1
ATOM 5889 O O . HIS B 1 197 ? -16.422 -7.293 -14.547 1 95.5 197 HIS B O 1
ATOM 5895 N N . ASP B 1 198 ? -18.016 -7.719 -13.102 1 95.69 198 ASP B N 1
ATOM 5896 C CA . ASP B 1 198 ? -18.516 -8.875 -13.828 1 95.69 198 ASP B CA 1
ATOM 5897 C C . ASP B 1 198 ? -19.75 -8.516 -14.648 1 95.69 198 ASP B C 1
ATOM 5899 O O . ASP B 1 198 ? -20.766 -8.094 -14.086 1 95.69 198 ASP B O 1
ATOM 5903 N N . ASP B 1 199 ? -19.688 -8.609 -15.922 1 95.12 199 ASP B N 1
ATOM 5904 C CA . ASP B 1 199 ? -20.859 -8.414 -16.766 1 95.12 199 ASP B CA 1
ATOM 5905 C C . ASP B 1 199 ? -21.469 -9.75 -17.172 1 95.12 199 ASP B C 1
ATOM 5907 O O . ASP B 1 199 ? -22.172 -9.828 -18.188 1 95.12 199 ASP B O 1
ATOM 5911 N N . GLY B 1 200 ? -21.094 -10.758 -16.438 1 94.56 200 GLY B N 1
ATOM 5912 C CA . GLY B 1 200 ? -21.641 -12.078 -16.703 1 94.56 200 GLY B CA 1
ATOM 5913 C C . GLY B 1 200 ? -20.609 -13.07 -17.188 1 94.56 200 GLY B C 1
ATOM 5914 O O . GLY B 1 200 ? -20.875 -14.266 -17.281 1 94.56 200 GLY B O 1
ATOM 5915 N N . TYR B 1 201 ? -19.391 -12.68 -17.469 1 95.88 201 TYR B N 1
ATOM 5916 C CA . TYR B 1 201 ? -18.359 -13.531 -18.047 1 95.88 201 TYR B CA 1
ATOM 5917 C C . TYR B 1 201 ? -17.641 -14.336 -16.969 1 95.88 201 TYR B C 1
ATOM 5919 O O . TYR B 1 201 ? -17.094 -15.406 -17.25 1 95.88 201 TYR B O 1
ATOM 5927 N N . LEU B 1 202 ? -17.578 -13.859 -15.742 1 96.38 202 LEU B N 1
ATOM 5928 C CA . LEU B 1 202 ? -16.688 -14.328 -14.703 1 96.38 202 LEU B CA 1
ATOM 5929 C C . LEU B 1 202 ? -16.938 -15.797 -14.375 1 96.38 202 LEU B C 1
ATOM 5931 O O . LEU B 1 202 ? -16 -16.578 -14.195 1 96.38 202 LEU B O 1
ATOM 5935 N N . GLN B 1 203 ? -18.188 -16.172 -14.328 1 95.69 203 GLN B N 1
ATOM 5936 C CA . GLN B 1 203 ? -18.578 -17.516 -13.914 1 95.69 203 GLN B CA 1
ATOM 5937 C C . GLN B 1 203 ? -18.109 -18.562 -14.922 1 95.69 203 GLN B C 1
ATOM 5939 O O . GLN B 1 203 ? -18.078 -19.75 -14.625 1 95.69 203 GLN B O 1
ATOM 5944 N N . HIS B 1 204 ? -17.703 -18.156 -16.109 1 96.62 204 HIS B N 1
ATOM 5945 C CA . HIS B 1 204 ? -17.344 -19.094 -17.172 1 96.62 204 HIS B CA 1
ATOM 5946 C C . HIS B 1 204 ? -15.836 -19.312 -17.234 1 96.62 204 HIS B C 1
ATOM 5948 O O . HIS B 1 204 ? -15.352 -20.094 -18.047 1 96.62 204 HIS B O 1
ATOM 5954 N N . ILE B 1 205 ? -15.117 -18.578 -16.422 1 97 205 ILE B N 1
ATOM 5955 C CA . ILE B 1 205 ? -13.688 -18.812 -16.297 1 97 205 ILE B CA 1
ATOM 5956 C C . ILE B 1 205 ? -13.438 -19.938 -15.297 1 97 205 ILE B C 1
ATOM 5958 O O . ILE B 1 205 ? -13.211 -19.688 -14.109 1 97 205 ILE B O 1
ATOM 5962 N N . THR B 1 206 ? -13.508 -21.188 -15.828 1 96.94 206 THR B N 1
ATOM 5963 C CA . THR B 1 206 ? -13.391 -22.391 -15.008 1 96.94 206 THR B CA 1
ATOM 5964 C C . THR B 1 206 ? -12.422 -23.391 -15.633 1 96.94 206 THR B C 1
ATOM 5966 O O . THR B 1 206 ? -12.141 -23.312 -16.828 1 96.94 206 THR B O 1
ATOM 5969 N N . THR B 1 207 ? -11.922 -24.234 -14.758 1 97.75 207 THR B N 1
ATOM 5970 C CA . THR B 1 207 ? -11.062 -25.312 -15.234 1 97.75 207 THR B CA 1
ATOM 5971 C C . THR B 1 207 ? -11.836 -26.25 -16.172 1 97.75 207 THR B C 1
ATOM 5973 O O . THR B 1 207 ? -11.281 -26.75 -17.141 1 97.75 207 THR B O 1
ATOM 5976 N N . GLN B 1 208 ? -13.086 -26.5 -15.977 1 97.69 208 GLN B N 1
ATOM 5977 C CA . GLN B 1 208 ? -13.914 -27.328 -16.859 1 97.69 208 GLN B CA 1
ATOM 5978 C C . GLN B 1 208 ? -13.969 -26.75 -18.266 1 97.69 208 GLN B C 1
ATOM 5980 O O . GLN B 1 208 ? -13.75 -27.453 -19.25 1 97.69 208 GLN B O 1
ATOM 5985 N N . ASN B 1 209 ? -14.336 -25.469 -18.297 1 97.75 209 ASN B N 1
ATOM 5986 C CA . ASN B 1 209 ? -14.414 -24.828 -19.609 1 97.75 209 ASN B CA 1
ATOM 5987 C C . ASN B 1 209 ? -13.047 -24.766 -20.281 1 97.75 209 ASN B C 1
ATOM 5989 O O . ASN B 1 209 ? -12.945 -24.875 -21.5 1 97.75 209 ASN B O 1
ATOM 5993 N N . THR B 1 210 ? -12.016 -24.531 -19.5 1 98.5 210 THR B N 1
ATOM 5994 C CA . THR B 1 210 ? -10.664 -24.531 -20.047 1 98.5 210 THR B CA 1
ATOM 5995 C C . THR B 1 210 ? -10.312 -25.906 -20.625 1 98.5 210 THR B C 1
ATOM 5997 O O . THR B 1 210 ? -9.656 -26 -21.656 1 98.5 210 THR B O 1
ATOM 6000 N N . ALA B 1 211 ? -10.688 -26.969 -19.969 1 98.62 211 ALA B N 1
ATOM 6001 C CA . ALA B 1 211 ? -10.492 -28.312 -20.5 1 98.62 211 ALA B CA 1
ATOM 6002 C C . ALA B 1 211 ? -11.195 -28.484 -21.844 1 98.62 211 ALA B C 1
ATOM 6004 O O . ALA B 1 211 ? -10.648 -29.094 -22.766 1 98.62 211 ALA B O 1
ATOM 6005 N N . THR B 1 212 ? -12.367 -27.984 -21.969 1 98.31 212 THR B N 1
ATOM 6006 C CA . THR B 1 212 ? -13.086 -28.062 -23.234 1 98.31 212 THR B CA 1
ATOM 6007 C C . THR B 1 212 ? -12.398 -27.188 -24.297 1 98.31 212 THR B C 1
ATOM 6009 O O . THR B 1 212 ? -12.375 -27.547 -25.469 1 98.31 212 THR B O 1
ATOM 6012 N N . ASP B 1 213 ? -11.875 -25.984 -23.844 1 98.81 213 ASP B N 1
ATOM 6013 C CA . ASP B 1 213 ? -11.055 -25.219 -24.781 1 98.81 213 ASP B CA 1
ATOM 6014 C C . ASP B 1 213 ? -9.922 -26.062 -25.359 1 98.81 213 ASP B C 1
ATOM 6016 O O . ASP B 1 213 ? -9.641 -26 -26.562 1 98.81 213 ASP B O 1
ATOM 6020 N N . MET B 1 214 ? -9.273 -26.844 -24.5 1 98.88 214 MET B N 1
ATOM 6021 C CA . MET B 1 214 ? -8.188 -27.703 -24.938 1 98.88 214 MET B CA 1
ATOM 6022 C C . MET B 1 214 ? -8.672 -28.688 -26 1 98.88 214 MET B C 1
ATOM 6024 O O . MET B 1 214 ? -7.984 -28.922 -27 1 98.88 214 MET B O 1
ATOM 6028 N N . LEU B 1 215 ? -9.805 -29.266 -25.797 1 98.69 215 LEU B N 1
ATOM 6029 C CA . LEU B 1 215 ? -10.375 -30.188 -26.766 1 98.69 215 LEU B CA 1
ATOM 6030 C C . LEU B 1 215 ? -10.602 -29.5 -28.109 1 98.69 215 LEU B C 1
ATOM 6032 O O . LEU B 1 215 ? -10.273 -30.047 -29.172 1 98.69 215 LEU B O 1
ATOM 6036 N N . ARG B 1 216 ? -11.141 -28.281 -28.047 1 98.56 216 ARG B N 1
ATOM 6037 C CA . ARG B 1 216 ? -11.398 -27.531 -29.266 1 98.56 216 ARG B CA 1
ATOM 6038 C C . ARG B 1 216 ? -10.094 -27.172 -29.969 1 98.56 216 ARG B C 1
ATOM 6040 O O . ARG B 1 216 ? -10.031 -27.172 -31.203 1 98.56 216 ARG B O 1
ATOM 6047 N N . ILE B 1 217 ? -9.094 -26.812 -29.203 1 98.75 217 ILE B N 1
ATOM 6048 C CA . ILE B 1 217 ? -7.789 -26.5 -29.781 1 98.75 217 ILE B CA 1
ATOM 6049 C C . ILE B 1 217 ? -7.238 -27.719 -30.516 1 98.75 217 ILE B C 1
ATOM 6051 O O . ILE B 1 217 ? -6.727 -27.594 -31.625 1 98.75 217 ILE B O 1
ATOM 6055 N N . VAL B 1 218 ? -7.332 -28.891 -29.938 1 98.06 218 VAL B N 1
ATOM 6056 C CA . VAL B 1 218 ? -6.859 -30.141 -30.516 1 98.06 218 VAL B CA 1
ATOM 6057 C C . VAL B 1 218 ? -7.613 -30.422 -31.812 1 98.06 218 VAL B C 1
ATOM 6059 O O . VAL B 1 218 ? -7.004 -30.75 -32.844 1 98.06 218 VAL B O 1
ATOM 6062 N N . GLU B 1 219 ? -8.898 -30.266 -31.781 1 97.88 219 GLU B N 1
ATOM 6063 C CA . GLU B 1 219 ? -9.734 -30.5 -32.969 1 97.88 219 GLU B CA 1
ATOM 6064 C C . GLU B 1 219 ? -9.383 -29.516 -34.094 1 97.88 219 GLU B C 1
ATOM 6066 O O . GLU B 1 219 ? -9.359 -29.891 -35.25 1 97.88 219 GLU B O 1
ATOM 6071 N N . ALA B 1 220 ? -9.109 -28.328 -33.688 1 97.94 220 ALA B N 1
ATOM 6072 C CA . ALA B 1 220 ? -8.773 -27.312 -34.656 1 97.94 220 ALA B CA 1
ATOM 6073 C C . ALA B 1 220 ? -7.43 -27.609 -35.344 1 97.94 220 ALA B C 1
ATOM 6075 O O . ALA B 1 220 ? -7.164 -27.141 -36.438 1 97.94 220 ALA B O 1
ATOM 6076 N N . HIS B 1 221 ? -6.578 -28.375 -34.688 1 97.06 221 HIS B N 1
ATOM 6077 C CA . HIS B 1 221 ? -5.309 -28.812 -35.25 1 97.06 221 HIS B CA 1
ATOM 6078 C C . HIS B 1 221 ? -5.504 -30.031 -36.156 1 97.06 221 HIS B C 1
ATOM 6080 O O . HIS B 1 221 ? -4.551 -30.5 -36.781 1 97.06 221 HIS B O 1
ATOM 6086 N N . GLY B 1 222 ? -6.695 -30.547 -36.219 1 96.25 222 GLY B N 1
ATOM 6087 C CA . GLY B 1 222 ? -6.988 -31.719 -37.031 1 96.25 222 GLY B CA 1
ATOM 6088 C C . GLY B 1 222 ? -6.695 -33.031 -36.281 1 96.25 222 GLY B C 1
ATOM 6089 O O . GLY B 1 222 ? -6.625 -34.094 -36.906 1 96.25 222 GLY B O 1
ATOM 6090 N N . GLU B 1 223 ? -6.484 -32.938 -35.031 1 97.06 223 GLU B N 1
ATOM 6091 C CA . GLU B 1 223 ? -6.195 -34.125 -34.219 1 97.06 223 GLU B CA 1
ATOM 6092 C C . GLU B 1 223 ? -7.449 -34.625 -33.5 1 97.06 223 GLU B C 1
ATOM 6094 O O . GLU B 1 223 ? -8.344 -33.844 -33.188 1 97.06 223 GLU B O 1
ATOM 6099 N N . GLU B 1 224 ? -7.453 -35.906 -33.219 1 97.19 224 GLU B N 1
ATOM 6100 C CA . GLU B 1 224 ? -8.578 -36.5 -32.5 1 97.19 224 GLU B CA 1
ATOM 6101 C C . GLU B 1 224 ? -8.297 -36.625 -31 1 97.19 224 GLU B C 1
ATOM 6103 O O . GLU B 1 224 ? -9.227 -36.594 -30.188 1 97.19 224 GLU B O 1
ATOM 6108 N N . LYS B 1 225 ? -7.062 -36.844 -30.688 1 98.62 225 LYS B N 1
ATOM 6109 C CA . LYS B 1 225 ? -6.664 -37.062 -29.297 1 98.62 225 LYS B CA 1
ATOM 6110 C C . LYS B 1 225 ? -5.574 -36.062 -28.875 1 98.62 225 LYS B C 1
ATOM 6112 O O . LYS B 1 225 ? -4.77 -35.656 -29.703 1 98.62 225 LYS B O 1
ATOM 6117 N N . ILE B 1 226 ? -5.52 -35.844 -27.578 1 98.75 226 ILE B N 1
ATOM 6118 C CA . ILE B 1 226 ? -4.664 -34.781 -27.062 1 98.75 226 ILE B CA 1
ATOM 6119 C C . ILE B 1 226 ? -3.318 -35.344 -26.625 1 98.75 226 ILE B C 1
ATOM 6121 O O . ILE B 1 226 ? -3.248 -36.5 -26.172 1 98.75 226 ILE B O 1
ATOM 6125 N N . LYS B 1 227 ? -2.27 -34.656 -26.891 1 98.88 227 LYS B N 1
ATOM 6126 C CA . LYS B 1 227 ? -1 -34.719 -26.172 1 98.88 227 LYS B CA 1
ATOM 6127 C C . LYS B 1 227 ? -0.823 -33.531 -25.25 1 98.88 227 LYS B C 1
ATOM 6129 O O . LYS B 1 227 ? -0.92 -32.375 -25.703 1 98.88 227 LYS B O 1
ATOM 6134 N N . PHE B 1 228 ? -0.578 -33.781 -23.953 1 98.81 228 PHE B N 1
ATOM 6135 C CA . PHE B 1 228 ? -0.633 -32.719 -22.984 1 98.81 228 PHE B CA 1
ATOM 6136 C C . PHE B 1 228 ? 0.428 -32.875 -21.906 1 98.81 228 PHE B C 1
ATOM 6138 O O . PHE B 1 228 ? 0.659 -34 -21.438 1 98.81 228 PHE B O 1
ATOM 6145 N N . TRP B 1 229 ? 1.105 -31.812 -21.562 1 98.81 229 TRP B N 1
ATOM 6146 C CA . TRP B 1 229 ? 2.002 -31.734 -20.406 1 98.81 229 TRP B CA 1
ATOM 6147 C C . TRP B 1 229 ? 1.637 -30.547 -19.516 1 98.81 229 TRP B C 1
ATOM 6149 O O . TRP B 1 229 ? 1.926 -29.406 -19.859 1 98.81 229 TRP B O 1
ATOM 6159 N N . GLY B 1 230 ? 1.013 -30.828 -18.375 1 98.56 230 GLY B N 1
ATOM 6160 C CA . GLY B 1 230 ? 0.559 -29.797 -17.469 1 98.56 230 GLY B CA 1
ATOM 6161 C C . GLY B 1 230 ? 1.321 -29.781 -16.156 1 98.56 230 GLY B C 1
ATOM 6162 O O . GLY B 1 230 ? 1.524 -30.828 -15.539 1 98.56 230 GLY B O 1
ATOM 6163 N N . PHE B 1 231 ? 1.682 -28.562 -15.695 1 97.69 231 PHE B N 1
ATOM 6164 C CA . PHE B 1 231 ? 2.473 -28.406 -14.477 1 97.69 231 PHE B CA 1
ATOM 6165 C C . PHE B 1 231 ? 1.629 -27.797 -13.359 1 97.69 231 PHE B C 1
ATOM 6167 O O . PHE B 1 231 ? 0.83 -26.891 -13.594 1 97.69 231 PHE B O 1
ATOM 6174 N N . SER B 1 232 ? 1.872 -28.328 -12.125 1 97 232 SER B N 1
ATOM 6175 C CA . SER B 1 232 ? 1.184 -27.734 -10.984 1 97 232 SER B CA 1
ATOM 6176 C C . SER B 1 232 ? -0.324 -27.688 -11.211 1 97 232 SER B C 1
ATOM 6178 O O . SER B 1 232 ? -0.946 -28.703 -11.5 1 97 232 SER B O 1
ATOM 6180 N N . TYR B 1 233 ? -0.936 -26.547 -11.141 1 97 233 TYR B N 1
ATOM 6181 C CA . TYR B 1 233 ? -2.352 -26.438 -11.477 1 97 233 TYR B CA 1
ATOM 6182 C C . TYR B 1 233 ? -2.648 -27.109 -12.812 1 97 233 TYR B C 1
ATOM 6184 O O . TYR B 1 233 ? -3.744 -27.625 -13.023 1 97 233 TYR B O 1
ATOM 6192 N N . GLY B 1 234 ? -1.733 -27.109 -13.711 1 98.44 234 GLY B N 1
ATOM 6193 C CA . GLY B 1 234 ? -1.897 -27.828 -14.961 1 98.44 234 GLY B CA 1
ATOM 6194 C C . GLY B 1 234 ? -2.229 -29.297 -14.758 1 98.44 234 GLY B C 1
ATOM 6195 O O . GLY B 1 234 ? -2.861 -29.922 -15.617 1 98.44 234 GLY B O 1
ATOM 6196 N N . SER B 1 235 ? -1.791 -29.828 -13.672 1 98.75 235 SER B N 1
ATOM 6197 C CA . SER B 1 235 ? -2.156 -31.203 -13.352 1 98.75 235 SER B CA 1
ATOM 6198 C C . SER B 1 235 ? -3.643 -31.328 -13.039 1 98.75 235 SER B C 1
ATOM 6200 O O . SER B 1 235 ? -4.266 -32.344 -13.336 1 98.75 235 SER B O 1
ATOM 6202 N N . VAL B 1 236 ? -4.219 -30.266 -12.398 1 98.5 236 VAL B N 1
ATOM 6203 C CA . VAL B 1 236 ? -5.66 -30.234 -12.172 1 98.5 236 VAL B CA 1
ATOM 6204 C C . VAL B 1 236 ? -6.391 -30.172 -13.516 1 98.5 236 VAL B C 1
ATOM 6206 O O . VAL B 1 236 ? -7.383 -30.875 -13.719 1 98.5 236 VAL B O 1
ATOM 6209 N N . LEU B 1 237 ? -5.875 -29.328 -14.359 1 98.75 237 LEU B N 1
ATOM 6210 C CA . LEU B 1 237 ? -6.461 -29.172 -15.68 1 98.75 237 LEU B CA 1
ATOM 6211 C C . LEU B 1 237 ? -6.406 -30.484 -16.453 1 98.75 237 LEU B C 1
ATOM 6213 O O . LEU B 1 237 ? -7.402 -30.906 -17.062 1 98.75 237 LEU B O 1
ATOM 6217 N N . GLY B 1 238 ? -5.258 -31.141 -16.453 1 98.88 238 GLY B N 1
ATOM 6218 C CA . GLY B 1 238 ? -5.121 -32.438 -17.109 1 98.88 238 GLY B CA 1
ATOM 6219 C C . GLY B 1 238 ? -6.043 -33.5 -16.516 1 98.88 238 GLY B C 1
ATOM 6220 O O . GLY B 1 238 ? -6.703 -34.219 -17.266 1 98.88 238 GLY B O 1
ATOM 6221 N N . ALA B 1 239 ? -6.094 -33.562 -15.203 1 98.81 239 ALA B N 1
ATOM 6222 C CA . ALA B 1 239 ? -6.961 -34.531 -14.539 1 98.81 239 ALA B CA 1
ATOM 6223 C C . ALA B 1 239 ? -8.43 -34.281 -14.859 1 98.81 239 ALA B C 1
ATOM 6225 O O . ALA B 1 239 ? -9.211 -35.219 -15.047 1 98.81 239 ALA B O 1
ATOM 6226 N N . THR B 1 240 ? -8.797 -33.031 -14.875 1 98.62 240 THR B N 1
ATOM 6227 C CA . THR B 1 240 ? -10.156 -32.656 -15.234 1 98.62 240 THR B CA 1
ATOM 6228 C C . THR B 1 240 ? -10.477 -33.062 -16.672 1 98.62 240 THR B C 1
ATOM 6230 O O . THR B 1 240 ? -11.531 -33.656 -16.938 1 98.62 240 THR B O 1
ATOM 6233 N N . PHE B 1 241 ? -9.555 -32.781 -17.578 1 98.75 241 PHE B N 1
ATOM 6234 C CA . PHE B 1 241 ? -9.727 -33.219 -18.969 1 98.75 241 PHE B CA 1
ATOM 6235 C C . PHE B 1 241 ? -9.898 -34.719 -19.062 1 98.75 241 PHE B C 1
ATOM 6237 O O . PHE B 1 241 ? -10.805 -35.219 -19.734 1 98.75 241 PHE B O 1
ATOM 6244 N N . ALA B 1 242 ? -9.047 -35.469 -18.391 1 98.81 242 ALA B N 1
ATOM 6245 C CA . ALA B 1 242 ? -9.055 -36.938 -18.438 1 98.81 242 ALA B CA 1
ATOM 6246 C C . ALA B 1 242 ? -10.367 -37.5 -17.891 1 98.81 242 ALA B C 1
ATOM 6248 O O . ALA B 1 242 ? -10.852 -38.531 -18.359 1 98.81 242 ALA B O 1
ATOM 6249 N N . ALA B 1 243 ? -10.875 -36.844 -16.906 1 98.44 243 ALA B N 1
ATOM 6250 C CA . ALA B 1 243 ? -12.148 -37.281 -16.328 1 98.44 243 ALA B CA 1
ATOM 6251 C C . ALA B 1 243 ? -13.305 -37 -17.281 1 98.44 243 ALA B C 1
ATOM 6253 O O . ALA B 1 243 ? -14.234 -37.781 -17.406 1 98.44 243 ALA B O 1
ATOM 6254 N N . LEU B 1 244 ? -13.281 -35.875 -17.969 1 97.69 244 LEU B N 1
ATOM 6255 C CA . LEU B 1 244 ? -14.367 -35.469 -18.844 1 97.69 244 LEU B CA 1
ATOM 6256 C C . LEU B 1 244 ? -14.305 -36.188 -20.172 1 97.69 244 LEU B C 1
ATOM 6258 O O . LEU B 1 244 ? -15.344 -36.5 -20.766 1 97.69 244 LEU B O 1
ATOM 6262 N N . TYR B 1 245 ? -13.078 -36.406 -20.656 1 98.25 245 TYR B N 1
ATOM 6263 C CA . TYR B 1 245 ? -12.875 -36.938 -22 1 98.25 245 TYR B CA 1
ATOM 6264 C C . TYR B 1 245 ? -11.852 -38.062 -21.984 1 98.25 245 TYR B C 1
ATOM 6266 O O . TYR B 1 245 ? -10.844 -38 -22.703 1 98.25 245 TYR B O 1
ATOM 6274 N N . PRO B 1 246 ? -12.117 -39.125 -21.344 1 98.31 246 PRO B N 1
ATOM 6275 C CA . PRO B 1 246 ? -11.133 -40.188 -21.188 1 98.31 246 PRO B CA 1
ATOM 6276 C C . PRO B 1 246 ? -10.734 -40.844 -22.516 1 98.31 246 PRO B C 1
ATOM 6278 O O . PRO B 1 246 ? -9.641 -41.375 -22.641 1 98.31 246 PRO B O 1
ATOM 6281 N N . ASP B 1 247 ? -11.539 -40.719 -23.562 1 98.38 247 ASP B N 1
ATOM 6282 C CA . ASP B 1 247 ? -11.281 -41.344 -24.844 1 98.38 247 ASP B CA 1
ATOM 6283 C C . ASP B 1 247 ? -10.5 -40.438 -25.766 1 98.38 247 ASP B C 1
ATOM 6285 O O . ASP B 1 247 ? -10.156 -40.812 -26.891 1 98.38 247 ASP B O 1
ATOM 6289 N N . LYS B 1 248 ? -10.133 -39.281 -25.312 1 98.75 248 LYS B N 1
ATOM 6290 C CA . LYS B 1 248 ? -9.484 -38.312 -26.172 1 98.75 248 LYS B CA 1
ATOM 6291 C C . LYS B 1 248 ? -8.031 -38.094 -25.75 1 98.75 248 LYS B C 1
ATOM 6293 O O . LYS B 1 248 ? -7.461 -37.031 -26 1 98.75 248 LYS B O 1
ATOM 6298 N N . ILE B 1 249 ? -7.41 -39.094 -25.172 1 98.75 249 ILE B N 1
ATOM 6299 C CA . ILE B 1 249 ? -6.051 -38.938 -24.672 1 98.75 249 ILE B CA 1
ATOM 6300 C C . ILE B 1 249 ? -5.094 -39.812 -25.484 1 98.75 249 ILE B C 1
ATOM 6302 O O . ILE B 1 249 ? -5.215 -41.031 -25.5 1 98.75 249 ILE B O 1
ATOM 6306 N N . GLU B 1 250 ? -4.215 -39.188 -26.172 1 98.69 250 GLU B N 1
ATOM 6307 C CA . GLU B 1 250 ? -3.109 -39.906 -26.797 1 98.69 250 GLU B CA 1
ATOM 6308 C C . GLU B 1 250 ? -1.923 -40.031 -25.844 1 98.69 250 GLU B C 1
ATOM 6310 O O . GLU B 1 250 ? -1.363 -41.094 -25.672 1 98.69 250 GLU B O 1
ATOM 6315 N N . ARG B 1 251 ? -1.518 -38.906 -25.312 1 98.81 251 ARG B N 1
ATOM 6316 C CA . ARG B 1 251 ? -0.497 -38.781 -24.281 1 98.81 251 ARG B CA 1
ATOM 6317 C C . ARG B 1 251 ? -0.843 -37.688 -23.297 1 98.81 251 ARG B C 1
ATOM 6319 O O . ARG B 1 251 ? -1.266 -36.594 -23.688 1 98.81 251 ARG B O 1
ATOM 6326 N N . MET B 1 252 ? -0.648 -38 -21.984 1 98.88 252 MET B N 1
ATOM 6327 C CA . MET B 1 252 ? -0.869 -36.938 -20.984 1 98.88 252 MET B CA 1
ATOM 6328 C C . MET B 1 252 ? 0.075 -37.094 -19.797 1 98.88 252 MET B C 1
ATOM 6330 O O . MET B 1 252 ? 0.034 -38.125 -19.109 1 98.88 252 MET B O 1
ATOM 6334 N N . VAL B 1 253 ? 0.833 -36.094 -19.625 1 98.94 253 VAL B N 1
ATOM 6335 C CA . VAL B 1 253 ? 1.694 -36 -18.438 1 98.94 253 VAL B CA 1
ATOM 6336 C C . VAL B 1 253 ? 1.15 -34.938 -17.5 1 98.94 253 VAL B C 1
ATOM 6338 O O . VAL B 1 253 ? 0.984 -33.781 -17.875 1 98.94 253 VAL B O 1
ATOM 6341 N N . ILE B 1 254 ? 0.837 -35.281 -16.297 1 98.88 254 ILE B N 1
ATOM 6342 C CA . ILE B 1 254 ? 0.589 -34.312 -15.242 1 98.88 254 ILE B CA 1
ATOM 6343 C C . ILE B 1 254 ? 1.763 -34.312 -14.266 1 98.88 254 ILE B C 1
ATOM 6345 O O . ILE B 1 254 ? 2.238 -35.344 -13.844 1 98.88 254 ILE B O 1
ATOM 6349 N N . ASP B 1 255 ? 2.256 -33.125 -14.008 1 98.5 255 ASP B N 1
ATOM 6350 C CA . ASP B 1 255 ? 3.553 -32.938 -13.367 1 98.5 255 ASP B CA 1
ATOM 6351 C C . ASP B 1 255 ? 3.455 -31.922 -12.211 1 98.5 255 ASP B C 1
ATOM 6353 O O . ASP B 1 255 ? 2.982 -30.812 -12.398 1 98.5 255 ASP B O 1
ATOM 6357 N N . GLY B 1 256 ? 4.113 -32.344 -11 1 97.94 256 GLY B N 1
ATOM 6358 C CA . GLY B 1 256 ? 3.777 -31.562 -9.828 1 97.94 256 GLY B CA 1
ATOM 6359 C C . GLY B 1 256 ? 2.295 -31.578 -9.5 1 97.94 256 GLY B C 1
ATOM 6360 O O . GLY B 1 256 ? 1.612 -30.562 -9.633 1 97.94 256 GLY B O 1
ATOM 6361 N N . VAL B 1 257 ? 1.887 -32.656 -8.977 1 98.69 257 VAL B N 1
ATOM 6362 C CA . VAL B 1 257 ? 0.489 -33.062 -9.094 1 98.69 257 VAL B CA 1
ATOM 6363 C C . VAL B 1 257 ? -0.291 -32.594 -7.871 1 98.69 257 VAL B C 1
ATOM 6365 O O . VAL B 1 257 ? 0.035 -32.938 -6.738 1 98.69 257 VAL B O 1
ATOM 6368 N N . VAL B 1 258 ? -1.302 -31.828 -8.148 1 98.06 258 VAL B N 1
ATOM 6369 C CA . VAL B 1 258 ? -2.203 -31.312 -7.125 1 98.06 258 VAL B CA 1
ATOM 6370 C C . VAL B 1 258 ? -3.238 -32.375 -6.77 1 98.06 258 VAL B C 1
ATOM 6372 O O . VAL B 1 258 ? -3.68 -33.156 -7.637 1 98.06 258 VAL B O 1
ATOM 6375 N N . ASP B 1 259 ? -3.529 -32.531 -5.504 1 98.12 259 ASP B N 1
ATOM 6376 C CA . ASP B 1 259 ? -4.719 -33.281 -5.094 1 98.12 259 ASP B CA 1
ATOM 6377 C C . ASP B 1 259 ? -5.992 -32.594 -5.586 1 98.12 259 ASP B C 1
ATOM 6379 O O . ASP B 1 259 ? -6.531 -31.719 -4.906 1 98.12 259 ASP B O 1
ATOM 6383 N N . SER B 1 260 ? -6.527 -33.062 -6.715 1 98.19 260 SER B N 1
ATOM 6384 C CA . SER B 1 260 ? -7.594 -32.344 -7.402 1 98.19 260 SER B CA 1
ATOM 6385 C C . SER B 1 260 ? -8.859 -32.281 -6.551 1 98.19 260 SER B C 1
ATOM 6387 O O . SER B 1 260 ? -9.539 -31.266 -6.508 1 98.19 260 SER B O 1
ATOM 6389 N N . PRO B 1 261 ? -9.258 -33.375 -5.867 1 97.5 261 PRO B N 1
ATOM 6390 C CA . PRO B 1 261 ? -10.414 -33.281 -4.977 1 97.5 261 PRO B CA 1
ATOM 6391 C C . PRO B 1 261 ? -10.219 -32.219 -3.895 1 97.5 261 PRO B C 1
ATOM 6393 O O . PRO B 1 261 ? -11.156 -31.469 -3.582 1 97.5 261 PRO B O 1
ATOM 6396 N N . ASP B 1 262 ? -9.055 -32.156 -3.312 1 96.44 262 ASP B N 1
ATOM 6397 C CA . ASP B 1 262 ? -8.734 -31.141 -2.307 1 96.44 262 ASP B CA 1
ATOM 6398 C C . ASP B 1 262 ? -8.812 -29.734 -2.898 1 96.44 262 ASP B C 1
ATOM 6400 O O . ASP B 1 262 ? -9.32 -28.812 -2.26 1 96.44 262 ASP B O 1
ATOM 6404 N N . TYR B 1 263 ? -8.297 -29.578 -4.094 1 96.06 263 TYR B N 1
ATOM 6405 C CA . TYR B 1 263 ? -8.352 -28.312 -4.824 1 96.06 263 TYR B CA 1
ATOM 6406 C C . TYR B 1 263 ? -9.789 -27.875 -5.043 1 96.06 263 TYR B C 1
ATOM 6408 O O . TYR B 1 263 ? -10.148 -26.734 -4.707 1 96.06 263 TYR B O 1
ATOM 6416 N N . TYR B 1 264 ? -10.625 -28.703 -5.551 1 96.81 264 TYR B N 1
ATOM 6417 C CA . TYR B 1 264 ? -12 -28.359 -5.883 1 96.81 264 TYR B CA 1
ATOM 6418 C C . TYR B 1 264 ? -12.828 -28.156 -4.621 1 96.81 264 TYR B C 1
ATOM 6420 O O . TYR B 1 264 ? -13.883 -27.516 -4.664 1 96.81 264 TYR B O 1
ATOM 6428 N N . ALA B 1 265 ? -12.344 -28.688 -3.506 1 95.56 265 ALA B N 1
ATOM 6429 C CA . ALA B 1 265 ? -13 -28.469 -2.223 1 95.56 265 ALA B CA 1
ATOM 6430 C C . ALA B 1 265 ? -12.523 -27.156 -1.58 1 95.56 265 ALA B C 1
ATOM 6432 O O . ALA B 1 265 ? -12.969 -26.797 -0.49 1 95.56 265 ALA B O 1
ATOM 6433 N N . THR B 1 266 ? -11.617 -26.422 -2.184 1 93.94 266 THR B N 1
ATOM 6434 C CA . THR B 1 266 ? -11.023 -25.172 -1.726 1 93.94 266 THR B CA 1
ATOM 6435 C C . THR B 1 266 ? -10.328 -25.375 -0.378 1 93.94 266 THR B C 1
ATOM 6437 O O . THR B 1 266 ? -10.406 -24.5 0.495 1 93.94 266 THR B O 1
ATOM 6440 N N . LEU B 1 267 ? -9.695 -26.469 -0.147 1 92.12 267 LEU B N 1
ATOM 6441 C CA . LEU B 1 267 ? -9.102 -26.766 1.15 1 92.12 267 LEU B CA 1
ATOM 6442 C C . LEU B 1 267 ? -7.59 -26.547 1.125 1 92.12 267 LEU B C 1
ATOM 6444 O O . LEU B 1 267 ? -7.016 -26.062 2.105 1 92.12 267 LEU B O 1
ATOM 6448 N N . TRP B 1 268 ? -6.957 -26.906 0.088 1 88.88 268 TRP B N 1
ATOM 6449 C CA . TRP B 1 268 ? -5.516 -26.75 -0.081 1 88.88 268 TRP B CA 1
ATOM 6450 C C . TRP B 1 268 ? -4.754 -27.406 1.059 1 88.88 268 TRP B C 1
ATOM 6452 O O . TRP B 1 268 ? -3.613 -27.031 1.35 1 88.88 268 TRP B O 1
ATOM 6462 N N . ARG B 1 269 ? -5.219 -28.281 1.759 1 90 269 ARG B N 1
ATOM 6463 C CA . ARG B 1 269 ? -4.684 -28.891 2.973 1 90 269 ARG B CA 1
ATOM 6464 C C . ARG B 1 269 ? -3.521 -29.828 2.652 1 90 269 ARG B C 1
ATOM 6466 O O . ARG B 1 269 ? -2.518 -29.844 3.365 1 90 269 ARG B O 1
ATOM 6473 N N . THR B 1 270 ? -3.584 -30.547 1.636 1 93.81 270 THR B N 1
ATOM 6474 C CA . THR B 1 270 ? -2.605 -31.594 1.323 1 93.81 270 THR B CA 1
ATOM 6475 C C . THR B 1 270 ? -1.364 -30.984 0.676 1 93.81 270 THR B C 1
ATOM 6477 O O . THR B 1 270 ? -0.323 -31.641 0.586 1 93.81 270 THR B O 1
ATOM 6480 N N . ALA B 1 271 ? -1.437 -29.75 0.24 1 91.81 271 ALA B N 1
ATOM 6481 C CA . ALA B 1 271 ? -0.378 -29.109 -0.537 1 91.81 271 ALA B CA 1
ATOM 6482 C C . ALA B 1 271 ? 0.908 -29 0.276 1 91.81 271 ALA B C 1
ATOM 6484 O O . ALA B 1 271 ? 2.008 -29.109 -0.274 1 91.81 271 ALA B O 1
ATOM 6485 N N . LEU B 1 272 ? 0.833 -28.906 1.565 1 89.19 272 LEU B N 1
ATOM 6486 C CA . LEU B 1 272 ? 1.99 -28.453 2.328 1 89.19 272 LEU B CA 1
ATOM 6487 C C . LEU B 1 272 ? 2.609 -29.594 3.111 1 89.19 272 LEU B C 1
ATOM 6489 O O . LEU B 1 272 ? 3.553 -29.391 3.879 1 89.19 272 LEU B O 1
ATOM 6493 N N . ILE B 1 273 ? 2.238 -30.781 2.867 1 92.75 273 ILE B N 1
ATOM 6494 C CA . ILE B 1 273 ? 2.605 -31.922 3.684 1 92.75 273 ILE B CA 1
ATOM 6495 C C . ILE B 1 273 ? 4.109 -32.188 3.574 1 92.75 273 ILE B C 1
ATOM 6497 O O . ILE B 1 273 ? 4.742 -32.594 4.539 1 92.75 273 ILE B O 1
ATOM 6501 N N . ASP B 1 274 ? 4.699 -31.844 2.381 1 94.44 274 ASP B N 1
ATOM 6502 C CA . ASP B 1 274 ? 6.113 -32.156 2.174 1 94.44 274 ASP B CA 1
ATOM 6503 C C . ASP B 1 274 ? 6.957 -30.875 2.156 1 94.44 274 ASP B C 1
ATOM 6505 O O . ASP B 1 274 ? 8.125 -30.906 1.76 1 94.44 274 ASP B O 1
ATOM 6509 N N . SER B 1 275 ? 6.387 -29.75 2.553 1 93.69 275 SER B N 1
ATOM 6510 C CA . SER B 1 275 ? 7.145 -28.5 2.561 1 93.69 275 SER B CA 1
ATOM 6511 C C . SER B 1 275 ? 8.328 -28.578 3.52 1 93.69 275 SER B C 1
ATOM 6513 O O . SER B 1 275 ? 9.445 -28.188 3.168 1 93.69 275 SER B O 1
ATOM 6515 N N . ASP B 1 276 ? 8.062 -29.141 4.66 1 93.56 276 ASP B N 1
ATOM 6516 C CA . ASP B 1 276 ? 9.109 -29.266 5.664 1 93.56 276 ASP B CA 1
ATOM 6517 C C . ASP B 1 276 ? 10.188 -30.25 5.219 1 93.56 276 ASP B C 1
ATOM 6519 O O . ASP B 1 276 ? 11.359 -30.109 5.578 1 93.56 276 ASP B O 1
ATOM 6523 N N . LYS B 1 277 ? 9.742 -31.203 4.43 1 96.38 277 LYS B N 1
ATOM 6524 C CA . LYS B 1 277 ? 10.688 -32.188 3.918 1 96.38 277 LYS B CA 1
ATOM 6525 C C . LYS B 1 277 ? 11.727 -31.531 3.018 1 96.38 277 LYS B C 1
ATOM 6527 O O . LYS B 1 277 ? 12.922 -31.844 3.107 1 96.38 277 LYS B O 1
ATOM 6532 N N . THR B 1 278 ? 11.273 -30.688 2.166 1 96.81 278 THR B N 1
ATOM 6533 C CA . THR B 1 278 ? 12.195 -29.984 1.286 1 96.81 278 THR B CA 1
ATOM 6534 C C . THR B 1 278 ? 13.07 -29.016 2.082 1 96.81 278 THR B C 1
ATOM 6536 O O . THR B 1 278 ? 14.258 -28.859 1.791 1 96.81 278 THR B O 1
ATOM 6539 N N . LEU B 1 279 ? 12.492 -28.328 3.076 1 97.38 279 LEU B N 1
ATOM 6540 C CA . LEU B 1 279 ? 13.281 -27.453 3.936 1 97.38 279 LEU B CA 1
ATOM 6541 C C . LEU B 1 279 ? 14.359 -28.234 4.672 1 97.38 279 LEU B C 1
ATOM 6543 O O . LEU B 1 279 ? 15.484 -27.75 4.836 1 97.38 279 LEU B O 1
ATOM 6547 N N . GLN B 1 280 ? 14.031 -29.438 5.105 1 97.88 280 GLN B N 1
ATOM 6548 C CA . GLN B 1 280 ? 15.008 -30.312 5.754 1 97.88 280 GLN B CA 1
ATOM 6549 C C . GLN B 1 280 ? 16.156 -30.656 4.809 1 97.88 280 GLN B C 1
ATOM 6551 O O . GLN B 1 280 ? 17.297 -30.766 5.234 1 97.88 280 GLN B O 1
ATOM 6556 N N . LEU B 1 281 ? 15.836 -30.828 3.535 1 97.94 281 LEU B N 1
ATOM 6557 C CA . LEU B 1 281 ? 16.891 -31.078 2.553 1 97.94 281 LEU B CA 1
ATOM 6558 C C . LEU B 1 281 ? 17.891 -29.922 2.529 1 97.94 281 LEU B C 1
ATOM 6560 O O . LEU B 1 281 ? 19.078 -30.141 2.348 1 97.94 281 LEU B O 1
ATOM 6564 N N . PHE B 1 282 ? 17.438 -28.703 2.637 1 98.19 282 PHE B N 1
ATOM 6565 C CA . PHE B 1 282 ? 18.328 -27.562 2.701 1 98.19 282 PHE B CA 1
ATOM 6566 C C . PHE B 1 282 ? 19.312 -27.703 3.855 1 98.19 282 PHE B C 1
ATOM 6568 O O . PHE B 1 282 ? 20.516 -27.5 3.682 1 98.19 282 PHE B O 1
ATOM 6575 N N . PHE B 1 283 ? 18.766 -28.047 5.094 1 98.75 283 PHE B N 1
ATOM 6576 C CA . PHE B 1 283 ? 19.594 -28.188 6.285 1 98.75 283 PHE B CA 1
ATOM 6577 C C . PHE B 1 283 ? 20.609 -29.312 6.117 1 98.75 283 PHE B C 1
ATOM 6579 O O . PHE B 1 283 ? 21.797 -29.141 6.398 1 98.75 283 PHE B O 1
ATOM 6586 N N . ASP B 1 284 ? 20.141 -30.422 5.605 1 98.5 284 ASP B N 1
ATOM 6587 C CA . ASP B 1 284 ? 21 -31.594 5.438 1 98.5 284 ASP B CA 1
ATOM 6588 C C . ASP B 1 284 ? 22.109 -31.312 4.422 1 98.5 284 ASP B C 1
ATOM 6590 O O . ASP B 1 284 ? 23.266 -31.625 4.676 1 98.5 284 ASP B O 1
ATOM 6594 N N . ASN B 1 285 ? 21.688 -30.75 3.299 1 98.12 285 ASN B N 1
ATOM 6595 C CA . ASN B 1 285 ? 22.656 -30.484 2.229 1 98.12 285 ASN B CA 1
ATOM 6596 C C . ASN B 1 285 ? 23.672 -29.438 2.641 1 98.12 285 ASN B C 1
ATOM 6598 O O . ASN B 1 285 ? 24.844 -29.531 2.283 1 98.12 285 ASN B O 1
ATOM 6602 N N . CYS B 1 286 ? 23.25 -28.453 3.318 1 98.5 286 CYS B N 1
ATOM 6603 C CA . CYS B 1 286 ? 24.156 -27.406 3.797 1 98.5 286 CYS B CA 1
ATOM 6604 C C . CYS B 1 286 ? 25.156 -27.984 4.785 1 98.5 286 CYS B C 1
ATOM 6606 O O . CYS B 1 286 ? 26.359 -27.719 4.668 1 98.5 286 CYS B O 1
ATOM 6608 N N . ALA B 1 287 ? 24.672 -28.719 5.727 1 98.5 287 ALA B N 1
ATOM 6609 C CA . ALA B 1 287 ? 25.562 -29.344 6.707 1 98.5 287 ALA B CA 1
ATOM 6610 C C . ALA B 1 287 ? 26.578 -30.25 6.02 1 98.5 287 ALA B C 1
ATOM 6612 O O . ALA B 1 287 ? 27.766 -30.219 6.355 1 98.5 287 ALA B O 1
ATOM 6613 N N . GLU B 1 288 ? 26.156 -31 5.078 1 97.81 288 GLU B N 1
ATOM 6614 C CA . GLU B 1 288 ? 27.016 -31.922 4.344 1 97.81 288 GLU B CA 1
ATOM 6615 C C . GLU B 1 288 ? 28.078 -31.172 3.537 1 97.81 288 GLU B C 1
ATOM 6617 O O . GLU B 1 288 ? 29.219 -31.625 3.447 1 97.81 288 GLU B O 1
ATOM 6622 N N . ALA B 1 289 ? 27.672 -30.078 2.982 1 97.38 289 ALA B N 1
ATOM 6623 C CA . ALA B 1 289 ? 28.531 -29.328 2.066 1 97.38 289 ALA B CA 1
ATOM 6624 C C . ALA B 1 289 ? 29.672 -28.641 2.816 1 97.38 289 ALA B C 1
ATOM 6626 O O . ALA B 1 289 ? 30.734 -28.406 2.254 1 97.38 289 ALA B O 1
ATOM 6627 N N . GLY B 1 290 ? 29.453 -28.266 4.047 1 97.5 290 GLY B N 1
ATOM 6628 C CA . GLY B 1 290 ? 30.484 -27.625 4.844 1 97.5 290 GLY B CA 1
ATOM 6629 C C . GLY B 1 290 ? 30.484 -26.109 4.691 1 97.5 290 GLY B C 1
ATOM 6630 O O . GLY B 1 290 ? 29.766 -25.562 3.859 1 97.5 290 GLY B O 1
ATOM 6631 N N . PRO B 1 291 ? 31.266 -25.453 5.52 1 96.62 291 PRO B N 1
ATOM 6632 C CA . PRO B 1 291 ? 31.234 -23.984 5.633 1 96.62 291 PRO B CA 1
ATOM 6633 C C . PRO B 1 291 ? 31.75 -23.297 4.383 1 96.62 291 PRO B C 1
ATOM 6635 O O . PRO B 1 291 ? 31.406 -22.125 4.129 1 96.62 291 PRO B O 1
ATOM 6638 N N . SER B 1 292 ? 32.562 -23.953 3.561 1 96.25 292 SER B N 1
ATOM 6639 C CA . SER B 1 292 ? 33.125 -23.312 2.365 1 96.25 292 SER B CA 1
ATOM 6640 C C . SER B 1 292 ? 32.062 -23.234 1.253 1 96.25 292 SER B C 1
ATOM 6642 O O . SER B 1 292 ? 32.125 -22.359 0.397 1 96.25 292 SER B O 1
ATOM 6644 N N . GLN B 1 293 ? 31.062 -24.125 1.317 1 96.44 293 GLN B N 1
ATOM 6645 C CA . GLN B 1 293 ? 30.094 -24.203 0.237 1 96.44 293 GLN B CA 1
ATOM 6646 C C . GLN B 1 293 ? 28.734 -23.656 0.674 1 96.44 293 GLN B C 1
ATOM 6648 O O . GLN B 1 293 ? 27.922 -23.266 -0.162 1 96.44 293 GLN B O 1
ATOM 6653 N N . CYS B 1 294 ? 28.516 -23.641 1.902 1 98.25 294 CYS B N 1
ATOM 6654 C CA . CYS B 1 294 ? 27.266 -23.125 2.445 1 98.25 294 CYS B CA 1
ATOM 6655 C C . CYS B 1 294 ? 27.547 -22.062 3.508 1 98.25 294 CYS B C 1
ATOM 6657 O O . CYS B 1 294 ? 27.828 -22.391 4.66 1 98.25 294 CYS B O 1
ATOM 6659 N N . PRO B 1 295 ? 27.281 -20.812 3.189 1 98.25 295 PRO B N 1
ATOM 6660 C CA . PRO B 1 295 ? 27.609 -19.719 4.117 1 98.25 295 PRO B CA 1
ATOM 6661 C C . PRO B 1 295 ? 26.719 -19.719 5.359 1 98.25 295 PRO B C 1
ATOM 6663 O O . PRO B 1 295 ? 27.062 -19.094 6.367 1 98.25 295 PRO B O 1
ATOM 6666 N N . PHE B 1 296 ? 25.609 -20.406 5.332 1 98.5 296 PHE B N 1
ATOM 6667 C CA . PHE B 1 296 ? 24.719 -20.5 6.48 1 98.5 296 PHE B CA 1
ATOM 6668 C C . PHE B 1 296 ? 24.922 -21.812 7.227 1 98.5 296 PHE B C 1
ATOM 6670 O O . PHE B 1 296 ? 24 -22.344 7.836 1 98.5 296 PHE B O 1
ATOM 6677 N N . TYR B 1 297 ? 26.062 -22.266 7.199 1 98.25 297 TYR B N 1
ATOM 6678 C CA . TYR B 1 297 ? 26.5 -23.578 7.629 1 98.25 297 TYR B CA 1
ATOM 6679 C C . TYR B 1 297 ? 26.469 -23.703 9.148 1 98.25 297 TYR B C 1
ATOM 6681 O O . TYR B 1 297 ? 26.703 -22.734 9.859 1 98.25 297 TYR B O 1
ATOM 6689 N N . ALA B 1 298 ? 26.109 -24.828 9.602 1 98.38 298 ALA B N 1
ATOM 6690 C CA . ALA B 1 298 ? 26.406 -25.422 10.898 1 98.38 298 ALA B CA 1
ATOM 6691 C C . ALA B 1 298 ? 26.656 -26.922 10.766 1 98.38 298 ALA B C 1
ATOM 6693 O O . ALA B 1 298 ? 26.188 -27.547 9.812 1 98.38 298 ALA B O 1
ATOM 6694 N N . PRO B 1 299 ? 27.422 -27.5 11.664 1 97.81 299 PRO B N 1
ATOM 6695 C CA . PRO B 1 299 ? 27.766 -28.906 11.516 1 97.81 299 PRO B CA 1
ATOM 6696 C C . PRO B 1 299 ? 26.547 -29.828 11.641 1 97.81 299 PRO B C 1
ATOM 6698 O O . PRO B 1 299 ? 26.5 -30.875 10.992 1 97.81 299 PRO B O 1
ATOM 6701 N N . ASP B 1 300 ? 25.609 -29.5 12.406 1 98.44 300 ASP B N 1
ATOM 6702 C CA . ASP B 1 300 ? 24.391 -30.281 12.602 1 98.44 300 ASP B CA 1
ATOM 6703 C C . ASP B 1 300 ? 23.188 -29.609 11.922 1 98.44 300 ASP B C 1
ATOM 6705 O O . ASP B 1 300 ? 22.891 -28.453 12.188 1 98.44 300 ASP B O 1
ATOM 6709 N N . PRO B 1 301 ? 22.5 -30.391 11.039 1 98.5 301 PRO B N 1
ATOM 6710 C CA . PRO B 1 301 ? 21.312 -29.828 10.391 1 98.5 301 PRO B CA 1
ATOM 6711 C C . PRO B 1 301 ? 20.328 -29.219 11.391 1 98.5 301 PRO B C 1
ATOM 6713 O O . PRO B 1 301 ? 19.672 -28.219 11.078 1 98.5 301 PRO B O 1
ATOM 6716 N N . ALA B 1 302 ? 20.219 -29.766 12.586 1 98.38 302 ALA B N 1
ATOM 6717 C CA . ALA B 1 302 ? 19.312 -29.234 13.602 1 98.38 302 ALA B CA 1
ATOM 6718 C C . ALA B 1 302 ? 19.734 -27.828 14.039 1 98.38 302 ALA B C 1
ATOM 6720 O O . ALA B 1 302 ? 18.875 -27 14.367 1 98.38 302 ALA B O 1
ATOM 6721 N N . ASP B 1 303 ? 21.016 -27.609 14.039 1 98.56 303 ASP B N 1
ATOM 6722 C CA . ASP B 1 303 ? 21.516 -26.281 14.383 1 98.56 303 ASP B CA 1
ATOM 6723 C C . ASP B 1 303 ? 21.188 -25.266 13.281 1 98.56 303 ASP B C 1
ATOM 6725 O O . ASP B 1 303 ? 20.906 -24.109 13.562 1 98.56 303 ASP B O 1
ATOM 6729 N N . ILE B 1 304 ? 21.297 -25.688 12.055 1 98.69 304 ILE B N 1
ATOM 6730 C CA . ILE B 1 304 ? 20.938 -24.812 10.945 1 98.69 304 ILE B CA 1
ATOM 6731 C C . ILE B 1 304 ? 19.469 -24.422 11.039 1 98.69 304 ILE B C 1
ATOM 6733 O O . ILE B 1 304 ? 19.109 -23.266 10.844 1 98.69 304 ILE B O 1
ATOM 6737 N N . ARG B 1 305 ? 18.656 -25.375 11.344 1 98.19 305 ARG B N 1
ATOM 6738 C CA . ARG B 1 305 ? 17.234 -25.109 11.539 1 98.19 305 ARG B CA 1
ATOM 6739 C C . ARG B 1 305 ? 17.016 -24.109 12.664 1 98.19 305 ARG B C 1
ATOM 6741 O O . ARG B 1 305 ? 16.203 -23.188 12.531 1 98.19 305 ARG B O 1
ATOM 6748 N N . ARG B 1 306 ? 17.672 -24.281 13.805 1 98.06 306 ARG B N 1
ATOM 6749 C CA . ARG B 1 306 ? 17.547 -23.359 14.93 1 98.06 306 ARG B CA 1
ATOM 6750 C C . ARG B 1 306 ? 17.984 -21.953 14.539 1 98.06 306 ARG B C 1
ATOM 6752 O O . ARG B 1 306 ? 17.344 -20.969 14.93 1 98.06 306 ARG B O 1
ATOM 6759 N N . ASN B 1 307 ? 19.078 -21.938 13.805 1 98.44 307 ASN B N 1
ATOM 6760 C CA . ASN B 1 307 ? 19.562 -20.641 13.336 1 98.44 307 ASN B CA 1
ATOM 6761 C C . ASN B 1 307 ? 18.547 -19.953 12.438 1 98.44 307 ASN B C 1
ATOM 6763 O O . ASN B 1 307 ? 18.312 -18.75 12.547 1 98.44 307 ASN B O 1
ATOM 6767 N N . LEU B 1 308 ? 17.969 -20.703 11.539 1 98.25 308 LEU B N 1
ATOM 6768 C CA . LEU B 1 308 ? 16.953 -20.156 10.648 1 98.25 308 LEU B CA 1
ATOM 6769 C C . LEU B 1 308 ? 15.75 -19.641 11.438 1 98.25 308 LEU B C 1
ATOM 6771 O O . LEU B 1 308 ? 15.242 -18.547 11.172 1 98.25 308 LEU B O 1
ATOM 6775 N N . THR B 1 309 ? 15.305 -20.422 12.406 1 95.94 309 THR B N 1
ATOM 6776 C CA . THR B 1 309 ? 14.164 -20.047 13.234 1 95.94 309 THR B CA 1
ATOM 6777 C C . THR B 1 309 ? 14.469 -18.781 14.039 1 95.94 309 THR B C 1
ATOM 6779 O O . THR B 1 309 ? 13.617 -17.891 14.156 1 95.94 309 THR B O 1
ATOM 6782 N N . ALA B 1 310 ? 15.648 -18.719 14.578 1 97.19 310 ALA B N 1
ATOM 6783 C CA . ALA B 1 310 ? 16.062 -17.547 15.336 1 97.19 310 ALA B CA 1
ATOM 6784 C C . ALA B 1 310 ? 16.078 -16.297 14.445 1 97.19 310 ALA B C 1
ATOM 6786 O O . ALA B 1 310 ? 15.68 -15.219 14.883 1 97.19 310 ALA B O 1
ATOM 6787 N N . LEU B 1 311 ? 16.578 -16.484 13.258 1 97.62 311 LEU B N 1
ATOM 6788 C CA . LEU B 1 311 ? 16.625 -15.383 12.305 1 97.62 311 LEU B CA 1
ATOM 6789 C C . LEU B 1 311 ? 15.211 -14.922 11.953 1 97.62 311 LEU B C 1
ATOM 6791 O O . LEU B 1 311 ? 14.938 -13.727 11.922 1 97.62 311 LEU B O 1
ATOM 6795 N N . GLN B 1 312 ? 14.344 -15.82 11.672 1 95.5 312 GLN B N 1
ATOM 6796 C CA . GLN B 1 312 ? 12.945 -15.508 11.391 1 95.5 312 GLN B CA 1
ATOM 6797 C C . GLN B 1 312 ? 12.305 -14.758 12.555 1 95.5 312 GLN B C 1
ATOM 6799 O O . GLN B 1 312 ? 11.609 -13.766 12.352 1 95.5 312 GLN B O 1
ATOM 6804 N N . ASN B 1 313 ? 12.523 -15.242 13.773 1 94.31 313 ASN B N 1
ATOM 6805 C CA . ASN B 1 313 ? 11.961 -14.633 14.969 1 94.31 313 ASN B CA 1
ATOM 6806 C C . ASN B 1 313 ? 12.5 -13.227 15.195 1 94.31 313 ASN B C 1
ATOM 6808 O O . ASN B 1 313 ? 11.789 -12.352 15.68 1 94.31 313 ASN B O 1
ATOM 6812 N N . SER B 1 314 ? 13.719 -13.039 14.859 1 95.5 314 SER B N 1
ATOM 6813 C CA . SER B 1 314 ? 14.312 -11.719 15.039 1 95.5 314 SER B CA 1
ATOM 6814 C C . SER B 1 314 ? 13.625 -10.672 14.172 1 95.5 314 SER B C 1
ATOM 6816 O O . SER B 1 314 ? 13.562 -9.5 14.531 1 95.5 314 SER B O 1
ATOM 6818 N N . LEU B 1 315 ? 13.039 -11.086 13.07 1 94.81 315 LEU B N 1
ATOM 6819 C CA . LEU B 1 315 ? 12.398 -10.172 12.133 1 94.81 315 LEU B CA 1
ATOM 6820 C C . LEU B 1 315 ? 11.031 -9.734 12.648 1 94.81 315 LEU B C 1
ATOM 6822 O O . LEU B 1 315 ? 10.461 -8.75 12.172 1 94.81 315 LEU B O 1
ATOM 6826 N N . LEU B 1 316 ? 10.477 -10.508 13.625 1 89.31 316 LEU B N 1
ATOM 6827 C CA . LEU B 1 316 ? 9.227 -10.117 14.273 1 89.31 316 LEU B CA 1
ATOM 6828 C C . LEU B 1 316 ? 9.43 -8.898 15.164 1 89.31 316 LEU B C 1
ATOM 6830 O O . LEU B 1 316 ? 8.508 -8.109 15.359 1 89.31 316 LEU B O 1
ATOM 6834 N N . VAL B 1 317 ? 10.641 -8.797 15.594 1 88.56 317 VAL B N 1
ATOM 6835 C CA . VAL B 1 317 ? 10.945 -7.754 16.562 1 88.56 317 VAL B CA 1
ATOM 6836 C C . VAL B 1 317 ? 11.641 -6.59 15.867 1 88.56 317 VAL B C 1
ATOM 6838 O O . VAL B 1 317 ? 11.398 -5.426 16.188 1 88.56 317 VAL B O 1
ATOM 6841 N N . GLU B 1 318 ? 12.492 -6.941 14.969 1 93.56 318 GLU B N 1
ATOM 6842 C CA . GLU B 1 318 ? 13.25 -5.902 14.281 1 93.56 318 GLU B CA 1
ATOM 6843 C C . GLU B 1 318 ? 13.406 -6.23 12.797 1 93.56 318 GLU B C 1
ATOM 6845 O O . GLU B 1 318 ? 14.398 -6.836 12.391 1 93.56 318 GLU B O 1
ATOM 6850 N N . PRO B 1 319 ? 12.508 -5.754 11.992 1 95.62 319 PRO B N 1
ATOM 6851 C CA . PRO B 1 319 ? 12.68 -5.93 10.547 1 95.62 319 PRO B CA 1
ATOM 6852 C C . PRO B 1 319 ? 13.938 -5.254 10.016 1 95.62 319 PRO B C 1
ATOM 6854 O O . PRO B 1 319 ? 14.492 -4.363 10.664 1 95.62 319 PRO B O 1
ATOM 6857 N N . VAL B 1 320 ? 14.414 -5.699 8.875 1 97.06 320 VAL B N 1
ATOM 6858 C CA . VAL B 1 320 ? 15.656 -5.184 8.297 1 97.06 320 VAL B CA 1
ATOM 6859 C C . VAL B 1 320 ? 15.344 -4.367 7.043 1 97.06 320 VAL B C 1
ATOM 6861 O O . VAL B 1 320 ? 14.648 -4.84 6.145 1 97.06 320 VAL B O 1
ATOM 6864 N N . ILE B 1 321 ? 15.836 -3.141 6.969 1 95.94 321 ILE B N 1
ATOM 6865 C CA . ILE B 1 321 ? 15.57 -2.289 5.812 1 95.94 321 ILE B CA 1
ATOM 6866 C C . ILE B 1 321 ? 16.547 -2.623 4.691 1 95.94 321 ILE B C 1
ATOM 6868 O O . ILE B 1 321 ? 17.688 -3.037 4.949 1 95.94 321 ILE B O 1
ATOM 6872 N N . VAL B 1 322 ? 16.109 -2.52 3.488 1 96.62 322 VAL B N 1
ATOM 6873 C CA . VAL B 1 322 ? 16.906 -2.67 2.271 1 96.62 322 VAL B CA 1
ATOM 6874 C C . VAL B 1 322 ? 16.797 -1.4 1.429 1 96.62 322 VAL B C 1
ATOM 6876 O O . VAL B 1 322 ? 15.695 -0.911 1.165 1 96.62 322 VAL B O 1
ATOM 6879 N N . LYS B 1 323 ? 17.875 -0.824 1.067 1 95.38 323 LYS B N 1
ATOM 6880 C CA . LYS B 1 323 ? 17.922 0.307 0.145 1 95.38 323 LYS B CA 1
ATOM 6881 C C . LYS B 1 323 ? 19.062 0.173 -0.845 1 95.38 323 LYS B C 1
ATOM 6883 O O . LYS B 1 323 ? 20.234 0.082 -0.444 1 95.38 323 LYS B O 1
ATOM 6888 N N . THR B 1 324 ? 18.734 0.031 -2.027 1 94.88 324 THR B N 1
ATOM 6889 C CA . THR B 1 324 ? 19.688 0.047 -3.131 1 94.88 324 THR B CA 1
ATOM 6890 C C . THR B 1 324 ? 19.438 1.247 -4.039 1 94.88 324 THR B C 1
ATOM 6892 O O . THR B 1 324 ? 18.625 2.123 -3.719 1 94.88 324 THR B O 1
ATOM 6895 N N . ASP B 1 325 ? 20.188 1.308 -5.145 1 91.12 325 ASP B N 1
ATOM 6896 C CA . ASP B 1 325 ? 20.016 2.406 -6.09 1 91.12 325 ASP B CA 1
ATOM 6897 C C . ASP B 1 325 ? 18.734 2.232 -6.902 1 91.12 325 ASP B C 1
ATOM 6899 O O . ASP B 1 325 ? 18.188 3.205 -7.43 1 91.12 325 ASP B O 1
ATOM 6903 N N . THR B 1 326 ? 18.234 0.953 -6.906 1 91 326 THR B N 1
ATOM 6904 C CA . THR B 1 326 ? 17.156 0.713 -7.844 1 91 326 THR B CA 1
ATOM 6905 C C . THR B 1 326 ? 15.875 0.307 -7.102 1 91 326 THR B C 1
ATOM 6907 O O . THR B 1 326 ? 14.781 0.374 -7.656 1 91 326 THR B O 1
ATOM 6910 N N . PHE B 1 327 ? 16.047 -0.156 -5.887 1 93.31 327 PHE B N 1
ATOM 6911 C CA . PHE B 1 327 ? 14.859 -0.542 -5.137 1 93.31 327 PHE B CA 1
ATOM 6912 C C . PHE B 1 327 ? 15.102 -0.422 -3.637 1 93.31 327 PHE B C 1
ATOM 6914 O O . PHE B 1 327 ? 16.25 -0.32 -3.195 1 93.31 327 PHE B O 1
ATOM 6921 N N . TYR B 1 328 ? 14.055 -0.38 -2.867 1 95.56 328 TYR B N 1
ATOM 6922 C CA . TYR B 1 328 ? 14.117 -0.399 -1.41 1 95.56 328 TYR B CA 1
ATOM 6923 C C . TYR B 1 328 ? 12.922 -1.146 -0.826 1 95.56 328 TYR B C 1
ATOM 6925 O O . TYR B 1 328 ? 11.945 -1.419 -1.529 1 95.56 328 TYR B O 1
ATOM 6933 N N . GLY B 1 329 ? 13.016 -1.542 0.347 1 94.62 329 GLY B N 1
ATOM 6934 C CA . GLY B 1 329 ? 11.938 -2.213 1.054 1 94.62 329 GLY B CA 1
ATOM 6935 C C . GLY B 1 329 ? 12.336 -2.68 2.443 1 94.62 329 GLY B C 1
ATOM 6936 O O . GLY B 1 329 ? 13.32 -2.199 3.008 1 94.62 329 GLY B O 1
ATOM 6937 N N . VAL B 1 330 ? 11.453 -3.482 3.08 1 94.75 330 VAL B N 1
ATOM 6938 C CA . VAL B 1 330 ? 11.672 -3.994 4.43 1 94.75 330 VAL B CA 1
ATOM 6939 C C . VAL B 1 330 ? 11.594 -5.52 4.422 1 94.75 330 VAL B C 1
ATOM 6941 O O . VAL B 1 330 ? 10.625 -6.094 3.918 1 94.75 330 VAL B O 1
ATOM 6944 N N . VAL B 1 331 ? 12.648 -6.148 4.91 1 96.62 331 VAL B N 1
ATOM 6945 C CA . VAL B 1 331 ? 12.586 -7.586 5.152 1 96.62 331 VAL B CA 1
ATOM 6946 C C . VAL B 1 331 ? 11.992 -7.852 6.535 1 96.62 331 VAL B C 1
ATOM 6948 O O . VAL B 1 331 ? 12.68 -7.695 7.547 1 96.62 331 VAL B O 1
ATOM 6951 N N . ASP B 1 332 ? 10.727 -8.203 6.527 1 94 332 ASP B N 1
ATOM 6952 C CA . ASP B 1 332 ? 10.031 -8.617 7.746 1 94 332 ASP B CA 1
ATOM 6953 C C . ASP B 1 332 ? 9.656 -10.094 7.688 1 94 332 ASP B C 1
ATOM 6955 O O . ASP B 1 332 ? 10.148 -10.836 6.836 1 94 332 ASP B O 1
ATOM 6959 N N . TYR B 1 333 ? 8.922 -10.547 8.664 1 92.62 333 TYR B N 1
ATOM 6960 C CA . TYR B 1 333 ? 8.484 -11.938 8.75 1 92.62 333 TYR B CA 1
ATOM 6961 C C . TYR B 1 333 ? 7.812 -12.375 7.457 1 92.62 333 TYR B C 1
ATOM 6963 O O . TYR B 1 333 ? 8.062 -13.477 6.957 1 92.62 333 TYR B O 1
ATOM 6971 N N . SER B 1 334 ? 6.98 -11.523 6.895 1 90.81 334 SER B N 1
ATOM 6972 C CA . SER B 1 334 ? 6.211 -11.852 5.699 1 90.81 334 SER B CA 1
ATOM 6973 C C . SER B 1 334 ? 7.125 -12.094 4.504 1 90.81 334 SER B C 1
ATOM 6975 O O . SER B 1 334 ? 7 -13.109 3.816 1 90.81 334 SER B O 1
ATOM 6977 N N . ILE B 1 335 ? 8.039 -11.148 4.246 1 92.94 335 ILE B N 1
ATOM 6978 C CA . ILE B 1 335 ? 8.953 -11.266 3.117 1 92.94 335 ILE B CA 1
ATOM 6979 C C . ILE B 1 335 ? 9.867 -12.477 3.314 1 92.94 335 ILE B C 1
ATOM 6981 O O . ILE B 1 335 ? 10.156 -13.203 2.361 1 92.94 335 ILE B O 1
ATOM 6985 N N . PHE B 1 336 ? 10.312 -12.688 4.531 1 95.5 336 PHE B N 1
ATOM 6986 C CA . PHE B 1 336 ? 11.148 -13.836 4.848 1 95.5 336 PHE B CA 1
ATOM 6987 C C . PHE B 1 336 ? 10.43 -15.141 4.492 1 95.5 336 PHE B C 1
ATOM 6989 O O . PHE B 1 336 ? 11 -15.992 3.809 1 95.5 336 PHE B O 1
ATOM 6996 N N . SER B 1 337 ? 9.195 -15.258 4.938 1 92.62 337 SER B N 1
ATOM 6997 C CA . SER B 1 337 ? 8.422 -16.469 4.73 1 92.62 337 SER B CA 1
ATOM 6998 C C . SER B 1 337 ? 8.141 -16.703 3.25 1 92.62 337 SER B C 1
ATOM 7000 O O . SER B 1 337 ? 8.25 -17.828 2.762 1 92.62 337 SER B O 1
ATOM 7002 N N . LEU B 1 338 ? 7.84 -15.68 2.568 1 90.56 338 LEU B N 1
ATOM 7003 C CA . LEU B 1 338 ? 7.543 -15.781 1.144 1 90.56 338 LEU B CA 1
ATOM 7004 C C . LEU B 1 338 ? 8.781 -16.203 0.359 1 90.56 338 LEU B C 1
ATOM 7006 O O . LEU B 1 338 ? 8.703 -17.078 -0.511 1 90.56 338 LEU B O 1
ATOM 7010 N N . GLN B 1 339 ? 9.883 -15.578 0.68 1 93.44 339 GLN B N 1
ATOM 7011 C CA . GLN B 1 339 ? 11.117 -15.891 -0.029 1 93.44 339 GLN B CA 1
ATOM 7012 C C . GLN B 1 339 ? 11.594 -17.312 0.3 1 93.44 339 GLN B C 1
ATOM 7014 O O . GLN B 1 339 ? 12.148 -18 -0.56 1 93.44 339 GLN B O 1
ATOM 7019 N N . LEU B 1 340 ? 11.375 -17.688 1.52 1 94.94 340 LEU B N 1
ATOM 7020 C CA . LEU B 1 340 ? 11.781 -19.031 1.912 1 94.94 340 LEU B CA 1
ATOM 7021 C C . LEU B 1 340 ? 10.969 -20.078 1.159 1 94.94 340 LEU B C 1
ATOM 7023 O O . LEU B 1 340 ? 11.539 -21 0.578 1 94.94 340 LEU B O 1
ATOM 7027 N N . LEU B 1 341 ? 9.688 -19.938 1.144 1 92.19 341 LEU B N 1
ATOM 7028 C CA . LEU B 1 341 ? 8.859 -20.875 0.403 1 92.19 341 LEU B CA 1
ATOM 7029 C C . LEU B 1 341 ? 9.203 -20.859 -1.082 1 92.19 341 LEU B C 1
ATOM 7031 O O . LEU B 1 341 ? 9.289 -21.906 -1.721 1 92.19 341 LEU B O 1
ATOM 7035 N N . GLY B 1 342 ? 9.391 -19.641 -1.631 1 91.69 342 GLY B N 1
ATOM 7036 C CA . GLY B 1 342 ? 9.789 -19.531 -3.023 1 91.69 342 GLY B CA 1
ATOM 7037 C C . GLY B 1 342 ? 11.07 -20.281 -3.346 1 91.69 342 GLY B C 1
ATOM 7038 O O . GLY B 1 342 ? 11.188 -20.891 -4.414 1 91.69 342 GLY B O 1
ATOM 7039 N N . ALA B 1 343 ? 11.969 -20.25 -2.453 1 94 343 ALA B N 1
ATOM 7040 C CA . ALA B 1 343 ? 13.242 -20.922 -2.664 1 94 343 ALA B CA 1
ATOM 7041 C C . ALA B 1 343 ? 13.062 -22.438 -2.697 1 94 343 ALA B C 1
ATOM 7043 O O . ALA B 1 343 ? 13.789 -23.141 -3.404 1 94 343 ALA B O 1
ATOM 7044 N N . LEU B 1 344 ? 12.102 -22.906 -2.004 1 94.88 344 LEU B N 1
ATOM 7045 C CA . LEU B 1 344 ? 11.883 -24.344 -1.932 1 94.88 344 LEU B CA 1
ATOM 7046 C C . LEU B 1 344 ? 11.344 -24.875 -3.254 1 94.88 344 LEU B C 1
ATOM 7048 O O . LEU B 1 344 ? 11.367 -26.094 -3.498 1 94.88 344 LEU B O 1
ATOM 7052 N N . TYR B 1 345 ? 10.914 -24.016 -4.152 1 93.31 345 TYR B N 1
ATOM 7053 C CA . TYR B 1 345 ? 10.406 -24.438 -5.457 1 93.31 345 TYR B CA 1
ATOM 7054 C C . TYR B 1 345 ? 11.531 -24.938 -6.348 1 93.31 345 TYR B C 1
ATOM 7056 O O . TYR B 1 345 ? 11.305 -25.75 -7.246 1 93.31 345 TYR B O 1
ATOM 7064 N N . SER B 1 346 ? 12.734 -24.438 -6.09 1 93.38 346 SER B N 1
ATOM 7065 C CA . SER B 1 346 ? 13.82 -24.75 -7.008 1 93.38 346 SER B CA 1
ATOM 7066 C C . SER B 1 346 ? 15.141 -24.938 -6.262 1 93.38 346 SER B C 1
ATOM 7068 O O . SER B 1 346 ? 16.094 -24.188 -6.5 1 93.38 346 SER B O 1
ATOM 7070 N N . PRO B 1 347 ? 15.234 -25.984 -5.516 1 93.75 347 PRO B N 1
ATOM 7071 C CA . PRO B 1 347 ? 16.453 -26.203 -4.738 1 93.75 347 PRO B CA 1
ATOM 7072 C C . PRO B 1 347 ? 17.719 -26.156 -5.594 1 93.75 347 PRO B C 1
ATOM 7074 O O . PRO B 1 347 ? 18.719 -25.547 -5.191 1 93.75 347 PRO B O 1
ATOM 7077 N N . PHE B 1 348 ? 17.656 -26.672 -6.754 1 92.44 348 PHE B N 1
ATOM 7078 C CA . PHE B 1 348 ? 18.812 -26.719 -7.648 1 92.44 348 PHE B CA 1
ATOM 7079 C C . PHE B 1 348 ? 19.328 -25.312 -7.926 1 92.44 348 PHE B C 1
ATOM 7081 O O . PHE B 1 348 ? 20.547 -25.078 -7.891 1 92.44 348 PHE B O 1
ATOM 7088 N N . ALA B 1 349 ? 18.438 -24.422 -8.094 1 91.06 349 ALA B N 1
ATOM 7089 C CA . ALA B 1 349 ? 18.812 -23.078 -8.523 1 91.06 349 ALA B CA 1
ATOM 7090 C C . ALA B 1 349 ? 18.984 -22.141 -7.324 1 9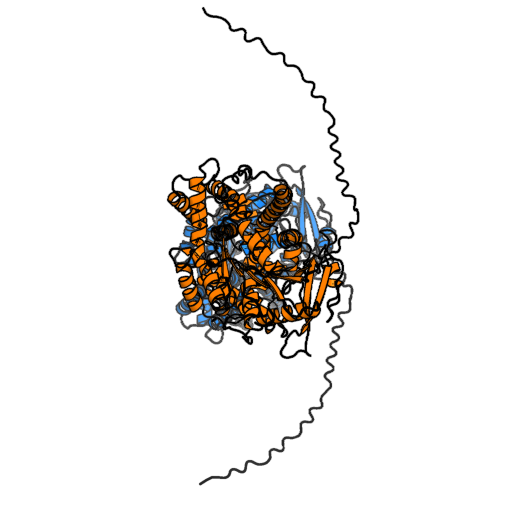1.06 349 ALA B C 1
ATOM 7092 O O . ALA B 1 349 ? 19.719 -21.156 -7.387 1 91.06 349 ALA B O 1
ATOM 7093 N N . THR B 1 350 ? 18.328 -22.422 -6.16 1 94 350 THR B N 1
ATOM 7094 C CA . THR B 1 350 ? 18.141 -21.328 -5.219 1 94 350 THR B CA 1
ATOM 7095 C C . THR B 1 350 ? 18.766 -21.656 -3.871 1 94 350 THR B C 1
ATOM 7097 O O . THR B 1 350 ? 18.938 -20.766 -3.031 1 94 350 THR B O 1
ATOM 7100 N N . PHE B 1 351 ? 19.141 -22.906 -3.572 1 96.38 351 PHE B N 1
ATOM 7101 C CA . PHE B 1 351 ? 19.641 -23.234 -2.24 1 96.38 351 PHE B CA 1
ATOM 7102 C C . PHE B 1 351 ? 20.938 -22.484 -1.951 1 96.38 351 PHE B C 1
ATOM 7104 O O . PHE B 1 351 ? 21.125 -21.953 -0.853 1 96.38 351 PHE B O 1
ATOM 7111 N N . LYS B 1 352 ? 21.812 -22.375 -2.93 1 96.06 352 LYS B N 1
ATOM 7112 C CA . LYS B 1 352 ? 23.078 -21.688 -2.707 1 96.06 352 LYS B CA 1
ATOM 7113 C C . LYS B 1 352 ? 22.844 -20.188 -2.48 1 96.06 352 LYS B C 1
ATOM 7115 O O . LYS B 1 352 ? 23.297 -19.625 -1.478 1 96.06 352 LYS B O 1
ATOM 7120 N N . PRO B 1 353 ? 22.094 -19.516 -3.373 1 96.12 353 PRO B N 1
ATOM 7121 C CA . PRO B 1 353 ? 21.828 -18.109 -3.096 1 96.12 353 PRO B CA 1
ATOM 7122 C C . PRO B 1 353 ? 21.016 -17.891 -1.815 1 96.12 353 PRO B C 1
ATOM 7124 O O . PRO B 1 353 ? 21.188 -16.891 -1.133 1 96.12 353 PRO B O 1
ATOM 7127 N N . LEU B 1 354 ? 20.141 -18.812 -1.489 1 97.81 354 LEU B N 1
ATOM 7128 C CA . LEU B 1 354 ? 19.391 -18.703 -0.242 1 97.81 354 LEU B CA 1
ATOM 7129 C C . LEU B 1 354 ? 20.328 -18.719 0.958 1 97.81 354 LEU B C 1
ATOM 7131 O O . LEU B 1 354 ? 20.188 -17.906 1.873 1 97.81 354 LEU B O 1
ATOM 7135 N N . ALA B 1 355 ? 21.281 -19.688 0.928 1 98.69 355 ALA B N 1
ATOM 7136 C CA . ALA B 1 355 ? 22.234 -19.781 2.029 1 98.69 355 ALA B CA 1
ATOM 7137 C C . ALA B 1 355 ? 23.016 -18.484 2.197 1 98.69 355 ALA B C 1
ATOM 7139 O O . ALA B 1 355 ? 23.219 -18.016 3.32 1 98.69 355 ALA B O 1
ATOM 7140 N N . GLN B 1 356 ? 23.422 -17.938 1.092 1 98.44 356 GLN B N 1
ATOM 7141 C CA . GLN B 1 356 ? 24.156 -16.672 1.138 1 98.44 356 GLN B CA 1
ATOM 7142 C C . GLN B 1 356 ? 23.266 -15.555 1.664 1 98.44 356 GLN B C 1
ATOM 7144 O O . GLN B 1 356 ? 23.688 -14.75 2.492 1 98.44 356 GLN B O 1
ATOM 7149 N N . ALA B 1 357 ? 22.062 -15.492 1.187 1 98.5 357 ALA B N 1
ATOM 7150 C CA . ALA B 1 357 ? 21.125 -14.453 1.594 1 98.5 357 ALA B CA 1
ATOM 7151 C C . ALA B 1 357 ? 20.844 -14.523 3.092 1 98.5 357 ALA B C 1
ATOM 7153 O O . ALA B 1 357 ? 20.734 -13.492 3.76 1 98.5 357 ALA B O 1
ATOM 7154 N N . LEU B 1 358 ? 20.672 -15.734 3.617 1 98.81 358 LEU B N 1
ATOM 7155 C CA . LEU B 1 358 ? 20.422 -15.93 5.039 1 98.81 358 LEU B CA 1
ATOM 7156 C C . LEU B 1 358 ? 21.609 -15.508 5.879 1 98.81 358 LEU B C 1
ATOM 7158 O O . LEU B 1 358 ? 21.453 -14.875 6.926 1 98.81 358 LEU B O 1
ATOM 7162 N N . ALA B 1 359 ? 22.781 -15.875 5.43 1 98.75 359 ALA B N 1
ATOM 7163 C CA . ALA B 1 359 ? 24 -15.461 6.133 1 98.75 359 ALA B CA 1
ATOM 7164 C C . ALA B 1 359 ? 24.125 -13.938 6.141 1 98.75 359 ALA B C 1
ATOM 7166 O O . ALA B 1 359 ? 24.453 -13.344 7.172 1 98.75 359 ALA B O 1
ATOM 7167 N N . ASP B 1 360 ? 23.891 -13.305 5 1 98.56 360 ASP B N 1
ATOM 7168 C CA . ASP B 1 360 ? 23.953 -11.852 4.898 1 98.56 360 ASP B CA 1
ATOM 7169 C C . ASP B 1 360 ? 22.922 -11.203 5.816 1 98.56 360 ASP B C 1
ATOM 7171 O O . ASP B 1 360 ? 23.203 -10.195 6.473 1 98.56 360 ASP B O 1
ATOM 7175 N N . LEU B 1 361 ? 21.703 -11.75 5.828 1 98.56 361 LEU B N 1
ATOM 7176 C CA . LEU B 1 361 ? 20.641 -11.219 6.676 1 98.56 361 LEU B CA 1
ATOM 7177 C C . LEU B 1 361 ? 21.031 -11.297 8.148 1 98.56 361 LEU B C 1
ATOM 7179 O O . LEU B 1 361 ? 20.781 -10.367 8.914 1 98.56 361 LEU B O 1
ATOM 7183 N N . ALA B 1 362 ? 21.609 -12.453 8.523 1 98.19 362 ALA B N 1
ATOM 7184 C CA . ALA B 1 362 ? 22.062 -12.625 9.898 1 98.19 362 ALA B CA 1
ATOM 7185 C C . ALA B 1 362 ? 23.094 -11.562 10.273 1 98.19 362 ALA B C 1
ATOM 7187 O O . ALA B 1 362 ? 23.219 -11.18 11.445 1 98.19 362 ALA B O 1
ATOM 7188 N N . ALA B 1 363 ? 23.781 -11.062 9.258 1 97.75 363 ALA B N 1
ATOM 7189 C CA . ALA B 1 363 ? 24.781 -10.016 9.477 1 97.75 363 ALA B CA 1
ATOM 7190 C C . ALA B 1 363 ? 24.172 -8.625 9.305 1 97.75 363 ALA B C 1
ATOM 7192 O O . ALA B 1 363 ? 24.891 -7.621 9.328 1 97.75 363 ALA B O 1
ATOM 7193 N N . GLY B 1 364 ? 22.922 -8.547 8.984 1 96.38 364 GLY B N 1
ATOM 7194 C CA . GLY B 1 364 ? 22.203 -7.277 8.953 1 96.38 364 GLY B CA 1
ATOM 7195 C C . GLY B 1 364 ? 21.953 -6.766 7.551 1 96.38 364 GLY B C 1
ATOM 7196 O O . GLY B 1 364 ? 21.5 -5.637 7.367 1 96.38 364 GLY B O 1
ATOM 7197 N N . ASN B 1 365 ? 22.266 -7.586 6.543 1 97.94 365 ASN B N 1
ATOM 7198 C CA . ASN B 1 365 ? 22.047 -7.199 5.152 1 97.94 365 ASN B CA 1
ATOM 7199 C C . ASN B 1 365 ? 20.922 -8.016 4.516 1 97.94 365 ASN B C 1
ATOM 7201 O O . ASN B 1 365 ? 21.125 -9.18 4.152 1 97.94 365 ASN B O 1
ATOM 7205 N N . GLY B 1 366 ? 19.797 -7.395 4.266 1 97.88 366 GLY B N 1
ATOM 7206 C CA . GLY B 1 366 ? 18.625 -8.102 3.768 1 97.88 366 GLY B CA 1
ATOM 7207 C C . GLY B 1 366 ? 18.5 -8.047 2.258 1 97.88 366 GLY B C 1
ATOM 7208 O O . GLY B 1 366 ? 17.531 -8.555 1.696 1 97.88 366 GLY B O 1
ATOM 7209 N N . THR B 1 367 ? 19.453 -7.484 1.517 1 97.31 367 THR B N 1
ATOM 7210 C CA . THR B 1 367 ? 19.344 -7.219 0.087 1 97.31 367 THR B CA 1
ATOM 7211 C C . THR B 1 367 ? 19.188 -8.516 -0.695 1 97.31 367 THR B C 1
ATOM 7213 O O . THR B 1 367 ? 18.312 -8.625 -1.558 1 97.31 367 THR B O 1
ATOM 7216 N N . GLY B 1 368 ? 20 -9.508 -0.39 1 97.06 368 GLY B N 1
ATOM 7217 C CA . GLY B 1 368 ? 19.953 -10.781 -1.091 1 97.06 368 GLY B CA 1
ATOM 7218 C C . GLY B 1 368 ? 18.625 -11.5 -0.919 1 97.06 368 GLY B C 1
ATOM 7219 O O . GLY B 1 368 ? 18.094 -12.055 -1.879 1 97.06 368 GLY B O 1
ATOM 7220 N N . LEU B 1 369 ? 18.094 -11.5 0.305 1 97.44 369 LEU B N 1
ATOM 7221 C CA . LEU B 1 369 ? 16.828 -12.18 0.549 1 97.44 369 LEU B CA 1
ATOM 7222 C C . LEU B 1 369 ? 15.672 -11.445 -0.124 1 97.44 369 LEU B C 1
ATOM 7224 O O . LEU B 1 369 ? 14.789 -12.07 -0.703 1 97.44 369 LEU B O 1
ATOM 7228 N N . PHE B 1 370 ? 15.695 -10.109 -0.024 1 95.44 370 PHE B N 1
ATOM 7229 C CA . PHE B 1 370 ? 14.633 -9.297 -0.598 1 95.44 370 PHE B CA 1
ATOM 7230 C C . PHE B 1 370 ? 14.523 -9.523 -2.102 1 95.44 370 PHE B C 1
ATOM 7232 O O . PHE B 1 370 ? 13.43 -9.477 -2.666 1 95.44 370 PHE B O 1
ATOM 7239 N N . SER B 1 371 ? 15.617 -9.844 -2.756 1 92.31 371 SER B N 1
ATOM 7240 C CA . SER B 1 371 ? 15.648 -9.953 -4.211 1 92.31 371 SER B CA 1
ATOM 7241 C C . SER B 1 371 ? 15.875 -11.398 -4.652 1 92.31 371 SER B C 1
ATOM 7243 O O . SER B 1 371 ? 16.281 -11.648 -5.785 1 92.31 371 SER B O 1
ATOM 7245 N N . LEU B 1 372 ? 15.68 -12.312 -3.764 1 91.94 372 LEU B N 1
ATOM 7246 C CA . LEU B 1 372 ? 16.062 -13.695 -4.016 1 91.94 372 LEU B CA 1
ATOM 7247 C C . LEU B 1 372 ? 15.297 -14.266 -5.207 1 91.94 372 LEU B C 1
ATOM 7249 O O . LEU B 1 372 ? 15.883 -14.914 -6.074 1 91.94 372 LEU B O 1
ATOM 7253 N N . SER B 1 373 ? 14 -14 -5.25 1 83.56 373 SER B N 1
ATOM 7254 C CA . SER B 1 373 ? 13.172 -14.562 -6.312 1 83.56 373 SER B CA 1
ATOM 7255 C C . SER B 1 373 ? 13.336 -13.789 -7.613 1 83.56 373 SER B C 1
ATOM 7257 O O . SER B 1 373 ? 13.383 -14.375 -8.695 1 83.56 373 SER B O 1
ATOM 7259 N N . ALA B 1 374 ? 13.344 -12.539 -7.535 1 77 374 ALA B N 1
ATOM 7260 C CA . ALA B 1 374 ? 13.5 -11.633 -8.672 1 77 374 ALA B CA 1
ATOM 7261 C C . ALA B 1 374 ? 13.914 -10.242 -8.211 1 77 374 ALA B C 1
ATOM 7263 O O . ALA B 1 374 ? 13.602 -9.836 -7.086 1 77 374 ALA B O 1
ATOM 7264 N N . GLU B 1 375 ? 14.562 -9.688 -9.102 1 76.81 375 GLU B N 1
ATOM 7265 C CA . GLU B 1 375 ? 14.859 -8.289 -8.789 1 76.81 375 GLU B CA 1
ATOM 7266 C C . GLU B 1 375 ? 13.578 -7.473 -8.656 1 76.81 375 GLU B C 1
ATOM 7268 O O . GLU B 1 375 ? 12.742 -7.461 -9.562 1 76.81 375 GLU B O 1
ATOM 7273 N N . PRO B 1 376 ? 13.5 -6.785 -7.52 1 84.06 376 PRO B N 1
ATOM 7274 C CA . PRO B 1 376 ? 12.289 -5.992 -7.332 1 84.06 376 PRO B CA 1
ATOM 7275 C C . PRO B 1 376 ? 12.203 -4.809 -8.289 1 84.06 376 PRO B C 1
ATOM 7277 O O . PRO B 1 376 ? 13.219 -4.18 -8.594 1 84.06 376 PRO B O 1
ATOM 7280 N N . VAL B 1 377 ? 11.062 -4.656 -8.828 1 78.94 377 VAL B N 1
ATOM 7281 C CA . VAL B 1 377 ? 10.805 -3.494 -9.672 1 78.94 377 VAL B CA 1
ATOM 7282 C C . VAL B 1 377 ? 9.797 -2.57 -8.984 1 78.94 377 VAL B C 1
ATOM 7284 O O . VAL B 1 377 ? 8.695 -2.99 -8.648 1 78.94 377 VAL B O 1
ATOM 7287 N N . MET B 1 378 ? 10.219 -1.351 -8.852 1 87.38 378 MET B N 1
ATOM 7288 C CA . MET B 1 378 ? 9.305 -0.376 -8.258 1 87.38 378 MET B CA 1
ATOM 7289 C C . MET B 1 378 ? 8.234 0.05 -9.266 1 87.38 378 MET B C 1
ATOM 7291 O O . MET B 1 378 ? 8.547 0.348 -10.422 1 87.38 378 MET B O 1
ATOM 7295 N N . TYR B 1 379 ? 6.992 0.018 -8.844 1 87.94 379 TYR B N 1
ATOM 7296 C CA . TYR B 1 379 ? 5.895 0.379 -9.734 1 87.94 379 TYR B CA 1
ATOM 7297 C C . TYR B 1 379 ? 6.062 1.799 -10.266 1 87.94 379 TYR B C 1
ATOM 7299 O O . TYR B 1 379 ? 6.426 2.707 -9.516 1 87.94 379 TYR B O 1
ATOM 7307 N N . GLN B 1 380 ? 5.812 1.995 -11.539 1 86 380 GLN B N 1
ATOM 7308 C CA . GLN B 1 380 ? 5.797 3.307 -12.18 1 86 380 GLN B CA 1
ATOM 7309 C C . GLN B 1 380 ? 4.531 3.5 -13.008 1 86 380 GLN B C 1
ATOM 7311 O O . GLN B 1 380 ? 4.047 2.559 -13.641 1 86 380 GLN B O 1
ATOM 7316 N N . CYS B 1 381 ? 3.979 4.688 -12.844 1 84.94 381 CYS B N 1
ATOM 7317 C CA . CYS B 1 381 ? 2.844 5 -13.703 1 84.94 381 CYS B CA 1
ATOM 7318 C C . CYS B 1 381 ? 3.256 5 -15.172 1 84.94 381 CYS B C 1
ATOM 7320 O O . CYS B 1 381 ? 4.344 5.469 -15.516 1 84.94 381 CYS B O 1
ATOM 7322 N N . ASP B 1 382 ? 2.455 4.234 -15.891 1 76.94 382 ASP B N 1
ATOM 7323 C CA . ASP B 1 382 ? 2.664 4.227 -17.328 1 76.94 382 ASP B CA 1
ATOM 7324 C C . ASP B 1 382 ? 1.591 5.039 -18.047 1 76.94 382 ASP B C 1
ATOM 7326 O O . ASP B 1 382 ? 0.404 4.926 -17.734 1 76.94 382 ASP B O 1
ATOM 7330 N N . CYS B 1 383 ? 2.041 5.961 -18.891 1 71.69 383 CYS B N 1
ATOM 7331 C CA . CYS B 1 383 ? 1.088 6.809 -19.594 1 71.69 383 CYS B CA 1
ATOM 7332 C C . CYS B 1 383 ? 0.471 6.066 -20.781 1 71.69 383 CYS B C 1
ATOM 7334 O O . CYS B 1 383 ? -0.485 6.547 -21.391 1 71.69 383 CYS B O 1
ATOM 7336 N N . ASP B 1 384 ? 1.106 4.906 -20.984 1 68.44 384 ASP B N 1
ATOM 7337 C CA . ASP B 1 384 ? 0.546 4.117 -22.078 1 68.44 384 ASP B CA 1
ATOM 7338 C C . ASP B 1 384 ? -0.539 3.172 -21.578 1 68.44 384 ASP B C 1
ATOM 7340 O O . ASP B 1 384 ? -0.239 2.166 -20.922 1 68.44 384 ASP B O 1
ATOM 7344 N N . GLU B 1 385 ? -1.746 3.594 -21.812 1 60.47 385 GLU B N 1
ATOM 7345 C CA . GLU B 1 385 ? -2.896 2.811 -21.375 1 60.47 385 GLU B CA 1
ATOM 7346 C C . GLU B 1 385 ? -2.799 1.367 -21.875 1 60.47 385 GLU B C 1
ATOM 7348 O O . GLU B 1 385 ? -3.34 0.456 -21.234 1 60.47 385 GLU B O 1
ATOM 7353 N N . ASP B 1 386 ? -2.113 1.216 -22.906 1 65.06 386 ASP B N 1
ATOM 7354 C CA . ASP B 1 386 ? -2.053 -0.098 -23.547 1 65.06 386 ASP B CA 1
ATOM 7355 C C . ASP B 1 386 ? -0.884 -0.917 -23 1 65.06 386 ASP B C 1
ATOM 7357 O O . ASP B 1 386 ? -0.783 -2.117 -23.266 1 65.06 386 ASP B O 1
ATOM 7361 N N . ALA B 1 387 ? -0.182 -0.221 -22.234 1 63.88 387 ALA B N 1
ATOM 7362 C CA . ALA B 1 387 ? 1.05 -0.873 -21.797 1 63.88 387 ALA B CA 1
ATOM 7363 C C . ALA B 1 387 ? 0.746 -2.137 -21 1 63.88 387 ALA B C 1
ATOM 7365 O O . ALA B 1 387 ? 1.501 -3.109 -21.062 1 63.88 387 ALA B O 1
ATOM 7366 N N . HIS B 1 388 ? -0.427 -2.197 -20.453 1 74.25 388 HIS B N 1
ATOM 7367 C CA . HIS B 1 388 ? -0.691 -3.348 -19.609 1 74.25 388 HIS B CA 1
ATOM 7368 C C . HIS B 1 388 ? -1.948 -4.09 -20.047 1 74.25 388 HIS B C 1
ATOM 7370 O O . HIS B 1 388 ? -2.441 -4.969 -19.328 1 74.25 388 HIS B O 1
ATOM 7376 N N . ALA B 1 389 ? -2.27 -3.836 -21.219 1 78.62 389 ALA B N 1
ATOM 7377 C CA . ALA B 1 389 ? -3.539 -4.391 -21.688 1 78.62 389 ALA B CA 1
ATOM 7378 C C . ALA B 1 389 ? -3.439 -5.898 -21.875 1 78.62 389 ALA B C 1
ATOM 7380 O O . ALA B 1 389 ? -4.453 -6.602 -21.859 1 78.62 389 ALA B O 1
ATOM 7381 N N . TRP B 1 390 ? -2.25 -6.395 -22 1 87.06 390 TRP B N 1
ATOM 7382 C CA . TRP B 1 390 ? -2.09 -7.816 -22.297 1 87.06 390 TRP B CA 1
ATOM 7383 C C . TRP B 1 390 ? -1.192 -8.484 -21.266 1 87.06 390 TRP B C 1
ATOM 7385 O O . TRP B 1 390 ? -0.729 -9.609 -21.469 1 87.06 390 TRP B O 1
ATOM 7395 N N . ALA B 1 391 ? -0.999 -7.75 -20.172 1 84.56 391 ALA B N 1
ATOM 7396 C CA . ALA B 1 391 ? -0.132 -8.281 -19.125 1 84.56 391 ALA B CA 1
ATOM 7397 C C . ALA B 1 391 ? -0.86 -9.336 -18.297 1 84.56 391 ALA B C 1
ATOM 7399 O O . ALA B 1 391 ? -2.09 -9.336 -18.219 1 84.56 391 ALA B O 1
ATOM 7400 N N . SER B 1 392 ? -0.078 -10.25 -17.828 1 86.44 392 SER B N 1
ATOM 7401 C CA . SER B 1 392 ? -0.631 -11.164 -16.844 1 86.44 392 SER B CA 1
ATOM 7402 C C . SER B 1 392 ? -1.021 -10.43 -15.57 1 86.44 392 SER B C 1
ATOM 7404 O O . SER B 1 392 ? -0.273 -9.578 -15.078 1 86.44 392 SER B O 1
ATOM 7406 N N . LEU B 1 393 ? -2.213 -10.734 -15.195 1 84.81 393 LEU B N 1
ATOM 7407 C CA . LEU B 1 393 ? -2.711 -10.086 -13.984 1 84.81 393 LEU B CA 1
ATOM 7408 C C . LEU B 1 393 ? -2.654 -11.039 -12.797 1 84.81 393 LEU B C 1
ATOM 7410 O O . LEU B 1 393 ? -2.793 -12.258 -12.961 1 84.81 393 LEU B O 1
ATOM 7414 N N . THR B 1 394 ? -2.504 -10.469 -11.617 1 84.06 394 THR B N 1
ATOM 7415 C CA . THR B 1 394 ? -2.498 -11.25 -10.391 1 84.06 394 THR B CA 1
ATOM 7416 C C . THR B 1 394 ? -3.898 -11.766 -10.07 1 84.06 394 THR B C 1
ATOM 7418 O O . THR B 1 394 ? -4.059 -12.672 -9.25 1 84.06 394 THR B O 1
ATOM 7421 N N . ASP B 1 395 ? -4.867 -11.312 -10.781 1 89.25 395 ASP B N 1
ATOM 7422 C CA . ASP B 1 395 ? -6.266 -11.656 -10.531 1 89.25 395 ASP B CA 1
ATOM 7423 C C . ASP B 1 395 ? -6.559 -13.094 -10.945 1 89.25 395 ASP B C 1
ATOM 7425 O O . ASP B 1 395 ? -7.539 -13.688 -10.492 1 89.25 395 ASP B O 1
ATOM 7429 N N . GLY B 1 396 ? -5.742 -13.609 -11.852 1 91.88 396 GLY B N 1
ATOM 7430 C CA . GLY B 1 396 ? -6.031 -14.875 -12.508 1 91.88 396 GLY B CA 1
ATOM 7431 C C . GLY B 1 396 ? -6.145 -16.031 -11.547 1 91.88 396 GLY B C 1
ATOM 7432 O O . GLY B 1 396 ? -7.066 -16.859 -11.648 1 91.88 396 GLY B O 1
ATOM 7433 N N . LEU B 1 397 ? -5.234 -16.094 -10.594 1 93.25 397 LEU B N 1
ATOM 7434 C CA . LEU B 1 397 ? -5.242 -17.188 -9.633 1 93.25 397 LEU B CA 1
ATOM 7435 C C . LEU B 1 397 ? -6.543 -17.203 -8.836 1 93.25 397 LEU B C 1
ATOM 7437 O O . LEU B 1 397 ? -7.219 -18.234 -8.773 1 93.25 397 LEU B O 1
ATOM 7441 N N . THR B 1 398 ? -6.906 -16.062 -8.305 1 94.5 398 THR B N 1
ATOM 7442 C CA . THR B 1 398 ? -8.117 -15.969 -7.5 1 94.5 398 THR B CA 1
ATOM 7443 C C . THR B 1 398 ? -9.352 -16.281 -8.336 1 94.5 398 THR B C 1
ATOM 7445 O O . THR B 1 398 ? -10.25 -17 -7.887 1 94.5 398 THR B O 1
ATOM 7448 N N . THR B 1 399 ? -9.367 -15.805 -9.562 1 96.06 399 THR B N 1
ATOM 7449 C CA . THR B 1 399 ? -10.516 -16 -10.438 1 96.06 399 THR B CA 1
ATOM 7450 C C . THR B 1 399 ? -10.773 -17.484 -10.672 1 96.06 399 THR B C 1
ATOM 7452 O O . THR B 1 399 ? -11.883 -17.969 -10.43 1 96.06 399 THR B O 1
ATOM 7455 N N . VAL B 1 400 ? -9.773 -18.203 -11.094 1 96.56 400 VAL B N 1
ATOM 7456 C CA . VAL B 1 400 ? -9.953 -19.609 -11.461 1 96.56 400 VAL B CA 1
ATOM 7457 C C . VAL B 1 400 ? -10.195 -20.453 -10.211 1 96.56 400 VAL B C 1
ATOM 7459 O O . VAL B 1 400 ? -11.125 -21.25 -10.164 1 96.56 400 VAL B O 1
ATOM 7462 N N . ALA B 1 401 ? -9.422 -20.234 -9.148 1 95.44 401 ALA B N 1
ATOM 7463 C CA . ALA B 1 401 ? -9.523 -21.031 -7.934 1 95.44 401 ALA B CA 1
ATOM 7464 C C . ALA B 1 401 ? -10.891 -20.859 -7.277 1 95.44 401 ALA B C 1
ATOM 7466 O O . ALA B 1 401 ? -11.492 -21.828 -6.812 1 95.44 401 ALA B O 1
ATOM 7467 N N . CYS B 1 402 ? -11.367 -19.672 -7.25 1 96.19 402 CYS B N 1
ATOM 7468 C CA . CYS B 1 402 ? -12.633 -19.406 -6.566 1 96.19 402 CYS B CA 1
ATOM 7469 C C . CYS B 1 402 ? -13.812 -19.828 -7.418 1 96.19 402 CYS B C 1
ATOM 7471 O O . CYS B 1 402 ? -14.859 -20.234 -6.891 1 96.19 402 CYS B O 1
ATOM 7473 N N . ASN B 1 403 ? -13.695 -19.75 -8.727 1 96.56 403 ASN B N 1
ATOM 7474 C CA . ASN B 1 403 ? -14.758 -20.234 -9.609 1 96.56 403 ASN B CA 1
ATOM 7475 C C . ASN B 1 403 ? -14.867 -21.75 -9.586 1 96.56 403 ASN B C 1
ATOM 7477 O O . ASN B 1 403 ? -15.969 -22.297 -9.703 1 96.56 403 ASN B O 1
ATOM 7481 N N . ASP B 1 404 ? -13.781 -22.438 -9.469 1 96.75 404 ASP B N 1
ATOM 7482 C CA . ASP B 1 404 ? -13.75 -23.891 -9.469 1 96.75 404 ASP B CA 1
ATOM 7483 C C . ASP B 1 404 ? -14.203 -24.453 -8.117 1 96.75 404 ASP B C 1
ATOM 7485 O O . ASP B 1 404 ? -14.969 -25.422 -8.07 1 96.75 404 ASP B O 1
ATOM 7489 N N . GLY B 1 405 ? -13.695 -23.844 -7.078 1 95.5 405 GLY B N 1
ATOM 7490 C CA . GLY B 1 405 ? -13.844 -24.406 -5.738 1 95.5 405 GLY B CA 1
ATOM 7491 C C . GLY B 1 405 ? -15.242 -24.234 -5.176 1 95.5 405 GLY B C 1
ATOM 7492 O O . GLY B 1 405 ? -15.984 -23.344 -5.602 1 95.5 405 GLY B O 1
ATOM 7493 N N . VAL B 1 406 ? -15.523 -25.078 -4.223 1 94.56 406 VAL B N 1
ATOM 7494 C CA . VAL B 1 406 ? -16.797 -24.938 -3.518 1 94.56 406 VAL B CA 1
ATOM 7495 C C . VAL B 1 406 ? -16.859 -23.578 -2.836 1 94.56 406 VAL B C 1
ATOM 7497 O O . VAL B 1 406 ? -15.828 -22.938 -2.586 1 94.56 406 VAL B O 1
ATOM 7500 N N . GLU B 1 407 ? -18.109 -23.203 -2.59 1 93.81 407 GLU B N 1
ATOM 7501 C CA . GLU B 1 407 ? -18.312 -21.906 -1.946 1 93.81 407 GLU B CA 1
ATOM 7502 C C . GLU B 1 407 ? -17.703 -21.875 -0.547 1 93.81 407 GLU B C 1
ATOM 7504 O O . GLU B 1 407 ? -17.812 -22.859 0.199 1 93.81 407 GLU B O 1
ATOM 7509 N N . VAL B 1 408 ? -17.031 -20.797 -0.223 1 95.25 408 VAL B N 1
ATOM 7510 C CA . VAL B 1 408 ? -16.406 -20.609 1.079 1 95.25 408 VAL B CA 1
ATOM 7511 C C . VAL B 1 408 ? -17.203 -19.625 1.908 1 95.25 408 VAL B C 1
ATOM 7513 O O . VAL B 1 408 ? -17.609 -18.562 1.407 1 95.25 408 VAL B O 1
ATOM 7516 N N . SER B 1 409 ? -17.391 -19.953 3.176 1 95 409 SER B N 1
ATOM 7517 C CA . SER B 1 409 ? -18.125 -19.094 4.094 1 95 409 SER B CA 1
ATOM 7518 C C . SER B 1 409 ? -17.406 -17.75 4.281 1 95 409 SER B C 1
ATOM 7520 O O . SER B 1 409 ? -16.188 -17.703 4.328 1 95 409 SER B O 1
ATOM 7522 N N . SER B 1 410 ? -18.234 -16.703 4.445 1 94.62 410 SER B N 1
ATOM 7523 C CA . SER B 1 410 ? -17.688 -15.367 4.691 1 94.62 410 SER B CA 1
ATOM 7524 C C . SER B 1 410 ? -17.391 -15.156 6.172 1 94.62 410 SER B C 1
ATOM 7526 O O . SER B 1 410 ? -16.938 -14.078 6.57 1 94.62 410 SER B O 1
ATOM 7528 N N . SER B 1 411 ? -17.531 -16.125 6.98 1 96.19 411 SER B N 1
ATOM 7529 C CA . SER B 1 411 ? -17.328 -16 8.422 1 96.19 411 SER B CA 1
ATOM 7530 C C . SER B 1 411 ? -15.852 -15.898 8.766 1 96.19 411 SER B C 1
ATOM 7532 O O . SER B 1 411 ? -15.07 -16.812 8.461 1 96.19 411 SER B O 1
ATOM 7534 N N . LEU B 1 412 ? -15.5 -14.836 9.438 1 95.81 412 LEU B N 1
ATOM 7535 C CA . LEU B 1 412 ? -14.125 -14.672 9.898 1 95.81 412 LEU B CA 1
ATOM 7536 C C . LEU B 1 412 ? -13.727 -15.789 10.852 1 95.81 412 LEU B C 1
ATOM 7538 O O . LEU B 1 412 ? -12.602 -16.281 10.805 1 95.81 412 LEU B O 1
ATOM 7542 N N . GLN B 1 413 ? -14.617 -16.156 11.727 1 95.56 413 GLN B N 1
ATOM 7543 C CA . GLN B 1 413 ? -14.359 -17.219 12.688 1 95.56 413 GLN B CA 1
ATOM 7544 C C . GLN B 1 413 ? -14.047 -18.547 11.984 1 95.56 413 GLN B C 1
ATOM 7546 O O . GLN B 1 413 ? -13.117 -19.25 12.375 1 95.56 413 GLN B O 1
ATOM 7551 N N . GLU B 1 414 ? -14.828 -18.875 10.938 1 96.44 414 GLU B N 1
ATOM 7552 C CA . GLU B 1 414 ? -14.586 -20.125 10.203 1 96.44 414 GLU B CA 1
ATOM 7553 C C . GLU B 1 414 ? -13.258 -20.078 9.461 1 96.44 414 GLU B C 1
ATOM 7555 O O . GLU B 1 414 ? -12.555 -21.078 9.383 1 96.44 414 GLU B O 1
ATOM 7560 N N . LEU B 1 415 ? -12.969 -18.922 8.945 1 96.12 415 LEU B N 1
ATOM 7561 C CA . LEU B 1 415 ? -11.672 -18.781 8.281 1 96.12 415 LEU B CA 1
ATOM 7562 C C . LEU B 1 415 ? -10.531 -18.969 9.266 1 96.12 415 LEU B C 1
ATOM 7564 O O . LEU B 1 415 ? -9.531 -19.625 8.945 1 96.12 415 LEU B O 1
ATOM 7568 N N . GLN B 1 416 ? -10.664 -18.391 10.461 1 95.81 416 GLN B N 1
ATOM 7569 C CA . GLN B 1 416 ? -9.664 -18.562 11.508 1 95.81 416 GLN B CA 1
ATOM 7570 C C . GLN B 1 416 ? -9.469 -20.031 11.859 1 95.81 416 GLN B C 1
ATOM 7572 O O . GLN B 1 416 ? -8.336 -20.5 11.992 1 95.81 416 GLN B O 1
ATOM 7577 N N . GLU B 1 417 ? -10.516 -20.719 12.023 1 95.81 417 GLU B N 1
ATOM 7578 C CA . GLU B 1 417 ? -10.453 -22.141 12.367 1 95.81 417 GLU B CA 1
ATOM 7579 C C . GLU B 1 417 ? -9.781 -22.938 11.258 1 95.81 417 GLU B C 1
ATOM 7581 O O . GLU B 1 417 ? -8.93 -23.797 11.523 1 95.81 417 GLU B O 1
ATOM 7586 N N . PHE B 1 418 ? -10.188 -22.656 10.102 1 95.44 418 PHE B N 1
ATOM 7587 C CA . PHE B 1 418 ? -9.594 -23.328 8.953 1 95.44 418 PHE B CA 1
ATOM 7588 C C . PHE B 1 418 ? -8.086 -23.094 8.914 1 95.44 418 PHE B C 1
ATOM 7590 O O . PHE B 1 418 ? -7.316 -24.031 8.727 1 95.44 418 PHE B O 1
ATOM 7597 N N . TRP B 1 419 ? -7.711 -21.812 9.031 1 95.19 419 TRP B N 1
ATOM 7598 C CA . TRP B 1 419 ? -6.305 -21.438 8.93 1 95.19 419 TRP B CA 1
ATOM 7599 C C . TRP B 1 419 ? -5.496 -22.062 10.062 1 95.19 419 TRP B C 1
ATOM 7601 O O . TRP B 1 419 ? -4.352 -22.469 9.867 1 95.19 419 TRP B O 1
ATOM 7611 N N . ASN B 1 420 ? -6.031 -22.141 11.242 1 95.5 420 ASN B N 1
ATOM 7612 C CA . ASN B 1 420 ? -5.379 -22.828 12.352 1 95.5 420 ASN B CA 1
ATOM 7613 C C . ASN B 1 420 ? -5.16 -24.312 12.039 1 95.5 420 ASN B C 1
ATOM 7615 O O . ASN B 1 420 ? -4.113 -24.875 12.367 1 95.5 420 ASN B O 1
ATOM 7619 N N . ASP B 1 421 ? -6.145 -24.891 11.453 1 94.06 421 ASP B N 1
ATOM 7620 C CA . ASP B 1 421 ? -6.008 -26.297 11.047 1 94.06 421 ASP B CA 1
ATOM 7621 C C . ASP B 1 421 ? -4.875 -26.469 10.039 1 94.06 421 ASP B C 1
ATOM 7623 O O . ASP B 1 421 ? -4.062 -27.391 10.164 1 94.06 421 ASP B O 1
ATOM 7627 N N . LEU B 1 422 ? -4.848 -25.578 9.07 1 93.56 422 LEU B N 1
ATOM 7628 C CA . LEU B 1 422 ? -3.791 -25.625 8.062 1 93.56 422 LEU B CA 1
ATOM 7629 C C . LEU B 1 422 ? -2.422 -25.406 8.703 1 93.56 422 LEU B C 1
ATOM 7631 O O . LEU B 1 422 ? -1.433 -26 8.266 1 93.56 422 LEU B O 1
ATOM 7635 N N . ALA B 1 423 ? -2.396 -24.547 9.695 1 93 423 ALA B N 1
ATOM 7636 C CA . ALA B 1 423 ? -1.144 -24.203 10.359 1 93 423 ALA B CA 1
ATOM 7637 C C . ALA B 1 423 ? -0.573 -25.391 11.117 1 93 423 ALA B C 1
ATOM 7639 O O . ALA B 1 423 ? 0.625 -25.422 11.414 1 93 423 ALA B O 1
ATOM 7640 N N . THR B 1 424 ? -1.401 -26.359 11.445 1 92.19 424 THR B N 1
ATOM 7641 C CA . THR B 1 424 ? -0.91 -27.562 12.109 1 92.19 424 THR B CA 1
ATOM 7642 C C . THR B 1 424 ? -0.169 -28.469 11.117 1 92.19 424 THR B C 1
ATOM 7644 O O . THR B 1 424 ? 0.61 -29.328 11.523 1 92.19 424 THR B O 1
ATOM 7647 N N . VAL B 1 425 ? -0.399 -28.219 9.844 1 90.69 425 VAL B N 1
ATOM 7648 C CA . VAL B 1 425 ? 0.229 -29.047 8.812 1 90.69 425 VAL B CA 1
ATOM 7649 C C . VAL B 1 425 ? 1.62 -28.5 8.492 1 90.69 425 VAL B C 1
ATOM 7651 O O . VAL B 1 425 ? 2.576 -29.266 8.359 1 90.69 425 VAL B O 1
ATOM 7654 N N . SER B 1 426 ? 1.681 -27.188 8.383 1 90.38 426 SER B N 1
ATOM 7655 C CA . SER B 1 426 ? 2.953 -26.578 8.008 1 90.38 426 SER B CA 1
ATOM 7656 C C . SER B 1 426 ? 3.018 -25.125 8.453 1 90.38 426 SER B C 1
ATOM 7658 O O . SER B 1 426 ? 1.997 -24.438 8.484 1 90.38 426 SER B O 1
ATOM 7660 N N . PRO B 1 427 ? 4.258 -24.656 8.734 1 88.31 427 PRO B N 1
ATOM 7661 C CA . PRO B 1 427 ? 4.414 -23.219 9.016 1 88.31 427 PRO B CA 1
ATOM 7662 C C . PRO B 1 427 ? 4.223 -22.359 7.773 1 88.31 427 PRO B C 1
ATOM 7664 O O . PRO B 1 427 ? 4.133 -21.125 7.879 1 88.31 427 PRO B O 1
ATOM 7667 N N . PHE B 1 428 ? 4.059 -22.984 6.602 1 88.94 428 PHE B N 1
ATOM 7668 C CA . PHE B 1 428 ? 3.865 -22.25 5.359 1 88.94 428 PHE B CA 1
ATOM 7669 C C . PHE B 1 428 ? 2.383 -22.141 5.023 1 88.94 428 PHE B C 1
ATOM 7671 O O . PHE B 1 428 ? 2.02 -21.812 3.893 1 88.94 428 PHE B O 1
ATOM 7678 N N . ALA B 1 429 ? 1.547 -22.328 5.992 1 91.5 429 ALA B N 1
ATOM 7679 C CA . ALA B 1 429 ? 0.097 -22.297 5.816 1 91.5 429 ALA B CA 1
ATOM 7680 C C . ALA B 1 429 ? -0.379 -20.906 5.434 1 91.5 429 ALA B C 1
ATOM 7682 O O . ALA B 1 429 ? -1.508 -20.734 4.969 1 91.5 429 ALA B O 1
ATOM 7683 N N . ASP B 1 430 ? 0.419 -19.906 5.645 1 86.38 430 ASP B N 1
ATOM 7684 C CA . ASP B 1 430 ? 0.024 -18.531 5.383 1 86.38 430 ASP B CA 1
ATOM 7685 C C . ASP B 1 430 ? -0.302 -18.328 3.906 1 86.38 430 ASP B C 1
ATOM 7687 O O . ASP B 1 430 ? -1.262 -17.625 3.57 1 86.38 430 ASP B O 1
ATOM 7691 N N . PHE B 1 431 ? 0.38 -18.984 3.027 1 83 431 PHE B N 1
ATOM 7692 C CA . PHE B 1 431 ? 0.177 -18.781 1.597 1 83 431 PHE B CA 1
ATOM 7693 C C . PHE B 1 431 ? -1.12 -19.453 1.141 1 83 431 PHE B C 1
ATOM 7695 O O . PHE B 1 431 ? -1.957 -18.797 0.503 1 83 431 PHE B O 1
ATOM 7702 N N . MET B 1 432 ? -1.296 -20.719 1.467 1 87.81 432 MET B N 1
ATOM 7703 C CA . MET B 1 432 ? -2.479 -21.453 1.029 1 87.81 432 MET B CA 1
ATOM 7704 C C . MET B 1 432 ? -3.738 -20.891 1.688 1 87.81 432 MET B C 1
ATOM 7706 O O . MET B 1 432 ? -4.801 -20.859 1.07 1 87.81 432 MET B O 1
ATOM 7710 N N . GLY B 1 433 ? -3.59 -20.5 2.945 1 91.69 433 GLY B N 1
ATOM 7711 C CA . GLY B 1 433 ? -4.711 -19.891 3.635 1 91.69 433 GLY B CA 1
ATOM 7712 C C . GLY B 1 433 ? -5.203 -18.609 2.961 1 91.69 433 GLY B C 1
ATOM 7713 O O . GLY B 1 433 ? -6.406 -18.344 2.947 1 91.69 433 GLY B O 1
ATOM 7714 N N . THR B 1 434 ? -4.332 -17.922 2.406 1 92.19 434 THR B N 1
ATOM 7715 C CA . THR B 1 434 ? -4.688 -16.688 1.73 1 92.19 434 THR B CA 1
ATOM 7716 C C . THR B 1 434 ? -5.516 -16.969 0.479 1 92.19 434 THR B C 1
ATOM 7718 O O . THR B 1 434 ? -6.414 -16.188 0.138 1 92.19 434 THR B O 1
ATOM 7721 N N . ILE B 1 435 ? -5.219 -18.016 -0.25 1 92.25 435 ILE B N 1
ATOM 7722 C CA . ILE B 1 435 ? -5.984 -18.375 -1.438 1 92.25 435 ILE B CA 1
ATOM 7723 C C . ILE B 1 435 ? -7.441 -18.625 -1.056 1 92.25 435 ILE B C 1
ATOM 7725 O O . ILE B 1 435 ? -8.359 -18.109 -1.696 1 92.25 435 ILE B O 1
ATOM 7729 N N . ARG B 1 436 ? -7.625 -19.391 -0.02 1 94.5 436 ARG B N 1
ATOM 7730 C CA . ARG B 1 436 ? -8.984 -19.656 0.437 1 94.5 436 ARG B CA 1
ATOM 7731 C C . ARG B 1 436 ? -9.656 -18.375 0.932 1 94.5 436 ARG B C 1
ATOM 7733 O O . ARG B 1 436 ? -10.844 -18.156 0.686 1 94.5 436 ARG B O 1
ATOM 7740 N N . ALA B 1 437 ? -8.906 -17.578 1.703 1 96.06 437 ALA B N 1
ATOM 7741 C CA . ALA B 1 437 ? -9.453 -16.328 2.217 1 96.06 437 ALA B CA 1
ATOM 7742 C C . ALA B 1 437 ? -10.031 -15.477 1.089 1 96.06 437 ALA B C 1
ATOM 7744 O O . ALA B 1 437 ? -11.109 -14.898 1.229 1 96.06 437 ALA B O 1
ATOM 7745 N N . ARG B 1 438 ? -9.383 -15.438 -0.019 1 96.06 438 ARG B N 1
ATOM 7746 C CA . ARG B 1 438 ? -9.797 -14.609 -1.146 1 96.06 438 ARG B CA 1
ATOM 7747 C C . ARG B 1 438 ? -11.086 -15.125 -1.765 1 96.06 438 ARG B C 1
ATOM 7749 O O . ARG B 1 438 ? -11.75 -14.422 -2.527 1 96.06 438 ARG B O 1
ATOM 7756 N N . CYS B 1 439 ? -11.414 -16.344 -1.459 1 96.44 439 CYS B N 1
ATOM 7757 C CA . CYS B 1 439 ? -12.625 -16.938 -2.018 1 96.44 439 CYS B CA 1
ATOM 7758 C C . CYS B 1 439 ? -13.82 -16.688 -1.103 1 96.44 439 CYS B C 1
ATOM 7760 O O . CYS B 1 439 ? -14.945 -17.047 -1.441 1 96.44 439 CYS B O 1
ATOM 7762 N N . THR B 1 440 ? -13.477 -15.969 0.046 1 95.44 440 THR B N 1
ATOM 7763 C CA . THR B 1 440 ? -14.586 -15.625 0.929 1 95.44 440 THR B CA 1
ATOM 7764 C C . THR B 1 440 ? -15.422 -14.5 0.327 1 95.44 440 THR B C 1
ATOM 7766 O O . THR B 1 440 ? -14.883 -13.484 -0.123 1 95.44 440 THR B O 1
ATOM 7769 N N . ASN B 1 441 ? -16.625 -14.555 0.092 1 95.25 441 ASN B N 1
ATOM 7770 C CA . ASN B 1 441 ? -17.562 -13.602 -0.491 1 95.25 441 ASN B CA 1
ATOM 7771 C C . ASN B 1 441 ? -17.422 -13.523 -2.008 1 95.25 441 ASN B C 1
ATOM 7773 O O . ASN B 1 441 ? -17.625 -12.469 -2.605 1 95.25 441 ASN B O 1
ATOM 7777 N N . TRP B 1 442 ? -16.891 -14.586 -2.592 1 96.19 442 TRP B N 1
ATOM 7778 C CA . TRP B 1 442 ? -16.766 -14.633 -4.043 1 96.19 442 TRP B CA 1
ATOM 7779 C C . TRP B 1 442 ? -18.125 -14.734 -4.715 1 96.19 442 TRP B C 1
ATOM 7781 O O . TRP B 1 442 ? -19.031 -15.383 -4.191 1 96.19 442 TRP B O 1
ATOM 7791 N N . PRO B 1 443 ? -18.328 -14.047 -5.891 1 95.5 443 PRO B N 1
ATOM 7792 C CA . PRO B 1 443 ? -19.609 -14.141 -6.586 1 95.5 443 PRO B CA 1
ATOM 7793 C C . PRO B 1 443 ? -20.047 -15.586 -6.805 1 95.5 443 PRO B C 1
ATOM 7795 O O . PRO B 1 443 ? -19.234 -16.438 -7.195 1 95.5 443 PRO B O 1
ATOM 7798 N N . LYS B 1 444 ? -21.312 -15.789 -6.559 1 91.12 444 LYS B N 1
ATOM 7799 C CA . LYS B 1 444 ? -21.844 -17.141 -6.699 1 91.12 444 LYS B CA 1
ATOM 7800 C C . LYS B 1 444 ? -21.875 -17.562 -8.164 1 91.12 444 LYS B C 1
ATOM 7802 O O . LYS B 1 444 ? -22.188 -16.766 -9.047 1 91.12 444 LYS B O 1
ATOM 7807 N N . ASN B 1 445 ? -21.438 -18.719 -8.375 1 87.25 445 ASN B N 1
ATOM 7808 C CA . ASN B 1 445 ? -21.469 -19.266 -9.719 1 87.25 445 ASN B CA 1
ATOM 7809 C C . ASN B 1 445 ? -21.844 -20.75 -9.719 1 87.25 445 ASN B C 1
ATOM 7811 O O . ASN B 1 445 ? -21.906 -21.375 -8.656 1 87.25 445 ASN B O 1
ATOM 7815 N N . LYS B 1 446 ? -22.188 -21.125 -10.938 1 80.81 446 LYS B N 1
ATOM 7816 C CA . LYS B 1 446 ? -22.453 -22.562 -11.102 1 80.81 446 LYS B CA 1
ATOM 7817 C C . LYS B 1 446 ? -21.156 -23.359 -11.062 1 80.81 446 LYS B C 1
ATOM 7819 O O . LYS B 1 446 ? -20.094 -22.875 -11.492 1 80.81 446 LYS B O 1
ATOM 7824 N N . LYS B 1 447 ? -21.109 -24.422 -10.148 1 77 447 LYS B N 1
ATOM 7825 C CA . LYS B 1 447 ? -19.953 -25.297 -9.984 1 77 447 LYS B CA 1
ATOM 7826 C C . LYS B 1 447 ? -20.156 -26.625 -10.734 1 77 447 LYS B C 1
ATOM 7828 O O . LYS B 1 447 ? -20.406 -27.656 -10.117 1 77 447 LYS B O 1
ATOM 7833 N N . PRO B 1 448 ? -19.859 -26.422 -12.055 1 69 448 PRO B N 1
ATOM 7834 C CA . PRO B 1 448 ? -20.391 -27.531 -12.859 1 69 448 PRO B CA 1
ATOM 7835 C C . PRO B 1 448 ? -19.594 -28.812 -12.703 1 69 448 PRO B C 1
ATOM 7837 O O . PRO B 1 448 ? -20.125 -29.906 -12.898 1 69 448 PRO B O 1
ATOM 7840 N N . PHE B 1 449 ? -18.344 -28.781 -12.43 1 89.12 449 PHE B N 1
ATOM 7841 C CA . PHE B 1 449 ? -17.547 -30 -12.328 1 89.12 449 PHE B CA 1
ATOM 7842 C C . PHE B 1 449 ? -16.812 -30.062 -11 1 89.12 449 PHE B C 1
ATOM 7844 O O . PHE B 1 449 ? -16.094 -29.125 -10.641 1 89.12 449 PHE B O 1
ATOM 7851 N N . GLN B 1 450 ? -16.984 -31.219 -10.297 1 91.75 450 GLN B N 1
ATOM 7852 C CA . GLN B 1 450 ? -16.328 -31.391 -9.008 1 91.75 450 GLN B CA 1
ATOM 7853 C C . GLN B 1 450 ? -15.672 -32.781 -8.914 1 91.75 450 GLN B C 1
ATOM 7855 O O . GLN B 1 450 ? -15.172 -33.156 -7.855 1 91.75 450 GLN B O 1
ATOM 7860 N N . GLY B 1 451 ? -15.492 -33.438 -10.016 1 92.06 451 GLY B N 1
ATOM 7861 C CA . GLY B 1 451 ? -15.039 -34.844 -10.055 1 92.06 451 GLY B CA 1
ATOM 7862 C C . GLY B 1 451 ? -16.156 -35.812 -10.352 1 92.06 451 GLY B C 1
ATOM 7863 O O . GLY B 1 451 ? -17.203 -35.438 -10.883 1 92.06 451 GLY B O 1
ATOM 7864 N N . PRO B 1 452 ? -16 -37.062 -10.156 1 95.75 452 PRO B N 1
ATOM 7865 C CA . PRO B 1 452 ? -14.781 -37.656 -9.594 1 95.75 452 PRO B CA 1
ATOM 7866 C C . PRO B 1 452 ? -13.625 -37.688 -10.594 1 95.75 452 PRO B C 1
ATOM 7868 O O . PRO B 1 452 ? -13.844 -37.531 -11.797 1 95.75 452 PRO B O 1
ATOM 7871 N N . PHE B 1 453 ? -12.508 -37.844 -10.102 1 97.69 453 PHE B N 1
ATOM 7872 C CA . PHE B 1 453 ? -11.297 -37.906 -10.906 1 97.69 453 PHE B CA 1
ATOM 7873 C C . PHE B 1 453 ? -10.859 -39.344 -11.109 1 97.69 453 PHE B C 1
ATOM 7875 O O . PHE B 1 453 ? -9.812 -39.781 -10.586 1 97.69 453 PHE B O 1
ATOM 7882 N N . VAL B 1 454 ? -11.695 -40.031 -11.852 1 96.69 454 VAL B N 1
ATOM 7883 C CA . VAL B 1 454 ? -11.5 -41.406 -12.219 1 96.69 454 VAL B CA 1
ATOM 7884 C C . VAL B 1 454 ? -11.773 -41.594 -13.711 1 96.69 454 VAL B C 1
ATOM 7886 O O . VAL B 1 454 ? -12.492 -40.812 -14.32 1 96.69 454 VAL B O 1
ATOM 7889 N N . GLY B 1 455 ? -11.109 -42.625 -14.266 1 95.69 455 GLY B N 1
ATOM 7890 C CA . GLY B 1 455 ? -11.406 -42.906 -15.664 1 95.69 455 GLY B CA 1
ATOM 7891 C C . GLY B 1 455 ? -10.523 -43.969 -16.266 1 95.69 455 GLY B C 1
ATOM 7892 O O . GLY B 1 455 ? -9.445 -44.281 -15.727 1 95.69 455 GLY B O 1
ATOM 7893 N N . ASN B 1 456 ? -11.094 -44.594 -17.297 1 97.69 456 ASN B N 1
ATOM 7894 C CA . ASN B 1 456 ? -10.32 -45.469 -18.188 1 97.69 456 ASN B CA 1
ATOM 7895 C C . ASN B 1 456 ? -9.922 -44.719 -19.469 1 97.69 456 ASN B C 1
ATOM 7897 O O . ASN B 1 456 ? -10.641 -44.75 -20.469 1 97.69 456 ASN B O 1
ATOM 7901 N N . THR B 1 457 ? -8.734 -44.125 -19.469 1 98.31 457 THR B N 1
ATOM 7902 C CA . THR B 1 457 ? -8.305 -43.25 -20.547 1 98.31 457 THR B CA 1
ATOM 7903 C C . THR B 1 457 ? -7.828 -44.062 -21.75 1 98.31 457 THR B C 1
ATOM 7905 O O . THR B 1 457 ? -7.414 -45.219 -21.609 1 98.31 457 THR B O 1
ATOM 7908 N N . SER B 1 458 ? -7.949 -43.469 -22.922 1 98.31 458 SER B N 1
ATOM 7909 C CA . SER B 1 458 ? -7.57 -44.156 -24.156 1 98.31 458 SER B CA 1
ATOM 7910 C C . SER B 1 458 ? -6.09 -44.531 -24.156 1 98.31 458 SER B C 1
ATOM 7912 O O . SER B 1 458 ? -5.676 -45.438 -24.859 1 98.31 458 SER B O 1
ATOM 7914 N N . HIS B 1 459 ? -5.336 -43.781 -23.484 1 98.38 459 HIS B N 1
ATOM 7915 C CA . HIS B 1 459 ? -3.951 -44.125 -23.156 1 98.38 459 HIS B CA 1
ATOM 7916 C C . HIS B 1 459 ? -3.633 -43.812 -21.703 1 98.38 459 HIS B C 1
ATOM 7918 O O . HIS B 1 459 ? -4.078 -42.781 -21.172 1 98.38 459 HIS B O 1
ATOM 7924 N N . PRO B 1 460 ? -2.92 -44.656 -21.016 1 98.62 460 PRO B N 1
ATOM 7925 C CA . PRO B 1 460 ? -2.65 -44.375 -19.594 1 98.62 460 PRO B CA 1
ATOM 7926 C C . PRO B 1 460 ? -1.844 -43.094 -19.375 1 98.62 460 PRO B C 1
ATOM 7928 O O . PRO B 1 460 ? -0.95 -42.781 -20.172 1 98.62 460 PRO B O 1
ATOM 7931 N N . LEU B 1 461 ? -2.096 -42.438 -18.266 1 98.88 461 LEU B N 1
ATOM 7932 C CA . LEU B 1 461 ? -1.418 -41.188 -17.922 1 98.88 461 LEU B CA 1
ATOM 7933 C C . LEU B 1 461 ? -0.031 -41.469 -17.359 1 98.88 461 LEU B C 1
ATOM 7935 O O . LEU B 1 461 ? 0.197 -42.5 -16.734 1 98.88 461 LEU B O 1
ATOM 7939 N N . LEU B 1 462 ? 0.887 -40.562 -17.578 1 98.94 462 LEU B N 1
ATOM 7940 C CA . LEU B 1 462 ? 2.143 -40.469 -16.844 1 98.94 462 LEU B CA 1
ATOM 7941 C C . LEU B 1 462 ? 2.08 -39.375 -15.781 1 98.94 462 LEU B C 1
ATOM 7943 O O . LEU B 1 462 ? 1.871 -38.219 -16.094 1 98.94 462 LEU B O 1
ATOM 7947 N N . VAL B 1 463 ? 2.244 -39.781 -14.539 1 98.94 463 VAL B N 1
ATOM 7948 C CA . VAL B 1 463 ? 2.15 -38.875 -13.398 1 98.94 463 VAL B CA 1
ATOM 7949 C C . VAL B 1 463 ? 3.539 -38.625 -12.805 1 98.94 463 VAL B C 1
ATOM 7951 O O . VAL B 1 463 ? 4.18 -39.594 -12.336 1 98.94 463 VAL B O 1
ATOM 7954 N N . VAL B 1 464 ? 3.998 -37.375 -12.82 1 98.81 464 VAL B N 1
ATOM 7955 C CA . VAL B 1 464 ? 5.379 -37.094 -12.453 1 98.81 464 VAL B CA 1
ATOM 7956 C C . VAL B 1 464 ? 5.414 -36.219 -11.203 1 98.81 464 VAL B C 1
ATOM 7958 O O . VAL B 1 464 ? 4.617 -35.281 -11.062 1 98.81 464 VAL B O 1
ATOM 7961 N N . SER B 1 465 ? 6.254 -36.469 -10.258 1 98.31 465 SER B N 1
ATOM 7962 C CA . SER B 1 465 ? 6.41 -35.719 -9.031 1 98.31 465 SER B CA 1
ATOM 7963 C C . SER B 1 465 ? 7.805 -35.875 -8.438 1 98.31 465 SER B C 1
ATOM 7965 O O . SER B 1 465 ? 8.508 -36.844 -8.766 1 98.31 465 SER B O 1
ATOM 7967 N N . THR B 1 466 ? 8.227 -34.938 -7.668 1 97.81 466 THR B N 1
ATOM 7968 C CA . THR B 1 466 ? 9.414 -35.125 -6.84 1 97.81 466 THR B CA 1
ATOM 7969 C C . THR B 1 466 ? 9.039 -35.75 -5.492 1 97.81 466 THR B C 1
ATOM 7971 O O . THR B 1 466 ? 7.879 -35.688 -5.082 1 97.81 466 THR B O 1
ATOM 7974 N N . THR B 1 467 ? 10.016 -36.344 -4.836 1 98 467 THR B N 1
ATOM 7975 C CA . THR B 1 467 ? 9.734 -37.031 -3.578 1 98 467 THR B CA 1
ATOM 7976 C C . THR B 1 467 ? 9.531 -36 -2.449 1 98 467 THR B C 1
ATOM 7978 O O . THR B 1 467 ? 8.969 -36.344 -1.404 1 98 467 THR B O 1
ATOM 7981 N N . ALA B 1 468 ? 10.023 -34.781 -2.65 1 97.56 468 ALA B N 1
ATOM 7982 C CA . ALA B 1 468 ? 9.883 -33.719 -1.657 1 97.56 468 ALA B CA 1
ATOM 7983 C C . ALA B 1 468 ? 9.375 -32.438 -2.301 1 97.56 468 ALA B C 1
ATOM 7985 O O . ALA B 1 468 ? 9.969 -31.375 -2.111 1 97.56 468 ALA B O 1
ATOM 7986 N N . ASP B 1 469 ? 8.32 -32.562 -2.973 1 97.25 469 ASP B N 1
ATOM 7987 C CA . ASP B 1 469 ? 7.695 -31.391 -3.562 1 97.25 469 ASP B CA 1
ATOM 7988 C C . ASP B 1 469 ? 7.055 -30.516 -2.486 1 97.25 469 ASP B C 1
ATOM 7990 O O . ASP B 1 469 ? 6.164 -30.969 -1.762 1 97.25 469 ASP B O 1
ATOM 7994 N N . PRO B 1 470 ? 7.434 -29.281 -2.4 1 95.25 470 PRO B N 1
ATOM 7995 C CA . PRO B 1 470 ? 7.004 -28.469 -1.269 1 95.25 470 PRO B CA 1
ATOM 7996 C C . PRO B 1 470 ? 5.57 -27.953 -1.417 1 95.25 470 PRO B C 1
ATOM 7998 O O . PRO B 1 470 ? 5.008 -27.406 -0.471 1 95.25 470 PRO B O 1
ATOM 8001 N N . VAL B 1 471 ? 4.938 -28.172 -2.551 1 94.38 471 VAL B N 1
ATOM 8002 C CA . VAL B 1 471 ? 3.631 -27.562 -2.789 1 94.38 471 VAL B CA 1
ATOM 8003 C C . VAL B 1 471 ? 2.639 -28.625 -3.24 1 94.38 471 VAL B C 1
ATOM 8005 O O . VAL B 1 471 ? 1.43 -28.484 -3.041 1 94.38 471 VAL B O 1
ATOM 8008 N N . THR B 1 472 ? 3.135 -29.625 -3.949 1 96.94 472 THR B N 1
ATOM 8009 C CA . THR B 1 472 ? 2.338 -30.766 -4.398 1 96.94 472 THR B CA 1
ATOM 8010 C C . THR B 1 472 ? 3.021 -32.062 -4.039 1 96.94 472 THR B C 1
ATOM 8012 O O . THR B 1 472 ? 3.65 -32.719 -4.891 1 96.94 472 THR B O 1
ATOM 8015 N N . PRO B 1 473 ? 2.762 -32.531 -2.9 1 97.62 473 PRO B N 1
ATOM 8016 C CA . PRO B 1 473 ? 3.51 -33.688 -2.383 1 97.62 473 PRO B CA 1
ATOM 8017 C C . PRO B 1 473 ? 3.277 -34.969 -3.195 1 97.62 473 PRO B C 1
ATOM 8019 O O . PRO B 1 473 ? 2.221 -35.125 -3.812 1 97.62 473 PRO B O 1
ATOM 8022 N N . LEU B 1 474 ? 4.258 -35.844 -3.16 1 98 474 LEU B N 1
ATOM 8023 C CA . LEU B 1 474 ? 4.23 -37.094 -3.904 1 98 474 LEU B CA 1
ATOM 8024 C C . LEU B 1 474 ? 2.949 -37.875 -3.615 1 98 474 LEU B C 1
ATOM 8026 O O . LEU B 1 474 ? 2.412 -38.562 -4.5 1 98 474 LEU B O 1
ATOM 8030 N N . VAL B 1 475 ? 2.436 -37.812 -2.406 1 98.06 475 VAL B N 1
ATOM 8031 C CA . VAL B 1 475 ? 1.232 -38.531 -2.031 1 98.06 475 VAL B CA 1
ATOM 8032 C C . VAL B 1 475 ? 0.061 -38.094 -2.902 1 98.06 475 VAL B C 1
ATOM 8034 O O . VAL B 1 475 ? -0.811 -38.875 -3.242 1 98.06 475 VAL B O 1
ATOM 8037 N N . SER B 1 476 ? 0.036 -36.812 -3.266 1 98.38 476 SER B N 1
ATOM 8038 C CA . SER B 1 476 ? -1.007 -36.344 -4.16 1 98.38 476 SER B CA 1
ATOM 8039 C C . SER B 1 476 ? -0.903 -36.969 -5.539 1 98.38 476 SER B C 1
ATOM 8041 O O . SER B 1 476 ? -1.92 -37.312 -6.152 1 98.38 476 SER B O 1
ATOM 8043 N N . ALA B 1 477 ? 0.298 -37.125 -6.051 1 98.62 477 ALA B N 1
ATOM 8044 C CA . ALA B 1 477 ? 0.515 -37.812 -7.324 1 98.62 477 ALA B CA 1
ATOM 8045 C C . ALA B 1 477 ? 0.006 -39.25 -7.27 1 98.62 477 ALA B C 1
ATOM 8047 O O . ALA B 1 477 ? -0.656 -39.719 -8.203 1 98.62 477 ALA B O 1
ATOM 8048 N N . GLN B 1 478 ? 0.34 -39.906 -6.238 1 98.56 478 GLN B N 1
ATOM 8049 C CA . GLN B 1 478 ? -0.086 -41.281 -6.059 1 98.56 478 GLN B CA 1
ATOM 8050 C C . GLN B 1 478 ? -1.606 -41.406 -5.988 1 98.56 478 GLN B C 1
ATOM 8052 O O . GLN B 1 478 ? -2.203 -42.281 -6.621 1 98.56 478 GLN B O 1
ATOM 8057 N N . LYS B 1 479 ? -2.148 -40.469 -5.223 1 98.31 479 LYS B N 1
ATOM 8058 C CA . LYS B 1 479 ? -3.604 -40.469 -5.098 1 98.31 479 LYS B CA 1
ATOM 8059 C C . LYS B 1 479 ? -4.27 -40.219 -6.453 1 98.31 479 LYS B C 1
ATOM 8061 O O . LYS B 1 479 ? -5.211 -40.938 -6.812 1 98.31 479 LYS B O 1
ATOM 8066 N N . MET B 1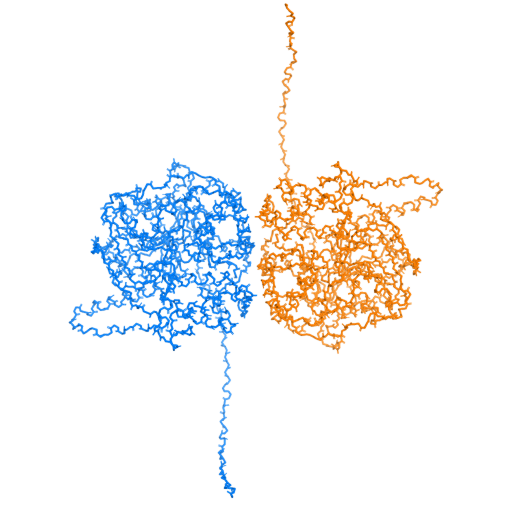 480 ? -3.83 -39.281 -7.211 1 98.75 480 MET B N 1
ATOM 8067 C CA . MET B 1 480 ? -4.438 -38.969 -8.5 1 98.75 480 MET B CA 1
ATOM 8068 C C . MET B 1 480 ? -4.227 -40.094 -9.492 1 98.75 480 MET B C 1
ATOM 8070 O O . MET B 1 480 ? -5.121 -40.438 -10.273 1 98.75 480 MET B O 1
ATOM 8074 N N . ALA B 1 481 ? -3.045 -40.719 -9.523 1 98.75 481 ALA B N 1
ATOM 8075 C CA . ALA B 1 481 ? -2.764 -41.844 -10.414 1 98.75 481 ALA B CA 1
ATOM 8076 C C . ALA B 1 481 ? -3.727 -43 -10.164 1 98.75 481 ALA B C 1
ATOM 8078 O O . ALA B 1 481 ? -4.16 -43.656 -11.102 1 98.75 481 ALA B O 1
ATOM 8079 N N . ALA B 1 482 ? -4.039 -43.219 -8.969 1 98.38 482 ALA B N 1
ATOM 8080 C CA . ALA B 1 482 ? -4.91 -44.312 -8.594 1 98.38 482 ALA B CA 1
ATOM 8081 C C . ALA B 1 482 ? -6.297 -44.156 -9.211 1 98.38 482 ALA B C 1
ATOM 8083 O O . ALA B 1 482 ? -7.027 -45.156 -9.367 1 98.38 482 ALA B O 1
ATOM 8084 N N . GLY B 1 483 ? -6.645 -42.969 -9.555 1 98.5 483 GLY B N 1
ATOM 8085 C CA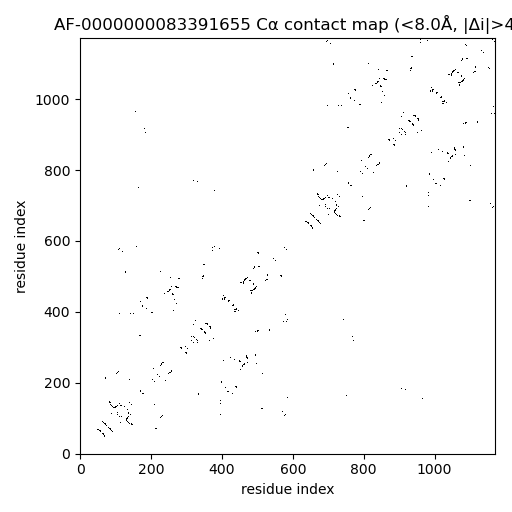 . GLY B 1 483 ? -7.961 -42.719 -10.117 1 98.5 483 GLY B CA 1
ATOM 8086 C C . GLY B 1 483 ? -8.047 -43.031 -11.602 1 98.5 483 GLY B C 1
ATOM 8087 O O . GLY B 1 483 ? -9.141 -43.125 -12.156 1 98.5 483 GLY B O 1
ATOM 8088 N N . PHE B 1 484 ? -6.965 -43.188 -12.281 1 98.62 484 PHE B N 1
ATOM 8089 C CA . PHE B 1 484 ? -6.945 -43.406 -13.719 1 98.62 484 PHE B CA 1
ATOM 8090 C C . PHE B 1 484 ? -6.277 -44.75 -14.039 1 98.62 484 PHE B C 1
ATOM 8092 O O . PHE B 1 484 ? -5.086 -44.938 -13.789 1 98.62 484 PHE B O 1
ATOM 8099 N N . ASN B 1 485 ? -7.051 -45.594 -14.633 1 98.06 485 ASN B N 1
ATOM 8100 C CA . ASN B 1 485 ? -6.598 -46.969 -14.883 1 98.06 485 ASN B CA 1
ATOM 8101 C C . ASN B 1 485 ? -5.316 -47 -15.711 1 98.06 485 ASN B C 1
ATOM 8103 O O . ASN B 1 485 ? -5.242 -46.375 -16.766 1 98.06 485 ASN B O 1
ATOM 8107 N N . GLY B 1 486 ? -4.297 -47.656 -15.148 1 98.12 486 GLY B N 1
ATOM 8108 C CA . GLY B 1 486 ? -3.057 -47.875 -15.875 1 98.12 486 GLY B CA 1
ATOM 8109 C C . GLY B 1 486 ? -2.061 -46.75 -15.711 1 98.12 486 GLY B C 1
ATOM 8110 O O . GLY B 1 486 ? -0.92 -46.844 -16.172 1 98.12 486 GLY B O 1
ATOM 8111 N N . ALA B 1 487 ? -2.475 -45.656 -15.086 1 98.69 487 ALA B N 1
ATOM 8112 C CA . ALA B 1 487 ? -1.556 -44.531 -14.875 1 98.69 487 ALA B CA 1
ATOM 8113 C C . ALA B 1 487 ? -0.34 -44.969 -14.062 1 98.69 487 ALA B C 1
ATOM 8115 O O . ALA B 1 487 ? -0.448 -45.844 -13.188 1 98.69 487 ALA B O 1
ATOM 8116 N N . VAL B 1 488 ? 0.828 -44.375 -14.352 1 98.81 488 VAL B N 1
ATOM 8117 C CA . VAL B 1 488 ? 2.061 -44.719 -13.648 1 98.81 488 VAL B CA 1
ATOM 8118 C C . VAL B 1 488 ? 2.703 -43.469 -13.078 1 98.81 488 VAL B C 1
ATOM 8120 O O . VAL B 1 488 ? 2.734 -42.406 -13.734 1 98.81 488 VAL B O 1
ATOM 8123 N N . VAL B 1 489 ? 3.16 -43.562 -11.812 1 98.81 489 VAL B N 1
ATOM 8124 C CA . VAL B 1 489 ? 3.861 -42.469 -11.148 1 98.81 489 VAL B CA 1
ATOM 8125 C C . VAL B 1 489 ? 5.363 -42.594 -11.406 1 98.81 489 VAL B C 1
ATOM 8127 O O . VAL B 1 489 ? 5.953 -43.656 -11.195 1 98.81 489 VAL B O 1
ATOM 8130 N N . LEU B 1 490 ? 5.926 -41.562 -11.961 1 98.88 490 LEU B N 1
ATOM 8131 C CA . LEU B 1 490 ? 7.371 -41.406 -12.062 1 98.88 490 LEU B CA 1
ATOM 8132 C C . LEU B 1 490 ? 7.871 -40.375 -11.031 1 98.88 490 LEU B C 1
ATOM 8134 O O . LEU B 1 490 ? 7.477 -39.219 -11.055 1 98.88 490 LEU B O 1
ATOM 8138 N N . ALA B 1 491 ? 8.727 -40.781 -10.141 1 98.62 491 ALA B N 1
ATOM 8139 C CA . ALA B 1 491 ? 9.227 -39.906 -9.094 1 98.62 491 ALA B CA 1
ATOM 8140 C C . ALA B 1 491 ? 10.68 -39.531 -9.344 1 98.62 491 ALA B C 1
ATOM 8142 O O . ALA B 1 491 ? 11.43 -40.281 -9.977 1 98.62 491 ALA B O 1
ATOM 8143 N N . ILE B 1 492 ? 11.016 -38.344 -9.008 1 97.94 492 ILE B N 1
ATOM 8144 C CA . ILE B 1 492 ? 12.398 -37.906 -8.93 1 97.94 492 ILE B CA 1
ATOM 8145 C C . ILE B 1 492 ? 12.789 -37.719 -7.465 1 97.94 492 ILE B C 1
ATOM 8147 O O . ILE B 1 492 ? 12.109 -37 -6.723 1 97.94 492 ILE B O 1
ATOM 8151 N N . ASP B 1 493 ? 13.844 -38.344 -7.02 1 97.75 493 ASP B N 1
ATOM 8152 C CA . ASP B 1 493 ? 14.266 -38.281 -5.625 1 97.75 493 ASP B CA 1
ATOM 8153 C C . ASP B 1 493 ? 14.953 -36.938 -5.34 1 97.75 493 ASP B C 1
ATOM 8155 O O . ASP B 1 493 ? 16.172 -36.875 -5.156 1 97.75 493 ASP B O 1
ATOM 8159 N N . ALA B 1 494 ? 14.18 -35.938 -5.176 1 96.5 494 ALA B N 1
ATOM 8160 C CA . ALA B 1 494 ? 14.633 -34.562 -4.977 1 96.5 494 ALA B CA 1
ATOM 8161 C C . ALA B 1 494 ? 13.5 -33.656 -4.453 1 96.5 494 ALA B C 1
ATOM 8163 O O . ALA B 1 494 ? 12.367 -34.125 -4.32 1 96.5 494 ALA B O 1
ATOM 8164 N N . GLY B 1 495 ? 13.938 -32.5 -4.008 1 95.25 495 GLY B N 1
ATOM 8165 C CA . GLY B 1 495 ? 12.961 -31.438 -3.828 1 95.25 495 GLY B CA 1
ATOM 8166 C C . GLY B 1 495 ? 12.75 -30.594 -5.078 1 95.25 495 GLY B C 1
ATOM 8167 O O . GLY B 1 495 ? 13.508 -30.719 -6.039 1 95.25 495 GLY B O 1
ATOM 8168 N N . GLY B 1 496 ? 11.68 -29.781 -4.977 1 94.31 496 GLY B N 1
ATOM 8169 C CA . GLY B 1 496 ? 11.398 -28.891 -6.094 1 94.31 496 GLY B CA 1
ATOM 8170 C C . GLY B 1 496 ? 9.977 -29.016 -6.605 1 94.31 496 GLY B C 1
ATOM 8171 O O . GLY B 1 496 ? 9.344 -30.062 -6.449 1 94.31 496 GLY B O 1
ATOM 8172 N N . HIS B 1 497 ? 9.484 -27.984 -7.172 1 94.75 497 HIS B N 1
ATOM 8173 C CA . HIS B 1 497 ? 8.133 -27.906 -7.719 1 94.75 497 HIS B CA 1
ATOM 8174 C C . HIS B 1 497 ? 8.086 -27.016 -8.953 1 94.75 497 HIS B C 1
ATOM 8176 O O . HIS B 1 497 ? 8.516 -25.859 -8.906 1 94.75 497 HIS B O 1
ATOM 8182 N N . PRO B 1 498 ? 7.574 -27.453 -10.172 1 94.88 498 PRO B N 1
ATOM 8183 C CA . PRO B 1 498 ? 7.285 -28.875 -10.375 1 94.88 498 PRO B CA 1
ATOM 8184 C C . PRO B 1 498 ? 8.539 -29.703 -10.656 1 94.88 498 PRO B C 1
ATOM 8186 O O . PRO B 1 498 ? 9.633 -29.344 -10.211 1 94.88 498 PRO B O 1
ATOM 8189 N N . SER B 1 499 ? 8.414 -30.859 -11.336 1 94.12 499 SER B N 1
ATOM 8190 C CA . SER B 1 499 ? 9.516 -31.812 -11.445 1 94.12 499 SER B CA 1
ATOM 8191 C C . SER B 1 499 ? 10.672 -31.219 -12.258 1 94.12 499 SER B C 1
ATOM 8193 O O . SER B 1 499 ? 11.828 -31.578 -12.047 1 94.12 499 SER B O 1
ATOM 8195 N N . VAL B 1 500 ? 10.359 -30.25 -13.125 1 92.69 500 VAL B N 1
ATOM 8196 C CA . VAL B 1 500 ? 11.375 -29.672 -14 1 92.69 500 VAL B CA 1
ATOM 8197 C C . VAL B 1 500 ? 12.367 -28.859 -13.18 1 92.69 500 VAL B C 1
ATOM 8199 O O . VAL B 1 500 ? 13.484 -28.578 -13.641 1 92.69 500 VAL B O 1
ATOM 8202 N N . ASN B 1 501 ? 12.023 -28.484 -12.016 1 92.69 501 ASN B N 1
ATOM 8203 C CA . ASN B 1 501 ? 12.922 -27.766 -11.133 1 92.69 501 ASN B CA 1
ATOM 8204 C C . ASN B 1 501 ? 13.883 -28.703 -10.414 1 92.69 501 ASN B C 1
ATOM 8206 O O . ASN B 1 501 ? 14.773 -28.25 -9.688 1 92.69 501 ASN B O 1
ATOM 8210 N N . ALA B 1 502 ? 13.734 -29.984 -10.625 1 93.25 502 ALA B N 1
ATOM 8211 C CA . ALA B 1 502 ? 14.664 -31.031 -10.227 1 93.25 502 ALA B CA 1
ATOM 8212 C C . ALA B 1 502 ? 15.242 -31.75 -11.445 1 93.25 502 ALA B C 1
ATOM 8214 O O . ALA B 1 502 ? 14.812 -32.844 -11.797 1 93.25 502 ALA B O 1
ATOM 8215 N N . PRO B 1 503 ? 16.234 -31.156 -11.984 1 91.94 503 PRO B N 1
ATOM 8216 C CA . PRO B 1 503 ? 16.734 -31.703 -13.258 1 91.94 503 PRO B CA 1
ATOM 8217 C C . PRO B 1 503 ? 17.172 -33.156 -13.141 1 91.94 503 PRO B C 1
ATOM 8219 O O . PRO B 1 503 ? 17.984 -33.5 -12.266 1 91.94 503 PRO B O 1
ATOM 8222 N N . SER B 1 504 ? 16.672 -33.938 -14.031 1 94.25 504 SER B N 1
ATOM 8223 C CA . SER B 1 504 ? 16.953 -35.375 -14.102 1 94.25 504 SER B CA 1
ATOM 8224 C C . SER B 1 504 ? 16.922 -35.875 -15.539 1 94.25 504 SER B C 1
ATOM 8226 O O . SER B 1 504 ? 15.883 -35.812 -16.203 1 94.25 504 SER B O 1
ATOM 8228 N N . THR B 1 505 ? 18.078 -36.375 -16.031 1 92.31 505 THR B N 1
ATOM 8229 C CA . THR B 1 505 ? 18.109 -36.938 -17.375 1 92.31 505 THR B CA 1
ATOM 8230 C C . THR B 1 505 ? 17.266 -38.219 -17.453 1 92.31 505 THR B C 1
ATOM 8232 O O . THR B 1 505 ? 16.578 -38.438 -18.453 1 92.31 505 THR B O 1
ATOM 8235 N N . CYS B 1 506 ? 17.328 -38.969 -16.391 1 94.44 506 CYS B N 1
ATOM 8236 C CA . CYS B 1 506 ? 16.5 -40.156 -16.297 1 94.44 506 CYS B CA 1
ATOM 8237 C C . CYS B 1 506 ? 15.023 -39.844 -16.469 1 94.44 506 CYS B C 1
ATOM 8239 O O . CYS B 1 506 ? 14.344 -40.469 -17.281 1 94.44 506 CYS B O 1
ATOM 8241 N N . ALA B 1 507 ? 14.523 -38.938 -15.758 1 96.44 507 ALA B N 1
ATOM 8242 C CA . ALA B 1 507 ? 13.109 -38.562 -15.82 1 96.44 507 ALA B CA 1
ATOM 8243 C C . ALA B 1 507 ? 12.742 -38.062 -17.219 1 96.44 507 ALA B C 1
ATOM 8245 O O . ALA B 1 507 ? 11.695 -38.406 -17.75 1 96.44 507 ALA B O 1
ATOM 8246 N N . GLN B 1 508 ? 13.578 -37.25 -17.828 1 94.44 508 GLN B N 1
ATOM 8247 C CA . GLN B 1 508 ? 13.266 -36.656 -19.125 1 94.44 508 GLN B CA 1
ATOM 8248 C C . GLN B 1 508 ? 13.266 -37.719 -20.234 1 94.44 508 GLN B C 1
ATOM 8250 O O . GLN B 1 508 ? 12.492 -37.625 -21.188 1 94.44 508 GLN B O 1
ATOM 8255 N N . GLN B 1 509 ? 14.117 -38.688 -20.062 1 95.12 509 GLN B N 1
ATOM 8256 C CA . GLN B 1 509 ? 14.117 -39.781 -21.016 1 95.12 509 GLN B CA 1
ATOM 8257 C C . GLN B 1 509 ? 12.805 -40.562 -20.969 1 95.12 509 GLN B C 1
ATOM 8259 O O . GLN B 1 509 ? 12.266 -40.938 -22.016 1 95.12 509 GLN B O 1
ATOM 8264 N N . HIS B 1 510 ? 12.336 -40.75 -19.797 1 97.38 510 HIS B N 1
ATOM 8265 C CA . HIS B 1 510 ? 11.055 -41.438 -19.672 1 97.38 510 HIS B CA 1
ATOM 8266 C C . HIS B 1 510 ? 9.922 -40.594 -20.25 1 97.38 510 HIS B C 1
ATOM 8268 O O . HIS B 1 510 ? 9.016 -41.125 -20.906 1 97.38 510 HIS B O 1
ATOM 8274 N N . ILE B 1 511 ? 9.914 -39.312 -20.016 1 97.94 511 ILE B N 1
ATOM 8275 C CA . ILE B 1 511 ? 8.883 -38.406 -20.531 1 97.94 511 ILE B CA 1
ATOM 8276 C C . ILE B 1 511 ? 8.938 -38.375 -22.047 1 97.94 511 ILE B C 1
ATOM 8278 O O . ILE B 1 511 ? 7.898 -38.469 -22.719 1 97.94 511 ILE B O 1
ATOM 8282 N N . ARG B 1 512 ? 10.141 -38.312 -22.609 1 96.69 512 ARG B N 1
ATOM 8283 C CA . ARG B 1 512 ? 10.312 -38.344 -24.062 1 96.69 512 ARG B CA 1
ATOM 8284 C C . ARG B 1 512 ? 9.758 -39.625 -24.656 1 96.69 512 ARG B C 1
ATOM 8286 O O . ARG B 1 512 ? 9.016 -39.594 -25.625 1 96.69 512 ARG B O 1
ATOM 8293 N N . ALA B 1 513 ? 10.156 -40.719 -24.047 1 97.62 513 ALA B N 1
ATOM 8294 C CA . ALA B 1 513 ? 9.695 -42.031 -24.547 1 97.62 513 ALA B CA 1
ATOM 8295 C C . ALA B 1 513 ? 8.172 -42.125 -24.484 1 97.62 513 ALA B C 1
ATOM 8297 O O . ALA B 1 513 ? 7.547 -42.719 -25.359 1 97.62 513 ALA B O 1
ATOM 8298 N N . TYR B 1 514 ? 7.633 -41.594 -23.5 1 98.5 514 TYR B N 1
ATOM 8299 C CA . TYR B 1 514 ? 6.184 -41.594 -23.359 1 98.5 514 TYR B CA 1
ATOM 8300 C C . TYR B 1 514 ? 5.516 -40.781 -24.469 1 98.5 514 TYR B C 1
ATOM 8302 O O . TYR B 1 514 ? 4.566 -41.281 -25.094 1 98.5 514 TYR B O 1
ATOM 8310 N N . PHE B 1 515 ? 5.953 -39.625 -24.688 1 98.38 515 PHE B N 1
ATOM 8311 C CA . PHE B 1 515 ? 5.336 -38.781 -25.703 1 98.38 515 PHE B CA 1
ATOM 8312 C C . PHE B 1 515 ? 5.582 -39.344 -27.094 1 98.38 515 PHE B C 1
ATOM 8314 O O . PHE B 1 515 ? 4.691 -39.344 -27.953 1 98.38 515 PHE B O 1
ATOM 8321 N N . GLN B 1 516 ? 6.766 -39.875 -27.359 1 96.5 516 GLN B N 1
ATOM 8322 C CA . GLN B 1 516 ? 7.141 -40.312 -28.703 1 96.5 516 GLN B CA 1
ATOM 8323 C C . GLN B 1 516 ? 6.559 -41.688 -29.016 1 96.5 516 GLN B C 1
ATOM 8325 O O . GLN B 1 516 ? 6.082 -41.938 -30.125 1 96.5 516 GLN B O 1
ATOM 8330 N N . ASP B 1 517 ? 6.551 -42.562 -27.938 1 96.88 517 ASP B N 1
ATOM 8331 C CA . ASP B 1 517 ? 6.277 -43.938 -28.266 1 96.88 517 ASP B CA 1
ATOM 8332 C C . ASP B 1 517 ? 5.137 -44.5 -27.406 1 96.88 517 ASP B C 1
ATOM 8334 O O . ASP B 1 517 ? 4.672 -45.625 -27.609 1 96.88 517 ASP B O 1
ATOM 8338 N N . GLY B 1 518 ? 4.742 -43.75 -26.453 1 97.94 518 GLY B N 1
ATOM 8339 C CA . GLY B 1 518 ? 3.682 -44.219 -25.562 1 97.94 518 GLY B CA 1
ATOM 8340 C C . GLY B 1 518 ? 4.16 -45.188 -24.5 1 97.94 518 GLY B C 1
ATOM 8341 O O . GLY B 1 518 ? 3.357 -45.875 -23.891 1 97.94 518 GLY B O 1
ATOM 8342 N N . VAL B 1 519 ? 5.445 -45.156 -24.234 1 98.19 519 VAL B N 1
ATOM 8343 C CA . VAL B 1 519 ? 6.031 -46.125 -23.297 1 98.19 519 VAL B CA 1
ATOM 8344 C C . VAL B 1 519 ? 6.043 -45.531 -21.891 1 98.19 519 VAL B C 1
ATOM 8346 O O . VAL B 1 519 ? 6.586 -44.438 -21.672 1 98.19 519 VAL B O 1
ATOM 8349 N N . LEU B 1 520 ? 5.441 -46.25 -21 1 98.56 520 LEU B N 1
ATOM 8350 C CA . LEU B 1 520 ? 5.457 -45.875 -19.578 1 98.56 520 LEU B CA 1
ATOM 8351 C C . LEU B 1 520 ? 6.621 -46.531 -18.859 1 98.56 520 LEU B C 1
ATOM 8353 O O . LEU B 1 520 ? 7.031 -47.625 -19.203 1 98.56 520 LEU B O 1
ATOM 8357 N N . PRO B 1 521 ? 7.109 -45.844 -17.906 1 98.31 521 PRO B N 1
ATOM 8358 C CA . PRO B 1 521 ? 8.086 -46.531 -17.062 1 98.31 521 PRO B CA 1
ATOM 8359 C C . PRO B 1 521 ? 7.461 -47.625 -16.234 1 98.31 521 PRO B C 1
ATOM 8361 O O . PRO B 1 521 ? 6.234 -47.719 -16.109 1 98.31 521 PRO B O 1
ATOM 8364 N N . GLU B 1 522 ? 8.383 -48.469 -15.68 1 97.31 522 GLU B N 1
ATOM 8365 C CA . GLU B 1 522 ? 7.91 -49.5 -14.742 1 97.31 522 GLU B CA 1
ATOM 8366 C C . GLU B 1 522 ? 7.324 -48.844 -13.484 1 97.31 522 GLU B C 1
ATOM 8368 O O . GLU B 1 522 ? 7.805 -47.812 -13.031 1 97.31 522 GLU B O 1
ATOM 8373 N N . GLU B 1 523 ? 6.254 -49.5 -12.969 1 96.56 523 GLU B N 1
ATOM 8374 C CA . GLU B 1 523 ? 5.684 -49.031 -11.711 1 96.56 523 GLU B CA 1
ATOM 8375 C C . GLU B 1 523 ? 6.75 -48.938 -10.617 1 96.56 523 GLU B C 1
ATOM 8377 O O . GLU B 1 523 ? 7.566 -49.875 -10.477 1 96.56 523 GLU B O 1
ATOM 8382 N N . GLY B 1 524 ? 6.785 -47.781 -9.938 1 95.81 524 GLY B N 1
ATOM 8383 C CA . GLY B 1 524 ? 7.723 -47.625 -8.836 1 95.81 524 GLY B CA 1
ATOM 8384 C C . GLY B 1 524 ? 9.039 -47 -9.266 1 95.81 524 GLY B C 1
ATOM 8385 O O . GLY B 1 524 ? 9.922 -46.781 -8.43 1 95.81 524 GLY B O 1
ATOM 8386 N N . THR B 1 525 ? 9.18 -46.656 -10.539 1 98 525 THR B N 1
ATOM 8387 C CA . THR B 1 525 ? 10.414 -46.062 -11.031 1 98 525 THR B CA 1
ATOM 8388 C C . THR B 1 525 ? 10.703 -44.75 -10.297 1 98 525 THR B C 1
ATOM 8390 O O . THR B 1 525 ? 9.828 -43.875 -10.195 1 98 525 THR B O 1
ATOM 8393 N N . VAL B 1 526 ? 11.906 -44.625 -9.766 1 98.31 526 VAL B N 1
ATOM 8394 C CA . VAL B 1 526 ? 12.406 -43.406 -9.133 1 98.31 526 VAL B CA 1
ATOM 8395 C C . VAL B 1 526 ? 13.703 -42.969 -9.812 1 98.31 526 VAL B C 1
ATOM 8397 O O . VAL B 1 526 ? 14.664 -43.75 -9.891 1 98.31 526 VAL B O 1
ATOM 8400 N N . CYS B 1 527 ? 13.734 -41.781 -10.352 1 97.62 527 CYS B N 1
ATOM 8401 C CA . CYS B 1 527 ? 14.898 -41.219 -11.031 1 97.62 527 CYS B CA 1
ATOM 8402 C C . CYS B 1 527 ? 15.734 -40.375 -10.078 1 97.62 527 CYS B C 1
ATOM 8404 O O . CYS B 1 527 ? 15.188 -39.75 -9.164 1 97.62 527 CYS B O 1
ATOM 8406 N N . ASP B 1 528 ? 17.016 -40.344 -10.336 1 95.19 528 ASP B N 1
ATOM 8407 C CA . ASP B 1 528 ? 17.922 -39.469 -9.617 1 95.19 528 ASP B CA 1
ATOM 8408 C C . ASP B 1 528 ? 18.016 -38.094 -10.312 1 95.19 528 ASP B C 1
ATOM 8410 O O . ASP B 1 528 ? 17.969 -38.031 -11.539 1 95.19 528 ASP B O 1
ATOM 8414 N N . PRO B 1 529 ? 18.125 -37.062 -9.445 1 94.25 529 PRO B N 1
ATOM 8415 C CA . PRO B 1 529 ? 18.484 -35.781 -10.055 1 94.25 529 PRO B CA 1
ATOM 8416 C C . PRO B 1 529 ? 19.922 -35.75 -10.555 1 94.25 529 PRO B C 1
ATOM 8418 O O . PRO B 1 529 ? 20.734 -36.594 -10.172 1 94.25 529 PRO B O 1
ATOM 8421 N N . ILE B 1 530 ? 20.234 -34.812 -11.398 1 90.12 530 ILE B N 1
ATOM 8422 C CA . ILE B 1 530 ? 21.594 -34.719 -11.938 1 90.12 530 ILE B CA 1
ATOM 8423 C C . ILE B 1 530 ? 22.547 -34.25 -10.844 1 90.12 530 ILE B C 1
ATOM 8425 O O . ILE B 1 530 ? 23.75 -34.562 -10.891 1 90.12 530 ILE B O 1
ATOM 8429 N N . VAL B 1 531 ? 22 -33.5 -9.906 1 89.25 531 VAL B N 1
ATOM 8430 C CA . VAL B 1 531 ? 22.75 -33.031 -8.742 1 89.25 531 VAL B CA 1
ATOM 8431 C C . VAL B 1 531 ? 21.969 -33.375 -7.469 1 89.25 531 VAL B C 1
ATOM 8433 O O . VAL B 1 531 ? 20.859 -32.906 -7.266 1 89.25 531 VAL B O 1
ATOM 8436 N N . ARG B 1 532 ? 22.562 -34.156 -6.695 1 89.69 532 ARG B N 1
ATOM 8437 C CA . ARG B 1 532 ? 21.891 -34.594 -5.465 1 89.69 532 ARG B CA 1
ATOM 8438 C C . ARG B 1 532 ? 21.969 -33.5 -4.406 1 89.69 532 ARG B C 1
ATOM 8440 O O . ARG B 1 532 ? 21 -33.25 -3.672 1 89.69 532 ARG B O 1
ATOM 8447 N N . ASN B 1 533 ? 23.125 -32.875 -4.199 1 95 533 ASN B N 1
ATOM 8448 C CA . ASN B 1 533 ? 23.359 -31.766 -3.291 1 95 533 ASN B CA 1
ATOM 8449 C C . ASN B 1 533 ? 23.672 -30.484 -4.055 1 95 533 ASN B C 1
ATOM 8451 O O . ASN B 1 533 ? 24.781 -30.328 -4.574 1 95 533 ASN B O 1
ATOM 8455 N N . PRO B 1 534 ? 22.719 -29.578 -4.055 1 93.56 534 PRO B N 1
ATOM 8456 C CA . PRO B 1 534 ? 22.859 -28.375 -4.863 1 93.56 534 PRO B CA 1
ATOM 8457 C C . PRO B 1 534 ? 24.062 -27.531 -4.449 1 93.56 534 PRO B C 1
ATOM 8459 O O . PRO B 1 534 ? 24.469 -26.625 -5.188 1 93.56 534 PRO B O 1
ATOM 8462 N N . PHE B 1 535 ? 24.641 -27.75 -3.334 1 95.69 535 PHE B N 1
ATOM 8463 C CA . PHE B 1 535 ? 25.797 -27 -2.875 1 95.69 535 PHE B CA 1
ATOM 8464 C C . PHE B 1 535 ? 27.078 -27.562 -3.453 1 95.69 535 PHE B C 1
ATOM 8466 O O . PHE B 1 535 ? 28.125 -26.922 -3.4 1 95.69 535 PHE B O 1
ATOM 8473 N N . LEU B 1 536 ? 26.969 -28.734 -3.922 1 91.5 536 LEU B N 1
ATOM 8474 C CA . LEU B 1 536 ? 28.156 -29.422 -4.395 1 91.5 536 LEU B CA 1
ATOM 8475 C C . LEU B 1 536 ? 28.141 -29.562 -5.914 1 91.5 536 LEU B C 1
ATOM 8477 O O . LEU B 1 536 ? 27.078 -29.641 -6.523 1 91.5 536 LEU B O 1
ATOM 8481 N N . ALA B 1 537 ? 29.297 -29.281 -6.613 1 72.19 537 ALA B N 1
ATOM 8482 C CA . ALA B 1 537 ? 29.406 -29.422 -8.062 1 72.19 537 ALA B CA 1
ATOM 8483 C C . ALA B 1 537 ? 29.016 -30.844 -8.508 1 72.19 537 ALA B C 1
ATOM 8485 O O . ALA B 1 537 ? 29.203 -31.797 -7.762 1 72.19 537 ALA B O 1
ATOM 8486 N N . PRO B 1 538 ? 28.203 -30.734 -9.688 1 66.38 538 PRO B N 1
ATOM 8487 C CA . PRO B 1 538 ? 27.844 -32.062 -10.188 1 66.38 538 PRO B CA 1
ATOM 8488 C C . PRO B 1 538 ? 29.062 -32.969 -10.328 1 66.38 538 PRO B C 1
ATOM 8490 O O . PRO B 1 538 ? 30.172 -32.5 -10.609 1 66.38 538 PRO B O 1
ATOM 8493 N N . ALA B 1 539 ? 29.094 -34.094 -9.82 1 48.97 539 ALA B N 1
ATOM 8494 C CA . ALA B 1 539 ? 30.156 -35.062 -10.07 1 48.97 539 ALA B CA 1
ATOM 8495 C C . ALA B 1 539 ? 30.438 -35.188 -11.562 1 48.97 539 ALA B C 1
ATOM 8497 O O . ALA B 1 539 ? 29.5 -35.156 -12.375 1 48.97 539 ALA B O 1
ATOM 8498 N N . SER B 1 540 ? 31.547 -34.719 -12.141 1 44.69 540 SER B N 1
ATOM 8499 C CA . SER B 1 540 ? 31.938 -34.906 -13.531 1 44.69 540 SER B CA 1
ATOM 8500 C C . SER B 1 540 ? 31.359 -36.188 -14.094 1 44.69 540 SER B C 1
ATOM 8502 O O . SER B 1 540 ? 31.469 -37.25 -13.477 1 44.69 540 SER B O 1
ATOM 8504 N N . ALA B 1 541 ? 30.297 -36.062 -14.977 1 42.62 541 ALA B N 1
ATOM 8505 C CA . ALA B 1 541 ? 29.812 -37.219 -15.758 1 42.62 541 ALA B CA 1
ATOM 8506 C C . ALA B 1 541 ? 30.984 -37.969 -16.391 1 42.62 541 ALA B C 1
ATOM 8508 O O . ALA B 1 541 ? 30.781 -38.844 -17.234 1 42.62 541 ALA B O 1
ATOM 8509 N N . THR B 1 542 ? 32.219 -37.344 -16.391 1 35.88 542 THR B N 1
ATOM 8510 C CA . THR B 1 542 ? 33.156 -38.062 -17.266 1 35.88 542 THR B CA 1
ATOM 8511 C C . THR B 1 542 ? 33.25 -39.531 -16.875 1 35.88 542 THR B C 1
ATOM 8513 O O . THR B 1 542 ? 33.812 -40.344 -17.625 1 35.88 542 THR B O 1
ATOM 8516 N N . GLU B 1 543 ? 33.219 -39.906 -15.703 1 34.38 543 GLU B N 1
ATOM 8517 C CA . GLU B 1 543 ? 34.094 -41.062 -15.555 1 34.38 543 GLU B CA 1
ATOM 8518 C C . GLU B 1 543 ? 33.438 -42.312 -16.125 1 34.38 543 GLU B C 1
ATOM 8520 O O . GLU B 1 543 ? 33.969 -43.438 -16 1 34.38 543 GLU B O 1
ATOM 8525 N N . GLY B 1 544 ? 32.094 -42.469 -16.422 1 30.89 544 GLY B N 1
ATOM 8526 C CA . GLY B 1 544 ? 31.906 -43.844 -16.906 1 30.89 544 GLY B CA 1
ATOM 8527 C C . GLY B 1 544 ? 32.312 -44 -18.359 1 30.89 544 GLY B C 1
ATOM 8528 O O . GLY B 1 544 ? 32.125 -43.125 -19.172 1 30.89 544 GLY B O 1
ATOM 8529 N N . GLY B 1 545 ? 33.375 -44.781 -18.75 1 30.48 545 GLY B N 1
ATOM 8530 C CA . GLY B 1 545 ? 34.188 -45.281 -19.844 1 30.48 545 GLY B CA 1
ATOM 8531 C C . GLY B 1 545 ? 33.375 -45.781 -21.016 1 30.48 545 GLY B C 1
ATOM 8532 O O . GLY B 1 545 ? 33.844 -46.594 -21.812 1 30.48 545 GLY B O 1
ATOM 8533 N N . ALA B 1 546 ? 32.125 -45.719 -21.141 1 32.88 546 ALA B N 1
ATOM 8534 C CA . ALA B 1 546 ? 31.734 -46.625 -22.234 1 32.88 546 ALA B CA 1
ATOM 8535 C C . ALA B 1 546 ? 32.281 -46.156 -23.562 1 32.88 546 ALA B C 1
ATOM 8537 O O . ALA B 1 546 ? 32.188 -44.969 -23.891 1 32.88 546 ALA B O 1
ATOM 8538 N N . GLY B 1 547 ? 33.156 -46.906 -24.297 1 29.34 547 GLY B N 1
ATOM 8539 C CA . GLY B 1 547 ? 33.906 -46.906 -25.531 1 29.34 547 GLY B CA 1
ATOM 8540 C C . GLY B 1 547 ? 33.125 -46.375 -26.719 1 29.34 547 GLY B C 1
ATOM 8541 O O . GLY B 1 547 ? 33.656 -45.562 -27.5 1 29.34 547 GLY B O 1
ATOM 8542 N N . GLY B 1 548 ? 32.25 -47.281 -27.406 1 29.84 548 GLY B N 1
ATOM 8543 C CA . GLY B 1 548 ? 32.219 -47.344 -28.859 1 29.84 548 GLY B CA 1
ATOM 8544 C C . GLY B 1 548 ? 31.516 -46.156 -29.484 1 29.84 548 GLY B C 1
ATOM 8545 O O . GLY B 1 548 ? 30.844 -45.375 -28.797 1 29.84 548 GLY B O 1
ATOM 8546 N N . ILE B 1 549 ? 31.547 -46 -30.891 1 37.16 549 ILE B N 1
ATOM 8547 C CA . ILE B 1 549 ? 31.125 -45.062 -31.906 1 37.16 549 ILE B CA 1
ATOM 8548 C C . ILE B 1 549 ? 29.688 -44.625 -31.641 1 37.16 549 ILE B C 1
ATOM 8550 O O . ILE B 1 549 ? 29.359 -43.438 -31.734 1 37.16 549 ILE B O 1
ATOM 8554 N N . GLY B 1 550 ? 28.766 -45.594 -31.531 1 36.62 550 GLY B N 1
ATOM 8555 C CA . GLY B 1 550 ? 27.359 -45.312 -31.266 1 36.62 550 GLY B CA 1
ATOM 8556 C C . GLY B 1 550 ? 27.141 -44.469 -30.031 1 36.62 550 GLY B C 1
ATOM 8557 O O . GLY B 1 550 ? 26 -44.156 -29.688 1 36.62 550 GLY B O 1
ATOM 8558 N N . LEU B 1 551 ? 28.062 -44.312 -29.203 1 41.56 551 LEU B N 1
ATOM 8559 C CA . LEU B 1 551 ? 28.156 -43.656 -27.906 1 41.56 551 LEU B CA 1
ATOM 8560 C C . LEU B 1 551 ? 28.297 -42.156 -28.062 1 41.56 551 LEU B C 1
ATOM 8562 O O . LEU B 1 551 ? 27.891 -41.406 -27.172 1 41.56 551 LEU B O 1
ATOM 8566 N N . VAL B 1 552 ? 28.938 -41.812 -29.219 1 43.59 552 VAL B N 1
ATOM 8567 C CA . VAL B 1 552 ? 29.156 -40.375 -29.391 1 43.59 552 VAL B CA 1
ATOM 8568 C C . VAL B 1 552 ? 27.828 -39.656 -29.625 1 43.59 552 VAL B C 1
ATOM 8570 O O . VAL B 1 552 ? 27.562 -38.625 -29.047 1 43.59 552 VAL B O 1
ATOM 8573 N N . GLY B 1 553 ? 27.031 -40.156 -30.656 1 43.31 553 GLY B N 1
ATOM 8574 C CA . GLY B 1 553 ? 25.734 -39.562 -30.906 1 43.31 553 GLY B CA 1
ATOM 8575 C C . GLY B 1 553 ? 24.859 -39.531 -29.656 1 43.31 553 GLY B C 1
ATOM 8576 O O . GLY B 1 553 ? 24.219 -38.5 -29.375 1 43.31 553 GLY B O 1
ATOM 8577 N N . ARG B 1 554 ? 24.844 -40.625 -29.078 1 56.34 554 ARG B N 1
ATOM 8578 C CA . ARG B 1 554 ? 24.094 -40.75 -27.828 1 56.34 554 ARG B CA 1
ATOM 8579 C C . ARG B 1 554 ? 24.656 -39.781 -26.766 1 56.34 554 ARG B C 1
ATOM 8581 O O . ARG B 1 554 ? 23.906 -39.188 -26.016 1 56.34 554 ARG B O 1
ATOM 8588 N N . GLN B 1 555 ? 25.969 -39.625 -27 1 65.38 555 GLN B N 1
ATOM 8589 C CA . GLN B 1 555 ? 26.609 -38.719 -26.047 1 65.38 555 GLN B CA 1
ATOM 8590 C C . GLN B 1 555 ? 26.234 -37.281 -26.312 1 65.38 555 GLN B C 1
ATOM 8592 O O . GLN B 1 555 ? 25.984 -36.5 -25.375 1 65.38 555 GLN B O 1
ATOM 8597 N N . GLU B 1 556 ? 26.219 -37.031 -27.672 1 74.25 556 GLU B N 1
ATOM 8598 C CA . GLU B 1 556 ? 25.844 -35.656 -28.016 1 74.25 556 GLU B CA 1
ATOM 8599 C C . GLU B 1 556 ? 24.375 -35.375 -27.656 1 74.25 556 GLU B C 1
ATOM 8601 O O . GLU B 1 556 ? 24.062 -34.281 -27.156 1 74.25 556 GLU B O 1
ATOM 8606 N N . GLU B 1 557 ? 23.641 -36.344 -28.031 1 78.38 557 GLU B N 1
ATOM 8607 C CA . GLU B 1 557 ? 22.234 -36.188 -27.703 1 78.38 557 GLU B CA 1
ATOM 8608 C C . GLU B 1 557 ? 22.016 -36.125 -26.203 1 78.38 557 GLU B C 1
ATOM 8610 O O . GLU B 1 557 ? 21.172 -35.344 -25.734 1 78.38 557 GLU B O 1
ATOM 8615 N N . ASP B 1 558 ? 22.719 -36.844 -25.547 1 78.69 558 ASP B N 1
ATOM 8616 C CA . ASP B 1 558 ? 22.641 -36.812 -24.094 1 78.69 558 ASP B CA 1
ATOM 8617 C C . ASP B 1 558 ? 23.109 -35.469 -23.531 1 78.69 558 ASP B C 1
ATOM 8619 O O . ASP B 1 558 ? 22.531 -34.969 -22.562 1 78.69 558 ASP B O 1
ATOM 8623 N N . ALA B 1 559 ? 24.125 -34.969 -24.188 1 84.38 559 ALA B N 1
ATOM 8624 C CA . ALA B 1 559 ? 24.625 -33.688 -23.766 1 84.38 559 ALA B CA 1
ATOM 8625 C C . ALA B 1 559 ? 23.609 -32.562 -24.016 1 84.38 559 ALA B C 1
ATOM 8627 O O . ALA B 1 559 ? 23.453 -31.656 -23.203 1 84.38 559 ALA B O 1
ATOM 8628 N N . LYS B 1 560 ? 23 -32.688 -25.141 1 86.94 560 LYS B N 1
ATOM 8629 C CA . LYS B 1 560 ? 21.969 -31.719 -25.469 1 86.94 560 LYS B CA 1
ATOM 8630 C C . LYS B 1 560 ? 20.797 -31.812 -24.5 1 86.94 560 LYS B C 1
ATOM 8632 O O . LYS B 1 560 ? 20.266 -30.781 -24.078 1 86.94 560 LYS B O 1
ATOM 8637 N N . LEU B 1 561 ? 20.453 -32.969 -24.234 1 84.25 561 LEU B N 1
ATOM 8638 C CA . LEU B 1 561 ? 19.375 -33.156 -23.281 1 84.25 561 LEU B CA 1
ATOM 8639 C C . LEU B 1 561 ? 19.734 -32.625 -21.906 1 84.25 561 LEU B C 1
ATOM 8641 O O . LEU B 1 561 ? 18.922 -31.938 -21.266 1 84.25 561 LEU B O 1
ATOM 8645 N N . LEU B 1 562 ? 20.891 -32.906 -21.516 1 85.19 562 LEU B N 1
ATOM 8646 C CA . LEU B 1 562 ? 21.344 -32.406 -20.219 1 85.19 562 LEU B CA 1
ATOM 8647 C C . LEU B 1 562 ? 21.328 -30.891 -20.188 1 85.19 562 LEU B C 1
ATOM 8649 O O . LEU B 1 562 ? 20.891 -30.297 -19.203 1 85.19 562 LEU B O 1
ATOM 8653 N N . ALA B 1 563 ? 21.797 -30.281 -21.234 1 87.19 563 ALA B N 1
ATOM 8654 C CA . ALA B 1 563 ? 21.812 -28.812 -21.312 1 87.19 563 ALA B CA 1
ATOM 8655 C C . ALA B 1 563 ? 20.391 -28.25 -21.266 1 87.19 563 ALA B C 1
ATOM 8657 O O . ALA B 1 563 ? 20.156 -27.234 -20.594 1 87.19 563 ALA B O 1
ATOM 8658 N N . ALA B 1 564 ? 19.516 -28.859 -21.938 1 87.38 564 ALA B N 1
ATOM 8659 C CA . ALA B 1 564 ? 18.125 -28.406 -21.953 1 87.38 564 ALA B CA 1
ATOM 8660 C C . ALA B 1 564 ? 17.484 -28.562 -20.578 1 87.38 564 ALA B C 1
ATOM 8662 O O . ALA B 1 564 ? 16.75 -27.688 -20.141 1 87.38 564 ALA B O 1
ATOM 8663 N N . VAL B 1 565 ? 17.766 -29.625 -19.953 1 82.38 565 VAL B N 1
ATOM 8664 C CA . VAL B 1 565 ? 17.234 -29.906 -18.625 1 82.38 565 VAL B CA 1
ATOM 8665 C C . VAL B 1 565 ? 17.734 -28.859 -17.625 1 82.38 565 VAL B C 1
ATOM 8667 O O . VAL B 1 565 ? 16.969 -28.359 -16.812 1 82.38 565 VAL B O 1
ATOM 8670 N N . LYS B 1 566 ? 18.938 -28.531 -17.766 1 84.94 566 LYS B N 1
ATOM 8671 C CA . LYS B 1 566 ? 19.516 -27.516 -16.891 1 84.94 566 LYS B CA 1
ATOM 8672 C C . LYS B 1 566 ? 18.922 -26.141 -17.188 1 84.94 566 LYS B C 1
ATOM 8674 O O . LYS B 1 566 ? 18.688 -25.359 -16.266 1 84.94 566 LYS B O 1
ATOM 8679 N N . GLU B 1 567 ? 18.734 -25.922 -18.391 1 86.25 567 GLU B N 1
ATOM 8680 C CA . GLU B 1 567 ? 18.141 -24.641 -18.781 1 86.25 567 GLU B CA 1
ATOM 8681 C C . GLU B 1 567 ? 16.734 -24.484 -18.203 1 86.25 567 GLU B C 1
ATOM 8683 O O . GLU B 1 567 ? 16.406 -23.422 -17.672 1 86.25 567 GLU B O 1
ATOM 8688 N N . VAL B 1 568 ? 15.953 -25.484 -18.297 1 86.19 568 VAL B N 1
ATOM 8689 C CA . VAL B 1 568 ? 14.594 -25.438 -17.766 1 86.19 568 VAL B CA 1
ATOM 8690 C C . VAL B 1 568 ? 14.633 -25.219 -16.266 1 86.19 568 VAL B C 1
ATOM 8692 O O . VAL B 1 568 ? 13.93 -24.344 -15.742 1 86.19 568 VAL B O 1
ATOM 8695 N N . ALA B 1 569 ? 15.484 -25.906 -15.633 1 84.44 569 ALA B N 1
ATOM 8696 C CA . ALA B 1 569 ? 15.57 -25.797 -14.18 1 84.44 569 ALA B CA 1
ATOM 8697 C C . ALA B 1 569 ? 16.078 -24.422 -13.758 1 84.44 569 ALA B C 1
ATOM 8699 O O . ALA B 1 569 ? 15.719 -23.922 -12.695 1 84.44 569 ALA B O 1
ATOM 8700 N N . GLY B 1 570 ? 16.875 -23.828 -14.555 1 79.69 570 GLY B N 1
ATOM 8701 C CA . GLY B 1 570 ? 17.438 -22.516 -14.266 1 79.69 570 GLY B CA 1
ATOM 8702 C C . GLY B 1 570 ? 16.422 -21.391 -14.445 1 79.69 570 GLY B C 1
ATOM 8703 O O . GLY B 1 570 ? 16.5 -20.375 -13.758 1 79.69 570 GLY B O 1
ATOM 8704 N N . LYS B 1 571 ? 15.461 -21.625 -15.297 1 77.12 571 LYS B N 1
ATOM 8705 C CA . LYS B 1 571 ? 14.508 -20.578 -15.625 1 77.12 571 LYS B CA 1
ATOM 8706 C C . LYS B 1 571 ? 13.156 -20.828 -14.969 1 77.12 571 LYS B C 1
ATOM 8708 O O . LYS B 1 571 ? 12.32 -19.938 -14.875 1 77.12 571 LYS B O 1
ATOM 8713 N N . ALA B 1 572 ? 13 -21.984 -14.562 1 72.25 572 ALA B N 1
ATOM 8714 C CA . ALA B 1 572 ? 11.688 -22.453 -14.117 1 72.25 572 ALA B CA 1
ATOM 8715 C C . ALA B 1 572 ? 11.227 -21.688 -12.875 1 72.25 572 ALA B C 1
ATOM 8717 O O . ALA B 1 572 ? 10.031 -21.438 -12.711 1 72.25 572 ALA B O 1
ATOM 8718 N N . GLY B 1 573 ? 12.109 -21.297 -12.094 1 66.38 573 GLY B N 1
ATOM 8719 C CA . GLY B 1 573 ? 11.719 -20.594 -10.883 1 66.38 573 GLY B CA 1
ATOM 8720 C C . GLY B 1 573 ? 10.914 -19.328 -11.148 1 66.38 573 GLY B C 1
ATOM 8721 O O . GLY B 1 573 ? 9.93 -19.062 -10.469 1 66.38 573 GLY B O 1
ATOM 8722 N N . SER B 1 574 ? 11.18 -18.609 -12.141 1 65.81 574 SER B N 1
ATOM 8723 C CA . SER B 1 574 ? 10.508 -17.344 -12.445 1 65.81 574 SER B CA 1
ATOM 8724 C C . SER B 1 574 ? 9.195 -17.578 -13.18 1 65.81 574 SER B C 1
ATOM 8726 O O . SER B 1 574 ? 8.258 -16.797 -13.062 1 65.81 574 SER B O 1
ATOM 8728 N N . VAL B 1 575 ? 9.133 -18.719 -13.828 1 66.56 575 VAL B N 1
ATOM 8729 C CA . VAL B 1 575 ? 7.988 -18.969 -14.703 1 66.56 575 VAL B CA 1
ATOM 8730 C C . VAL B 1 575 ? 6.863 -19.609 -13.898 1 66.56 575 VAL B C 1
ATOM 8732 O O . VAL B 1 575 ? 5.684 -19.328 -14.125 1 66.56 575 VAL B O 1
ATOM 8735 N N . PHE B 1 576 ? 7.254 -20.406 -12.992 1 64.75 576 PHE B N 1
ATOM 8736 C CA . PHE B 1 576 ? 6.25 -21.219 -12.32 1 64.75 576 PHE B CA 1
ATOM 8737 C C . PHE B 1 576 ? 5.824 -20.578 -11 1 64.75 576 PHE B C 1
ATOM 8739 O O . PHE B 1 576 ? 4.938 -21.094 -10.312 1 64.75 576 PHE B O 1
ATOM 8746 N N . ARG B 1 577 ? 6.359 -19.438 -10.734 1 57.62 577 ARG B N 1
ATOM 8747 C CA . ARG B 1 577 ? 5.914 -18.719 -9.547 1 57.62 577 ARG B CA 1
ATOM 8748 C C . ARG B 1 577 ? 4.766 -17.766 -9.875 1 57.62 577 ARG B C 1
ATOM 8750 O O . ARG B 1 577 ? 4.754 -17.156 -10.945 1 57.62 577 ARG B O 1
ATOM 8757 N N . ALA B 1 578 ? 3.785 -17.922 -9.109 1 50.88 578 ALA B N 1
ATOM 8758 C CA . ALA B 1 578 ? 2.605 -17.094 -9.32 1 50.88 578 ALA B CA 1
ATOM 8759 C C . ALA B 1 578 ? 2.986 -15.617 -9.445 1 50.88 578 ALA B C 1
ATOM 8761 O O . ALA B 1 578 ? 3.9 -15.148 -8.766 1 50.88 578 ALA B O 1
ATOM 8762 N N . PRO B 1 579 ? 2.428 -14.906 -10.484 1 41.56 579 PRO B N 1
ATOM 8763 C CA . PRO B 1 579 ? 2.695 -13.477 -10.648 1 41.56 579 PRO B CA 1
ATOM 8764 C C . PRO B 1 579 ? 2.551 -12.703 -9.336 1 41.56 579 PRO B C 1
ATOM 8766 O O . PRO B 1 579 ? 3.225 -11.688 -9.141 1 41.56 579 PRO B O 1
ATOM 8769 N N . SER B 1 580 ? 1.595 -13.148 -8.547 1 44.06 580 SER B N 1
ATOM 8770 C CA . SER B 1 580 ? 1.322 -12.422 -7.312 1 44.06 580 SER B CA 1
ATOM 8771 C C . SER B 1 580 ? 2.57 -12.328 -6.441 1 44.06 580 SER B C 1
ATOM 8773 O O . SER B 1 580 ? 2.748 -11.352 -5.711 1 44.06 580 SER B O 1
ATOM 8775 N N . ALA B 1 581 ? 3.266 -13.5 -6.605 1 41.88 581 ALA B N 1
ATOM 8776 C CA . ALA B 1 581 ? 4.469 -13.469 -5.773 1 41.88 581 ALA B CA 1
ATOM 8777 C C . ALA B 1 581 ? 5.5 -12.492 -6.336 1 41.88 581 ALA B C 1
ATOM 8779 O O . ALA B 1 581 ? 6.371 -12.016 -5.605 1 41.88 581 ALA B O 1
ATOM 8780 N N . ARG B 1 582 ? 5.367 -12.32 -7.684 1 39.34 582 ARG B N 1
ATOM 8781 C CA . ARG B 1 582 ? 6.355 -11.461 -8.336 1 39.34 582 ARG B CA 1
ATOM 8782 C C . ARG B 1 582 ? 6.074 -9.992 -8.047 1 39.34 582 ARG B C 1
ATOM 8784 O O . ARG B 1 582 ? 6.984 -9.164 -8.078 1 39.34 582 ARG B O 1
ATOM 8791 N N . ARG B 1 583 ? 4.699 -9.68 -7.992 1 40.69 583 ARG B N 1
ATOM 8792 C CA . ARG B 1 583 ? 4.379 -8.258 -7.996 1 40.69 583 ARG B CA 1
ATOM 8793 C C . ARG B 1 583 ? 4 -7.777 -6.602 1 40.69 583 ARG B C 1
ATOM 8795 O O . ARG B 1 583 ? 3.467 -6.68 -6.441 1 40.69 583 ARG B O 1
ATOM 8802 N N . ARG B 1 584 ? 3.871 -8.68 -5.75 1 38.44 584 ARG B N 1
ATOM 8803 C CA . ARG B 1 584 ? 3.578 -7.906 -4.547 1 38.44 584 ARG B CA 1
ATOM 8804 C C . ARG B 1 584 ? 4.438 -6.648 -4.48 1 38.44 584 ARG B C 1
ATOM 8806 O O . ARG B 1 584 ? 5.641 -6.699 -4.75 1 38.44 584 ARG B O 1
ATOM 8813 N N . GLY B 1 585 ? 3.879 -5.543 -4.973 1 35.75 585 GLY B N 1
ATOM 8814 C CA . GLY B 1 585 ? 4.422 -4.23 -4.672 1 35.75 585 GLY B CA 1
ATOM 8815 C C . GLY B 1 585 ? 5.398 -4.242 -3.51 1 35.75 585 GLY B C 1
ATOM 8816 O O . GLY B 1 585 ? 5.035 -3.893 -2.385 1 35.75 585 GLY B O 1
ATOM 8817 N N . LEU B 1 586 ? 5.875 -5.391 -3.297 1 32.28 586 LEU B N 1
ATOM 8818 C CA . LEU B 1 586 ? 7.043 -5.125 -2.465 1 32.28 586 LEU B CA 1
ATOM 8819 C C . LEU B 1 586 ? 8.023 -4.199 -3.178 1 32.28 586 LEU B C 1
ATOM 8821 O O . LEU B 1 586 ? 8.203 -4.297 -4.395 1 32.28 586 LEU B O 1
#

Solvent-accessible surface area (backbone atoms only — not comparable to full-atom values): 60474 Å² total; per-residue (Å²): 134,83,82,76,78,73,78,75,79,76,76,74,74,74,72,72,70,69,74,66,76,73,69,73,66,72,66,76,70,74,68,76,71,79,72,79,73,65,47,71,53,54,53,58,71,65,45,73,61,29,79,58,77,60,76,36,85,38,64,70,90,80,43,80,35,30,29,33,29,34,40,41,48,43,39,77,92,41,62,85,58,62,66,23,31,34,25,34,31,31,34,68,42,78,36,73,82,72,54,68,50,61,36,39,38,32,51,12,60,48,41,38,43,9,44,60,42,42,75,74,38,36,70,38,50,34,62,57,60,33,46,30,32,24,44,27,24,32,13,46,64,21,13,30,65,5,34,66,54,47,53,57,58,95,44,71,64,48,49,43,50,50,55,26,57,41,54,70,62,45,49,65,55,95,41,39,65,44,70,53,42,55,48,43,37,46,12,41,45,47,12,51,34,39,50,72,55,42,91,72,62,61,62,44,29,28,57,67,52,41,32,51,48,51,53,50,53,35,46,61,72,73,40,84,48,37,32,38,45,16,25,31,41,15,16,38,39,47,46,50,32,39,39,77,42,21,76,34,33,60,32,41,36,26,24,15,17,44,45,48,65,42,47,37,58,48,60,56,63,69,27,37,70,20,30,62,53,30,54,47,48,54,27,46,38,28,25,72,50,30,65,92,50,18,65,50,45,36,86,44,36,69,52,30,50,50,52,51,51,51,54,49,54,45,21,69,66,50,40,35,57,30,77,59,99,74,42,62,52,68,41,29,48,42,53,49,51,52,44,52,57,58,34,44,28,20,34,64,65,29,47,53,59,46,27,43,16,50,36,38,35,77,72,68,40,30,55,51,47,70,34,60,86,47,78,63,63,69,80,70,80,65,74,50,78,58,74,56,67,55,45,73,48,60,42,14,34,59,43,33,52,45,40,40,14,51,90,45,70,71,47,64,67,58,50,50,52,50,38,26,57,36,24,64,62,25,86,67,29,56,62,55,42,48,60,45,40,46,24,14,48,42,69,87,58,75,64,88,66,76,66,72,62,43,36,73,38,63,36,51,38,42,32,33,21,14,67,17,5,33,57,21,16,37,67,26,35,54,55,52,33,73,27,28,55,77,31,34,55,42,35,31,68,38,41,5,49,34,40,57,17,35,37,27,65,59,50,46,50,47,53,24,39,24,69,73,70,65,45,74,70,61,82,77,43,68,24,57,38,67,52,87,39,58,58,47,78,60,73,73,78,67,74,74,72,85,77,61,75,80,46,50,60,52,43,50,51,49,48,51,40,47,52,28,37,51,49,44,24,66,50,37,61,68,67,63,44,50,59,51,76,72,52,52,68,84,133,81,82,80,77,73,78,73,74,84,79,77,74,71,72,74,71,71,74,66,77,73,71,73,66,72,67,74,71,72,66,74,69,78,70,81,73,68,4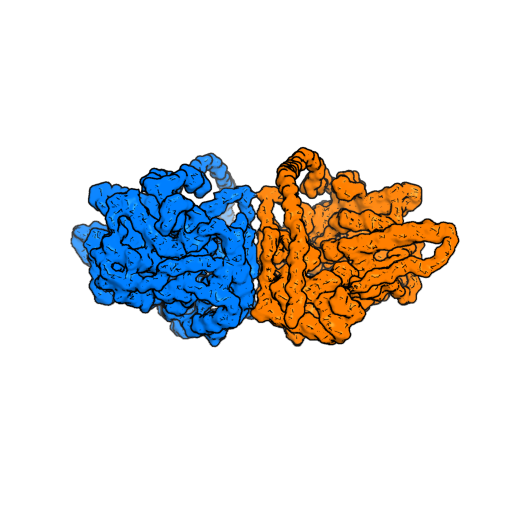8,70,54,56,54,58,70,66,46,71,59,28,80,57,77,59,76,38,84,37,63,70,88,80,42,79,34,30,31,33,27,35,40,41,46,42,39,77,92,43,61,84,56,62,66,23,31,33,25,35,29,31,35,68,42,76,36,72,82,72,55,67,50,61,36,41,38,32,52,12,62,49,40,37,43,8,44,60,43,43,75,74,39,36,70,38,49,35,61,56,60,33,47,30,33,25,44,28,25,31,13,45,63,21,14,32,64,4,34,66,53,47,53,55,56,94,45,69,64,49,48,43,48,51,54,27,58,41,54,72,62,46,50,65,55,93,40,37,67,45,69,53,44,55,46,43,37,46,12,41,45,47,12,52,32,39,48,73,56,41,90,72,62,61,61,44,28,28,56,67,52,41,33,50,50,51,52,51,53,36,46,62,73,72,40,83,48,36,32,39,46,15,24,30,40,15,16,38,37,47,45,50,33,38,39,77,41,21,78,35,35,61,32,42,35,27,23,15,16,44,46,51,66,43,48,37,57,50,60,55,63,68,26,37,68,21,30,63,53,29,54,47,47,52,28,48,39,28,24,71,50,30,65,92,49,18,67,50,44,34,86,44,36,68,54,30,50,51,50,51,51,52,54,50,55,45,22,69,66,51,42,36,56,30,76,59,100,72,42,62,50,67,40,30,49,42,53,49,52,52,43,51,56,57,35,44,29,20,34,65,66,29,47,52,59,46,26,44,16,50,36,37,36,76,73,68,40,31,55,52,47,69,33,61,86,47,78,62,64,69,79,68,82,66,74,50,78,58,73,56,68,55,45,73,48,61,41,15,34,59,45,32,53,45,41,38,14,51,90,46,72,72,46,66,68,58,50,50,53,50,40,25,57,37,24,65,64,25,83,68,30,54,62,53,41,46,59,46,39,46,25,13,48,43,67,88,59,74,63,87,64,78,68,73,62,43,36,73,38,63,34,51,39,41,31,33,20,15,66,17,4,32,56,23,17,37,67,26,35,54,56,52,33,72,26,29,54,76,31,34,55,41,35,30,68,37,40,6,48,35,41,58,19,36,37,27,66,59,50,47,50,45,53,25,39,24,69,73,70,63,45,73,71,62,82,78,42,68,26,55,38,67,51,85,40,59,57,47,80,58,74,74,78,66,73,74,72,84,76,62,76,79,45,51,61,53,42,50,52,47,48,52,40,48,53,28,37,48,49,46,22,67,50,37,62,68,66,64,43,52,60,51,75,71,52,50,68,84

Nearest PDB structures (foldseek):
  5uno-assembly1_A  TM=7.871E-01  e=1.187E-26  Mycobacterium tuberculosis H37Rv
  5uoh-assembly1_A  TM=7.894E-01  e=8.596E-25  Mycobacterium tuberculosis H37Rv
  8e19-assembly1_A  TM=8.045E-01  e=9.764E-22  Streptomyces sp. CB03234
  8g5u-assembly4_D  TM=8.163E-01  e=8.595E-19  Streptomyces sp. CB03234
  7z2x-assembly1_B  TM=5.836E-01  e=1.314E-02  Lentilactobacillus buchneri

Foldseek 3Di:
DDPPPCPDDPPPPPPPVPPPVCCVVCPVCPPPPVPVQDAPCCFLVVADEDCFWDWDFHPVVQHTKTKHWHWFCLDPVCRVDDIKTKIKMKDAQPDPVQQDEEAEEALALLQFAFVVVCSQFVVLVCLLQHSNYIYMYIAFDQHFSMPPHQDLDDDPVVVLVLLVQLDFFFAFDPLATDDCVSLLVSLLVSQVSSVVPDPPSLLSRELLNSLVVQCSVCVSRVHQAHRYEYFHNGLLSQLSNCQVPQARHPAAEYWLHALNLCLQQLQLQQFAQQQVVLVLLLLVLQLVLDCVLFVLYDVHSVVSVVLLVVLLVVLQVPWAWDDDPFDIDTHHNRLQLLLSSLCLQFVLAQSRLVRVQSNCVVVRHNHSSNQRLHRDHADDDDPPRCNRVRGTDLSSSLSHSLSQHDQDESDPVVLSVSLSSSSVSDSSSSVSSSSSSSSHSHDDHDNPDSDDSADAHSAAYEYEAECRERGRHVVSSVVNSVRYPPYAYEYEDHTHGTCLSQQFLVVSVQVSCCSSPVDHDDHPHYTYGQDRRSSDPRDPPPPDDDDDDVVVVVVVSSVSSSVSSVSCNNRSSNSSDRVCSNPSSD/DDDPPPVPDDDPPPPPPPPPVCCVVPPVCPPPPVPPQDAPCCFLVVADEDCFFDWDFHPVVQHTKTKHWHWFCLDPVCRVDDIKTKIKMKDAQPDPVQQDEEAEEALDLLQFAFVVVCSQFVVLVCLLQHSNYIYMYIAFDQHFSIPPHQDLDDDPVVVLVLLVQLDFFFAFDPLATDDCVSLLVSLLVSQVSSVVPDPPSLLSRELLNSLVVQCSVCVSRVHQAHRYEYFHNGLLSQLSNCQVCQARHPAAEYWLHALNLCLQQLQLQQFAQLQVVLVLLLLVLQLVLDCVLFVLYDVHSVVSVVLLVVLLVVLQVPWAWDDDPFDIDTHHNRLQLLLSSLCLQFVLAQSRLVRVQSNCVVVRHNHSSNQRLHRDHADDDDPPRCNRVRGTDLSSSLSHSLSQHDQDESDPVVLSVSLSSSSVSDSSSSVSSSSSSSSHSHDDHDNPDSDDSADAHSAAYEYEAECRERGRHVVSSVVSSVRYPPYAYEYEDHTHGTCLSQQFLVVSVQVSCCSSPVDHDDHPHYTYGQDRRSSDPRDPPPPDDDDDPVVVVVVVSSVSSSVSSVSCNNRSSNSSDRVCSRSSSD

Sequence (1172 aa):
MPLKLTLRTISAISLALSHLPLAFGSSCDFSKRANTTKTEAETWGGITPTKDLVWHPCYAQVGTFECARFQVPLDYSDPDGRDAAIALIRKPATTKEGYRGPILFNPGGPGGSGVDLILALGDAFATILGSQFDIVSFDPRGIARSTPRGNHFDTDVERTLFAANTGPLPLIKDGVVTGIERIWAQSQLLGSLAASHDDGYLQHITTQNTATDMLRIVEAHGEEKIKFWGFSYGSVLGATFAALYPDKIERMVIDGVVDSPDYYATLWRTALIDSDKTLQLFFDNCAEAGPSQCPFYAPDPADIRRNLTALQNSLLVEPVIVKTDTFYGVVDYSIFSLQLLGALYSPFATFKPLAQALADLAAGNGTGLFSLSAEPVMYQCDCDEDAHAWASLTDGLTTVACNDGVEVSSSLQELQEFWNDLATVSPFADFMGTIRARCTNWPKNKKPFQGPFVGNTSHPLLVVSTTADPVTPLVSAQKMAAGFNGAVVLAIDAGGHPSVNAPSTCAQQHIRAYFQDGVLPEEGTVCDPIVRNPFLAPASATEGGAGGIGLVGRQEEDAKLLAAVKEVAGKAGSVFRAPSARRRGLMPLKLTLRTISAISLALSHLPLAFGSSCDFSKRANTTKTEAETWGGITPTKDLVWHPCYAQVGTFECARFQVPLDYSDPDGRDAAIALIRKPATTKEGYRGPILFNPGGPGGSGVDLILALGDAFATILGSQFDIVSFDPRGIARSTPRGNHFDTDVERTLFAANTGPLPLIKDGVVTGIERIWAQSQLLGSLAASHDDGYLQHITTQNTATDMLRIVEAHGEEKIKFWGFSYGSVLGATFAALYPDKIERMVIDGVVDSPDYYATLWRTALIDSDKTLQLFFDNCAEAGPSQCPFYAPDPADIRRNLTALQNSLLVEPVIVKTDTFYGVVDYSIFSLQLLGALYSPFATFKPLAQALADLAAGNGTGLFSLSAEPVMYQCDCDEDAHAWASLTDGLTTVACNDGVEVSSSLQELQEFWNDLATVSPFADFMGTIRARCTNWPKNKKPFQGPFVGNTSHPLLVVSTTADPVTPLVSAQKMAAGFNGAVVLAIDAGGHPSVNAPSTCAQQHIRAYFQDGVLPEEGTVCDPIVRNPFLAPASATEGGAGGIGLVGRQEEDAKLLAAVKEVAGKAGSVFRAPSARRRGL

pLDDT: mean 87.06, std 20.25, range [21.3, 98.94]

Secondary structure (DSSP, 8-state):
---------------------------------------HHHHHHT---BSS---EEE-TTT-SEEEEEEEEESSTTSTTS-EEEEEEEEE--S--TT---EEEEE--TTT--HHHHHHHHHHHHHHHH-TTSEEEEEE-TBSTTSBSB----SSHHHHHHHHHHH-SPPEEETTEEE--HHHHHHHHHHHHHHHHT-SS-GGG--HHHHHHHHHHHHHHTT-SSEEEEEETHHHHHHHHHHHH-GGGEEEEEEES---HHHHHTT---GGGTTHHHHHHHHHHHHHHH-TTT-TT--SSHHHHHHHHHHHHHHHHHS-EEEE-SS-EEEE-HHHHHHHHHHHHT-HHHHHHHHHHHHHHHHTT--HHHHTSSS--------S-GGGGTTSPPTHHHHHHHHHHSPPB---HHHHHHHHHHHHTT-TTHHHHHHHHHTTBTPPP----------B--SSPPEEEEEEE-SSS-HHHHHHHHHTBTT-EEEEEEEE-SSGGGS--HHHHHHHHHHHHH-PPPPTT-EEPPS-SSTTS----GGG----STHHHHHHHHHHHHHHHHHHHHHHHHHHSS-HHHHHS--/---------------------------------------HHHHHHTS--BSS---EEE-TTT-SEEEEEEEEESSTTSTTS-EEEEEEEEE--S--TT---EEEEE--TTT--HHHHHHHHHHHHHHHH-TTSEEEEE--TBSTTSBSB----SSHHHHHHHHHHH-SPPEEETTEEE--HHHHHHHHHHHHHHHHT-SS-GGG--HHHHHHHHHHHHHHTT-SSEEEEEETHHHHHHHHHHHH-GGGEEEEEEES---HHHHHTT---GGGTTHHHHHHHHHHHHHHH-TTT-TT--SSHHHHHHHHHHHHHHHHHS-EEEE-SS-EEEE-HHHHHHHHHHHHT-HHHHHHHHHHHHHHHHTT--HHHHTSSS--------S-GGGGTTSPPTHHHHHHHHHHSPPB---HHHHHHHHHHHHTT-TTHHHHHHHHHTTBTPPP----------B--SSPPEEEEEEE-SSS-HHHHHHHHHTBTT-EEEEEEEE-SSGGGS--HHHHHHHHHHHHH-PPPPTT-EEPPS-SSTTS----GGG----STHHHHHHHHHHHHHHHHHHHHHHHHHHHS-HHHHHS--